Protein 1RYJ (pdb70)

Solvent-accessible surface area: 5211 Å² total; per-residue (Å²): 229,126,123,42,3,94,4,13,17,49,28,113,108,27,154,85,118,61,121,34,53,54,77,118,79,6,101,30,29,19,44,151,115,137,53,72,79,165,62,11,56,4,46,29,111,24,134,120,30,108,27,95,73,89,4,122,98,56,23,47,6,46,3,86,133,86,161,216,35,136

Foldseek 3Di:
DDAWAWEWEQDPVGTRTDIGRHKFFQCVVCVVVVDPCVQKFKAWPPHTDDSRHIHHHVIYIYIGGDPDDD

InterPro domains:
  IPR003749 Sulfur carrier ThiS/MoaD-like [PF02597] (15-70)
  IPR012675 Beta-grasp domain superfamily [G3DSA:3.10.20.30] (1-70)
  IPR016155 Molybdopterin synthase/thiamin biosynthesis sulphur carrier, beta-grasp [SSF54285] (5-70)

Secondary structure (DSSP, 8-state):
----EEEEEEETTEEEEEEESS--BHHHHHHHTT--TTTEEEEETTEE--TTSBP-TT-EEEEEEPTT--

Radius of gyration: 11.94 Å; Cα contacts (8 Å, |Δi|>4): 128; chains: 1; bounding box: 26×38×21 Å

Nearest PDB structures (foldseek):
  1ryj-assembly1_A  TM=9.081E-01  e=2.327E-10  Methanothermococcus thermolithotrophicus
  5gha-assembly1_F  TM=7.194E-01  e=1.851E-03  Thermus thermophilus HB27
  5gha-assembly2_H  TM=7.216E-01  e=3.007E-03  Thermus thermophilus HB27
  2qie-assembly1_D  TM=6.378E-01  e=6.226E-03  Staphylococcus aureus
  2jx5-assembly1_A  TM=6.869E-01  e=1.077E-01  Giardia lamblia ATCC 50803

Structure (mmCIF, N/CA/C/O backbone):
data_1RYJ
#
_entry.id   1RYJ
#
loop_
_atom_site.group_PDB
_atom_site.id
_atom_site.type_symbol
_atom_site.label_atom_id
_atom_site.label_alt_id
_atom_site.label_comp_id
_atom_site.label_asym_id
_atom_site.label_entity_id
_atom_site.label_seq_id
_atom_site.pdbx_PDB_ins_code
_atom_site.Cartn_x
_atom_site.Cartn_y
_atom_site.Cartn_z
_atom_site.occupancy
_atom_site.B_iso_or_equiv
_atom_site.auth_seq_id
_atom_site.auth_comp_id
_atom_site.auth_asym_id
_atom_site.auth_atom_id
_atom_site.pdbx_PDB_model_num
ATOM 1 N N . MET A 1 1 ? 10.175 19.231 5.587 1.00 0.00 4 MET A N 1
ATOM 2 C CA . MET A 1 1 ? 11.619 19.523 5.745 1.00 0.00 4 MET A CA 1
ATOM 3 C C . MET A 1 1 ? 12.402 18.775 4.668 1.00 0.00 4 MET A C 1
ATOM 4 O O . MET A 1 1 ? 12.750 19.342 3.635 1.00 0.00 4 MET A O 1
ATOM 20 N N . VAL A 1 2 ? 12.660 17.496 4.904 1.00 0.00 5 VAL A N 1
ATOM 21 C CA . VAL A 1 2 ? 13.234 16.632 3.885 1.00 0.00 5 VAL A CA 1
ATOM 22 C C . VAL A 1 2 ? 12.175 15.643 3.418 1.00 0.00 5 VAL A C 1
ATOM 23 O O . VAL A 1 2 ? 11.622 14.892 4.221 1.00 0.00 5 VAL A O 1
ATOM 36 N N . ILE A 1 3 ? 11.876 15.661 2.129 1.00 0.00 6 ILE A N 1
ATOM 37 C CA . ILE A 1 3 ? 10.866 14.769 1.581 1.00 0.00 6 ILE A CA 1
ATOM 38 C C . ILE A 1 3 ? 11.480 13.436 1.181 1.00 0.00 6 ILE A C 1
ATOM 39 O O . ILE A 1 3 ? 12.527 13.387 0.530 1.00 0.00 6 ILE A O 1
ATOM 55 N N . GLY A 1 4 ? 10.823 12.362 1.591 1.00 0.00 7 GLY A N 1
ATOM 56 C CA . GLY A 1 4 ? 11.314 11.026 1.329 1.00 0.00 7 GLY A CA 1
ATOM 57 C C . GLY A 1 4 ? 10.686 10.025 2.274 1.00 0.00 7 GLY A C 1
ATOM 58 O O . GLY A 1 4 ? 11.025 9.984 3.458 1.00 0.00 7 GLY A O 1
ATOM 62 N N . MET A 1 5 ? 9.764 9.231 1.759 1.00 0.00 8 MET A N 1
ATOM 63 C CA . MET A 1 5 ? 9.010 8.306 2.593 1.00 0.00 8 MET A CA 1
ATOM 64 C C . MET A 1 5 ? 9.400 6.863 2.300 1.00 0.00 8 MET A C 1
ATOM 65 O O . MET A 1 5 ? 9.447 6.445 1.146 1.00 0.00 8 MET A O 1
ATOM 79 N N . LYS A 1 6 ? 9.688 6.110 3.345 1.00 0.00 9 LYS A N 1
ATOM 80 C CA . LYS A 1 6 ? 9.963 4.692 3.203 1.00 0.00 9 LYS A CA 1
ATOM 81 C C . LYS A 1 6 ? 8.887 3.885 3.909 1.00 0.00 9 LYS A C 1
ATOM 82 O O . LYS A 1 6 ? 8.597 4.107 5.085 1.00 0.00 9 LYS A O 1
ATOM 101 N N . PHE A 1 7 ? 8.289 2.960 3.182 1.00 0.00 10 PHE A N 1
ATOM 102 C CA . PHE A 1 7 ? 7.179 2.183 3.699 1.00 0.00 10 PHE A CA 1
ATOM 103 C C . PHE A 1 7 ? 7.313 0.730 3.281 1.00 0.00 10 PHE A C 1
ATOM 104 O O . PHE A 1 7 ? 8.140 0.396 2.428 1.00 0.00 10 PHE A O 1
ATOM 121 N N . THR A 1 8 ? 6.515 -0.134 3.880 1.00 0.00 11 THR A N 1
ATOM 122 C CA . THR A 1 8 ? 6.552 -1.537 3.534 1.00 0.00 11 THR A CA 1
ATOM 123 C C . THR A 1 8 ? 5.170 -2.036 3.142 1.00 0.00 11 THR A C 1
ATOM 124 O O . THR A 1 8 ? 4.175 -1.755 3.814 1.00 0.00 11 THR A O 1
ATOM 135 N N . VAL A 1 9 ? 5.116 -2.738 2.027 1.00 0.00 12 VAL A N 1
ATOM 136 C CA . VAL A 1 9 ? 3.898 -3.386 1.588 1.00 0.00 12 VAL A CA 1
ATOM 137 C C . VAL A 1 9 ? 4.056 -4.890 1.742 1.00 0.00 12 VAL A C 1
ATOM 138 O O . VAL A 1 9 ? 4.951 -5.483 1.150 1.00 0.00 12 VAL A O 1
ATOM 151 N N . ILE A 1 10 ? 3.212 -5.504 2.551 1.00 0.00 13 ILE A N 1
ATOM 152 C CA . ILE A 1 10 ? 3.318 -6.933 2.792 1.00 0.00 13 ILE A CA 1
ATOM 153 C C . ILE A 1 10 ? 2.290 -7.681 1.948 1.00 0.00 13 ILE A C 1
ATOM 154 O O . ILE A 1 10 ? 1.113 -7.322 1.908 1.00 0.00 13 ILE A O 1
ATOM 170 N N . THR A 1 11 ? 2.766 -8.684 1.226 1.00 0.00 14 THR A N 1
ATOM 171 C CA . THR A 1 11 ? 1.916 -9.521 0.390 1.00 0.00 14 THR A CA 1
ATOM 172 C C . THR A 1 11 ? 2.400 -10.973 0.484 1.00 0.00 14 THR A C 1
ATOM 173 O O . THR A 1 11 ? 3.136 -11.314 1.409 1.00 0.00 14 THR A O 1
ATOM 184 N N . ASP A 1 12 ? 1.992 -11.826 -0.456 1.00 0.00 15 ASP A N 1
ATOM 185 C CA . ASP A 1 12 ? 2.456 -13.217 -0.497 1.00 0.00 15 ASP A CA 1
ATOM 186 C C . ASP A 1 12 ? 3.969 -13.271 -0.673 1.00 0.00 15 ASP A C 1
ATOM 187 O O . ASP A 1 12 ? 4.629 -14.219 -0.249 1.00 0.00 15 ASP A O 1
ATOM 196 N N . ASP A 1 13 ? 4.503 -12.230 -1.303 1.00 0.00 16 ASP A N 1
ATOM 197 C CA . ASP A 1 13 ? 5.940 -12.095 -1.532 1.00 0.00 16 ASP A CA 1
ATOM 198 C C . ASP A 1 13 ? 6.657 -11.718 -0.233 1.00 0.00 16 ASP A C 1
ATOM 199 O O . ASP A 1 13 ? 7.885 -11.749 -0.147 1.00 0.00 16 ASP A O 1
ATOM 208 N N . GLY A 1 14 ? 5.874 -11.394 0.787 1.00 0.00 17 GLY A N 1
ATOM 209 C CA . GLY A 1 14 ? 6.428 -10.974 2.055 1.00 0.00 17 GLY A CA 1
ATOM 210 C C . GLY A 1 14 ? 6.392 -9.470 2.202 1.00 0.00 17 GLY A C 1
ATOM 211 O O . GLY A 1 14 ? 5.669 -8.790 1.470 1.00 0.00 17 GLY A O 1
ATOM 215 N N . LYS A 1 15 ? 7.156 -8.949 3.148 1.00 0.00 18 LYS A N 1
ATOM 216 C CA . LYS A 1 15 ? 7.275 -7.512 3.322 1.00 0.00 18 LYS A CA 1
ATOM 217 C C . LYS A 1 15 ? 8.188 -6.925 2.260 1.00 0.00 18 LYS A C 1
ATOM 218 O O . LYS A 1 15 ? 9.367 -7.277 2.169 1.00 0.00 18 LYS A O 1
ATOM 237 N N . LYS A 1 16 ? 7.634 -6.039 1.456 1.00 0.00 19 LYS A N 1
ATOM 238 C CA . LYS A 1 16 ? 8.375 -5.392 0.389 1.00 0.00 19 LYS A CA 1
ATOM 239 C C . LYS A 1 16 ? 8.745 -3.979 0.822 1.00 0.00 19 LYS A C 1
ATOM 240 O O . LYS A 1 16 ? 7.873 -3.182 1.167 1.00 0.00 19 LYS A O 1
ATOM 259 N N . ILE A 1 17 ? 10.035 -3.683 0.831 1.00 0.00 20 ILE A N 1
ATOM 260 C CA . ILE A 1 17 ? 10.515 -2.380 1.267 1.00 0.00 20 ILE A CA 1
ATOM 261 C C . ILE A 1 17 ? 10.834 -1.491 0.073 1.00 0.00 20 ILE A C 1
ATOM 262 O O . ILE A 1 17 ? 11.654 -1.841 -0.779 1.00 0.00 20 ILE A O 1
ATOM 278 N N . LEU A 1 18 ? 10.161 -0.354 0.006 1.00 0.00 21 LEU A N 1
ATOM 279 C CA . LEU A 1 18 ? 10.413 0.621 -1.040 1.00 0.00 21 LEU A CA 1
ATOM 280 C C . LEU A 1 18 ? 10.258 2.032 -0.487 1.00 0.00 21 LEU A C 1
ATOM 281 O O . LEU A 1 18 ? 9.384 2.292 0.346 1.00 0.00 21 LEU A O 1
ATOM 297 N N . GLU A 1 19 ? 11.121 2.935 -0.924 1.00 0.00 22 GLU A N 1
ATOM 29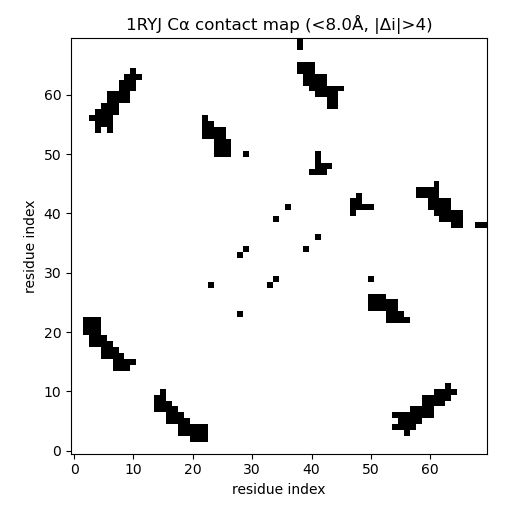8 C CA . GLU A 1 19 ? 11.048 4.317 -0.486 1.00 0.00 22 GLU A CA 1
ATOM 299 C C . GLU A 1 19 ? 10.873 5.253 -1.677 1.00 0.00 22 GLU A C 1
ATOM 300 O O . GLU A 1 19 ? 11.478 5.065 -2.731 1.00 0.00 22 GLU A O 1
ATOM 312 N N . SER A 1 20 ? 10.021 6.248 -1.499 1.00 0.00 23 SER A N 1
ATOM 313 C CA . SER A 1 20 ? 9.692 7.189 -2.555 1.00 0.00 23 SER A CA 1
ATOM 314 C C . SER A 1 20 ? 10.070 8.600 -2.114 1.00 0.00 23 SER A C 1
ATOM 315 O O . SER A 1 20 ? 9.731 9.022 -1.006 1.00 0.00 23 SER A O 1
ATOM 323 N N . GLY A 1 21 ? 10.781 9.317 -2.976 1.00 0.00 24 GLY A N 1
ATOM 324 C CA . GLY A 1 21 ? 11.237 10.656 -2.646 1.00 0.00 24 GLY A CA 1
ATOM 325 C C . GLY A 1 21 ? 10.095 11.630 -2.425 1.00 0.00 24 GLY A C 1
ATOM 326 O O . GLY A 1 21 ? 10.214 12.565 -1.632 1.00 0.00 24 GLY A O 1
ATOM 330 N N . ALA A 1 22 ? 8.997 11.426 -3.133 1.00 0.00 25 ALA A N 1
ATOM 331 C CA . ALA A 1 22 ? 7.829 12.278 -2.985 1.00 0.00 25 ALA A CA 1
ATOM 332 C C . ALA A 1 22 ? 6.721 11.545 -2.237 1.00 0.00 25 ALA A C 1
ATOM 333 O O . ALA A 1 22 ? 6.315 10.453 -2.634 1.00 0.00 25 ALA A O 1
ATOM 340 N N . PRO A 1 23 ? 6.241 12.123 -1.125 1.00 0.00 26 PRO A N 1
ATOM 341 C CA . PRO A 1 23 ? 5.116 11.570 -0.362 1.00 0.00 26 PRO A CA 1
ATOM 342 C C . PRO A 1 23 ? 3.829 11.564 -1.185 1.00 0.00 26 PRO A C 1
ATOM 343 O O . PRO A 1 23 ? 3.263 12.617 -1.484 1.00 0.00 26 PRO A O 1
ATOM 354 N N . ARG A 1 24 ? 3.375 10.373 -1.547 1.00 0.00 27 ARG A N 1
ATOM 355 C CA . ARG A 1 24 ? 2.271 10.222 -2.484 1.00 0.00 27 ARG A CA 1
ATOM 356 C C . ARG A 1 24 ? 1.083 9.510 -1.849 1.00 0.00 27 ARG A C 1
ATOM 357 O O . ARG A 1 24 ? 1.135 9.087 -0.692 1.00 0.00 27 ARG A O 1
ATOM 378 N N . ARG A 1 25 ? 0.019 9.389 -2.621 1.00 0.00 28 ARG A N 1
ATOM 379 C CA . ARG A 1 25 ? -1.207 8.752 -2.181 1.00 0.00 28 ARG A CA 1
ATOM 380 C C . ARG A 1 25 ? -1.159 7.256 -2.494 1.00 0.00 28 ARG A C 1
ATOM 381 O O . ARG A 1 25 ? -0.394 6.830 -3.363 1.00 0.00 28 ARG A O 1
ATOM 402 N N . ILE A 1 26 ? -1.957 6.461 -1.774 1.00 0.00 29 ILE A N 1
ATOM 403 C CA . ILE A 1 26 ? -2.039 5.018 -2.012 1.00 0.00 29 ILE A CA 1
ATOM 404 C C . ILE A 1 26 ? -2.270 4.738 -3.494 1.00 0.00 29 ILE A C 1
ATOM 405 O O . ILE A 1 26 ? -1.574 3.921 -4.098 1.00 0.00 29 ILE A O 1
ATOM 421 N N . LYS A 1 27 ? -3.225 5.456 -4.073 1.00 0.00 30 LYS A N 1
ATOM 422 C CA . LYS A 1 27 ? -3.621 5.260 -5.461 1.00 0.00 30 LYS A CA 1
ATOM 423 C C . LYS A 1 27 ? -2.464 5.482 -6.429 1.00 0.00 30 LYS A C 1
ATOM 424 O O . LYS A 1 27 ? -2.427 4.876 -7.495 1.00 0.00 30 LYS A O 1
ATOM 443 N N . ASP A 1 28 ? -1.524 6.344 -6.064 1.00 0.00 31 ASP A N 1
ATOM 444 C CA . ASP A 1 28 ? -0.389 6.637 -6.937 1.00 0.00 31 ASP A CA 1
ATOM 445 C C . ASP A 1 28 ? 0.473 5.397 -7.119 1.00 0.00 31 ASP A C 1
ATOM 446 O O . ASP A 1 28 ? 0.617 4.882 -8.225 1.00 0.00 31 ASP A O 1
ATOM 455 N N . VAL A 1 29 ? 1.027 4.909 -6.017 1.00 0.00 32 VAL A N 1
ATOM 456 C CA . VAL A 1 29 ? 1.890 3.736 -6.049 1.00 0.00 32 VAL A CA 1
ATOM 457 C C . VAL A 1 29 ? 1.103 2.504 -6.482 1.00 0.00 32 VAL A C 1
ATOM 458 O O . VAL A 1 29 ? 1.597 1.674 -7.252 1.00 0.00 32 VAL A O 1
ATOM 471 N N . LEU A 1 30 ? -0.133 2.406 -6.008 1.00 0.00 33 LEU A N 1
ATOM 472 C CA . LEU A 1 30 ? -1.005 1.295 -6.359 1.00 0.00 33 LEU A CA 1
ATOM 473 C C . LEU A 1 30 ? -1.293 1.299 -7.857 1.00 0.00 33 LEU A C 1
ATOM 474 O O . LEU A 1 30 ? -1.313 0.251 -8.492 1.00 0.00 33 LEU A O 1
ATOM 490 N N . GLY A 1 31 ? -1.521 2.492 -8.405 1.00 0.00 34 GLY A N 1
ATOM 491 C CA . GLY A 1 31 ? -1.796 2.639 -9.821 1.00 0.00 34 GLY A CA 1
ATOM 492 C C . GLY A 1 31 ? -0.579 2.394 -10.701 1.00 0.00 34 GLY A C 1
ATOM 493 O O . GLY A 1 31 ? -0.706 1.864 -11.805 1.00 0.00 34 GLY A O 1
ATOM 497 N N . GLU A 1 32 ? 0.601 2.785 -10.225 1.00 0.00 35 GLU A N 1
ATOM 498 C CA . GLU A 1 32 ? 1.835 2.598 -10.992 1.00 0.00 35 GLU A CA 1
ATOM 499 C C . GLU A 1 32 ? 2.152 1.118 -11.179 1.00 0.00 35 GLU A C 1
ATOM 500 O O . GLU A 1 32 ? 2.551 0.689 -12.260 1.00 0.00 35 GLU A O 1
ATOM 512 N N . LEU A 1 33 ? 1.971 0.338 -10.124 1.00 0.00 36 LEU A N 1
ATOM 513 C CA . LEU A 1 33 ? 2.137 -1.110 -10.210 1.00 0.00 36 LEU A CA 1
ATOM 514 C C . LEU A 1 33 ? 0.835 -1.750 -10.674 1.00 0.00 36 LEU A C 1
ATOM 515 O O . LEU A 1 33 ? 0.788 -2.940 -10.987 1.00 0.00 36 LEU A O 1
ATOM 531 N N . GLU A 1 34 ? -0.201 -0.917 -10.730 1.00 0.00 37 GLU A N 1
ATOM 532 C CA . GLU A 1 34 ? -1.574 -1.329 -11.014 1.00 0.00 37 GLU A CA 1
ATOM 533 C C . GLU A 1 34 ? -1.924 -2.637 -10.317 1.00 0.00 37 GLU A C 1
ATOM 534 O O . GLU A 1 34 ? -2.049 -3.689 -10.950 1.00 0.00 37 GLU A O 1
ATOM 546 N N . ILE A 1 35 ? -2.040 -2.573 -9.003 1.00 0.00 38 ILE A N 1
ATOM 547 C CA . ILE A 1 35 ? -2.480 -3.718 -8.231 1.00 0.00 38 ILE A CA 1
ATOM 548 C C . ILE A 1 35 ? -3.987 -3.639 -8.058 1.00 0.00 38 ILE A C 1
ATOM 549 O O . ILE A 1 35 ? -4.496 -2.735 -7.393 1.00 0.00 38 ILE A O 1
ATOM 565 N N . PRO A 1 36 ? -4.722 -4.571 -8.678 1.00 0.00 39 PRO A N 1
ATOM 566 C CA . PRO A 1 36 ? -6.181 -4.534 -8.707 1.00 0.00 39 PRO A CA 1
ATOM 567 C C . PRO A 1 36 ? -6.800 -4.587 -7.317 1.00 0.00 39 PRO A C 1
ATOM 568 O O . PRO A 1 36 ? -6.867 -5.649 -6.691 1.00 0.00 39 PRO A O 1
ATOM 579 N N . ILE A 1 37 ? -7.260 -3.431 -6.847 1.00 0.00 40 ILE A N 1
ATOM 580 C CA . ILE A 1 37 ? -7.971 -3.329 -5.574 1.00 0.00 40 ILE A CA 1
ATOM 581 C C . ILE A 1 37 ? -9.298 -4.090 -5.667 1.00 0.00 40 ILE A C 1
ATOM 582 O O . ILE A 1 37 ? -9.973 -4.342 -4.672 1.00 0.00 40 ILE A O 1
ATOM 598 N N . GLU A 1 38 ? -9.635 -4.462 -6.895 1.00 0.00 41 GLU A N 1
ATOM 599 C CA . GLU A 1 38 ? -10.854 -5.192 -7.206 1.00 0.00 41 GLU A CA 1
ATOM 600 C C . GLU A 1 38 ? -10.833 -6.603 -6.603 1.00 0.00 41 GLU A C 1
ATOM 601 O O . GLU A 1 38 ? -11.882 -7.182 -6.322 1.00 0.00 41 GLU A O 1
ATOM 613 N N . THR A 1 39 ? -9.637 -7.151 -6.406 1.00 0.00 42 THR A N 1
ATOM 614 C CA . THR A 1 39 ? -9.502 -8.527 -5.937 1.00 0.00 42 THR A CA 1
ATOM 615 C C . THR A 1 39 ? -8.634 -8.622 -4.679 1.00 0.00 42 THR A C 1
ATOM 616 O O . THR A 1 39 ? -8.538 -9.688 -4.065 1.00 0.00 42 THR A O 1
ATOM 627 N N . VAL A 1 40 ? -8.006 -7.520 -4.286 1.00 0.00 43 VAL A N 1
ATOM 628 C CA . VAL A 1 40 ? -7.112 -7.546 -3.134 1.00 0.00 43 VAL A CA 1
ATOM 629 C C . VAL A 1 40 ? -7.581 -6.560 -2.065 1.00 0.00 43 VAL A C 1
ATOM 630 O O . VAL A 1 40 ? -8.199 -5.539 -2.376 1.00 0.00 43 VAL A O 1
ATOM 643 N N . VAL A 1 41 ? -7.308 -6.881 -0.806 1.00 0.00 44 VAL A N 1
ATOM 644 C CA . VAL A 1 41 ? -7.710 -6.029 0.306 1.00 0.00 44 VAL A CA 1
ATOM 645 C C . VAL A 1 41 ? -6.542 -5.164 0.767 1.00 0.00 44 VAL A C 1
ATOM 646 O O . VAL A 1 41 ? -5.438 -5.663 0.982 1.00 0.00 44 VAL A O 1
ATOM 659 N N . VAL A 1 42 ? -6.788 -3.869 0.910 1.00 0.00 45 VAL A N 1
ATOM 660 C CA . VAL A 1 42 ? -5.751 -2.941 1.330 1.00 0.00 45 VAL A CA 1
ATOM 661 C C . VAL A 1 42 ? -5.923 -2.565 2.800 1.00 0.00 45 VAL A C 1
ATOM 662 O O . VAL A 1 42 ? -6.996 -2.132 3.226 1.00 0.00 45 VAL A O 1
ATOM 675 N N . LYS A 1 43 ? -4.859 -2.738 3.566 1.00 0.00 46 LYS A N 1
ATOM 676 C CA . LYS A 1 43 ? -4.867 -2.426 4.986 1.00 0.00 46 LYS A CA 1
ATOM 677 C C . LYS A 1 43 ? -3.730 -1.476 5.342 1.00 0.00 46 LYS A C 1
ATOM 678 O O . LYS A 1 43 ? -2.626 -1.589 4.817 1.00 0.00 46 LYS A O 1
ATOM 697 N N . LYS A 1 44 ? -4.016 -0.536 6.220 1.00 0.00 47 LYS A N 1
ATOM 698 C CA . LYS A 1 44 ? -2.999 0.323 6.797 1.00 0.00 47 LYS A CA 1
ATOM 699 C C . LYS A 1 44 ? -2.749 -0.083 8.236 1.00 0.00 47 LYS A C 1
ATOM 700 O O . LYS A 1 44 ? -3.558 0.216 9.118 1.00 0.00 47 LYS A O 1
ATOM 719 N N . ASN A 1 45 ? -1.652 -0.801 8.455 1.00 0.00 48 ASN A N 1
ATOM 720 C CA . ASN A 1 45 ? -1.250 -1.247 9.792 1.00 0.00 48 ASN A CA 1
ATOM 721 C C . ASN A 1 45 ? -2.324 -2.146 10.423 1.00 0.00 48 ASN A C 1
ATOM 722 O O . ASN A 1 45 ? -2.304 -2.416 11.625 1.00 0.00 48 ASN A O 1
ATOM 733 N N . GLY A 1 46 ? -3.253 -2.622 9.599 1.00 0.00 49 GLY A N 1
ATOM 734 C CA . GLY A 1 46 ? -4.315 -3.480 10.090 1.00 0.00 49 GLY A CA 1
ATOM 735 C C . GLY A 1 46 ? -5.698 -2.981 9.709 1.00 0.00 49 GLY A C 1
ATOM 736 O O . GLY A 1 46 ? -6.619 -3.775 9.509 1.00 0.00 49 GLY A O 1
ATOM 740 N N . GLN A 1 47 ? -5.849 -1.669 9.579 1.00 0.00 50 GLN A N 1
ATOM 741 C CA . GLN A 1 47 ? -7.157 -1.081 9.300 1.00 0.00 50 GLN A CA 1
ATOM 742 C C . GLN A 1 47 ? -7.424 -1.053 7.801 1.00 0.00 50 GLN A C 1
ATOM 743 O O . GLN A 1 47 ? -6.560 -0.670 7.021 1.00 0.00 50 GLN A O 1
ATOM 757 N N . ILE A 1 48 ? -8.620 -1.462 7.405 1.00 0.00 51 ILE A N 1
ATOM 758 C CA . ILE A 1 48 ? -8.971 -1.531 5.995 1.00 0.00 51 ILE A CA 1
ATOM 759 C C . ILE A 1 48 ? -9.225 -0.127 5.460 1.00 0.00 51 ILE A C 1
ATOM 760 O O . ILE A 1 48 ? -10.114 0.580 5.939 1.00 0.00 51 ILE A O 1
ATOM 776 N N . VAL A 1 49 ? -8.434 0.277 4.483 1.00 0.00 52 VAL A N 1
ATOM 777 C CA . VAL A 1 49 ? -8.539 1.611 3.922 1.00 0.00 52 VAL A CA 1
ATOM 778 C C . VAL A 1 49 ? -8.803 1.547 2.429 1.00 0.00 52 VAL A C 1
ATOM 779 O O . VAL A 1 49 ? -8.673 0.493 1.805 1.00 0.00 52 VAL A O 1
ATOM 792 N N . ILE A 1 50 ? -9.184 2.678 1.863 1.00 0.00 53 ILE A N 1
ATOM 793 C CA . ILE A 1 50 ? -9.357 2.784 0.429 1.00 0.00 53 ILE A CA 1
ATOM 794 C C . ILE A 1 50 ? -8.113 3.398 -0.198 1.00 0.00 53 ILE A C 1
ATOM 795 O O . ILE A 1 50 ? -7.196 3.826 0.510 1.00 0.00 53 ILE A O 1
ATOM 811 N N . ASP A 1 51 ? -8.097 3.467 -1.516 1.00 0.00 54 ASP A N 1
ATOM 812 C CA . ASP A 1 51 ? -6.930 3.933 -2.255 1.00 0.00 54 ASP A CA 1
ATOM 813 C C . ASP A 1 51 ? -6.875 5.459 -2.300 1.00 0.00 54 ASP A C 1
ATOM 814 O O . ASP A 1 51 ? -6.084 6.043 -3.041 1.00 0.00 54 ASP A O 1
ATOM 823 N N . GLU A 1 52 ? -7.691 6.098 -1.478 1.00 0.00 55 GLU A N 1
ATOM 824 C CA . GLU A 1 52 ? -7.765 7.550 -1.453 1.00 0.00 55 GLU A CA 1
ATOM 825 C C . GLU A 1 52 ? -6.825 8.121 -0.391 1.00 0.00 55 GLU A C 1
ATOM 826 O O . GLU A 1 52 ? -6.497 9.308 -0.407 1.00 0.00 55 GLU A O 1
ATOM 838 N N . GLU A 1 53 ? -6.374 7.265 0.516 1.00 0.00 56 GLU A N 1
ATOM 839 C CA . GLU A 1 53 ? -5.507 7.695 1.608 1.00 0.00 56 GLU A CA 1
ATOM 840 C C . GLU A 1 53 ? -4.075 7.903 1.126 1.00 0.00 56 GLU A C 1
ATOM 841 O O . GLU A 1 53 ? -3.686 7.393 0.078 1.00 0.00 56 GLU A O 1
ATOM 853 N N . GLU A 1 54 ? -3.295 8.653 1.894 1.00 0.00 57 GLU A N 1
ATOM 854 C CA . GLU A 1 54 ? -1.917 8.943 1.523 1.00 0.00 57 GLU A CA 1
ATOM 855 C C . GLU A 1 54 ? -0.953 7.951 2.162 1.00 0.00 57 GLU A C 1
ATOM 856 O O . GLU A 1 54 ? -1.303 7.248 3.110 1.00 0.00 57 GLU A O 1
ATOM 868 N N . ILE A 1 55 ? 0.261 7.898 1.634 1.00 0.00 58 ILE A N 1
ATOM 869 C CA . ILE A 1 55 ? 1.305 7.053 2.190 1.00 0.00 58 ILE A CA 1
ATOM 870 C C . ILE A 1 55 ? 2.269 7.907 3.003 1.00 0.00 58 ILE A C 1
ATOM 871 O O . ILE A 1 55 ? 2.530 9.060 2.654 1.00 0.00 58 ILE A O 1
ATOM 887 N N . PHE A 1 56 ? 2.781 7.357 4.092 1.00 0.00 59 PHE A N 1
ATOM 888 C CA . PHE A 1 56 ? 3.656 8.109 4.975 1.00 0.00 59 PHE A CA 1
ATOM 889 C C . PHE A 1 56 ? 4.932 7.329 5.260 1.00 0.00 59 PHE A C 1
ATOM 890 O O . PHE A 1 56 ? 4.965 6.103 5.144 1.00 0.00 59 PHE A O 1
ATOM 907 N N . ASP A 1 57 ? 5.985 8.052 5.606 1.00 0.00 60 ASP A N 1
ATOM 908 C CA . ASP A 1 57 ? 7.251 7.438 5.974 1.00 0.00 60 ASP A CA 1
ATOM 909 C C . ASP A 1 57 ? 7.104 6.660 7.273 1.00 0.00 60 ASP A C 1
ATOM 910 O O . ASP A 1 57 ? 6.909 7.245 8.337 1.00 0.00 60 ASP A O 1
ATOM 919 N N . GLY A 1 58 ? 7.188 5.343 7.175 1.00 0.00 61 GLY A N 1
ATOM 920 C CA . GLY A 1 58 ? 7.001 4.500 8.333 1.00 0.00 61 GLY A CA 1
ATOM 921 C C . GLY A 1 58 ? 5.623 3.871 8.368 1.00 0.00 61 GLY A C 1
ATOM 922 O O . GLY A 1 58 ? 5.232 3.284 9.378 1.00 0.00 61 GLY A O 1
ATOM 926 N N . ASP A 1 59 ? 4.885 4.004 7.271 1.00 0.00 62 ASP A N 1
ATOM 927 C CA . ASP A 1 59 ? 3.544 3.431 7.170 1.00 0.00 62 ASP A CA 1
ATOM 928 C C . ASP A 1 59 ? 3.614 1.997 6.648 1.00 0.00 62 ASP A C 1
ATOM 929 O O . ASP A 1 59 ? 4.484 1.659 5.843 1.00 0.00 62 ASP A O 1
ATOM 938 N N . ILE A 1 60 ? 2.706 1.156 7.118 1.00 0.00 63 ILE A N 1
ATOM 939 C CA . ILE A 1 60 ? 2.686 -0.250 6.732 1.00 0.00 63 ILE A CA 1
ATOM 940 C C . ILE A 1 60 ? 1.429 -0.559 5.927 1.00 0.00 63 ILE A C 1
ATOM 941 O O . ILE A 1 60 ? 0.309 -0.454 6.436 1.00 0.00 63 ILE A O 1
ATOM 957 N N . ILE A 1 61 ? 1.621 -0.931 4.672 1.00 0.00 64 ILE A N 1
ATOM 958 C CA . ILE A 1 61 ? 0.512 -1.269 3.799 1.00 0.00 64 ILE A CA 1
ATOM 959 C C . ILE A 1 61 ? 0.399 -2.784 3.679 1.00 0.00 64 ILE A C 1
ATOM 960 O O . ILE A 1 61 ? 1.258 -3.436 3.086 1.00 0.00 64 ILE A O 1
ATOM 976 N N . GLU A 1 62 ? -0.648 -3.341 4.256 1.00 0.00 65 GLU A N 1
ATOM 977 C CA . GLU A 1 62 ? -0.869 -4.773 4.202 1.00 0.00 65 GLU A CA 1
ATOM 978 C C . GLU A 1 62 ? -1.839 -5.101 3.077 1.00 0.00 65 GLU A C 1
ATOM 979 O O . GLU A 1 62 ? -3.052 -4.956 3.228 1.00 0.00 65 GLU A O 1
ATOM 991 N N . VAL A 1 63 ? -1.301 -5.501 1.937 1.00 0.00 66 VAL A N 1
ATOM 992 C CA . VAL A 1 63 ? -2.128 -5.873 0.801 1.00 0.00 66 VAL A CA 1
ATOM 993 C C . VAL A 1 63 ? -2.402 -7.366 0.830 1.00 0.00 66 VAL A C 1
ATOM 994 O O . VAL A 1 63 ? -1.553 -8.181 0.471 1.00 0.00 66 VAL A O 1
ATOM 1007 N N . ILE A 1 64 ? -3.590 -7.718 1.277 1.00 0.00 67 ILE A N 1
ATOM 1008 C CA . ILE A 1 64 ? -3.966 -9.108 1.412 1.00 0.00 67 ILE A CA 1
ATOM 1009 C C . ILE A 1 64 ? -5.000 -9.483 0.366 1.00 0.00 67 ILE A C 1
ATOM 1010 O O . ILE A 1 64 ? -6.181 -9.162 0.495 1.00 0.00 67 ILE A O 1
ATOM 1026 N N . ARG A 1 65 ? -4.544 -10.121 -0.697 1.00 0.00 68 ARG A N 1
ATOM 1027 C CA . ARG A 1 65 ? -5.451 -10.653 -1.698 1.00 0.00 68 ARG A CA 1
ATOM 1028 C C . ARG A 1 65 ? -6.076 -11.939 -1.172 1.00 0.00 68 ARG A C 1
ATOM 1029 O O . ARG A 1 65 ? -5.388 -12.785 -0.600 1.00 0.00 68 ARG A O 1
ATOM 1050 N N . VAL A 1 66 ? -7.378 -12.073 -1.354 1.00 0.00 69 VAL A N 1
ATOM 1051 C CA . VAL A 1 66 ? -8.129 -13.141 -0.713 1.00 0.00 69 VAL A CA 1
ATOM 1052 C C . VAL A 1 66 ? -8.035 -14.448 -1.502 1.00 0.00 69 VAL A C 1
ATOM 1053 O O . VAL A 1 66 ? -8.065 -14.453 -2.734 1.00 0.00 69 VAL A O 1
ATOM 1066 N N . ILE A 1 67 ? -7.916 -15.554 -0.774 1.00 0.00 70 ILE A N 1
ATOM 1067 C CA . ILE A 1 67 ? -7.857 -16.871 -1.381 1.00 0.00 70 ILE A CA 1
ATOM 1068 C C . ILE A 1 67 ? -9.259 -17.303 -1.803 1.00 0.00 70 ILE A C 1
ATOM 1069 O O . ILE A 1 67 ? -10.230 -17.067 -1.077 1.00 0.00 70 ILE A O 1
ATOM 1085 N N . TYR A 1 68 ? -9.358 -17.902 -2.990 1.00 0.00 71 TYR A N 1
ATOM 1086 C CA . TYR A 1 68 ? -10.647 -18.281 -3.567 1.00 0.00 71 TYR A CA 1
ATOM 1087 C C . TYR A 1 68 ? -11.480 -17.021 -3.834 1.00 0.00 71 TYR A C 1
ATOM 1088 O O . TYR A 1 68 ? -12.710 -17.038 -3.804 1.00 0.00 71 TYR A O 1
ATOM 1106 N N . GLY A 1 69 ? -10.785 -15.924 -4.107 1.00 0.00 72 GLY A N 1
ATOM 1107 C CA . GLY A 1 69 ? -11.452 -14.673 -4.392 1.00 0.00 72 GLY A CA 1
ATOM 1108 C C . GLY A 1 69 ? -11.568 -14.425 -5.881 1.00 0.00 72 GLY A C 1
ATOM 1109 O O . GLY A 1 69 ? -10.864 -13.581 -6.434 1.00 0.00 72 GLY A O 1
ATOM 1113 N N . GLY A 1 70 ? -12.450 -15.168 -6.527 1.00 0.00 73 GLY A N 1
ATOM 1114 C CA . GLY A 1 70 ? -12.646 -15.033 -7.953 1.00 0.00 73 GLY A CA 1
ATOM 1115 C C . GLY A 1 70 ? -13.345 -16.240 -8.535 1.00 0.00 73 GLY A C 1
ATOM 1116 O O . GLY A 1 70 ? -12.656 -17.169 -8.998 1.00 0.00 73 GLY A O 1
ATOM 1121 N N . MET A 1 1 ? 12.869 19.750 5.902 1.00 0.00 4 MET A N 2
ATOM 1122 C CA . MET A 1 1 ? 11.536 19.111 5.916 1.00 0.00 4 MET A CA 2
ATOM 1123 C C . MET A 1 1 ? 11.574 17.826 5.104 1.00 0.00 4 MET A C 2
ATOM 1124 O O . MET A 1 1 ? 12.006 17.828 3.949 1.00 0.00 4 MET A O 2
ATOM 1140 N N . VAL A 1 2 ? 11.126 16.735 5.709 1.00 0.00 5 VAL A N 2
ATOM 1141 C CA . VAL A 1 2 ? 11.169 15.429 5.068 1.00 0.00 5 VAL A CA 2
ATOM 1142 C C . VAL A 1 2 ? 9.966 15.236 4.155 1.00 0.00 5 VAL A C 2
ATOM 1143 O O . VAL A 1 2 ? 8.819 15.267 4.606 1.00 0.00 5 VAL A O 2
ATOM 1156 N N . ILE A 1 3 ? 10.236 15.064 2.871 1.00 0.00 6 ILE A N 2
ATOM 1157 C CA . ILE A 1 3 ? 9.192 14.788 1.902 1.00 0.00 6 ILE A CA 2
ATOM 1158 C C . ILE A 1 3 ? 9.353 13.380 1.344 1.00 0.00 6 ILE A C 2
ATOM 1159 O O . ILE A 1 3 ? 10.437 12.992 0.897 1.00 0.00 6 ILE A O 2
ATOM 1175 N N . GLY A 1 4 ? 8.283 12.609 1.401 1.00 0.00 7 GLY A N 2
ATOM 1176 C CA . GLY A 1 4 ? 8.329 11.246 0.924 1.00 0.00 7 GLY A CA 2
ATOM 1177 C C . GLY A 1 4 ? 8.005 10.262 2.022 1.00 0.00 7 GLY A C 2
ATOM 1178 O O . GLY A 1 4 ? 7.770 10.658 3.163 1.00 0.00 7 GLY A O 2
ATOM 1182 N N . MET A 1 5 ? 7.990 8.980 1.688 1.00 0.00 8 MET A N 2
ATOM 1183 C CA . MET A 1 5 ? 7.621 7.958 2.652 1.00 0.00 8 MET A CA 2
ATOM 1184 C C . MET A 1 5 ? 8.511 6.736 2.505 1.00 0.00 8 MET A C 2
ATOM 1185 O O . MET A 1 5 ? 8.862 6.341 1.389 1.00 0.00 8 MET A O 2
ATOM 1199 N N . LYS A 1 6 ? 8.883 6.155 3.629 1.00 0.00 9 LYS A N 2
ATOM 1200 C CA . LYS A 1 6 ? 9.530 4.856 3.643 1.00 0.00 9 LYS A CA 2
ATOM 1201 C C . LYS A 1 6 ? 8.574 3.849 4.267 1.00 0.00 9 LYS A C 2
ATOM 1202 O O . LYS A 1 6 ? 8.277 3.920 5.463 1.00 0.00 9 LYS A O 2
ATOM 1221 N N . PHE A 1 7 ? 8.081 2.930 3.459 1.00 0.00 10 PHE A N 2
ATOM 1222 C CA . PHE A 1 7 ? 7.045 2.009 3.896 1.00 0.00 10 PHE A CA 2
ATOM 1223 C C . PHE A 1 7 ? 7.378 0.587 3.474 1.00 0.00 10 PHE A C 2
ATOM 1224 O O . PHE A 1 7 ? 8.290 0.361 2.685 1.00 0.00 10 PHE A O 2
ATOM 1241 N N . THR A 1 8 ? 6.656 -0.374 4.017 1.00 0.00 11 THR A N 2
ATOM 1242 C CA . THR A 1 8 ? 6.847 -1.762 3.637 1.00 0.00 11 THR A CA 2
ATOM 1243 C C . THR A 1 8 ? 5.520 -2.372 3.210 1.00 0.00 11 THR A C 2
ATOM 1244 O O . THR A 1 8 ? 4.548 -2.344 3.963 1.00 0.00 11 THR A O 2
ATOM 1255 N N . VAL A 1 9 ? 5.476 -2.897 1.995 1.00 0.00 12 VAL A N 2
ATOM 1256 C CA . VAL A 1 9 ? 4.270 -3.518 1.483 1.00 0.00 12 VAL A CA 2
ATOM 1257 C C . VAL A 1 9 ? 4.418 -5.035 1.482 1.00 0.00 12 VAL A C 2
ATOM 1258 O O . VAL A 1 9 ? 5.366 -5.584 0.923 1.00 0.00 12 VAL A O 2
ATOM 1271 N N . ILE A 1 10 ? 3.497 -5.709 2.145 1.00 0.00 13 ILE A N 2
ATOM 1272 C CA . ILE A 1 10 ? 3.524 -7.156 2.202 1.00 0.00 13 ILE A CA 2
ATOM 1273 C C . ILE A 1 10 ? 2.412 -7.730 1.332 1.00 0.00 13 ILE A C 2
ATOM 1274 O O . ILE A 1 10 ? 1.263 -7.285 1.389 1.00 0.00 13 ILE A O 2
ATOM 1290 N N . THR A 1 11 ? 2.777 -8.680 0.489 1.00 0.00 14 THR A N 2
ATOM 1291 C CA . THR A 1 11 ? 1.825 -9.362 -0.371 1.00 0.00 14 THR A CA 2
ATOM 1292 C C . THR A 1 11 ? 2.267 -10.815 -0.553 1.00 0.00 14 THR A C 2
ATOM 1293 O O . THR A 1 11 ? 3.060 -11.327 0.243 1.00 0.00 14 THR A O 2
ATOM 1304 N N . ASP A 1 12 ? 1.769 -11.471 -1.596 1.00 0.00 15 ASP A N 2
ATOM 1305 C CA . ASP A 1 12 ? 2.124 -12.858 -1.897 1.00 0.00 15 ASP A CA 2
ATOM 1306 C C . ASP A 1 12 ? 3.626 -13.015 -2.108 1.00 0.00 15 ASP A C 2
ATOM 1307 O O . ASP A 1 12 ? 4.184 -14.089 -1.897 1.00 0.00 15 ASP A O 2
ATOM 1316 N N . ASP A 1 13 ? 4.277 -11.934 -2.519 1.00 0.00 16 ASP A N 2
ATOM 1317 C CA . ASP A 1 13 ? 5.706 -11.964 -2.816 1.00 0.00 16 ASP A CA 2
ATOM 1318 C C . ASP A 1 13 ? 6.541 -11.658 -1.578 1.00 0.00 16 ASP A C 2
ATOM 1319 O O . ASP A 1 13 ? 7.752 -11.456 -1.671 1.00 0.00 16 ASP A O 2
ATOM 1328 N N . GLY A 1 14 ? 5.895 -11.626 -0.424 1.00 0.00 17 GLY A N 2
ATOM 1329 C CA . GLY A 1 14 ? 6.609 -11.399 0.814 1.00 0.00 17 GLY A CA 2
ATOM 1330 C C . GLY A 1 14 ? 6.469 -9.978 1.309 1.00 0.00 17 GLY A C 2
ATOM 1331 O O . GLY A 1 14 ? 5.513 -9.284 0.962 1.00 0.00 17 GLY A O 2
ATOM 1335 N N . LYS A 1 15 ? 7.423 -9.544 2.119 1.00 0.00 18 LYS A N 2
ATOM 1336 C CA . LYS A 1 15 ? 7.397 -8.206 2.692 1.00 0.00 18 LYS A CA 2
ATOM 1337 C C . LYS A 1 15 ? 8.424 -7.328 1.990 1.00 0.00 18 LYS A C 2
ATOM 1338 O O . LYS A 1 15 ? 9.622 -7.444 2.247 1.00 0.00 18 LYS A O 2
ATOM 1357 N N . LYS A 1 16 ? 7.965 -6.456 1.106 1.00 0.00 19 LYS A N 2
ATOM 1358 C CA . LYS A 1 16 ? 8.873 -5.637 0.316 1.00 0.00 19 LYS A CA 2
ATOM 1359 C C . LYS A 1 16 ? 8.866 -4.189 0.797 1.00 0.00 19 LYS A C 2
ATOM 1360 O O . LYS A 1 16 ? 7.850 -3.500 0.711 1.00 0.00 19 LYS A O 2
ATOM 1379 N N . ILE A 1 17 ? 9.997 -3.737 1.313 1.00 0.00 20 ILE A N 2
ATOM 1380 C CA . ILE A 1 17 ? 10.131 -2.355 1.741 1.00 0.00 20 ILE A CA 2
ATOM 1381 C C . ILE A 1 17 ? 10.356 -1.461 0.518 1.00 0.00 20 ILE A C 2
ATOM 1382 O O . ILE A 1 17 ? 11.207 -1.744 -0.329 1.00 0.00 20 ILE A O 2
ATOM 1398 N N . LEU A 1 18 ? 9.557 -0.412 0.412 1.00 0.00 21 LEU A N 2
ATOM 1399 C CA . LEU A 1 18 ? 9.651 0.526 -0.696 1.00 0.00 21 LEU A CA 2
ATOM 1400 C C . LEU A 1 18 ? 9.668 1.951 -0.164 1.00 0.00 21 LEU A C 2
ATOM 1401 O O . LEU A 1 18 ? 8.937 2.286 0.771 1.00 0.00 21 LEU A O 2
ATOM 1417 N N . GLU A 1 19 ? 10.503 2.788 -0.745 1.00 0.00 22 GLU A N 2
ATOM 1418 C CA . GLU A 1 19 ? 10.595 4.173 -0.323 1.00 0.00 22 GLU A CA 2
ATOM 1419 C C . GLU A 1 19 ? 10.465 5.106 -1.517 1.00 0.00 22 GLU A C 2
ATOM 1420 O O . GLU A 1 19 ? 10.884 4.778 -2.627 1.00 0.00 22 GLU A O 2
ATOM 1432 N N . SER A 1 20 ? 9.856 6.255 -1.290 1.00 0.00 23 SER A N 2
ATOM 1433 C CA . SER A 1 20 ? 9.693 7.257 -2.328 1.00 0.00 23 SER A CA 2
ATOM 1434 C C . SER A 1 20 ? 10.034 8.635 -1.776 1.00 0.00 23 SER A C 2
ATOM 1435 O O . SER A 1 20 ? 9.639 8.979 -0.660 1.00 0.00 23 SER A O 2
ATOM 1443 N N . GLY A 1 21 ? 10.778 9.414 -2.550 1.00 0.00 24 GLY A N 2
ATOM 1444 C CA . GLY A 1 21 ? 11.169 10.743 -2.115 1.00 0.00 24 GLY A CA 2
ATOM 1445 C C . GLY A 1 21 ? 10.129 11.794 -2.453 1.00 0.00 24 GLY A C 2
ATOM 1446 O O . GLY A 1 21 ? 10.426 12.988 -2.477 1.00 0.00 24 GLY A O 2
ATOM 1450 N N . ALA A 1 22 ? 8.918 11.344 -2.730 1.00 0.00 25 ALA A N 2
ATOM 1451 C CA . ALA A 1 22 ? 7.819 12.236 -3.047 1.00 0.00 25 ALA A CA 2
ATOM 1452 C C . ALA A 1 22 ? 6.546 11.762 -2.362 1.00 0.00 25 ALA A C 2
ATOM 1453 O O . ALA A 1 22 ? 6.220 10.576 -2.417 1.00 0.00 25 ALA A O 2
ATOM 1460 N N . PRO A 1 23 ? 5.832 12.672 -1.685 1.00 0.00 26 PRO A N 2
ATOM 1461 C CA . PRO A 1 23 ? 4.558 12.353 -1.031 1.00 0.00 26 PRO A CA 2
ATOM 1462 C C . PRO A 1 23 ? 3.508 11.912 -2.041 1.00 0.00 26 PRO A C 2
ATOM 1463 O O . PRO A 1 23 ? 3.069 12.705 -2.879 1.00 0.00 26 PRO A O 2
ATOM 1474 N N . ARG A 1 24 ? 3.121 10.644 -1.972 1.00 0.00 27 ARG A N 2
ATOM 1475 C CA . ARG A 1 24 ? 2.186 10.079 -2.934 1.00 0.00 27 ARG A CA 2
ATOM 1476 C C . ARG A 1 24 ? 1.091 9.287 -2.231 1.00 0.00 27 ARG A C 2
ATOM 1477 O O . ARG A 1 24 ? 1.289 8.765 -1.131 1.00 0.00 27 ARG A O 2
ATOM 1498 N N . ARG A 1 25 ? -0.057 9.207 -2.878 1.00 0.00 28 ARG A N 2
ATOM 1499 C CA . ARG A 1 25 ? -1.217 8.516 -2.338 1.00 0.00 28 ARG A CA 2
ATOM 1500 C C . ARG A 1 25 ? -1.125 7.018 -2.624 1.00 0.00 28 ARG A C 2
ATOM 1501 O O . ARG A 1 25 ? -0.319 6.594 -3.456 1.00 0.00 28 ARG A O 2
ATOM 1522 N N . ILE A 1 26 ? -1.941 6.220 -1.930 1.00 0.00 29 ILE A N 2
ATOM 1523 C CA . ILE A 1 26 ? -1.992 4.778 -2.166 1.00 0.00 29 ILE A CA 2
ATOM 1524 C C . ILE A 1 26 ? -2.193 4.491 -3.650 1.00 0.00 29 ILE A C 2
ATOM 1525 O O . ILE A 1 26 ? -1.455 3.710 -4.243 1.00 0.00 29 ILE A O 2
ATOM 1541 N N . LYS A 1 27 ? -3.179 5.155 -4.241 1.00 0.00 30 LYS A N 2
ATOM 1542 C CA . LYS A 1 27 ? -3.515 4.968 -5.647 1.00 0.00 30 LYS A CA 2
ATOM 1543 C C . LYS A 1 27 ? -2.346 5.318 -6.561 1.00 0.00 30 LYS A C 2
ATOM 1544 O O . LYS A 1 27 ? -2.213 4.752 -7.642 1.00 0.00 30 LYS A O 2
ATOM 1563 N N . ASP A 1 28 ? -1.499 6.245 -6.131 1.00 0.00 31 ASP A N 2
ATOM 1564 C CA . ASP A 1 28 ? -0.384 6.677 -6.961 1.00 0.00 31 ASP A CA 2
ATOM 1565 C C . ASP A 1 28 ? 0.617 5.541 -7.112 1.00 0.00 31 ASP A C 2
ATOM 1566 O O . ASP A 1 28 ? 1.009 5.187 -8.221 1.00 0.00 31 ASP A O 2
ATOM 1575 N N . VAL A 1 29 ? 1.004 4.956 -5.985 1.00 0.00 32 VAL A N 2
ATOM 1576 C CA . VAL A 1 29 ? 1.954 3.851 -5.983 1.00 0.00 32 VAL A CA 2
ATOM 1577 C C . VAL A 1 29 ? 1.292 2.578 -6.499 1.00 0.00 32 VAL A C 2
ATOM 1578 O O . VAL A 1 29 ? 1.893 1.814 -7.256 1.00 0.00 32 VAL A O 2
ATOM 1591 N N . LEU A 1 30 ? 0.043 2.367 -6.104 1.00 0.00 33 LEU A N 2
ATOM 1592 C CA . LEU A 1 30 ? -0.715 1.204 -6.543 1.00 0.00 33 LEU A CA 2
ATOM 1593 C C . LEU A 1 30 ? -0.903 1.233 -8.055 1.00 0.00 33 LEU A C 2
ATOM 1594 O O . LEU A 1 30 ? -0.821 0.201 -8.720 1.00 0.00 33 LEU A O 2
ATOM 1610 N N . GLY A 1 31 ? -1.151 2.427 -8.584 1.00 0.00 34 GLY A N 2
ATOM 1611 C CA . GLY A 1 31 ? -1.287 2.602 -10.015 1.00 0.00 34 GLY A CA 2
ATOM 1612 C C . GLY A 1 31 ? 0.000 2.287 -10.755 1.00 0.00 34 GLY A C 2
ATOM 1613 O O . GLY A 1 31 ? -0.028 1.709 -11.842 1.00 0.00 34 GLY A O 2
ATOM 1617 N N . GLU A 1 32 ? 1.132 2.662 -10.159 1.00 0.00 35 GLU A N 2
ATOM 1618 C CA . GLU A 1 32 ? 2.444 2.344 -10.723 1.00 0.00 35 GLU A CA 2
ATOM 1619 C C . GLU A 1 32 ? 2.661 0.835 -10.741 1.00 0.00 35 GLU A C 2
ATOM 1620 O O . GLU A 1 32 ? 3.178 0.276 -11.712 1.00 0.00 35 GLU A O 2
ATOM 1632 N N . LEU A 1 33 ? 2.255 0.182 -9.660 1.00 0.00 36 LEU A N 2
ATOM 1633 C CA . LEU A 1 33 ? 2.416 -1.260 -9.529 1.00 0.00 36 LEU A CA 2
ATOM 1634 C C . LEU A 1 33 ? 1.373 -2.002 -10.357 1.00 0.00 36 LEU A C 2
ATOM 1635 O O . LEU A 1 33 ? 1.509 -3.198 -10.609 1.00 0.00 36 LEU A O 2
ATOM 1651 N N . GLU A 1 34 ? 0.328 -1.278 -10.761 1.00 0.00 37 GLU A N 2
ATOM 1652 C CA . GLU A 1 34 ? -0.708 -1.803 -11.651 1.00 0.00 37 GLU A CA 2
ATOM 1653 C C . GLU A 1 34 ? -1.457 -2.974 -10.996 1.00 0.00 37 GLU A C 2
ATOM 1654 O O . GLU A 1 34 ? -2.021 -3.834 -11.677 1.00 0.00 37 GLU A O 2
ATOM 1666 N N . ILE A 1 35 ? -1.484 -2.979 -9.670 1.00 0.00 38 ILE A N 2
ATOM 1667 C CA . ILE A 1 35 ? -2.137 -4.046 -8.920 1.00 0.00 38 ILE A CA 2
ATOM 1668 C C . ILE A 1 35 ? -3.622 -3.741 -8.736 1.00 0.00 38 ILE A C 2
ATOM 1669 O O . ILE A 1 35 ? -3.985 -2.697 -8.196 1.00 0.00 38 ILE A O 2
ATOM 1685 N N . PRO A 1 36 ? -4.502 -4.647 -9.197 1.00 0.00 39 PRO A N 2
ATOM 1686 C CA . PRO A 1 36 ? -5.950 -4.483 -9.062 1.00 0.00 39 PRO A CA 2
ATOM 1687 C C . PRO A 1 36 ? -6.406 -4.540 -7.604 1.00 0.00 39 PRO A C 2
ATOM 1688 O O . PRO A 1 36 ? -6.369 -5.596 -6.967 1.00 0.00 39 PRO A O 2
ATOM 1699 N N . ILE A 1 37 ? -6.836 -3.395 -7.081 1.00 0.00 40 ILE A N 2
ATOM 1700 C CA . ILE A 1 37 ? -7.326 -3.306 -5.708 1.00 0.00 40 ILE A CA 2
ATOM 1701 C C . ILE A 1 37 ? -8.649 -4.069 -5.557 1.00 0.00 40 ILE A C 2
ATOM 1702 O O . ILE A 1 37 ? -9.057 -4.421 -4.454 1.00 0.00 40 ILE A O 2
ATOM 1718 N N . GLU A 1 38 ? -9.288 -4.343 -6.689 1.00 0.00 41 GLU A N 2
ATOM 1719 C CA . GLU A 1 38 ? -10.571 -5.039 -6.721 1.00 0.00 41 GLU A CA 2
ATOM 1720 C C . GLU A 1 38 ? -10.499 -6.405 -6.028 1.00 0.00 41 GLU A C 2
ATOM 1721 O O . GLU A 1 38 ? -11.411 -6.794 -5.300 1.00 0.00 41 GLU A O 2
ATOM 1733 N N . THR A 1 39 ? -9.403 -7.117 -6.238 1.00 0.00 42 THR A N 2
ATOM 1734 C CA . THR A 1 39 ? -9.290 -8.492 -5.771 1.00 0.00 42 THR A CA 2
ATOM 1735 C C . THR A 1 39 ? -8.530 -8.581 -4.441 1.00 0.00 42 THR A C 2
ATOM 1736 O O . THR A 1 39 ? -8.323 -9.672 -3.903 1.00 0.00 42 THR A O 2
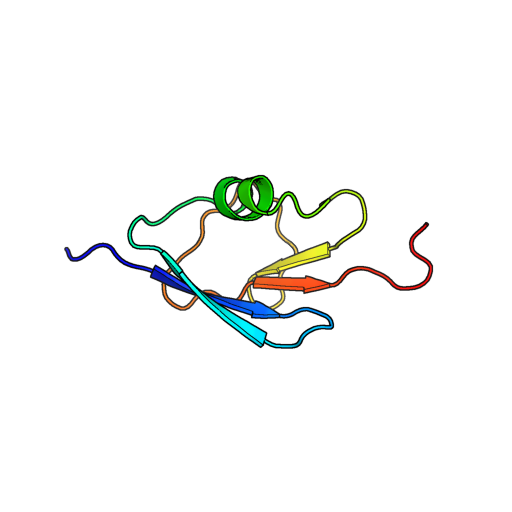ATOM 1747 N N . VAL A 1 40 ? -8.132 -7.437 -3.892 1.00 0.00 43 VAL A N 2
ATOM 1748 C CA . VAL A 1 40 ? -7.333 -7.427 -2.669 1.00 0.00 43 VAL A CA 2
ATOM 1749 C C . VAL A 1 40 ? -7.935 -6.494 -1.617 1.00 0.00 43 VAL A C 2
ATOM 1750 O O . VAL A 1 40 ? -8.891 -5.770 -1.891 1.00 0.00 43 VAL A O 2
ATOM 1763 N N . VAL A 1 41 ? -7.387 -6.542 -0.405 1.00 0.00 44 VAL A N 2
ATOM 1764 C CA . VAL A 1 41 ? -7.762 -5.612 0.655 1.00 0.00 44 VAL A CA 2
ATOM 1765 C C . VAL A 1 41 ? -6.505 -4.942 1.206 1.00 0.00 44 VAL A C 2
ATOM 1766 O O . VAL A 1 41 ? -5.486 -5.602 1.416 1.00 0.00 44 VAL A O 2
ATOM 1779 N N . VAL A 1 42 ? -6.569 -3.637 1.423 1.00 0.00 45 VAL A N 2
ATOM 1780 C CA . VAL A 1 42 ? -5.404 -2.882 1.857 1.00 0.00 45 VAL A CA 2
ATOM 1781 C C . VAL A 1 42 ? -5.511 -2.493 3.329 1.00 0.00 45 VAL A C 2
ATOM 1782 O O . VAL A 1 42 ? -6.514 -1.922 3.763 1.00 0.00 45 VAL A O 2
ATOM 1795 N N . LYS A 1 43 ? -4.472 -2.814 4.090 1.00 0.00 46 LYS A N 2
ATOM 1796 C CA . LYS A 1 43 ? -4.381 -2.409 5.484 1.00 0.00 46 LYS A CA 2
ATOM 1797 C C . LYS A 1 43 ? -3.174 -1.507 5.701 1.00 0.00 46 LYS A C 2
ATOM 1798 O O . LYS A 1 43 ? -2.042 -1.900 5.438 1.00 0.00 46 LYS A O 2
ATOM 1817 N N . LYS A 1 44 ? -3.421 -0.300 6.172 1.00 0.00 47 LYS A N 2
ATOM 1818 C CA . LYS A 1 44 ? -2.350 0.613 6.541 1.00 0.00 47 LYS A CA 2
ATOM 1819 C C . LYS A 1 44 ? -2.115 0.537 8.039 1.00 0.00 47 LYS A C 2
ATOM 1820 O O . LYS A 1 44 ? -2.919 1.044 8.823 1.00 0.00 47 LYS A O 2
ATOM 1839 N N . ASN A 1 45 ? -1.035 -0.134 8.432 1.00 0.00 48 ASN A N 2
ATOM 1840 C CA . ASN A 1 45 ? -0.726 -0.362 9.849 1.00 0.00 48 ASN A CA 2
ATOM 1841 C C . ASN A 1 45 ? -1.821 -1.198 10.514 1.00 0.00 48 ASN A C 2
ATOM 1842 O O . ASN A 1 45 ? -1.932 -1.233 11.739 1.00 0.00 48 ASN A O 2
ATOM 1853 N N . GLY A 1 46 ? -2.624 -1.879 9.698 1.00 0.00 49 GLY A N 2
ATOM 1854 C CA . GLY A 1 46 ? -3.706 -2.697 10.221 1.00 0.00 49 GLY A CA 2
ATOM 1855 C C . GLY A 1 46 ? -5.076 -2.112 9.929 1.00 0.00 49 GLY A C 2
ATOM 1856 O O . GLY A 1 46 ? -6.093 -2.796 10.066 1.00 0.00 49 GLY A O 2
ATOM 1860 N N . GLN A 1 47 ? -5.109 -0.851 9.519 1.00 0.00 50 GLN A N 2
ATOM 1861 C CA . GLN A 1 47 ? -6.372 -0.178 9.232 1.00 0.00 50 GLN A CA 2
ATOM 1862 C C . GLN A 1 47 ? -6.793 -0.417 7.787 1.00 0.00 50 GLN A C 2
ATOM 1863 O O . GLN A 1 47 ? -6.042 -0.120 6.859 1.00 0.00 50 GLN A O 2
ATOM 1877 N N . ILE A 1 48 ? -7.993 -0.951 7.600 1.00 0.00 51 ILE A N 2
ATOM 1878 C CA . ILE A 1 48 ? -8.514 -1.208 6.262 1.00 0.00 51 ILE A C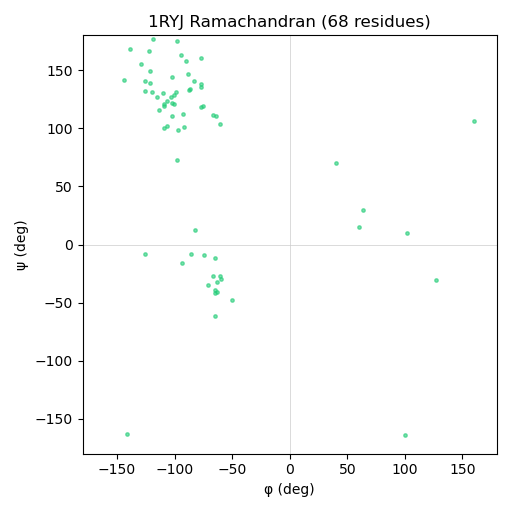A 2
ATOM 1879 C C . ILE A 1 48 ? -8.947 0.099 5.615 1.00 0.00 51 ILE A C 2
ATOM 1880 O O . ILE A 1 48 ? -9.795 0.816 6.152 1.00 0.00 51 ILE A O 2
ATOM 1896 N N . VAL A 1 49 ? -8.359 0.410 4.470 1.00 0.00 52 VAL A N 2
ATOM 1897 C CA . VAL A 1 49 ? -8.611 1.675 3.795 1.00 0.00 52 VAL A CA 2
ATOM 1898 C C . VAL A 1 49 ? -8.816 1.472 2.297 1.00 0.00 52 VAL A C 2
ATOM 1899 O O . VAL A 1 49 ? -8.716 0.350 1.791 1.00 0.00 52 VAL A O 2
ATOM 1912 N N . ILE A 1 50 ? -9.106 2.562 1.597 1.00 0.00 53 ILE A N 2
ATOM 1913 C CA . ILE A 1 50 ? -9.217 2.535 0.146 1.00 0.00 53 ILE A CA 2
ATOM 1914 C C . ILE A 1 50 ? -7.962 3.126 -0.494 1.00 0.00 53 ILE A C 2
ATOM 1915 O O . ILE A 1 50 ? -7.009 3.481 0.200 1.00 0.00 53 ILE A O 2
ATOM 1931 N N . ASP A 1 51 ? -7.977 3.253 -1.812 1.00 0.00 54 ASP A N 2
ATOM 1932 C CA . ASP A 1 51 ? -6.809 3.708 -2.561 1.00 0.00 54 ASP A CA 2
ATOM 1933 C C . ASP A 1 51 ? -6.661 5.230 -2.510 1.00 0.00 54 ASP A C 2
ATOM 1934 O O . ASP A 1 51 ? -5.644 5.778 -2.937 1.00 0.00 54 ASP A O 2
ATOM 1943 N N . GLU A 1 52 ? -7.659 5.908 -1.956 1.00 0.00 55 GLU A N 2
ATOM 1944 C CA . GLU A 1 52 ? -7.646 7.369 -1.875 1.00 0.00 55 GLU A CA 2
ATOM 1945 C C . GLU A 1 52 ? -6.984 7.837 -0.570 1.00 0.00 55 GLU A C 2
ATOM 1946 O O . GLU A 1 52 ? -7.036 9.016 -0.214 1.00 0.00 55 GLU A O 2
ATOM 1958 N N . GLU A 1 53 ? -6.348 6.911 0.136 1.00 0.00 56 GLU A N 2
ATOM 1959 C CA . GLU A 1 53 ? -5.675 7.237 1.388 1.00 0.00 56 GLU A CA 2
ATOM 1960 C C . GLU A 1 53 ? -4.228 7.656 1.153 1.00 0.00 56 GLU A C 2
ATOM 1961 O O . GLU A 1 53 ? -3.574 7.184 0.223 1.00 0.00 56 GLU A O 2
ATOM 1973 N N . GLU A 1 54 ? -3.735 8.538 2.010 1.00 0.00 57 GLU A N 2
ATOM 1974 C CA . GLU A 1 54 ? -2.385 9.067 1.882 1.00 0.00 57 GLU A CA 2
ATOM 1975 C C . GLU A 1 54 ? -1.388 8.130 2.556 1.00 0.00 57 GLU A C 2
ATOM 1976 O O . GLU A 1 54 ? -1.684 7.545 3.596 1.00 0.00 57 GLU A O 2
ATOM 1988 N N . ILE A 1 55 ? -0.209 7.980 1.966 1.00 0.00 58 ILE A N 2
ATOM 1989 C CA . ILE A 1 55 ? 0.823 7.140 2.558 1.00 0.00 58 ILE A CA 2
ATOM 1990 C C . ILE A 1 55 ? 1.680 7.963 3.510 1.00 0.00 58 ILE A C 2
ATOM 1991 O O . ILE A 1 55 ? 2.137 9.049 3.160 1.00 0.00 58 ILE A O 2
ATOM 2007 N N . PHE A 1 56 ? 1.883 7.450 4.714 1.00 0.00 59 PHE A N 2
ATOM 2008 C CA . PHE A 1 56 ? 2.701 8.130 5.708 1.00 0.00 59 PHE A CA 2
ATOM 2009 C C . PHE A 1 56 ? 4.074 7.480 5.795 1.00 0.00 59 PHE A C 2
ATOM 2010 O O . PHE A 1 56 ? 4.239 6.314 5.432 1.00 0.00 59 PHE A O 2
ATOM 2027 N N . ASP A 1 57 ? 5.060 8.231 6.262 1.00 0.00 60 ASP A N 2
ATOM 2028 C CA . ASP A 1 57 ? 6.400 7.687 6.444 1.00 0.00 60 ASP A CA 2
ATOM 2029 C C . ASP A 1 57 ? 6.430 6.760 7.653 1.00 0.00 60 ASP A C 2
ATOM 2030 O O . ASP A 1 57 ? 6.202 7.188 8.785 1.00 0.00 60 ASP A O 2
ATOM 2039 N N . GLY A 1 58 ? 6.690 5.485 7.405 1.00 0.00 61 GLY A N 2
ATOM 2040 C CA . GLY A 1 58 ? 6.690 4.503 8.469 1.00 0.00 61 GLY A CA 2
ATOM 2041 C C . GLY A 1 58 ? 5.433 3.662 8.453 1.00 0.00 61 GLY A C 2
ATOM 2042 O O . GLY A 1 58 ? 5.237 2.804 9.312 1.00 0.00 61 GLY A O 2
ATOM 2046 N N . ASP A 1 59 ? 4.578 3.914 7.472 1.00 0.00 62 ASP A N 2
ATOM 2047 C CA . ASP A 1 59 ? 3.332 3.173 7.334 1.00 0.00 62 ASP A CA 2
ATOM 2048 C C . ASP A 1 59 ? 3.625 1.784 6.779 1.00 0.00 62 ASP A C 2
ATOM 2049 O O . ASP A 1 59 ? 4.560 1.605 5.999 1.00 0.00 62 ASP A O 2
ATOM 2058 N N . ILE A 1 60 ? 2.848 0.800 7.189 1.00 0.00 63 ILE A N 2
ATOM 2059 C CA . ILE A 1 60 ? 3.041 -0.556 6.709 1.00 0.00 63 ILE A CA 2
ATOM 2060 C C . ILE A 1 60 ? 1.845 -0.979 5.876 1.00 0.00 63 ILE A C 2
ATOM 2061 O O . ILE A 1 60 ? 0.734 -1.116 6.393 1.00 0.00 63 ILE A O 2
ATOM 2077 N N . ILE A 1 61 ? 2.078 -1.181 4.590 1.00 0.00 64 ILE A N 2
ATOM 2078 C CA . ILE A 1 61 ? 1.013 -1.522 3.669 1.00 0.00 64 ILE A CA 2
ATOM 2079 C C . ILE A 1 61 ? 0.847 -3.033 3.609 1.00 0.00 64 ILE A C 2
ATOM 2080 O O . ILE A 1 61 ? 1.659 -3.740 3.014 1.00 0.00 64 ILE A O 2
ATOM 2096 N N . GLU A 1 62 ? -0.196 -3.518 4.246 1.00 0.00 65 GLU A N 2
ATOM 2097 C CA . GLU A 1 62 ? -0.468 -4.937 4.290 1.00 0.00 65 GLU A CA 2
ATOM 2098 C C . GLU A 1 62 ? -1.574 -5.280 3.309 1.00 0.00 65 GLU A C 2
ATOM 2099 O O . GLU A 1 62 ? -2.736 -4.931 3.525 1.00 0.00 65 GLU A O 2
ATOM 2111 N N . VAL A 1 63 ? -1.214 -5.931 2.219 1.00 0.00 66 VAL A N 2
ATOM 2112 C CA . VAL A 1 63 ? -2.194 -6.333 1.234 1.00 0.00 66 VAL A CA 2
ATOM 2113 C C . VAL A 1 63 ? -2.686 -7.736 1.538 1.00 0.00 66 VAL A C 2
ATOM 2114 O O . VAL A 1 63 ? -2.016 -8.728 1.244 1.00 0.00 66 VAL A O 2
ATOM 2127 N N . ILE A 1 64 ? -3.847 -7.802 2.156 1.00 0.00 67 ILE A N 2
ATOM 2128 C CA . ILE A 1 64 ? -4.479 -9.065 2.470 1.00 0.00 67 ILE A CA 2
ATOM 2129 C C . ILE A 1 64 ? -5.625 -9.280 1.507 1.00 0.00 67 ILE A C 2
ATOM 2130 O O . ILE A 1 64 ? -6.673 -8.650 1.625 1.00 0.00 67 ILE A O 2
ATOM 2146 N N . ARG A 1 65 ? -5.422 -10.139 0.536 1.00 0.00 68 ARG A N 2
ATOM 2147 C CA . ARG A 1 65 ? -6.409 -10.308 -0.506 1.00 0.00 68 ARG A CA 2
ATOM 2148 C C . ARG A 1 65 ? -7.250 -11.548 -0.265 1.00 0.00 68 ARG A C 2
ATOM 2149 O O . ARG A 1 65 ? -6.795 -12.521 0.337 1.00 0.00 68 ARG A O 2
ATOM 2170 N N . VAL A 1 66 ? -8.483 -11.492 -0.729 1.00 0.00 69 VAL A N 2
ATOM 2171 C CA . VAL A 1 66 ? -9.426 -12.576 -0.534 1.00 0.00 69 VAL A CA 2
ATOM 2172 C C . VAL A 1 66 ? -9.223 -13.654 -1.582 1.00 0.00 69 VAL A C 2
ATOM 2173 O O . VAL A 1 66 ? -8.779 -13.373 -2.700 1.00 0.00 69 VAL A O 2
ATOM 2186 N N . ILE A 1 67 ? -9.519 -14.888 -1.215 1.00 0.00 70 ILE A N 2
ATOM 2187 C CA . ILE A 1 67 ? -9.421 -15.988 -2.149 1.00 0.00 70 ILE A CA 2
ATOM 2188 C C . ILE A 1 67 ? -10.642 -15.952 -3.062 1.00 0.00 70 ILE A C 2
ATOM 2189 O O . ILE A 1 67 ? -11.782 -16.142 -2.628 1.00 0.00 70 ILE A O 2
ATOM 2205 N N . TYR A 1 68 ? -10.398 -15.625 -4.317 1.00 0.00 71 TYR A N 2
ATOM 2206 C CA . TYR A 1 68 ? -11.466 -15.454 -5.279 1.00 0.00 71 TYR A CA 2
ATOM 2207 C C . TYR A 1 68 ? -11.586 -16.689 -6.157 1.00 0.00 71 TYR A C 2
ATOM 2208 O O . TYR A 1 68 ? -10.728 -16.948 -7.003 1.00 0.00 71 TYR A O 2
ATOM 2226 N N . GLY A 1 69 ? -12.638 -17.458 -5.936 1.00 0.00 72 GLY A N 2
ATOM 2227 C CA . GLY A 1 69 ? -12.861 -18.646 -6.728 1.00 0.00 72 GLY A CA 2
ATOM 2228 C C . GLY A 1 69 ? -13.636 -18.344 -7.992 1.00 0.00 72 GLY A C 2
ATOM 2229 O O . GLY A 1 69 ? -14.793 -17.934 -7.932 1.00 0.00 72 GLY A O 2
ATOM 2233 N N . GLY A 1 70 ? -12.992 -18.526 -9.132 1.00 0.00 73 GLY A N 2
ATOM 2234 C CA . GLY A 1 70 ? -13.651 -18.295 -10.398 1.00 0.00 73 GLY A CA 2
ATOM 2235 C C . GLY A 1 70 ? -13.298 -19.356 -11.415 1.00 0.00 73 GLY A C 2
ATOM 2236 O O . GLY A 1 70 ? -12.322 -19.163 -12.164 1.00 0.00 73 GLY A O 2
ATOM 2241 N N . MET A 1 1 ? 8.908 19.791 6.349 1.00 0.00 4 MET A N 3
ATOM 2242 C CA . MET A 1 1 ? 8.688 19.101 5.060 1.00 0.00 4 MET A CA 3
ATOM 2243 C C . MET A 1 1 ? 9.641 17.926 4.925 1.00 0.00 4 MET A C 3
ATOM 2244 O O . MET A 1 1 ? 10.831 18.109 4.668 1.00 0.00 4 MET A O 3
ATOM 2260 N N . VAL A 1 2 ? 9.129 16.720 5.116 1.00 0.00 5 VAL A N 3
ATOM 2261 C CA . VAL A 1 2 ? 9.938 15.521 4.955 1.00 0.00 5 VAL A CA 3
ATOM 2262 C C . VAL A 1 2 ? 9.676 14.893 3.592 1.00 0.00 5 VAL A C 3
ATOM 2263 O O . VAL A 1 2 ? 8.620 14.304 3.357 1.00 0.00 5 VAL A O 3
ATOM 2276 N N . ILE A 1 3 ? 10.632 15.049 2.694 1.00 0.00 6 ILE A N 3
ATOM 2277 C CA . ILE A 1 3 ? 10.503 14.537 1.341 1.00 0.00 6 ILE A CA 3
ATOM 2278 C C . ILE A 1 3 ? 11.302 13.247 1.192 1.00 0.00 6 ILE A C 3
ATOM 2279 O O . ILE A 1 3 ? 12.497 13.207 1.487 1.00 0.00 6 ILE A O 3
ATOM 2295 N N . GLY A 1 4 ? 10.634 12.196 0.748 1.00 0.00 7 GLY A N 3
ATOM 2296 C CA . GLY A 1 4 ? 11.285 10.911 0.616 1.00 0.00 7 GLY A CA 3
ATOM 2297 C C . GLY A 1 4 ? 10.824 9.947 1.686 1.00 0.00 7 GLY A C 3
ATOM 2298 O O . GLY A 1 4 ? 11.538 9.696 2.657 1.00 0.00 7 GLY A O 3
ATOM 2302 N N . MET A 1 5 ? 9.628 9.409 1.504 1.00 0.00 8 MET A N 3
ATOM 2303 C CA . MET A 1 5 ? 9.010 8.567 2.516 1.00 0.00 8 MET A CA 3
ATOM 2304 C C . MET A 1 5 ? 9.469 7.122 2.370 1.00 0.00 8 MET A C 3
ATOM 2305 O O . MET A 1 5 ? 9.445 6.553 1.276 1.00 0.00 8 MET A O 3
ATOM 2319 N N . LYS A 1 6 ? 9.895 6.541 3.475 1.00 0.00 9 LYS A N 3
ATOM 2320 C CA . LYS A 1 6 ? 10.347 5.162 3.493 1.00 0.00 9 LYS A CA 3
ATOM 2321 C C . LYS A 1 6 ? 9.337 4.307 4.245 1.00 0.00 9 LYS A C 3
ATOM 2322 O O . LYS A 1 6 ? 9.065 4.551 5.421 1.00 0.00 9 LYS A O 3
ATOM 2341 N N . PHE A 1 7 ? 8.773 3.317 3.569 1.00 0.00 10 PHE A N 3
ATOM 2342 C CA . PHE A 1 7 ? 7.719 2.504 4.156 1.00 0.00 10 PHE A CA 3
ATOM 2343 C C . PHE A 1 7 ? 7.836 1.057 3.699 1.00 0.00 10 PHE A C 3
ATOM 2344 O O . PHE A 1 7 ? 8.592 0.745 2.779 1.00 0.00 10 PHE A O 3
ATOM 2361 N N . THR A 1 8 ? 7.097 0.174 4.345 1.00 0.00 11 THR A N 3
ATOM 2362 C CA . THR A 1 8 ? 7.150 -1.236 4.010 1.00 0.00 11 THR A CA 3
ATOM 2363 C C . THR A 1 8 ? 5.773 -1.743 3.594 1.00 0.00 11 THR A C 3
ATOM 2364 O O . THR A 1 8 ? 4.783 -1.529 4.298 1.00 0.00 11 THR A O 3
ATOM 2375 N N . VAL A 1 9 ? 5.711 -2.401 2.447 1.00 0.00 12 VAL A N 3
ATOM 2376 C CA . VAL A 1 9 ? 4.475 -3.009 1.990 1.00 0.00 12 VAL A CA 3
ATOM 2377 C C . VAL A 1 9 ? 4.575 -4.529 2.090 1.00 0.00 12 VAL A C 3
ATOM 2378 O O . VAL A 1 9 ? 5.486 -5.146 1.541 1.00 0.00 12 VAL A O 3
ATOM 2391 N N . ILE A 1 10 ? 3.660 -5.124 2.831 1.00 0.00 13 ILE A N 3
ATOM 2392 C CA . ILE A 1 10 ? 3.649 -6.562 3.003 1.00 0.00 13 ILE A CA 3
ATOM 2393 C C . ILE A 1 10 ? 2.505 -7.172 2.203 1.00 0.00 13 ILE A C 3
ATOM 2394 O O . ILE A 1 10 ? 1.336 -6.841 2.402 1.00 0.00 13 ILE A O 3
ATOM 2410 N N . THR A 1 11 ? 2.857 -8.024 1.261 1.00 0.00 14 THR A N 3
ATOM 2411 C CA . THR A 1 11 ? 1.878 -8.728 0.464 1.00 0.00 14 THR A CA 3
ATOM 2412 C C . THR A 1 11 ? 2.004 -10.227 0.735 1.00 0.00 14 THR A C 3
ATOM 2413 O O . THR A 1 11 ? 2.952 -10.660 1.396 1.00 0.00 14 THR A O 3
ATOM 2424 N N . ASP A 1 12 ? 1.050 -11.010 0.250 1.00 0.00 15 ASP A N 3
ATOM 2425 C CA . ASP A 1 12 ? 1.081 -12.462 0.413 1.00 0.00 15 ASP A CA 3
ATOM 2426 C C . ASP A 1 12 ? 2.397 -13.057 -0.092 1.00 0.00 15 ASP A C 3
ATOM 2427 O O . ASP A 1 12 ? 2.953 -13.970 0.520 1.00 0.00 15 ASP A O 3
ATOM 2436 N N . ASP A 1 13 ? 2.908 -12.510 -1.188 1.00 0.00 16 ASP A N 3
ATOM 2437 C CA . ASP A 1 13 ? 4.109 -13.043 -1.827 1.00 0.00 16 ASP A CA 3
ATOM 2438 C C . ASP A 1 13 ? 5.380 -12.627 -1.085 1.00 0.00 16 ASP A C 3
ATOM 2439 O O . ASP A 1 13 ? 6.463 -13.142 -1.365 1.00 0.00 16 ASP A O 3
ATOM 2448 N N . GLY A 1 14 ? 5.255 -11.703 -0.141 1.00 0.00 17 GLY A N 3
ATOM 2449 C CA . GLY A 1 14 ? 6.410 -11.285 0.633 1.00 0.00 17 GLY A CA 3
ATOM 2450 C C . GLY A 1 14 ? 6.282 -9.866 1.149 1.00 0.00 17 GLY A C 3
ATOM 2451 O O . GLY A 1 14 ? 5.358 -9.143 0.771 1.00 0.00 17 GLY A O 3
ATOM 2455 N N . LYS A 1 15 ? 7.203 -9.467 2.019 1.00 0.00 18 LYS A N 3
ATOM 2456 C CA . LYS A 1 15 ? 7.209 -8.117 2.557 1.00 0.00 18 LYS A CA 3
ATOM 2457 C C . LYS A 1 15 ? 8.356 -7.329 1.938 1.00 0.00 18 LYS A C 3
ATOM 2458 O O . LYS A 1 15 ? 9.509 -7.761 1.978 1.00 0.00 18 LYS A O 3
ATOM 2477 N N . LYS A 1 16 ? 8.041 -6.182 1.361 1.00 0.00 19 LYS A N 3
ATOM 2478 C CA . LYS A 1 16 ? 9.038 -5.391 0.666 1.00 0.00 19 LYS A CA 3
ATOM 2479 C C . LYS A 1 16 ? 9.081 -3.960 1.201 1.00 0.00 19 LYS A C 3
ATOM 2480 O O . LYS A 1 16 ? 8.105 -3.215 1.106 1.00 0.00 19 LYS A O 3
ATOM 2499 N N . ILE A 1 17 ? 10.206 -3.598 1.792 1.00 0.00 20 ILE A N 3
ATOM 2500 C CA . ILE A 1 17 ? 10.425 -2.233 2.233 1.00 0.00 20 ILE A CA 3
ATOM 2501 C C . ILE A 1 17 ? 11.043 -1.430 1.091 1.00 0.00 20 ILE A C 3
ATOM 2502 O O . ILE A 1 17 ? 11.998 -1.875 0.452 1.00 0.00 20 ILE A O 3
ATOM 2518 N N . LEU A 1 18 ? 10.465 -0.278 0.804 1.00 0.00 21 LEU A N 3
ATOM 2519 C CA . LEU A 1 18 ? 10.978 0.584 -0.248 1.00 0.00 21 LEU A CA 3
ATOM 2520 C C . LEU A 1 18 ? 10.805 2.049 0.129 1.00 0.00 21 LEU A C 3
ATOM 2521 O O . LEU A 1 18 ? 10.078 2.381 1.070 1.00 0.00 21 LEU A O 3
ATOM 2537 N N . GLU A 1 19 ? 11.479 2.922 -0.594 1.00 0.00 22 GLU A N 3
ATOM 2538 C CA . GLU A 1 19 ? 11.390 4.345 -0.333 1.00 0.00 22 GLU A CA 3
ATOM 2539 C C . GLU A 1 19 ? 10.935 5.088 -1.583 1.00 0.00 22 GLU A C 3
ATOM 2540 O O . GLU A 1 19 ? 11.442 4.851 -2.679 1.00 0.00 22 GLU A O 3
ATOM 2552 N N . SER A 1 20 ? 9.976 5.975 -1.411 1.00 0.00 23 SER A N 3
ATOM 2553 C CA . SER A 1 20 ? 9.487 6.791 -2.506 1.00 0.00 23 SER A CA 3
ATOM 2554 C C . SER A 1 20 ? 10.084 8.187 -2.402 1.00 0.00 23 SER A C 3
ATOM 2555 O O . SER A 1 20 ? 10.076 8.790 -1.328 1.00 0.00 23 SER A O 3
ATOM 2563 N N . GLY A 1 21 ? 10.606 8.686 -3.518 1.00 0.00 24 GLY A N 3
ATOM 2564 C CA . GLY A 1 21 ? 11.246 9.991 -3.540 1.00 0.00 24 GLY A CA 3
ATOM 2565 C C . GLY A 1 21 ? 10.344 11.104 -3.039 1.00 0.00 24 GLY A C 3
ATOM 2566 O O . GLY A 1 21 ? 10.819 12.096 -2.491 1.00 0.00 24 GLY A O 3
ATOM 2570 N N . ALA A 1 22 ? 9.045 10.937 -3.222 1.00 0.00 25 ALA A N 3
ATOM 2571 C CA . ALA A 1 22 ? 8.078 11.920 -2.764 1.00 0.00 25 ALA A CA 3
ATOM 2572 C C . ALA A 1 22 ? 6.908 11.229 -2.074 1.00 0.00 25 ALA A C 3
ATOM 2573 O O . ALA A 1 22 ? 6.607 10.072 -2.374 1.00 0.00 25 ALA A O 3
ATOM 2580 N N . PRO A 1 23 ? 6.260 11.913 -1.118 1.00 0.00 26 PRO A N 3
ATOM 2581 C CA . PRO A 1 23 ? 5.049 11.402 -0.473 1.00 0.00 26 PRO A CA 3
ATOM 2582 C C . PRO A 1 23 ? 3.909 11.263 -1.478 1.00 0.00 26 PRO A C 3
ATOM 2583 O O . PRO A 1 23 ? 3.591 12.202 -2.207 1.00 0.00 26 PRO A O 3
ATOM 2594 N N . ARG A 1 24 ? 3.305 10.084 -1.529 1.00 0.00 27 ARG A N 3
ATOM 2595 C CA . ARG A 1 24 ? 2.307 9.788 -2.548 1.00 0.00 27 ARG A CA 3
ATOM 2596 C C . ARG A 1 24 ? 1.026 9.256 -1.916 1.00 0.00 27 ARG A C 3
ATOM 2597 O O . ARG A 1 24 ? 0.987 8.944 -0.725 1.00 0.00 27 ARG A O 3
ATOM 2618 N N . ARG A 1 25 ? -0.014 9.147 -2.728 1.00 0.00 28 ARG A N 3
ATOM 2619 C CA . ARG A 1 25 ? -1.293 8.624 -2.274 1.00 0.00 28 ARG A CA 3
ATOM 2620 C C . ARG A 1 25 ? -1.368 7.136 -2.608 1.00 0.00 28 ARG A C 3
ATOM 2621 O O . ARG A 1 25 ? -0.621 6.668 -3.468 1.00 0.00 28 ARG A O 3
ATOM 2642 N N . ILE A 1 26 ? -2.248 6.395 -1.932 1.00 0.00 29 ILE A N 3
ATOM 2643 C CA . ILE A 1 26 ? -2.400 4.965 -2.206 1.00 0.00 29 ILE A CA 3
ATOM 2644 C C . ILE A 1 26 ? -2.712 4.739 -3.683 1.00 0.00 29 ILE A C 3
ATOM 2645 O O . ILE A 1 26 ? -2.093 3.899 -4.330 1.00 0.00 29 ILE A O 3
ATOM 2661 N N . LYS A 1 27 ? -3.656 5.519 -4.208 1.00 0.00 30 LYS A N 3
ATOM 2662 C CA . LYS A 1 27 ? -4.040 5.448 -5.619 1.00 0.00 30 LYS A CA 3
ATOM 2663 C C . LYS A 1 27 ? -2.837 5.601 -6.543 1.00 0.00 30 LYS A C 3
ATOM 2664 O O . LYS A 1 27 ? -2.751 4.930 -7.569 1.00 0.00 30 LYS A O 3
ATOM 2683 N N . ASP A 1 28 ? -1.909 6.475 -6.184 1.00 0.00 31 ASP A N 3
ATOM 2684 C CA . ASP A 1 28 ? -0.734 6.689 -7.016 1.00 0.00 31 ASP A CA 3
ATOM 2685 C C . ASP A 1 28 ? 0.077 5.407 -7.124 1.00 0.00 31 ASP A C 3
ATOM 2686 O O . ASP A 1 28 ? 0.269 4.880 -8.212 1.00 0.00 31 ASP A O 3
ATOM 2695 N N . VAL A 1 29 ? 0.510 4.892 -5.981 1.00 0.00 32 VAL A N 3
ATOM 2696 C CA . VAL A 1 29 ? 1.306 3.669 -5.939 1.00 0.00 32 VAL A CA 3
ATOM 2697 C C . VAL A 1 29 ? 0.525 2.493 -6.534 1.00 0.00 32 VAL A C 3
ATOM 2698 O O . VAL A 1 29 ? 1.082 1.670 -7.266 1.00 0.00 32 VAL A O 3
ATOM 2711 N N . LEU A 1 30 ? -0.768 2.444 -6.234 1.00 0.00 33 LEU A N 3
ATOM 2712 C CA . LEU A 1 30 ? -1.640 1.388 -6.731 1.00 0.00 33 LEU A CA 3
ATOM 2713 C C . LEU A 1 30 ? -1.722 1.430 -8.255 1.00 0.00 33 LEU A C 3
ATOM 2714 O O . LEU A 1 30 ? -1.581 0.406 -8.927 1.00 0.00 33 LEU A O 3
ATOM 2730 N N . GLY A 1 31 ? -1.937 2.628 -8.789 1.00 0.00 34 GLY A N 3
ATOM 2731 C CA . GLY A 1 31 ? -2.034 2.803 -10.223 1.00 0.00 34 GLY A CA 3
ATOM 2732 C C . GLY A 1 31 ? -0.705 2.621 -10.938 1.00 0.00 34 GLY A C 3
ATOM 2733 O O . GLY A 1 31 ? -0.634 1.937 -11.959 1.00 0.00 34 GLY A O 3
ATOM 2737 N N . GLU A 1 32 ? 0.350 3.221 -10.391 1.00 0.00 35 GLU A N 3
ATOM 2738 C CA . GLU A 1 32 ? 1.675 3.180 -11.010 1.00 0.00 35 GLU A CA 3
ATOM 2739 C C . GLU A 1 32 ? 2.220 1.758 -11.079 1.00 0.00 35 GLU A C 3
ATOM 2740 O O . GLU A 1 32 ? 2.814 1.361 -12.079 1.00 0.00 35 GLU A O 3
ATOM 2752 N N . LEU A 1 33 ? 2.020 0.990 -10.015 1.00 0.00 36 LEU A N 3
ATOM 2753 C CA . LEU A 1 33 ? 2.536 -0.372 -9.958 1.00 0.00 36 LEU A CA 3
ATOM 2754 C C . LEU A 1 33 ? 1.534 -1.370 -10.528 1.00 0.00 36 LEU A C 3
ATOM 2755 O O . LEU A 1 33 ? 1.804 -2.572 -10.561 1.00 0.00 36 LEU A O 3
ATOM 2771 N N . GLU A 1 34 ? 0.385 -0.857 -10.970 1.00 0.00 37 GLU A N 3
ATOM 2772 C CA . GLU A 1 34 ? -0.669 -1.675 -11.560 1.00 0.00 37 GLU A CA 3
ATOM 2773 C C . GLU A 1 34 ? -1.070 -2.808 -10.614 1.00 0.00 37 GLU A C 3
ATOM 2774 O O . GLU A 1 34 ? -0.714 -3.971 -10.813 1.00 0.00 37 GLU A O 3
ATOM 2786 N N . ILE A 1 35 ? -1.773 -2.449 -9.555 1.00 0.00 38 ILE A N 3
ATOM 2787 C CA . ILE A 1 35 ? -2.241 -3.425 -8.586 1.00 0.00 38 ILE A CA 3
ATOM 2788 C C . ILE A 1 35 ? -3.764 -3.409 -8.525 1.00 0.00 38 ILE A C 3
ATOM 2789 O O . ILE A 1 35 ? -4.368 -2.378 -8.231 1.00 0.00 38 ILE A O 3
ATOM 2805 N N . PRO A 1 36 ? -4.404 -4.545 -8.833 1.00 0.00 39 PRO A N 3
ATOM 2806 C CA . PRO A 1 36 ? -5.860 -4.662 -8.817 1.00 0.00 39 PRO A CA 3
ATOM 2807 C C . PRO A 1 36 ? -6.424 -4.698 -7.398 1.00 0.00 39 PRO A C 3
ATOM 2808 O O . PRO A 1 36 ? -6.499 -5.757 -6.770 1.00 0.00 39 PRO A O 3
ATOM 2819 N N . ILE A 1 37 ? -6.819 -3.532 -6.905 1.00 0.00 40 ILE A N 3
ATOM 2820 C CA . ILE A 1 37 ? -7.383 -3.406 -5.566 1.00 0.00 40 ILE A CA 3
ATOM 2821 C C . ILE A 1 37 ? -8.790 -4.003 -5.523 1.00 0.00 40 ILE A C 3
ATOM 2822 O O . ILE A 1 37 ? -9.277 -4.412 -4.473 1.00 0.00 40 ILE A O 3
ATOM 2838 N N . GLU A 1 38 ? -9.422 -4.072 -6.686 1.00 0.00 41 GLU A N 3
ATOM 2839 C CA . GLU A 1 38 ? -10.778 -4.582 -6.796 1.00 0.00 41 GLU A CA 3
ATOM 2840 C C . GLU A 1 38 ? -10.868 -6.034 -6.327 1.00 0.00 41 GLU A C 3
ATOM 2841 O O . GLU A 1 38 ? -11.856 -6.436 -5.711 1.00 0.00 41 GLU A O 3
ATOM 2853 N N . THR A 1 39 ? -9.824 -6.810 -6.578 1.00 0.00 42 THR A N 3
ATOM 2854 C CA . THR A 1 39 ? -9.884 -8.243 -6.339 1.00 0.00 42 THR A CA 3
ATOM 2855 C C . THR A 1 39 ? -9.163 -8.665 -5.053 1.00 0.00 42 THR A C 3
ATOM 2856 O O . THR A 1 39 ? -9.161 -9.848 -4.707 1.00 0.00 42 THR A O 3
ATOM 2867 N N . VAL A 1 40 ? -8.557 -7.720 -4.339 1.00 0.00 43 VAL A N 3
ATOM 2868 C CA . VAL A 1 40 ? -7.870 -8.048 -3.089 1.00 0.00 43 VAL A CA 3
ATOM 2869 C C . VAL A 1 40 ? -8.181 -7.012 -2.012 1.00 0.00 43 VAL A C 3
ATOM 2870 O O . VAL A 1 40 ? -8.936 -6.071 -2.254 1.00 0.00 43 VAL A O 3
ATOM 2883 N N . VAL A 1 41 ? -7.612 -7.193 -0.825 1.00 0.00 44 VAL A N 3
ATOM 2884 C CA . VAL A 1 41 ? -7.894 -6.310 0.297 1.00 0.00 44 VAL A CA 3
ATOM 2885 C C . VAL A 1 41 ? -6.641 -5.549 0.727 1.00 0.00 44 VAL A C 3
ATOM 2886 O O . VAL A 1 41 ? -5.602 -6.146 1.014 1.00 0.00 44 VAL A O 3
ATOM 2899 N N . VAL A 1 42 ? -6.749 -4.229 0.775 1.00 0.00 45 VAL A N 3
ATOM 2900 C CA . VAL A 1 42 ? -5.633 -3.381 1.169 1.00 0.00 45 VAL A CA 3
ATOM 2901 C C . VAL A 1 42 ? -5.835 -2.840 2.583 1.00 0.00 45 VAL A C 3
ATOM 2902 O O . VAL A 1 42 ? -6.909 -2.341 2.925 1.00 0.00 45 VAL A O 3
ATOM 2915 N N . LYS A 1 43 ? -4.803 -2.962 3.402 1.00 0.00 46 LYS A N 3
ATOM 2916 C CA . LYS A 1 43 ? -4.832 -2.465 4.766 1.00 0.00 46 LYS A CA 3
ATOM 2917 C C . LYS A 1 43 ? -3.765 -1.406 4.986 1.00 0.00 46 LYS A C 3
ATOM 2918 O O . LYS A 1 43 ? -2.694 -1.446 4.377 1.00 0.00 46 LYS A O 3
ATOM 2937 N N . LYS A 1 44 ? -4.054 -0.476 5.874 1.00 0.00 47 LYS A N 3
ATOM 2938 C CA . LYS A 1 44 ? -3.057 0.461 6.344 1.00 0.00 47 LYS A CA 3
ATOM 2939 C C . LYS A 1 44 ? -2.688 0.091 7.774 1.00 0.00 47 LYS A C 3
ATOM 2940 O O . LYS A 1 44 ? -3.470 0.316 8.703 1.00 0.00 47 LYS A O 3
ATOM 2959 N N . ASN A 1 45 ? -1.514 -0.519 7.922 1.00 0.00 48 ASN A N 3
ATOM 2960 C CA . ASN A 1 45 ? -1.027 -1.053 9.198 1.00 0.00 48 ASN A CA 3
ATOM 2961 C C . ASN A 1 45 ? -1.867 -2.248 9.637 1.00 0.00 48 ASN A C 3
ATOM 2962 O O . ASN A 1 45 ? -1.425 -3.396 9.552 1.00 0.00 48 ASN A O 3
ATOM 2973 N N . GLY A 1 46 ? -3.077 -1.974 10.096 1.00 0.00 49 GLY A N 3
ATOM 2974 C CA . GLY A 1 46 ? -3.979 -3.031 10.501 1.00 0.00 49 GLY A CA 3
ATOM 2975 C C . GLY A 1 46 ? -5.428 -2.664 10.258 1.00 0.00 49 GLY A C 3
ATOM 2976 O O . GLY A 1 46 ? -6.339 -3.344 10.735 1.00 0.00 49 GLY A O 3
ATOM 2980 N N . GLN A 1 47 ? -5.643 -1.586 9.512 1.00 0.00 50 GLN A N 3
ATOM 2981 C CA . GLN A 1 47 ? -6.990 -1.110 9.215 1.00 0.00 50 GLN A CA 3
ATOM 2982 C C . GLN A 1 47 ? -7.322 -1.312 7.747 1.00 0.00 50 GLN A C 3
ATOM 2983 O O . GLN A 1 47 ? -6.447 -1.226 6.891 1.00 0.00 50 GLN A O 3
ATOM 2997 N N . ILE A 1 48 ? -8.587 -1.567 7.464 1.00 0.00 51 ILE A N 3
ATOM 2998 C CA . ILE A 1 48 ? -9.048 -1.742 6.098 1.00 0.00 51 ILE A CA 3
ATOM 2999 C C . ILE A 1 48 ? -9.310 -0.379 5.470 1.00 0.00 51 ILE A C 3
ATOM 3000 O O . ILE A 1 48 ? -10.167 0.376 5.936 1.00 0.00 51 ILE A O 3
ATOM 3016 N N . VAL A 1 49 ? -8.555 -0.057 4.431 1.00 0.00 52 VAL A N 3
ATOM 3017 C CA . VAL A 1 49 ? -8.644 1.255 3.803 1.00 0.00 52 VAL A CA 3
ATOM 3018 C C . VAL A 1 49 ? -8.887 1.130 2.309 1.00 0.00 52 VAL A C 3
ATOM 3019 O O . VAL A 1 49 ? -8.735 0.053 1.733 1.00 0.00 52 VAL A O 3
ATOM 3032 N N . ILE A 1 50 ? -9.282 2.232 1.690 1.00 0.00 53 ILE A N 3
ATOM 3033 C CA . ILE A 1 50 ? -9.392 2.295 0.242 1.00 0.00 53 ILE A CA 3
ATOM 3034 C C . ILE A 1 50 ? -8.162 2.985 -0.336 1.00 0.00 53 ILE A C 3
ATOM 3035 O O . ILE A 1 50 ? -7.253 3.369 0.402 1.00 0.00 53 ILE A O 3
ATOM 3051 N N . ASP A 1 51 ? -8.145 3.168 -1.646 1.00 0.00 54 ASP A N 3
ATOM 3052 C CA . ASP A 1 51 ? -6.966 3.684 -2.330 1.00 0.00 54 ASP A CA 3
ATOM 3053 C C . ASP A 1 51 ? -6.907 5.210 -2.266 1.00 0.00 54 ASP A C 3
ATOM 3054 O O . ASP A 1 51 ? -6.034 5.838 -2.865 1.00 0.00 54 ASP A O 3
ATOM 3063 N N . GLU A 1 52 ? -7.817 5.806 -1.515 1.00 0.00 55 GLU A N 3
ATOM 3064 C CA . GLU A 1 52 ? -7.906 7.255 -1.454 1.00 0.00 55 GLU A CA 3
ATOM 3065 C C . GLU A 1 52 ? -7.133 7.805 -0.256 1.00 0.00 55 GLU A C 3
ATOM 3066 O O . GLU A 1 52 ? -7.093 9.016 -0.037 1.00 0.00 55 GLU A O 3
ATOM 3078 N N . GLU A 1 53 ? -6.514 6.912 0.509 1.00 0.00 56 GLU A N 3
ATOM 3079 C CA . GLU A 1 53 ? -5.683 7.318 1.637 1.00 0.00 56 GLU A CA 3
ATOM 3080 C C . GLU A 1 53 ? -4.296 7.731 1.158 1.00 0.00 56 GLU A C 3
ATOM 3081 O O . GLU A 1 53 ? -3.896 7.414 0.037 1.00 0.00 56 GLU A O 3
ATOM 3093 N N . GLU A 1 54 ? -3.564 8.437 2.007 1.00 0.00 57 GLU A N 3
ATOM 3094 C CA . GLU A 1 54 ? -2.215 8.883 1.676 1.00 0.00 57 GLU A CA 3
ATOM 3095 C C . GLU A 1 54 ? -1.182 8.095 2.472 1.00 0.00 57 GLU A C 3
ATOM 3096 O O . GLU A 1 54 ? -1.484 7.573 3.549 1.00 0.00 57 GLU A O 3
ATOM 3108 N N . ILE A 1 55 ? 0.028 8.008 1.937 1.00 0.00 58 ILE A N 3
ATOM 3109 C CA . ILE A 1 55 ? 1.100 7.270 2.585 1.00 0.00 58 ILE A CA 3
ATOM 3110 C C . ILE A 1 55 ? 2.074 8.236 3.246 1.00 0.00 58 ILE A C 3
ATOM 3111 O O . ILE A 1 55 ? 2.338 9.318 2.722 1.00 0.00 58 ILE A O 3
ATOM 3127 N N . PHE A 1 56 ? 2.592 7.849 4.401 1.00 0.00 59 PHE A N 3
ATOM 3128 C CA . PHE A 1 56 ? 3.545 8.673 5.122 1.00 0.00 59 PHE A CA 3
ATOM 3129 C C . PHE A 1 56 ? 4.835 7.898 5.364 1.00 0.00 59 PHE A C 3
ATOM 3130 O O . PHE A 1 56 ? 4.906 6.696 5.103 1.00 0.00 59 PHE A O 3
ATOM 3147 N N . ASP A 1 57 ? 5.853 8.592 5.852 1.00 0.00 60 ASP A N 3
ATOM 3148 C CA . ASP A 1 57 ? 7.134 7.965 6.160 1.00 0.00 60 ASP A CA 3
ATOM 3149 C C . ASP A 1 57 ? 7.016 7.062 7.383 1.00 0.00 60 ASP A C 3
ATOM 3150 O O . ASP A 1 57 ? 6.439 7.451 8.402 1.00 0.00 60 ASP A O 3
ATOM 3159 N N . GLY A 1 58 ? 7.567 5.860 7.276 1.00 0.00 61 GLY A N 3
ATOM 3160 C CA . GLY A 1 58 ? 7.495 4.910 8.363 1.00 0.00 61 GLY A CA 3
ATOM 3161 C C . GLY A 1 58 ? 6.122 4.285 8.474 1.00 0.00 61 GLY A C 3
ATOM 3162 O O . GLY A 1 58 ? 5.669 3.953 9.568 1.00 0.00 61 GLY A O 3
ATOM 3166 N N . ASP A 1 59 ? 5.447 4.156 7.342 1.00 0.00 62 ASP A N 3
ATOM 3167 C CA . ASP A 1 59 ? 4.119 3.559 7.316 1.00 0.00 62 ASP A CA 3
ATOM 3168 C C . ASP A 1 59 ? 4.193 2.092 6.900 1.00 0.00 62 ASP A C 3
ATOM 3169 O O . ASP A 1 59 ? 5.203 1.639 6.352 1.00 0.00 62 ASP A O 3
ATOM 3178 N N . ILE A 1 60 ? 3.129 1.353 7.177 1.00 0.00 63 ILE A N 3
ATOM 3179 C CA . ILE A 1 60 ? 3.051 -0.059 6.835 1.00 0.00 63 ILE A CA 3
ATOM 3180 C C . ILE A 1 60 ? 1.772 -0.334 6.053 1.00 0.00 63 ILE A C 3
ATOM 3181 O O . ILE A 1 60 ? 0.683 0.013 6.497 1.00 0.00 63 ILE A O 3
ATOM 3197 N N . ILE A 1 61 ? 1.904 -0.938 4.884 1.00 0.00 64 ILE A N 3
ATOM 3198 C CA . ILE A 1 61 ? 0.743 -1.293 4.079 1.00 0.00 64 ILE A CA 3
ATOM 3199 C C . ILE A 1 61 ? 0.657 -2.810 3.948 1.00 0.00 64 ILE A C 3
ATOM 3200 O O . ILE A 1 61 ? 1.617 -3.452 3.527 1.00 0.00 64 ILE A O 3
ATOM 3216 N N . GLU A 1 62 ? -0.480 -3.378 4.324 1.00 0.00 65 GLU A N 3
ATOM 3217 C CA . GLU A 1 62 ? -0.674 -4.818 4.239 1.00 0.00 65 GLU A CA 3
ATOM 3218 C C . GLU A 1 62 ? -1.680 -5.150 3.145 1.00 0.00 65 GLU A C 3
ATOM 3219 O O . GLU A 1 62 ? -2.853 -4.800 3.244 1.00 0.00 65 GLU A O 3
ATOM 3231 N N . VAL A 1 63 ? -1.218 -5.809 2.101 1.00 0.00 66 VAL A N 3
ATOM 3232 C CA . VAL A 1 63 ? -2.092 -6.198 1.006 1.00 0.00 66 VAL A CA 3
ATOM 3233 C C . VAL A 1 63 ? -2.308 -7.702 1.011 1.00 0.00 66 VAL A C 3
ATOM 3234 O O . VAL A 1 63 ? -1.423 -8.478 0.643 1.00 0.00 66 VAL A O 3
ATOM 3247 N N . ILE A 1 64 ? -3.484 -8.107 1.449 1.00 0.00 67 ILE A N 3
ATOM 3248 C CA . ILE A 1 64 ? -3.837 -9.512 1.485 1.00 0.00 67 ILE A CA 3
ATOM 3249 C C . ILE A 1 64 ? -4.844 -9.838 0.391 1.00 0.00 67 ILE A C 3
ATOM 3250 O O . ILE A 1 64 ? -5.856 -9.153 0.233 1.00 0.00 67 ILE A O 3
ATOM 3266 N N . ARG A 1 65 ? -4.552 -10.875 -0.372 1.00 0.00 68 ARG A N 3
ATOM 3267 C CA . ARG A 1 65 ? -5.421 -11.279 -1.463 1.00 0.00 68 ARG A CA 3
ATOM 3268 C C . ARG A 1 65 ? -6.382 -12.361 -0.993 1.00 0.00 68 ARG A C 3
ATOM 3269 O O . ARG A 1 65 ? -6.061 -13.139 -0.094 1.00 0.00 68 ARG A O 3
ATOM 3290 N N . VAL A 1 66 ? -7.562 -12.403 -1.589 1.00 0.00 69 VAL A N 3
ATOM 3291 C CA . VAL A 1 66 ? -8.543 -13.412 -1.241 1.00 0.00 69 VAL A CA 3
ATOM 3292 C C . VAL A 1 66 ? -8.363 -14.647 -2.126 1.00 0.00 69 VAL A C 3
ATOM 3293 O O . VAL A 1 66 ? -8.273 -14.541 -3.353 1.00 0.00 69 VAL A O 3
ATOM 3306 N N . ILE A 1 67 ? -8.266 -15.809 -1.497 1.00 0.00 70 ILE A N 3
ATOM 3307 C CA . ILE A 1 67 ? -8.140 -17.053 -2.230 1.00 0.00 70 ILE A CA 3
ATOM 3308 C C . ILE A 1 67 ? -9.530 -17.543 -2.625 1.00 0.00 70 ILE A C 3
ATOM 3309 O O . ILE A 1 67 ? -10.395 -17.766 -1.777 1.00 0.00 70 ILE A O 3
ATOM 3325 N N . TYR A 1 68 ? -9.752 -17.668 -3.922 1.00 0.00 71 TYR A N 3
ATOM 3326 C CA . TYR A 1 68 ? -11.053 -18.061 -4.431 1.00 0.00 71 TYR A CA 3
ATOM 3327 C C . TYR A 1 68 ? -10.935 -19.355 -5.219 1.00 0.00 71 TYR A C 3
ATOM 3328 O O . TYR A 1 68 ? -10.174 -19.432 -6.186 1.00 0.00 71 TYR A O 3
ATOM 3346 N N . GLY A 1 69 ? -11.676 -20.368 -4.790 1.00 0.00 72 GLY A N 3
ATOM 3347 C CA . GLY A 1 69 ? -11.627 -21.656 -5.447 1.00 0.00 72 GLY A CA 3
ATOM 3348 C C . GLY A 1 69 ? -12.321 -21.640 -6.790 1.00 0.00 72 GLY A C 3
ATOM 3349 O O . GLY A 1 69 ? -13.204 -20.814 -7.029 1.00 0.00 72 GLY A O 3
ATOM 3353 N N . GLY A 1 70 ? -11.923 -22.551 -7.661 1.00 0.00 73 GLY A N 3
ATOM 3354 C CA . GLY A 1 70 ? -12.495 -22.623 -8.986 1.00 0.00 73 GLY A CA 3
ATOM 3355 C C . GLY A 1 70 ? -11.655 -23.483 -9.900 1.00 0.00 73 GLY A C 3
ATOM 3356 O O . GLY A 1 70 ? -12.200 -24.055 -10.862 1.00 0.00 73 GLY A O 3
ATOM 3361 N N . MET A 1 1 ? 11.841 19.500 8.312 1.00 0.00 4 MET A N 4
ATOM 3362 C CA . MET A 1 1 ? 10.890 18.958 7.318 1.00 0.00 4 MET A CA 4
ATOM 3363 C C . MET A 1 1 ? 11.486 17.757 6.600 1.00 0.00 4 MET A C 4
ATOM 3364 O O . MET A 1 1 ? 12.450 17.888 5.846 1.00 0.00 4 MET A O 4
ATOM 3380 N N . VAL A 1 2 ? 10.913 16.591 6.833 1.00 0.00 5 VAL A N 4
ATOM 3381 C CA . VAL A 1 2 ? 11.354 15.382 6.160 1.00 0.00 5 VAL A CA 4
ATOM 3382 C C . VAL A 1 2 ? 10.560 15.192 4.876 1.00 0.00 5 VAL A C 4
ATOM 3383 O O . VAL A 1 2 ? 9.357 14.933 4.918 1.00 0.00 5 VAL A O 4
ATOM 3396 N N . ILE A 1 3 ? 11.220 15.350 3.741 1.00 0.00 6 ILE A N 4
ATOM 3397 C CA . ILE A 1 3 ? 10.562 15.189 2.459 1.00 0.00 6 ILE A CA 4
ATOM 3398 C C . ILE A 1 3 ? 10.841 13.794 1.898 1.00 0.00 6 ILE A C 4
ATOM 3399 O O . ILE A 1 3 ? 11.996 13.401 1.704 1.00 0.00 6 ILE A O 4
ATOM 3415 N N . GLY A 1 4 ? 9.774 13.054 1.651 1.00 0.00 7 GLY A N 4
ATOM 3416 C CA . GLY A 1 4 ? 9.895 11.669 1.253 1.00 0.00 7 GLY A CA 4
ATOM 3417 C C . GLY A 1 4 ? 9.251 10.765 2.278 1.00 0.00 7 GLY A C 4
ATOM 3418 O O . GLY A 1 4 ? 8.695 11.255 3.260 1.00 0.00 7 GLY A O 4
ATOM 3422 N N . MET A 1 5 ? 9.305 9.458 2.064 1.00 0.00 8 MET A N 4
ATOM 3423 C CA . MET A 1 5 ? 8.713 8.524 3.010 1.00 0.00 8 MET A CA 4
ATOM 3424 C C . MET A 1 5 ? 9.271 7.116 2.857 1.00 0.00 8 MET A C 4
ATOM 3425 O O . MET A 1 5 ? 9.694 6.709 1.772 1.00 0.00 8 MET A O 4
ATOM 3439 N N . LYS A 1 6 ? 9.312 6.402 3.974 1.00 0.00 9 LYS A N 4
ATOM 3440 C CA . LYS A 1 6 ? 9.694 4.998 3.991 1.00 0.00 9 LYS A CA 4
ATOM 3441 C C . LYS A 1 6 ? 8.524 4.169 4.503 1.00 0.00 9 LYS A C 4
ATOM 3442 O O . LYS A 1 6 ? 7.943 4.494 5.541 1.00 0.00 9 LYS A O 4
ATOM 3461 N N . PHE A 1 7 ? 8.178 3.105 3.797 1.00 0.00 10 PHE A N 4
ATOM 3462 C CA . PHE A 1 7 ? 7.073 2.251 4.218 1.00 0.00 10 PHE A CA 4
ATOM 3463 C C . PHE A 1 7 ? 7.332 0.803 3.832 1.00 0.00 10 PHE A C 4
ATOM 3464 O O . PHE A 1 7 ? 8.120 0.522 2.929 1.00 0.00 10 PHE A O 4
ATOM 3481 N N . THR A 1 8 ? 6.672 -0.112 4.520 1.00 0.00 11 THR A N 4
ATOM 3482 C CA . THR A 1 8 ? 6.767 -1.515 4.180 1.00 0.00 11 THR A CA 4
ATOM 3483 C C . THR A 1 8 ? 5.394 -2.013 3.743 1.00 0.00 11 THR A C 4
ATOM 3484 O O . THR A 1 8 ? 4.371 -1.602 4.294 1.00 0.00 11 THR A O 4
ATOM 3495 N N . VAL A 1 9 ? 5.371 -2.851 2.724 1.00 0.00 12 VAL A N 4
ATOM 3496 C CA . VAL A 1 9 ? 4.125 -3.366 2.196 1.00 0.00 12 VAL A CA 4
ATOM 3497 C C . VAL A 1 9 ? 4.172 -4.886 2.086 1.00 0.00 12 VAL A C 4
ATOM 3498 O O . VAL A 1 9 ? 5.129 -5.457 1.555 1.00 0.00 12 VAL A O 4
ATOM 3511 N N . ILE A 1 10 ? 3.161 -5.543 2.627 1.00 0.00 13 ILE A N 4
ATOM 3512 C CA . ILE A 1 10 ? 3.015 -6.975 2.446 1.00 0.00 13 ILE A CA 4
ATOM 3513 C C . ILE A 1 10 ? 2.131 -7.209 1.225 1.00 0.00 13 ILE A C 4
ATOM 3514 O O . ILE A 1 10 ? 1.005 -6.724 1.154 1.00 0.00 13 ILE A O 4
ATOM 3530 N N . THR A 1 11 ? 2.674 -7.892 0.234 1.00 0.00 14 THR A N 4
ATOM 3531 C CA . THR A 1 11 ? 1.987 -8.073 -1.029 1.00 0.00 14 THR A CA 4
ATOM 3532 C C . THR A 1 11 ? 1.963 -9.553 -1.426 1.00 0.00 14 THR A C 4
ATOM 3533 O O . THR A 1 11 ? 2.124 -10.430 -0.576 1.00 0.00 14 THR A O 4
ATOM 3544 N N . ASP A 1 12 ? 1.792 -9.815 -2.719 1.00 0.00 15 ASP A N 4
ATOM 3545 C CA . ASP A 1 12 ? 1.573 -11.168 -3.234 1.00 0.00 15 ASP A CA 4
ATOM 3546 C C . ASP A 1 12 ? 2.719 -12.108 -2.870 1.00 0.00 15 ASP A C 4
ATOM 3547 O O . ASP A 1 12 ? 2.492 -13.237 -2.431 1.00 0.00 15 ASP A O 4
ATOM 3556 N N . ASP A 1 13 ? 3.946 -11.633 -3.034 1.00 0.00 16 ASP A N 4
ATOM 3557 C CA . ASP A 1 13 ? 5.126 -12.473 -2.828 1.00 0.00 16 ASP A CA 4
ATOM 3558 C C . ASP A 1 13 ? 5.645 -12.400 -1.394 1.00 0.00 16 ASP A C 4
ATOM 3559 O O . ASP A 1 13 ? 6.493 -13.202 -0.997 1.00 0.00 16 ASP A O 4
ATOM 3568 N N . GLY A 1 14 ? 5.133 -11.464 -0.613 1.00 0.00 17 GLY A N 4
ATOM 3569 C CA . GLY A 1 14 ? 5.634 -11.291 0.735 1.00 0.00 17 GLY A CA 4
ATOM 3570 C C . GLY A 1 14 ? 5.739 -9.836 1.124 1.00 0.00 17 GLY A C 4
ATOM 3571 O O . GLY A 1 14 ? 5.156 -8.973 0.469 1.00 0.00 17 GLY A O 4
ATOM 3575 N N . LYS A 1 15 ? 6.497 -9.553 2.174 1.00 0.00 18 LYS A N 4
ATOM 3576 C CA . LYS A 1 15 ? 6.574 -8.202 2.707 1.00 0.00 18 LYS A CA 4
ATOM 3577 C C . LYS A 1 15 ? 7.887 -7.537 2.311 1.00 0.00 18 LYS A C 4
ATOM 3578 O O . LYS A 1 15 ? 8.970 -8.029 2.633 1.00 0.00 18 LYS A O 4
ATOM 3597 N N . LYS A 1 16 ? 7.781 -6.420 1.610 1.00 0.00 19 LYS A N 4
ATOM 3598 C CA . LYS A 1 16 ? 8.946 -5.681 1.152 1.00 0.00 19 LYS A CA 4
ATOM 3599 C C . LYS A 1 16 ? 8.919 -4.258 1.693 1.00 0.00 19 LYS A C 4
ATOM 3600 O O . LYS A 1 16 ? 7.880 -3.778 2.145 1.00 0.00 19 LYS A O 4
ATOM 3619 N N . ILE A 1 17 ? 10.060 -3.589 1.657 1.00 0.00 20 ILE A N 4
ATOM 3620 C CA . ILE A 1 17 ? 10.165 -2.228 2.165 1.00 0.00 20 ILE A CA 4
ATOM 3621 C C . ILE A 1 17 ? 10.568 -1.284 1.032 1.00 0.00 20 ILE A C 4
ATOM 3622 O O . ILE A 1 17 ? 11.510 -1.551 0.281 1.00 0.00 20 ILE A O 4
ATOM 3638 N N . LEU A 1 18 ? 9.835 -0.190 0.897 1.00 0.00 21 LEU A N 4
ATOM 3639 C CA . LEU A 1 18 ? 10.069 0.760 -0.179 1.00 0.00 21 LEU A CA 4
ATOM 3640 C C . LEU A 1 18 ? 10.328 2.153 0.379 1.00 0.00 21 LEU A C 4
ATOM 3641 O O . LEU A 1 18 ? 9.850 2.502 1.461 1.00 0.00 21 LEU A O 4
ATOM 3657 N N . GLU A 1 19 ? 11.091 2.937 -0.364 1.00 0.00 22 GLU A N 4
ATOM 3658 C CA . GLU A 1 19 ? 11.413 4.299 0.026 1.00 0.00 22 GLU A CA 4
ATOM 3659 C C . GLU A 1 19 ? 11.308 5.215 -1.188 1.00 0.00 22 GLU A C 4
ATOM 3660 O O . GLU A 1 19 ? 11.865 4.915 -2.245 1.00 0.00 22 GLU A O 4
ATOM 3672 N N . SER A 1 20 ? 10.580 6.310 -1.046 1.00 0.00 23 SER A N 4
ATOM 3673 C CA . SER A 1 20 ? 10.405 7.251 -2.138 1.00 0.00 23 SER A CA 4
ATOM 3674 C C . SER A 1 20 ? 10.697 8.674 -1.674 1.00 0.00 23 SER A C 4
ATOM 3675 O O . SER A 1 20 ? 10.562 8.990 -0.489 1.00 0.00 23 SER A O 4
ATOM 3683 N N . GLY A 1 21 ? 11.087 9.526 -2.611 1.00 0.00 24 GLY A N 4
ATOM 3684 C CA . GLY A 1 21 ? 11.467 10.883 -2.272 1.00 0.00 24 GLY A CA 4
ATOM 3685 C C . GLY A 1 21 ? 10.286 11.831 -2.240 1.00 0.00 24 GLY A C 4
ATOM 3686 O O . GLY A 1 21 ? 10.402 12.965 -1.775 1.00 0.00 24 GLY A O 4
ATOM 3690 N N . ALA A 1 22 ? 9.146 11.372 -2.729 1.00 0.00 25 ALA A N 4
ATOM 3691 C CA . ALA A 1 22 ? 7.944 12.186 -2.745 1.00 0.00 25 ALA A CA 4
ATOM 3692 C C . ALA A 1 22 ? 6.807 11.470 -2.026 1.00 0.00 25 ALA A C 4
ATOM 3693 O O . ALA A 1 22 ? 6.664 10.253 -2.140 1.00 0.00 25 ALA A O 4
ATOM 3700 N N . PRO A 1 23 ? 6.005 12.211 -1.249 1.00 0.00 26 PRO A N 4
ATOM 3701 C CA . PRO A 1 23 ? 4.831 11.659 -0.572 1.00 0.00 26 PRO A CA 4
ATOM 3702 C C . PRO A 1 23 ? 3.740 11.297 -1.573 1.00 0.00 26 PRO A C 4
ATOM 3703 O O . PRO A 1 23 ? 3.097 12.176 -2.153 1.00 0.00 26 PRO A O 4
ATOM 3714 N N . ARG A 1 24 ? 3.547 10.006 -1.791 1.00 0.00 27 ARG A N 4
ATOM 3715 C CA . ARG A 1 24 ? 2.590 9.542 -2.785 1.00 0.00 27 ARG A CA 4
ATOM 3716 C C . ARG A 1 24 ? 1.390 8.893 -2.111 1.00 0.00 27 ARG A C 4
ATOM 3717 O O . ARG A 1 24 ? 1.399 8.645 -0.905 1.00 0.00 27 ARG A O 4
ATOM 3738 N N . ARG A 1 25 ? 0.363 8.627 -2.898 1.00 0.00 28 ARG A N 4
ATOM 3739 C CA . ARG A 1 25 ? -0.840 7.971 -2.414 1.00 0.00 28 ARG A CA 4
ATOM 3740 C C . ARG A 1 25 ? -0.837 6.511 -2.868 1.00 0.00 28 ARG A C 4
ATOM 3741 O O . ARG A 1 25 ? -0.104 6.161 -3.796 1.00 0.00 28 ARG A O 4
ATOM 3762 N N . ILE A 1 26 ? -1.632 5.658 -2.216 1.00 0.00 29 ILE A N 4
ATOM 3763 C CA . ILE A 1 26 ? -1.708 4.246 -2.595 1.00 0.00 29 ILE A CA 4
ATOM 3764 C C . ILE A 1 26 ? -2.034 4.107 -4.082 1.00 0.00 29 ILE A C 4
ATOM 3765 O O . ILE A 1 26 ? -1.353 3.388 -4.809 1.00 0.00 29 ILE A O 4
ATOM 3781 N N . LYS A 1 27 ? -3.058 4.831 -4.525 1.00 0.00 30 LYS A N 4
ATOM 3782 C CA . LYS A 1 27 ? -3.532 4.766 -5.904 1.00 0.00 30 LYS A CA 4
ATOM 3783 C C . LYS A 1 27 ? -2.443 5.176 -6.896 1.00 0.00 30 LYS A C 4
ATOM 3784 O O . LYS A 1 27 ? -2.471 4.771 -8.057 1.00 0.00 30 LYS A O 4
ATOM 3803 N N . ASP A 1 28 ? -1.487 5.974 -6.436 1.00 0.00 31 ASP A N 4
ATOM 3804 C CA . ASP A 1 28 ? -0.398 6.429 -7.296 1.00 0.00 31 ASP A CA 4
ATOM 3805 C C . ASP A 1 28 ? 0.539 5.274 -7.614 1.00 0.00 31 ASP A C 4
ATOM 3806 O O . ASP A 1 28 ? 0.825 4.993 -8.777 1.00 0.00 31 ASP A O 4
ATOM 3815 N N . VAL A 1 29 ? 0.996 4.599 -6.569 1.00 0.00 32 VAL A N 4
ATOM 3816 C CA . VAL A 1 29 ? 1.899 3.464 -6.721 1.00 0.00 32 VAL A CA 4
ATOM 3817 C C . VAL A 1 29 ? 1.152 2.264 -7.298 1.00 0.00 32 VAL A C 4
ATOM 3818 O O . VAL A 1 29 ? 1.660 1.559 -8.173 1.00 0.00 32 VAL A O 4
ATOM 3831 N N . LEU A 1 30 ? -0.064 2.056 -6.818 1.00 0.00 33 LEU A N 4
ATOM 3832 C CA . LEU A 1 30 ? -0.901 0.961 -7.284 1.00 0.00 33 LEU A CA 4
ATOM 3833 C C . LEU A 1 30 ? -1.231 1.142 -8.762 1.00 0.00 33 LEU A C 4
ATOM 3834 O O . LEU A 1 30 ? -1.207 0.187 -9.536 1.00 0.00 33 LEU A O 4
ATOM 3850 N N . GLY A 1 31 ? -1.526 2.380 -9.141 1.00 0.00 34 GLY A N 4
ATOM 3851 C CA . GLY A 1 31 ? -1.824 2.695 -10.523 1.00 0.00 34 GLY A CA 4
ATOM 3852 C C . GLY A 1 31 ? -0.594 2.604 -11.406 1.00 0.00 34 GLY A C 4
ATOM 3853 O O . GLY A 1 31 ? -0.691 2.253 -12.582 1.00 0.00 34 GLY A O 4
ATOM 3857 N N . GLU A 1 32 ? 0.561 2.920 -10.828 1.00 0.00 35 GLU A N 4
ATOM 3858 C CA . GLU A 1 32 ? 1.836 2.894 -11.543 1.00 0.00 35 GLU A CA 4
ATOM 3859 C C . GLU A 1 32 ? 2.136 1.478 -12.029 1.00 0.00 35 GLU A C 4
ATOM 3860 O O . GLU A 1 32 ? 2.568 1.274 -13.163 1.00 0.00 35 GLU A O 4
ATOM 3872 N N . LEU A 1 33 ? 1.880 0.499 -11.170 1.00 0.00 36 LEU A N 4
ATOM 3873 C CA . LEU A 1 33 ? 2.105 -0.901 -11.520 1.00 0.00 36 LEU A CA 4
ATOM 3874 C C . LEU A 1 33 ? 0.846 -1.517 -12.127 1.00 0.00 36 LEU A C 4
ATOM 3875 O O . LEU A 1 33 ? 0.888 -2.611 -12.690 1.00 0.00 36 LEU A O 4
ATOM 3891 N N . GLU A 1 34 ? -0.264 -0.794 -11.995 1.00 0.00 37 GLU A N 4
ATOM 3892 C CA . GLU A 1 34 ? -1.565 -1.216 -12.506 1.00 0.00 37 GLU A CA 4
ATOM 3893 C C . GLU A 1 34 ? -2.002 -2.540 -11.876 1.00 0.00 37 GLU A C 4
ATOM 3894 O O . GLU A 1 34 ? -1.892 -3.613 -12.479 1.00 0.00 37 GLU A O 4
ATOM 3906 N N . ILE A 1 35 ? -2.476 -2.449 -10.642 1.00 0.00 38 ILE A N 4
ATOM 3907 C CA . ILE A 1 35 ? -2.935 -3.612 -9.896 1.00 0.00 38 ILE A CA 4
ATOM 3908 C C . ILE A 1 35 ? -4.379 -3.405 -9.442 1.00 0.00 38 ILE A C 4
ATOM 3909 O O . ILE A 1 35 ? -4.706 -2.370 -8.861 1.00 0.00 38 ILE A O 4
ATOM 3925 N N . PRO A 1 36 ? -5.267 -4.377 -9.716 1.00 0.00 39 PRO A N 4
ATOM 3926 C CA . PRO A 1 36 ? -6.679 -4.288 -9.328 1.00 0.00 39 PRO A CA 4
ATOM 3927 C C . PRO A 1 36 ? -6.884 -4.326 -7.812 1.00 0.00 39 PRO A C 4
ATOM 3928 O O . PRO A 1 36 ? -6.612 -5.333 -7.156 1.00 0.00 39 PRO A O 4
ATOM 3939 N N . ILE A 1 37 ? -7.382 -3.221 -7.272 1.00 0.00 40 ILE A N 4
ATOM 3940 C CA . ILE A 1 37 ? -7.617 -3.085 -5.836 1.00 0.00 40 ILE A CA 4
ATOM 3941 C C . ILE A 1 37 ? -8.926 -3.776 -5.430 1.00 0.00 40 ILE A C 4
ATOM 3942 O O . ILE A 1 37 ? -9.250 -3.893 -4.249 1.00 0.00 40 ILE A O 4
ATOM 3958 N N . GLU A 1 38 ? -9.658 -4.248 -6.425 1.00 0.00 41 GLU A N 4
ATOM 3959 C CA . GLU A 1 38 ? -11.008 -4.761 -6.222 1.00 0.00 41 GLU A CA 4
ATOM 3960 C C . GLU A 1 38 ? -11.032 -6.051 -5.397 1.00 0.00 41 GLU A C 4
ATOM 3961 O O . GLU A 1 38 ? -11.860 -6.206 -4.499 1.00 0.00 41 GLU A O 4
ATOM 3973 N N . THR A 1 39 ? -10.122 -6.968 -5.691 1.00 0.00 42 THR A N 4
ATOM 3974 C CA . THR A 1 39 ? -10.247 -8.332 -5.196 1.00 0.00 42 THR A CA 4
ATOM 3975 C C . THR A 1 39 ? -9.526 -8.578 -3.862 1.00 0.00 42 THR A C 4
ATOM 39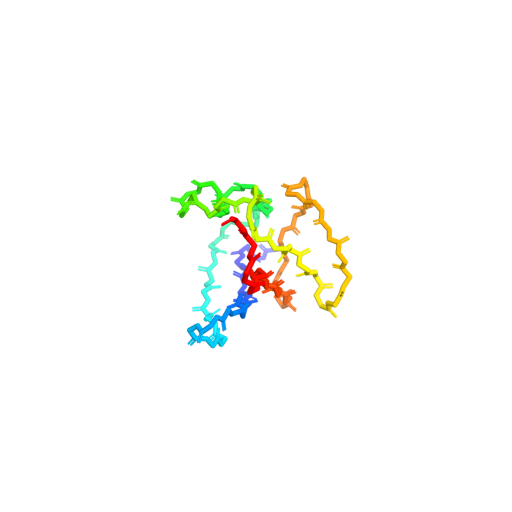76 O O . THR A 1 39 ? -9.860 -9.529 -3.154 1.00 0.00 42 THR A O 4
ATOM 3987 N N . VAL A 1 40 ? -8.558 -7.742 -3.500 1.00 0.00 43 VAL A N 4
ATOM 3988 C CA . VAL A 1 40 ? -7.815 -7.970 -2.260 1.00 0.00 43 VAL A CA 4
ATOM 3989 C C . VAL A 1 40 ? -8.003 -6.818 -1.279 1.00 0.00 43 VAL A C 4
ATOM 3990 O O . VAL A 1 40 ? -8.441 -5.733 -1.659 1.00 0.00 43 VAL A O 4
ATOM 4003 N N . VAL A 1 41 ? -7.667 -7.061 -0.017 1.00 0.00 44 VAL A N 4
ATOM 4004 C CA . VAL A 1 41 ? -7.934 -6.098 1.050 1.00 0.00 44 VAL A CA 4
ATOM 4005 C C . VAL A 1 41 ? -6.659 -5.360 1.447 1.00 0.00 44 VAL A C 4
ATOM 4006 O O . VAL A 1 41 ? -5.590 -5.958 1.527 1.00 0.00 44 VAL A O 4
ATOM 4019 N N . VAL A 1 42 ? -6.770 -4.061 1.690 1.00 0.00 45 VAL A N 4
ATOM 4020 C CA . VAL A 1 42 ? -5.625 -3.262 2.099 1.00 0.00 45 VAL A CA 4
ATOM 4021 C C . VAL A 1 42 ? -5.876 -2.623 3.462 1.00 0.00 45 VAL A C 4
ATOM 4022 O O . VAL A 1 42 ? -6.971 -2.135 3.740 1.00 0.00 45 VAL A O 4
ATOM 4035 N N . LYS A 1 43 ? -4.868 -2.664 4.316 1.00 0.00 46 LYS A N 4
ATOM 4036 C CA . LYS A 1 43 ? -4.947 -2.069 5.639 1.00 0.00 46 LYS A CA 4
ATOM 4037 C C . LYS A 1 43 ? -3.760 -1.148 5.882 1.00 0.00 46 LYS A C 4
ATOM 4038 O O . LYS A 1 43 ? -2.678 -1.367 5.343 1.00 0.00 46 LYS A O 4
ATOM 4057 N N . LYS A 1 44 ? -3.966 -0.118 6.681 1.00 0.00 47 LYS A N 4
ATOM 4058 C CA . LYS A 1 44 ? -2.859 0.669 7.197 1.00 0.00 47 LYS A CA 4
ATOM 4059 C C . LYS A 1 44 ? -2.487 0.148 8.569 1.00 0.00 47 LYS A C 4
ATOM 4060 O O . LYS A 1 44 ? -3.174 0.442 9.549 1.00 0.00 47 LYS A O 4
ATOM 4079 N N . ASN A 1 45 ? -1.423 -0.654 8.619 1.00 0.00 48 ASN A N 4
ATOM 4080 C CA . ASN A 1 45 ? -0.932 -1.279 9.857 1.00 0.00 48 ASN A CA 4
ATOM 4081 C C . ASN A 1 45 ? -1.926 -2.315 10.410 1.00 0.00 48 ASN A C 4
ATOM 4082 O O . ASN A 1 45 ? -1.529 -3.326 10.994 1.00 0.00 48 ASN A O 4
ATOM 4093 N N . GLY A 1 46 ? -3.210 -2.062 10.199 1.00 0.00 49 GLY A N 4
ATOM 4094 C CA . GLY A 1 46 ? -4.257 -2.932 10.694 1.00 0.00 49 GLY A CA 4
ATOM 4095 C C . GLY A 1 46 ? -5.645 -2.411 10.349 1.00 0.00 49 GLY A C 4
ATOM 4096 O O . GLY A 1 46 ? -6.601 -3.176 10.299 1.00 0.00 49 GLY A O 4
ATOM 4100 N N . GLN A 1 47 ? -5.751 -1.114 10.077 1.00 0.00 50 GLN A N 4
ATOM 4101 C CA . GLN A 1 47 ? -7.037 -0.496 9.768 1.00 0.00 50 GLN A CA 4
ATOM 4102 C C . GLN A 1 47 ? -7.351 -0.636 8.284 1.00 0.00 50 GLN A C 4
ATOM 4103 O O . GLN A 1 47 ? -6.537 -0.275 7.441 1.00 0.00 50 GLN A O 4
ATOM 4117 N N . ILE A 1 48 ? -8.529 -1.160 7.972 1.00 0.00 51 ILE A N 4
ATOM 4118 C CA . ILE A 1 48 ? -8.931 -1.383 6.585 1.00 0.00 51 ILE A CA 4
ATOM 4119 C C . ILE A 1 48 ? -9.063 -0.054 5.845 1.00 0.00 51 ILE A C 4
ATOM 4120 O O . ILE A 1 48 ? -9.805 0.831 6.272 1.00 0.00 51 ILE A O 4
ATOM 4136 N N . VAL A 1 49 ? -8.335 0.078 4.745 1.00 0.00 52 VAL A N 4
ATOM 4137 C CA . VAL A 1 49 ? -8.325 1.306 3.962 1.00 0.00 52 VAL A CA 4
ATOM 4138 C C . VAL A 1 49 ? -8.550 1.015 2.482 1.00 0.00 52 VAL A C 4
ATOM 4139 O O . VAL A 1 49 ? -8.691 -0.140 2.076 1.00 0.00 52 VAL A O 4
ATOM 4152 N N . ILE A 1 50 ? -8.584 2.073 1.685 1.00 0.00 53 ILE A N 4
ATOM 4153 C CA . ILE A 1 50 ? -8.736 1.949 0.244 1.00 0.00 53 ILE A CA 4
ATOM 4154 C C . ILE A 1 50 ? -7.514 2.517 -0.468 1.00 0.00 53 ILE A C 4
ATOM 4155 O O . ILE A 1 50 ? -6.544 2.919 0.176 1.00 0.00 53 ILE A O 4
ATOM 4171 N N . ASP A 1 51 ? -7.570 2.570 -1.789 1.00 0.00 54 ASP A N 4
ATOM 4172 C CA . ASP A 1 51 ? -6.439 3.023 -2.591 1.00 0.00 54 ASP A CA 4
ATOM 4173 C C . ASP A 1 51 ? -6.270 4.539 -2.527 1.00 0.00 54 ASP A C 4
ATOM 4174 O O . ASP A 1 51 ? -5.222 5.069 -2.891 1.00 0.00 54 ASP A O 4
ATOM 4183 N N . GLU A 1 52 ? -7.284 5.240 -2.042 1.00 0.00 55 GLU A N 4
ATOM 4184 C CA . GLU A 1 52 ? -7.219 6.694 -1.967 1.00 0.00 55 GLU A CA 4
ATOM 4185 C C . GLU A 1 52 ? -6.522 7.171 -0.693 1.00 0.00 55 GLU A C 4
ATOM 4186 O O . GLU A 1 52 ? -6.517 8.364 -0.390 1.00 0.00 55 GLU A O 4
ATOM 4198 N N . GLU A 1 53 ? -5.923 6.245 0.040 1.00 0.00 56 GLU A N 4
ATOM 4199 C CA . GLU A 1 53 ? -5.163 6.596 1.233 1.00 0.00 56 GLU A CA 4
ATOM 4200 C C . GLU A 1 53 ? -3.734 6.978 0.869 1.00 0.00 56 GLU A C 4
ATOM 4201 O O . GLU A 1 53 ? -3.102 6.334 0.033 1.00 0.00 56 GLU A O 4
ATOM 4213 N N . GLU A 1 54 ? -3.233 8.035 1.485 1.00 0.00 57 GLU A N 4
ATOM 4214 C CA . GLU A 1 54 ? -1.885 8.519 1.215 1.00 0.00 57 GLU A CA 4
ATOM 4215 C C . GLU A 1 54 ? -0.853 7.635 1.910 1.00 0.00 57 GLU A C 4
ATOM 4216 O O . GLU A 1 54 ? -1.161 6.958 2.891 1.00 0.00 57 GLU A O 4
ATOM 4228 N N . ILE A 1 55 ? 0.366 7.631 1.397 1.00 0.00 58 ILE A N 4
ATOM 4229 C CA . ILE A 1 55 ? 1.447 6.879 2.012 1.00 0.00 58 ILE A CA 4
ATOM 4230 C C . ILE A 1 55 ? 2.296 7.804 2.873 1.00 0.00 58 ILE A C 4
ATOM 4231 O O . ILE A 1 55 ? 2.793 8.825 2.395 1.00 0.00 58 ILE A O 4
ATOM 4247 N N . PHE A 1 56 ? 2.450 7.451 4.140 1.00 0.00 59 PHE A N 4
ATOM 4248 C CA . PHE A 1 56 ? 3.202 8.274 5.071 1.00 0.00 59 PHE A CA 4
ATOM 4249 C C . PHE A 1 56 ? 4.469 7.558 5.515 1.00 0.00 59 PHE A C 4
ATOM 4250 O O . PHE A 1 56 ? 4.540 6.329 5.492 1.00 0.00 59 PHE A O 4
ATOM 4267 N N . ASP A 1 57 ? 5.469 8.335 5.902 1.00 0.00 60 ASP A N 4
ATOM 4268 C CA . ASP A 1 57 ? 6.730 7.787 6.386 1.00 0.00 60 ASP A CA 4
ATOM 4269 C C . ASP A 1 57 ? 6.543 7.110 7.737 1.00 0.00 60 ASP A C 4
ATOM 4270 O O . ASP A 1 57 ? 6.040 7.718 8.683 1.00 0.00 60 ASP A O 4
ATOM 4279 N N . GLY A 1 58 ? 6.933 5.847 7.814 1.00 0.00 61 GLY A N 4
ATOM 4280 C CA . GLY A 1 58 ? 6.794 5.101 9.046 1.00 0.00 61 GLY A CA 4
ATOM 4281 C C . GLY A 1 58 ? 5.466 4.383 9.122 1.00 0.00 61 GLY A C 4
ATOM 4282 O O . GLY A 1 58 ? 5.140 3.767 10.139 1.00 0.00 61 GLY A O 4
ATOM 4286 N N . ASP A 1 59 ? 4.701 4.466 8.042 1.00 0.00 62 ASP A N 4
ATOM 4287 C CA . ASP A 1 59 ? 3.402 3.810 7.965 1.00 0.00 62 ASP A CA 4
ATOM 4288 C C . ASP A 1 59 ? 3.554 2.439 7.312 1.00 0.00 62 ASP A C 4
ATOM 4289 O O . ASP A 1 59 ? 4.515 2.195 6.579 1.00 0.00 62 ASP A O 4
ATOM 4298 N N . ILE A 1 60 ? 2.617 1.547 7.581 1.00 0.00 63 ILE A N 4
ATOM 4299 C CA . ILE A 1 60 ? 2.723 0.166 7.137 1.00 0.00 63 ILE A CA 4
ATOM 4300 C C . ILE A 1 60 ? 1.530 -0.205 6.264 1.00 0.00 63 ILE A C 4
ATOM 4301 O O . ILE A 1 60 ? 0.380 -0.087 6.686 1.00 0.00 63 ILE A O 4
ATOM 4317 N N . ILE A 1 61 ? 1.804 -0.653 5.048 1.00 0.00 64 ILE A N 4
ATOM 4318 C CA . ILE A 1 61 ? 0.747 -1.004 4.111 1.00 0.00 64 ILE A CA 4
ATOM 4319 C C . ILE A 1 61 ? 0.538 -2.513 4.088 1.00 0.00 64 ILE A C 4
ATOM 4320 O O . ILE A 1 61 ? 1.368 -3.264 3.572 1.00 0.00 64 ILE A O 4
ATOM 4336 N N . GLU A 1 62 ? -0.571 -2.950 4.657 1.00 0.00 65 GLU A N 4
ATOM 4337 C CA . GLU A 1 62 ? -0.872 -4.364 4.756 1.00 0.00 65 GLU A CA 4
ATOM 4338 C C . GLU A 1 62 ? -1.857 -4.791 3.671 1.00 0.00 65 GLU A C 4
ATOM 4339 O O . GLU A 1 62 ? -3.065 -4.609 3.819 1.00 0.00 65 GLU A O 4
ATOM 4351 N N . VAL A 1 63 ? -1.348 -5.339 2.577 1.00 0.00 66 VAL A N 4
ATOM 4352 C CA . VAL A 1 63 ? -2.209 -5.834 1.514 1.00 0.00 66 VAL A CA 4
ATOM 4353 C C . VAL A 1 63 ? -2.439 -7.330 1.683 1.00 0.00 66 VAL A C 4
ATOM 4354 O O . VAL A 1 63 ? -1.552 -8.150 1.432 1.00 0.00 66 VAL A O 4
ATOM 4367 N N . ILE A 1 64 ? -3.634 -7.676 2.121 1.00 0.00 67 ILE A N 4
ATOM 4368 C CA . ILE A 1 64 ? -3.993 -9.060 2.346 1.00 0.00 67 ILE A CA 4
ATOM 4369 C C . ILE A 1 64 ? -4.639 -9.634 1.093 1.00 0.00 67 ILE A C 4
ATOM 4370 O O . ILE A 1 64 ? -5.814 -9.378 0.811 1.00 0.00 67 ILE A O 4
ATOM 4386 N N . ARG A 1 65 ? -3.857 -10.367 0.318 1.00 0.00 68 ARG A N 4
ATOM 4387 C CA . ARG A 1 65 ? -4.377 -11.022 -0.868 1.00 0.00 68 ARG A CA 4
ATOM 4388 C C . ARG A 1 65 ? -5.194 -12.241 -0.454 1.00 0.00 68 ARG A C 4
ATOM 4389 O O . ARG A 1 65 ? -4.706 -13.115 0.264 1.00 0.00 68 ARG A O 4
ATOM 4410 N N . VAL A 1 66 ? -6.447 -12.278 -0.868 1.00 0.00 69 VAL A N 4
ATOM 4411 C CA . VAL A 1 66 ? -7.322 -13.376 -0.497 1.00 0.00 69 VAL A CA 4
ATOM 4412 C C . VAL A 1 66 ? -7.157 -14.541 -1.462 1.00 0.00 69 VAL A C 4
ATOM 4413 O O . VAL A 1 66 ? -7.010 -14.346 -2.668 1.00 0.00 69 VAL A O 4
ATOM 4426 N N . ILE A 1 67 ? -7.152 -15.749 -0.922 1.00 0.00 70 ILE A N 4
ATOM 4427 C CA . ILE A 1 67 ? -7.049 -16.941 -1.742 1.00 0.00 70 ILE A CA 4
ATOM 4428 C C . ILE A 1 67 ? -8.414 -17.295 -2.332 1.00 0.00 70 ILE A C 4
ATOM 4429 O O . ILE A 1 67 ? -9.307 -17.787 -1.641 1.00 0.00 70 ILE A O 4
ATOM 4445 N N . TYR A 1 68 ? -8.575 -16.997 -3.609 1.00 0.00 71 TYR A N 4
ATOM 4446 C CA . TYR A 1 68 ? -9.837 -17.214 -4.296 1.00 0.00 71 TYR A CA 4
ATOM 4447 C C . TYR A 1 68 ? -9.780 -18.518 -5.085 1.00 0.00 71 TYR A C 4
ATOM 4448 O O . TYR A 1 68 ? -9.036 -18.630 -6.056 1.00 0.00 71 TYR A O 4
ATOM 4466 N N . GLY A 1 69 ? -10.544 -19.504 -4.648 1.00 0.00 72 GLY A N 4
ATOM 4467 C CA . GLY A 1 69 ? -10.561 -20.777 -5.333 1.00 0.00 72 GLY A CA 4
ATOM 4468 C C . GLY A 1 69 ? -11.948 -21.379 -5.390 1.00 0.00 72 GLY A C 4
ATOM 4469 O O . GLY A 1 69 ? -12.610 -21.523 -4.362 1.00 0.00 72 GLY A O 4
ATOM 4473 N N . GLY A 1 70 ? -12.392 -21.718 -6.589 1.00 0.00 73 GLY A N 4
ATOM 4474 C CA . GLY A 1 70 ? -13.689 -22.340 -6.753 1.00 0.00 73 GLY A CA 4
ATOM 4475 C C . GLY A 1 70 ? -13.592 -23.851 -6.791 1.00 0.00 73 GLY A C 4
ATOM 4476 O O . GLY A 1 70 ? -14.430 -24.492 -7.454 1.00 0.00 73 GLY A O 4
ATOM 4481 N N . MET A 1 1 ? 10.819 19.700 7.218 1.00 0.00 4 MET A N 5
ATOM 4482 C CA . MET A 1 1 ? 9.685 18.774 6.996 1.00 0.00 4 MET A CA 5
ATOM 4483 C C . MET A 1 1 ? 10.197 17.465 6.414 1.00 0.00 4 MET A C 5
ATOM 4484 O O . MET A 1 1 ? 11.195 17.453 5.693 1.00 0.00 4 MET A O 5
ATOM 4500 N N . VAL A 1 2 ? 9.522 16.368 6.723 1.00 0.00 5 VAL A N 5
ATOM 4501 C CA . VAL A 1 2 ? 9.928 15.075 6.203 1.00 0.00 5 VAL A CA 5
ATOM 4502 C C . VAL A 1 2 ? 9.377 14.891 4.796 1.00 0.00 5 VAL A C 5
ATOM 4503 O O . VAL A 1 2 ? 8.185 14.663 4.604 1.00 0.00 5 VAL A O 5
ATOM 4516 N N . ILE A 1 3 ? 10.255 15.025 3.816 1.00 0.00 6 ILE A N 5
ATOM 4517 C CA . ILE A 1 3 ? 9.875 14.846 2.429 1.00 0.00 6 ILE A CA 5
ATOM 4518 C C . ILE A 1 3 ? 10.171 13.413 2.003 1.00 0.00 6 ILE A C 5
ATOM 4519 O O . ILE A 1 3 ? 11.178 12.832 2.419 1.00 0.00 6 ILE A O 5
ATOM 4535 N N . GLY A 1 4 ? 9.286 12.843 1.202 1.00 0.00 7 GLY A N 5
ATOM 4536 C CA . GLY A 1 4 ? 9.434 11.459 0.816 1.00 0.00 7 GLY A CA 5
ATOM 4537 C C . GLY A 1 4 ? 8.952 10.531 1.905 1.00 0.00 7 GLY A C 5
ATOM 4538 O O . GLY A 1 4 ? 8.470 10.987 2.939 1.00 0.00 7 GLY A O 5
ATOM 4542 N N . MET A 1 5 ? 9.073 9.236 1.682 1.00 0.00 8 MET A N 5
ATOM 4543 C CA . MET A 1 5 ? 8.618 8.267 2.660 1.00 0.00 8 MET A CA 5
ATOM 4544 C C . MET A 1 5 ? 9.264 6.911 2.428 1.00 0.00 8 MET A C 5
ATOM 4545 O O . MET A 1 5 ? 9.422 6.469 1.284 1.00 0.00 8 MET A O 5
ATOM 4559 N N . LYS A 1 6 ? 9.670 6.272 3.508 1.00 0.00 9 LYS A N 5
ATOM 4560 C CA . LYS A 1 6 ? 10.086 4.886 3.456 1.00 0.00 9 LYS A CA 5
ATOM 4561 C C . LYS A 1 6 ? 9.075 4.043 4.214 1.00 0.00 9 LYS A C 5
ATOM 4562 O O . LYS A 1 6 ? 8.975 4.120 5.442 1.00 0.00 9 LYS A O 5
ATOM 4581 N N . PHE A 1 7 ? 8.322 3.250 3.479 1.00 0.00 10 PHE A N 5
ATOM 4582 C CA . PHE A 1 7 ? 7.250 2.461 4.053 1.00 0.00 10 PHE A CA 5
ATOM 4583 C C . PHE A 1 7 ? 7.482 0.996 3.744 1.00 0.00 10 PHE A C 5
ATOM 4584 O O . PHE A 1 7 ? 8.177 0.667 2.788 1.00 0.00 10 PHE A O 5
ATOM 4601 N N . THR A 1 8 ? 6.910 0.117 4.535 1.00 0.00 11 THR A N 5
ATOM 4602 C CA . THR A 1 8 ? 7.072 -1.299 4.291 1.00 0.00 11 THR A CA 5
ATOM 4603 C C . THR A 1 8 ? 5.739 -1.928 3.905 1.00 0.00 11 THR A C 5
ATOM 4604 O O . THR A 1 8 ? 4.784 -1.915 4.685 1.00 0.00 11 THR A O 5
ATOM 4615 N N . VAL A 1 9 ? 5.678 -2.464 2.699 1.00 0.00 12 VAL A N 5
ATOM 4616 C CA . VAL A 1 9 ? 4.475 -3.116 2.213 1.00 0.00 12 VAL A CA 5
ATOM 4617 C C . VAL A 1 9 ? 4.638 -4.628 2.289 1.00 0.00 12 VAL A C 5
ATOM 4618 O O . VAL A 1 9 ? 5.590 -5.197 1.751 1.00 0.00 12 VAL A O 5
ATOM 4631 N N . ILE A 1 10 ? 3.728 -5.275 2.988 1.00 0.00 13 ILE A N 5
ATOM 4632 C CA . ILE A 1 10 ? 3.783 -6.710 3.137 1.00 0.00 13 ILE A CA 5
ATOM 4633 C C . ILE A 1 10 ? 2.885 -7.362 2.087 1.00 0.00 13 ILE A C 5
ATOM 4634 O O . ILE A 1 10 ? 1.695 -7.050 1.975 1.00 0.00 13 ILE A O 5
ATOM 4650 N N . THR A 1 11 ? 3.486 -8.221 1.284 1.00 0.00 14 THR A N 5
ATOM 4651 C CA . THR A 1 11 ? 2.781 -8.904 0.214 1.00 0.00 14 THR A CA 5
ATOM 4652 C C . THR A 1 11 ? 3.016 -10.411 0.336 1.00 0.00 14 THR A C 5
ATOM 4653 O O . THR A 1 11 ? 3.787 -10.849 1.194 1.00 0.00 14 THR A O 5
ATOM 4664 N N . ASP A 1 12 ? 2.369 -11.199 -0.512 1.00 0.00 15 ASP A N 5
ATOM 4665 C CA . ASP A 1 12 ? 2.463 -12.658 -0.441 1.00 0.00 15 ASP A CA 5
ATOM 4666 C C . ASP A 1 12 ? 3.860 -13.151 -0.809 1.00 0.00 15 ASP A C 5
ATOM 4667 O O . ASP A 1 12 ? 4.224 -14.286 -0.501 1.00 0.00 15 ASP A O 5
ATOM 4676 N N . ASP A 1 13 ? 4.643 -12.306 -1.465 1.00 0.00 16 ASP A N 5
ATOM 4677 C CA . ASP A 1 13 ? 6.001 -12.672 -1.846 1.00 0.00 16 ASP A CA 5
ATOM 4678 C C . ASP A 1 13 ? 6.997 -12.268 -0.764 1.00 0.00 16 ASP A C 5
ATOM 4679 O O . ASP A 1 13 ? 8.174 -12.618 -0.827 1.00 0.00 16 ASP A O 5
ATOM 4688 N N . GLY A 1 14 ? 6.516 -11.531 0.228 1.00 0.00 17 GLY A N 5
ATOM 4689 C CA . GLY A 1 14 ? 7.370 -11.103 1.314 1.00 0.00 17 GLY A CA 5
ATOM 4690 C C . GLY A 1 14 ? 7.064 -9.689 1.757 1.00 0.00 17 GLY A C 5
ATOM 4691 O O . GLY A 1 14 ? 6.159 -9.046 1.223 1.00 0.00 17 GLY A O 5
ATOM 4695 N N . LYS A 1 15 ? 7.810 -9.206 2.735 1.00 0.00 18 LYS A N 5
ATOM 4696 C CA . LYS A 1 15 ? 7.604 -7.868 3.262 1.00 0.00 18 LYS A CA 5
ATOM 4697 C C . LYS A 1 15 ? 8.644 -6.921 2.671 1.00 0.00 18 LYS A C 5
ATOM 4698 O O . LYS A 1 15 ? 9.831 -7.014 2.980 1.00 0.00 18 LYS A O 5
ATOM 4717 N N . LYS A 1 16 ? 8.193 -6.018 1.816 1.00 0.00 19 LYS A N 5
ATOM 4718 C CA . LYS A 1 16 ? 9.095 -5.186 1.034 1.00 0.00 19 LYS A CA 5
ATOM 4719 C C . LYS A 1 16 ? 9.103 -3.748 1.539 1.00 0.00 19 LYS A C 5
ATOM 4720 O O . LYS A 1 16 ? 8.091 -3.053 1.468 1.00 0.00 19 LYS A O 5
ATOM 4739 N N . ILE A 1 17 ? 10.236 -3.303 2.061 1.00 0.00 20 ILE A N 5
ATOM 4740 C CA . ILE A 1 17 ? 10.391 -1.909 2.438 1.00 0.00 20 ILE A CA 5
ATOM 4741 C C . ILE A 1 17 ? 10.766 -1.089 1.197 1.00 0.00 20 ILE A C 5
ATOM 4742 O O . ILE A 1 17 ? 11.763 -1.360 0.527 1.00 0.00 20 ILE A O 5
ATOM 4758 N N . LEU A 1 18 ? 9.930 -0.114 0.874 1.00 0.00 21 LEU A N 5
ATOM 4759 C CA . LEU A 1 18 ? 10.125 0.708 -0.310 1.00 0.00 21 LEU A CA 5
ATOM 4760 C C . LEU A 1 18 ? 10.311 2.165 0.082 1.00 0.00 21 LEU A C 5
ATOM 4761 O O . LEU A 1 18 ? 9.727 2.635 1.060 1.00 0.00 21 LEU A O 5
ATOM 4777 N N . GLU A 1 19 ? 11.128 2.874 -0.673 1.00 0.00 22 GLU A N 5
ATOM 4778 C CA . GLU A 1 19 ? 11.347 4.289 -0.428 1.00 0.00 22 GLU A CA 5
ATOM 4779 C C . GLU A 1 19 ? 10.981 5.114 -1.654 1.00 0.00 22 GLU A C 5
ATOM 4780 O O . GLU A 1 19 ? 11.198 4.695 -2.792 1.00 0.00 22 GLU A O 5
ATOM 4792 N N . SER A 1 20 ? 10.376 6.262 -1.417 1.00 0.00 23 SER A N 5
ATOM 4793 C CA . SER A 1 20 ? 10.034 7.176 -2.489 1.00 0.00 23 SER A CA 5
ATOM 4794 C C . SER A 1 20 ? 10.395 8.596 -2.080 1.00 0.00 23 SER A C 5
ATOM 4795 O O . SER A 1 20 ? 10.317 8.944 -0.899 1.00 0.00 23 SER A O 5
ATOM 4803 N N . GLY A 1 21 ? 10.792 9.409 -3.052 1.00 0.00 24 GLY A N 5
ATOM 4804 C CA . GLY A 1 21 ? 11.173 10.778 -2.771 1.00 0.00 24 GLY A CA 5
ATOM 4805 C C . GLY A 1 21 ? 9.979 11.678 -2.525 1.00 0.00 24 GLY A C 5
ATOM 4806 O O . GLY A 1 21 ? 10.134 12.821 -2.090 1.00 0.00 24 GLY A O 5
ATOM 4810 N N . ALA A 1 22 ? 8.785 11.166 -2.792 1.00 0.00 25 ALA A N 5
ATOM 4811 C CA . ALA A 1 22 ? 7.566 11.933 -2.594 1.00 0.00 25 ALA A CA 5
ATOM 4812 C C . ALA A 1 22 ? 6.491 11.073 -1.938 1.00 0.00 25 ALA A C 5
ATOM 4813 O O . ALA A 1 22 ? 6.430 9.866 -2.175 1.00 0.00 25 ALA A O 5
ATOM 4820 N N . PRO A 1 23 ? 5.646 11.677 -1.087 1.00 0.00 26 PRO A N 5
ATOM 4821 C CA . PRO A 1 23 ? 4.524 10.971 -0.463 1.00 0.00 26 PRO A CA 5
ATOM 4822 C C . PRO A 1 23 ? 3.517 10.500 -1.506 1.00 0.00 26 PRO A C 5
ATOM 4823 O O . PRO A 1 23 ? 3.105 11.264 -2.380 1.00 0.00 26 PRO A O 5
ATOM 4834 N N . ARG A 1 24 ? 3.129 9.242 -1.418 1.00 0.00 27 ARG A N 5
ATOM 4835 C CA . ARG A 1 24 ? 2.242 8.656 -2.407 1.00 0.00 27 ARG A CA 5
ATOM 4836 C C . ARG A 1 24 ? 0.997 8.096 -1.725 1.00 0.00 27 ARG A C 5
ATOM 4837 O O . ARG A 1 24 ? 1.026 7.775 -0.537 1.00 0.00 27 ARG A O 5
ATOM 4858 N N . ARG A 1 25 ? -0.095 7.991 -2.469 1.00 0.00 28 ARG A N 5
ATOM 4859 C CA . ARG A 1 25 ? -1.332 7.449 -1.928 1.00 0.00 28 ARG A CA 5
ATOM 4860 C C . ARG A 1 25 ? -1.560 6.025 -2.425 1.00 0.00 28 ARG A C 5
ATOM 4861 O O . ARG A 1 25 ? -0.909 5.583 -3.374 1.00 0.00 28 ARG A O 5
ATOM 4882 N N . ILE A 1 26 ? -2.477 5.317 -1.770 1.00 0.00 29 ILE A N 5
ATOM 4883 C CA . ILE A 1 26 ? -2.738 3.904 -2.054 1.00 0.00 29 ILE A CA 5
ATOM 4884 C C . ILE A 1 26 ? -3.060 3.667 -3.530 1.00 0.00 29 ILE A C 5
ATOM 4885 O O . ILE A 1 26 ? -2.399 2.865 -4.189 1.00 0.00 29 ILE A O 5
ATOM 4901 N N . LYS A 1 27 ? -4.071 4.370 -4.037 1.00 0.00 30 LYS A N 5
ATOM 4902 C CA . LYS A 1 27 ? -4.475 4.249 -5.439 1.00 0.00 30 LYS A CA 5
ATOM 4903 C C . LYS A 1 27 ? -3.291 4.463 -6.366 1.00 0.00 30 LYS A C 5
ATOM 4904 O O . LYS A 1 27 ? -3.142 3.779 -7.372 1.00 0.00 30 LYS A O 5
ATOM 4923 N N . ASP A 1 28 ? -2.456 5.422 -6.013 1.00 0.00 31 ASP A N 5
ATOM 4924 C CA . ASP A 1 28 ? -1.320 5.802 -6.833 1.00 0.00 31 ASP A CA 5
ATOM 4925 C C . ASP A 1 28 ? -0.316 4.657 -6.939 1.00 0.00 31 ASP A C 5
ATOM 4926 O O . ASP A 1 28 ? 0.057 4.253 -8.041 1.00 0.00 31 ASP A O 5
ATOM 4935 N N . VAL A 1 29 ? 0.095 4.121 -5.793 1.00 0.00 32 VAL A N 5
ATOM 4936 C CA . VAL A 1 29 ? 1.037 3.006 -5.760 1.00 0.00 32 VAL A CA 5
ATOM 4937 C C . VAL A 1 29 ? 0.438 1.773 -6.432 1.00 0.00 32 VAL A C 5
ATOM 4938 O O . VAL A 1 29 ? 1.074 1.134 -7.274 1.00 0.00 32 VAL A O 5
ATOM 4951 N N . LEU A 1 30 ? -0.799 1.463 -6.066 1.00 0.00 33 LEU A N 5
ATOM 4952 C CA . LEU A 1 30 ? -1.486 0.286 -6.577 1.00 0.00 33 LEU A CA 5
ATOM 4953 C C . LEU A 1 30 ? -1.714 0.408 -8.083 1.00 0.00 33 LEU A C 5
ATOM 4954 O O . LEU A 1 30 ? -1.589 -0.566 -8.830 1.00 0.00 33 LEU A O 5
ATOM 4970 N N . GLY A 1 31 ? -2.035 1.619 -8.515 1.00 0.00 34 GLY A N 5
ATOM 4971 C CA . GLY A 1 31 ? -2.299 1.880 -9.914 1.00 0.00 34 GLY A CA 5
ATOM 4972 C C . GLY A 1 31 ? -1.055 1.800 -10.780 1.00 0.00 34 GLY A C 5
ATOM 4973 O O . GLY A 1 31 ? -1.096 1.230 -11.870 1.00 0.00 34 GLY A O 5
ATOM 4977 N N . GLU A 1 32 ? 0.053 2.361 -10.297 1.00 0.00 35 GLU A N 5
ATOM 4978 C CA . GLU A 1 32 ? 1.303 2.367 -11.059 1.00 0.00 35 GLU A CA 5
ATOM 4979 C C . GLU A 1 32 ? 1.876 0.961 -11.192 1.00 0.00 35 GLU A C 5
ATOM 4980 O O . GLU A 1 32 ? 2.515 0.634 -12.191 1.00 0.00 35 GLU A O 5
ATOM 4992 N N . LEU A 1 33 ? 1.640 0.127 -10.186 1.00 0.00 36 LEU A N 5
ATOM 4993 C CA . LEU A 1 33 ? 2.069 -1.267 -10.239 1.00 0.00 36 LEU A CA 5
ATOM 4994 C C . LEU A 1 33 ? 1.051 -2.105 -11.006 1.00 0.00 36 LEU A C 5
ATOM 4995 O O . LEU A 1 33 ? 1.260 -3.296 -11.241 1.00 0.00 36 LEU A O 5
ATOM 5011 N N . GLU A 1 34 ? -0.042 -1.451 -11.395 1.00 0.00 37 GLU A N 5
ATOM 5012 C CA . GLU A 1 34 ? -1.142 -2.080 -12.119 1.00 0.00 37 GLU A CA 5
ATOM 5013 C C . GLU A 1 34 ? -1.676 -3.290 -11.356 1.00 0.00 37 GLU A C 5
ATOM 5014 O O . GLU A 1 34 ? -1.604 -4.429 -11.820 1.00 0.00 37 GLU A O 5
ATOM 5026 N N . ILE A 1 35 ? -2.181 -3.032 -10.161 1.00 0.00 38 ILE A N 5
ATOM 5027 C CA . ILE A 1 35 ? -2.817 -4.062 -9.365 1.00 0.00 38 ILE A CA 5
ATOM 5028 C C . ILE A 1 35 ? -4.283 -3.707 -9.152 1.00 0.00 38 ILE A C 5
ATOM 5029 O O . ILE A 1 35 ? -4.599 -2.702 -8.518 1.00 0.00 38 ILE A O 5
ATOM 5045 N N . PRO A 1 36 ? -5.193 -4.514 -9.708 1.00 0.00 39 PRO A N 5
ATOM 5046 C CA . PRO A 1 36 ? -6.634 -4.276 -9.601 1.00 0.00 39 PRO A CA 5
ATOM 5047 C C . PRO A 1 36 ? -7.118 -4.257 -8.155 1.00 0.00 39 PRO A C 5
ATOM 5048 O O . PRO A 1 36 ? -7.101 -5.282 -7.472 1.00 0.00 39 PRO A O 5
ATOM 5059 N N . ILE A 1 37 ? -7.560 -3.090 -7.699 1.00 0.00 40 ILE A N 5
ATOM 5060 C CA . ILE A 1 37 ? -8.081 -2.932 -6.344 1.00 0.00 40 ILE A CA 5
ATOM 5061 C C . ILE A 1 37 ? -9.338 -3.786 -6.147 1.00 0.00 40 ILE A C 5
ATOM 5062 O O . ILE A 1 37 ? -9.717 -4.118 -5.026 1.00 0.00 40 ILE A O 5
ATOM 5078 N N . GLU A 1 38 ? -9.962 -4.155 -7.255 1.00 0.00 41 GLU A N 5
ATOM 5079 C CA . GLU A 1 38 ? -11.146 -4.999 -7.239 1.00 0.00 41 GLU A CA 5
ATOM 5080 C C . GLU A 1 38 ? -10.829 -6.385 -6.670 1.00 0.00 41 GLU A C 5
ATOM 5081 O O . GLU A 1 38 ? -11.682 -7.025 -6.054 1.00 0.00 41 GLU A O 5
ATOM 5093 N N . THR A 1 39 ? -9.594 -6.836 -6.859 1.00 0.00 42 THR A N 5
ATOM 5094 C CA . THR A 1 39 ? -9.234 -8.209 -6.539 1.00 0.00 42 THR A CA 5
ATOM 5095 C C . THR A 1 39 ? -8.340 -8.285 -5.292 1.00 0.00 42 THR A C 5
ATOM 5096 O O . THR A 1 39 ? -7.880 -9.364 -4.906 1.00 0.00 42 THR A O 5
ATOM 5107 N N . VAL A 1 40 ? -8.115 -7.147 -4.643 1.00 0.00 43 VAL A N 5
ATOM 5108 C CA . VAL A 1 40 ? -7.268 -7.107 -3.453 1.00 0.00 43 VAL A CA 5
ATOM 5109 C C . VAL A 1 40 ? -7.885 -6.242 -2.357 1.00 0.00 43 VAL A C 5
ATOM 5110 O O . VAL A 1 40 ? -8.812 -5.472 -2.601 1.00 0.00 43 VAL A O 5
ATOM 5123 N N . VAL A 1 41 ? -7.371 -6.391 -1.147 1.00 0.00 44 VAL A N 5
ATOM 5124 C CA . VAL A 1 41 ? -7.790 -5.587 -0.012 1.00 0.00 44 VAL A CA 5
ATOM 5125 C C . VAL A 1 41 ? -6.579 -4.881 0.586 1.00 0.00 44 VAL A C 5
ATOM 5126 O O . VAL A 1 41 ? -5.558 -5.517 0.863 1.00 0.00 44 VAL A O 5
ATOM 5139 N N . VAL A 1 42 ? -6.690 -3.575 0.778 1.00 0.00 45 VAL A N 5
ATOM 5140 C CA . VAL A 1 42 ? -5.571 -2.780 1.261 1.00 0.00 45 VAL A CA 5
ATOM 5141 C C . VAL A 1 42 ? -5.775 -2.348 2.712 1.00 0.00 45 VAL A C 5
ATOM 5142 O O . VAL A 1 42 ? -6.834 -1.832 3.085 1.00 0.00 45 VAL A O 5
ATOM 5155 N N . LYS A 1 43 ? -4.751 -2.567 3.523 1.00 0.00 46 LYS A N 5
ATOM 5156 C CA . LYS A 1 43 ? -4.761 -2.140 4.912 1.00 0.00 46 LYS A CA 5
ATOM 5157 C C . LYS A 1 43 ? -3.651 -1.130 5.162 1.00 0.00 46 LYS A C 5
ATOM 5158 O O . LYS A 1 43 ? -2.500 -1.346 4.774 1.00 0.00 46 LYS A O 5
ATOM 5177 N N . LYS A 1 44 ? -4.000 -0.034 5.810 1.00 0.00 47 LYS A N 5
ATOM 5178 C CA . LYS A 1 44 ? -3.028 0.957 6.220 1.00 0.00 47 LYS A CA 5
ATOM 5179 C C . LYS A 1 44 ? -2.586 0.648 7.640 1.00 0.00 47 LYS A C 5
ATOM 5180 O O . LYS A 1 44 ? -3.349 0.830 8.592 1.00 0.00 47 LYS A O 5
ATOM 5199 N N . ASN A 1 45 ? -1.366 0.136 7.751 1.00 0.00 48 ASN A N 5
ATOM 5200 C CA . ASN A 1 45 ? -0.773 -0.288 9.021 1.00 0.00 48 ASN A CA 5
ATOM 5201 C C . ASN A 1 45 ? -1.476 -1.532 9.568 1.00 0.00 48 ASN A C 5
ATOM 5202 O O . ASN A 1 45 ? -0.885 -2.613 9.645 1.00 0.00 48 ASN A O 5
ATOM 5213 N N . GLY A 1 46 ? -2.738 -1.377 9.933 1.00 0.00 49 GLY A N 5
ATOM 5214 C CA . GLY A 1 46 ? -3.514 -2.486 10.446 1.00 0.00 49 GLY A CA 5
ATOM 5215 C C . GLY A 1 46 ? -5.001 -2.236 10.323 1.00 0.00 49 GLY A C 5
ATOM 5216 O O . GLY A 1 46 ? -5.805 -2.900 10.975 1.00 0.00 49 GLY A O 5
ATOM 5220 N N . GLN A 1 47 ? -5.367 -1.275 9.485 1.00 0.00 50 GLN A N 5
ATOM 5221 C CA . GLN A 1 47 ? -6.763 -0.901 9.303 1.00 0.00 50 GLN A CA 5
ATOM 5222 C C . GLN A 1 47 ? -7.100 -0.837 7.822 1.00 0.00 50 GLN A C 5
ATOM 5223 O O . GLN A 1 47 ? -6.365 -0.232 7.046 1.00 0.00 50 GLN A O 5
ATOM 5237 N N . ILE A 1 48 ? -8.197 -1.468 7.430 1.00 0.00 51 ILE A N 5
ATOM 5238 C CA . ILE A 1 48 ? -8.663 -1.403 6.048 1.00 0.00 51 ILE A CA 5
ATOM 5239 C C . ILE A 1 48 ? -9.043 0.035 5.699 1.00 0.00 51 ILE A C 5
ATOM 5240 O O . ILE A 1 48 ? -9.793 0.680 6.433 1.00 0.00 51 ILE A O 5
ATOM 5256 N N . VAL A 1 49 ? -8.514 0.541 4.592 1.00 0.00 52 VAL A N 5
ATOM 5257 C CA . VAL A 1 49 ? -8.702 1.944 4.231 1.00 0.00 52 VAL A CA 5
ATOM 5258 C C . VAL A 1 49 ? -9.107 2.105 2.770 1.00 0.00 52 VAL A C 5
ATOM 5259 O O . VAL A 1 49 ? -9.218 1.125 2.032 1.00 0.00 52 VAL A O 5
ATOM 5272 N N . ILE A 1 50 ? -9.323 3.354 2.369 1.00 0.00 53 ILE A N 5
ATOM 5273 C CA . ILE A 1 50 ? -9.713 3.675 1.003 1.00 0.00 53 ILE A CA 5
ATOM 5274 C C . ILE A 1 50 ? -8.484 3.889 0.122 1.00 0.00 53 ILE A C 5
ATOM 5275 O O . ILE A 1 50 ? -7.357 3.942 0.616 1.00 0.00 53 ILE A O 5
ATOM 5291 N N . ASP A 1 51 ? -8.711 4.040 -1.176 1.00 0.00 54 ASP A N 5
ATOM 5292 C CA . ASP A 1 51 ? -7.618 4.171 -2.134 1.00 0.00 54 ASP A CA 5
ATOM 5293 C C . ASP A 1 51 ? -7.002 5.567 -2.086 1.00 0.00 54 ASP A C 5
ATOM 5294 O O . ASP A 1 51 ? -5.858 5.759 -2.492 1.00 0.00 54 ASP A O 5
ATOM 5303 N N . GLU A 1 52 ? -7.747 6.533 -1.565 1.00 0.00 55 GLU A N 5
ATOM 5304 C CA . GLU A 1 52 ? -7.270 7.910 -1.510 1.00 0.00 55 GLU A CA 5
ATOM 5305 C C . GLU A 1 52 ? -6.421 8.140 -0.255 1.00 0.00 55 GLU A C 5
ATOM 5306 O O . GLU A 1 52 ? -5.988 9.258 0.022 1.00 0.00 55 GLU A O 5
ATOM 5318 N N . GLU A 1 53 ? -6.172 7.079 0.498 1.00 0.00 56 GLU A N 5
ATOM 5319 C CA . GLU A 1 53 ? -5.362 7.186 1.704 1.00 0.00 56 GLU A CA 5
ATOM 5320 C C . GLU A 1 53 ? -3.895 7.392 1.365 1.00 0.00 56 GLU A C 5
ATOM 5321 O O . GLU A 1 53 ? -3.323 6.671 0.543 1.00 0.00 56 GLU A O 5
ATOM 5333 N N . GLU A 1 54 ? -3.301 8.396 1.988 1.00 0.00 57 GLU A N 5
ATOM 5334 C CA . GLU A 1 54 ? -1.900 8.706 1.778 1.00 0.00 57 GLU A CA 5
ATOM 5335 C C . GLU A 1 54 ? -1.007 7.900 2.709 1.00 0.00 57 GLU A C 5
ATOM 5336 O O . GLU A 1 54 ? -1.339 7.666 3.873 1.00 0.00 57 GLU A O 5
ATOM 5348 N N . ILE A 1 55 ? 0.114 7.455 2.173 1.00 0.00 58 ILE A N 5
ATOM 5349 C CA . ILE A 1 55 ? 1.067 6.667 2.925 1.00 0.00 58 ILE A CA 5
ATOM 5350 C C . ILE A 1 55 ? 2.101 7.594 3.551 1.00 0.00 58 ILE A C 5
ATOM 5351 O O . ILE A 1 55 ? 2.370 8.672 3.021 1.00 0.00 58 ILE A O 5
ATOM 5367 N N . PHE A 1 56 ? 2.656 7.200 4.686 1.00 0.00 59 PHE A N 5
ATOM 5368 C CA . PHE A 1 56 ? 3.611 8.044 5.387 1.00 0.00 59 PHE A CA 5
ATOM 5369 C C . PHE A 1 56 ? 4.919 7.298 5.621 1.00 0.00 59 PHE A C 5
ATOM 5370 O O . PHE A 1 56 ? 4.984 6.075 5.493 1.00 0.00 59 PHE A O 5
ATOM 5387 N N . ASP A 1 57 ? 5.961 8.043 5.959 1.00 0.00 60 ASP A N 5
ATOM 5388 C CA . ASP A 1 57 ? 7.248 7.451 6.288 1.00 0.00 60 ASP A CA 5
ATOM 5389 C C . ASP A 1 57 ? 7.153 6.665 7.589 1.00 0.00 60 ASP A C 5
ATOM 5390 O O . ASP A 1 57 ? 6.670 7.177 8.600 1.00 0.00 60 ASP A O 5
ATOM 5399 N N . GLY A 1 58 ? 7.595 5.418 7.549 1.00 0.00 61 GLY A N 5
ATOM 5400 C CA . GLY A 1 58 ? 7.533 4.570 8.721 1.00 0.00 61 GLY A CA 5
ATOM 5401 C C . GLY A 1 58 ? 6.175 3.918 8.882 1.00 0.00 61 GLY A C 5
ATOM 5402 O O . GLY A 1 58 ? 5.870 3.351 9.932 1.00 0.00 61 GLY A O 5
ATOM 5406 N N . ASP A 1 59 ? 5.359 4.007 7.841 1.00 0.00 62 ASP A N 5
ATOM 5407 C CA . ASP A 1 59 ? 4.034 3.401 7.857 1.00 0.00 62 ASP A CA 5
ATOM 5408 C C . ASP A 1 59 ? 4.080 2.038 7.170 1.00 0.00 62 ASP A C 5
ATOM 5409 O O . ASP A 1 59 ? 5.022 1.734 6.431 1.00 0.00 62 ASP A O 5
ATOM 5418 N N . ILE A 1 60 ? 3.076 1.223 7.428 1.00 0.00 63 ILE A N 5
ATOM 5419 C CA . ILE A 1 60 ? 3.029 -0.134 6.912 1.00 0.00 63 ILE A CA 5
ATOM 5420 C C . ILE A 1 60 ? 1.859 -0.286 5.950 1.00 0.00 63 ILE A C 5
ATOM 5421 O O . ILE A 1 60 ? 0.782 0.246 6.189 1.00 0.00 63 ILE A O 5
ATOM 5437 N N . ILE A 1 61 ? 2.078 -0.988 4.856 1.00 0.00 64 ILE A N 5
ATOM 5438 C CA . ILE A 1 61 ? 1.008 -1.257 3.912 1.00 0.00 64 ILE A CA 5
ATOM 5439 C C . ILE A 1 61 ? 0.780 -2.757 3.810 1.00 0.00 64 ILE A C 5
ATOM 5440 O O . ILE A 1 61 ? 1.684 -3.506 3.446 1.00 0.00 64 ILE A O 5
ATOM 5456 N N . GLU A 1 62 ? -0.414 -3.196 4.164 1.00 0.00 65 GLU A N 5
ATOM 5457 C CA . GLU A 1 62 ? -0.744 -4.608 4.093 1.00 0.00 65 GLU A CA 5
ATOM 5458 C C . GLU A 1 62 ? -1.698 -4.856 2.934 1.00 0.00 65 GLU A C 5
ATOM 5459 O O . GLU A 1 62 ? -2.866 -4.474 2.986 1.00 0.00 65 GLU A O 5
ATOM 5471 N N . VAL A 1 63 ? -1.190 -5.472 1.877 1.00 0.00 66 VAL A N 5
ATOM 5472 C CA . VAL A 1 63 ? -2.004 -5.750 0.704 1.00 0.00 66 VAL A CA 5
ATOM 5473 C C . VAL A 1 63 ? -2.226 -7.247 0.552 1.00 0.00 66 VAL A C 5
ATOM 5474 O O . VAL A 1 63 ? -1.305 -7.999 0.239 1.00 0.00 66 VAL A O 5
ATOM 5487 N N . ILE A 1 64 ? -3.453 -7.669 0.793 1.00 0.00 67 ILE A N 5
ATOM 5488 C CA . ILE A 1 64 ? -3.811 -9.073 0.692 1.00 0.00 67 ILE A CA 5
ATOM 5489 C C . ILE A 1 64 ? -4.789 -9.251 -0.456 1.00 0.00 67 ILE A C 5
ATOM 5490 O O . ILE A 1 64 ? -5.672 -8.422 -0.643 1.00 0.00 67 ILE A O 5
ATOM 5506 N N . ARG A 1 65 ? -4.633 -10.306 -1.239 1.00 0.00 68 ARG A N 5
ATOM 5507 C CA . ARG A 1 65 ? -5.606 -10.600 -2.279 1.00 0.00 68 ARG A CA 5
ATOM 5508 C C . ARG A 1 65 ? -6.924 -11.003 -1.632 1.00 0.00 68 ARG A C 5
ATOM 5509 O O . ARG A 1 65 ? -6.941 -11.485 -0.496 1.00 0.00 68 ARG A O 5
ATOM 5530 N N . VAL A 1 66 ? -8.021 -10.814 -2.341 1.00 0.00 69 VAL A N 5
ATOM 5531 C CA . VAL A 1 66 ? -9.332 -10.980 -1.738 1.00 0.00 69 VAL A CA 5
ATOM 5532 C C . VAL A 1 66 ? -9.748 -12.446 -1.699 1.00 0.00 69 VAL A C 5
ATOM 5533 O O . VAL A 1 66 ? -9.542 -13.205 -2.654 1.00 0.00 69 VAL A O 5
ATOM 5546 N N . ILE A 1 67 ? -10.295 -12.844 -0.563 1.00 0.00 70 ILE A N 5
ATOM 5547 C CA . ILE A 1 67 ? -10.842 -14.177 -0.401 1.00 0.00 70 ILE A CA 5
ATOM 5548 C C . ILE A 1 67 ? -12.354 -14.115 -0.595 1.00 0.00 70 ILE A C 5
ATOM 5549 O O . ILE A 1 67 ? -13.041 -13.309 0.033 1.00 0.00 70 ILE A O 5
ATOM 5565 N N . TYR A 1 68 ? -12.864 -14.942 -1.490 1.00 0.00 71 TYR A N 5
ATOM 5566 C CA . TYR A 1 68 ? -14.281 -14.926 -1.818 1.00 0.00 71 TYR A CA 5
ATOM 5567 C C . TYR A 1 68 ? -14.897 -16.301 -1.617 1.00 0.00 71 TYR A C 5
ATOM 5568 O O . TYR A 1 68 ? -14.277 -17.323 -1.924 1.00 0.00 71 TYR A O 5
ATOM 5586 N N . GLY A 1 69 ? -16.107 -16.318 -1.080 1.00 0.00 72 GLY A N 5
ATOM 5587 C CA . GLY A 1 69 ? -16.805 -17.563 -0.853 1.00 0.00 72 GLY A CA 5
ATOM 5588 C C . GLY A 1 69 ? -17.380 -18.131 -2.131 1.00 0.00 72 GLY A C 5
ATOM 5589 O O . GLY A 1 69 ? -18.216 -17.500 -2.780 1.00 0.00 72 GLY A O 5
ATOM 5593 N N . GLY A 1 70 ? -16.919 -19.310 -2.501 1.00 0.00 73 GLY A N 5
ATOM 5594 C CA . GLY A 1 70 ? -17.411 -19.961 -3.691 1.00 0.00 73 GLY A CA 5
ATOM 5595 C C . GLY A 1 70 ? -17.731 -21.412 -3.424 1.00 0.00 73 GLY A C 5
ATOM 5596 O O . GLY A 1 70 ? -17.073 -22.009 -2.547 1.00 0.00 73 GLY A O 5
ATOM 5601 N N . MET A 1 1 ? 7.052 18.346 8.201 1.00 0.00 4 MET A N 6
ATOM 5602 C CA . MET A 1 1 ? 6.675 17.650 6.949 1.00 0.00 4 MET A CA 6
ATOM 5603 C C . MET A 1 1 ? 7.827 16.775 6.475 1.00 0.00 4 MET A C 6
ATOM 5604 O O . MET A 1 1 ? 8.915 17.272 6.184 1.00 0.00 4 MET A O 6
ATOM 5620 N N . VAL A 1 2 ? 7.590 15.476 6.401 1.00 0.00 5 VAL A N 6
ATOM 5621 C CA . VAL A 1 2 ? 8.629 14.542 5.999 1.00 0.00 5 VAL A CA 6
ATOM 5622 C C . VAL A 1 2 ? 8.634 14.344 4.485 1.00 0.00 5 VAL A C 6
ATOM 5623 O O . VAL A 1 2 ? 7.588 14.145 3.866 1.00 0.00 5 VAL A O 6
ATOM 5636 N N . ILE A 1 3 ? 9.814 14.438 3.890 1.00 0.00 6 ILE A N 6
ATOM 5637 C CA . ILE A 1 3 ? 9.974 14.203 2.464 1.00 0.00 6 ILE A CA 6
ATOM 5638 C C . ILE A 1 3 ? 10.924 13.031 2.246 1.00 0.00 6 ILE A C 6
ATOM 5639 O O . ILE A 1 3 ? 12.043 13.033 2.753 1.00 0.00 6 ILE A O 6
ATOM 5655 N N . GLY A 1 4 ? 10.467 12.031 1.507 1.00 0.00 7 GLY A N 6
ATOM 5656 C CA . GLY A 1 4 ? 11.274 10.847 1.294 1.00 0.00 7 GLY A CA 6
ATOM 5657 C C . GLY A 1 4 ? 10.887 9.737 2.245 1.00 0.00 7 GLY A C 6
ATOM 5658 O O . GLY A 1 4 ? 11.663 9.355 3.116 1.00 0.00 7 GLY A O 6
ATOM 5662 N N . MET A 1 5 ? 9.681 9.222 2.064 1.00 0.00 8 MET A N 6
ATOM 5663 C CA . MET A 1 5 ? 9.116 8.231 2.970 1.00 0.00 8 MET A CA 6
ATOM 5664 C C . MET A 1 5 ? 9.519 6.821 2.560 1.00 0.00 8 MET A C 6
ATOM 5665 O O . MET A 1 5 ? 9.725 6.546 1.379 1.00 0.00 8 MET A O 6
ATOM 5679 N N . LYS A 1 6 ? 9.627 5.933 3.530 1.00 0.00 9 LYS A N 6
ATOM 5680 C CA . LYS A 1 6 ? 9.767 4.516 3.239 1.00 0.00 9 LYS A CA 6
ATOM 5681 C C . LYS A 1 6 ? 8.749 3.732 4.057 1.00 0.00 9 LYS A C 6
ATOM 5682 O O . LYS A 1 6 ? 8.628 3.923 5.266 1.00 0.00 9 LYS A O 6
ATOM 5701 N N . PHE A 1 7 ? 7.997 2.877 3.393 1.00 0.00 10 PHE A N 6
ATOM 5702 C CA . PHE A 1 7 ? 6.953 2.105 4.047 1.00 0.00 10 PHE A CA 6
ATOM 5703 C C . PHE A 1 7 ? 7.160 0.625 3.781 1.00 0.00 10 PHE A C 6
ATOM 5704 O O . PHE A 1 7 ? 7.749 0.248 2.772 1.00 0.00 10 PHE A O 6
ATOM 5721 N N . THR A 1 8 ? 6.689 -0.217 4.680 1.00 0.00 11 THR A N 6
ATOM 5722 C CA . THR A 1 8 ? 6.849 -1.645 4.499 1.00 0.00 11 THR A CA 6
ATOM 5723 C C . THR A 1 8 ? 5.505 -2.289 4.193 1.00 0.00 11 THR A C 6
ATOM 5724 O O . THR A 1 8 ? 4.582 -2.239 5.007 1.00 0.00 11 THR A O 6
ATOM 5735 N N . VAL A 1 9 ? 5.400 -2.879 3.016 1.00 0.00 12 VAL A N 6
ATOM 5736 C CA . VAL A 1 9 ? 4.166 -3.511 2.589 1.00 0.00 12 VAL A CA 6
ATOM 5737 C C . VAL A 1 9 ? 4.344 -5.021 2.501 1.00 0.00 12 VAL A C 6
ATOM 5738 O O . VAL A 1 9 ? 5.238 -5.517 1.819 1.00 0.00 12 VAL A O 6
ATOM 5751 N N . ILE A 1 10 ? 3.512 -5.756 3.219 1.00 0.00 13 ILE A N 6
ATOM 5752 C CA . ILE A 1 10 ? 3.571 -7.203 3.164 1.00 0.00 13 ILE A CA 6
ATOM 5753 C C . ILE A 1 10 ? 2.679 -7.684 2.017 1.00 0.00 13 ILE A C 6
ATOM 5754 O O . ILE A 1 10 ? 1.489 -7.364 1.955 1.00 0.00 13 ILE A O 6
ATOM 5770 N N . THR A 1 11 ? 3.284 -8.391 1.074 1.00 0.00 14 THR A N 6
ATOM 5771 C CA . THR A 1 11 ? 2.588 -8.806 -0.132 1.00 0.00 14 THR A CA 6
ATOM 5772 C C . THR A 1 11 ? 2.742 -10.315 -0.356 1.00 0.00 14 THR A C 6
ATOM 5773 O O . THR A 1 11 ? 3.112 -11.049 0.566 1.00 0.00 14 THR A O 6
ATOM 5784 N N . ASP A 1 12 ? 2.484 -10.768 -1.579 1.00 0.00 15 ASP A N 6
ATOM 5785 C CA . ASP A 1 12 ? 2.421 -12.197 -1.889 1.00 0.00 15 ASP A CA 6
ATOM 5786 C C . ASP A 1 12 ? 3.750 -12.901 -1.635 1.00 0.00 15 ASP A C 6
ATOM 5787 O O . ASP A 1 12 ? 3.781 -13.968 -1.018 1.00 0.00 15 ASP A O 6
ATOM 5796 N N . ASP A 1 13 ? 4.846 -12.303 -2.090 1.00 0.00 16 ASP A N 6
ATOM 5797 C CA . ASP A 1 13 ? 6.155 -12.946 -1.981 1.00 0.00 16 ASP A CA 6
ATOM 5798 C C . ASP A 1 13 ? 6.835 -12.635 -0.653 1.00 0.00 16 ASP A C 6
ATOM 5799 O O . ASP A 1 13 ? 7.933 -13.123 -0.382 1.00 0.00 16 ASP A O 6
ATOM 5808 N N . GLY A 1 14 ? 6.184 -11.841 0.186 1.00 0.00 17 GLY A N 6
ATOM 5809 C CA . GLY A 1 14 ? 6.750 -11.534 1.484 1.00 0.00 17 GLY A CA 6
ATOM 5810 C C . GLY A 1 14 ? 6.607 -10.075 1.851 1.00 0.00 17 GLY A C 6
ATOM 5811 O O . GLY A 1 14 ? 5.832 -9.347 1.234 1.00 0.00 17 GLY A O 6
ATOM 5815 N N . LYS A 1 15 ? 7.356 -9.647 2.853 1.00 0.00 18 LYS A N 6
ATOM 5816 C CA . LYS A 1 15 ? 7.273 -8.281 3.337 1.00 0.00 18 LYS A CA 6
ATOM 5817 C C . LYS A 1 15 ? 8.299 -7.406 2.624 1.00 0.00 18 LYS A C 6
ATOM 5818 O O . LYS A 1 15 ? 9.506 -7.617 2.744 1.00 0.00 18 LYS A O 6
ATOM 5837 N N . LYS A 1 16 ? 7.807 -6.427 1.883 1.00 0.00 19 LYS A N 6
ATOM 5838 C CA . LYS A 1 16 ? 8.647 -5.606 1.026 1.00 0.00 19 LYS A CA 6
ATOM 5839 C C . LYS A 1 16 ? 8.658 -4.152 1.500 1.00 0.00 19 LYS A C 6
ATOM 5840 O O . LYS A 1 16 ? 7.632 -3.475 1.465 1.00 0.00 19 LYS A O 6
ATOM 5859 N N . ILE A 1 17 ? 9.803 -3.678 1.970 1.00 0.00 20 ILE A N 6
ATOM 5860 C CA . ILE A 1 17 ? 9.941 -2.275 2.325 1.00 0.00 20 ILE A CA 6
ATOM 5861 C C . ILE A 1 17 ? 10.282 -1.452 1.072 1.00 0.00 20 ILE A C 6
ATOM 5862 O O . ILE A 1 17 ? 11.275 -1.703 0.381 1.00 0.00 20 ILE A O 6
ATOM 5878 N N . LEU A 1 18 ? 9.417 -0.496 0.764 1.00 0.00 21 LEU A N 6
ATOM 5879 C CA . LEU A 1 18 ? 9.577 0.348 -0.411 1.00 0.00 21 LEU A CA 6
ATOM 5880 C C . LEU A 1 18 ? 9.787 1.797 0.006 1.00 0.00 21 LEU A C 6
ATOM 5881 O O . LEU A 1 18 ? 9.107 2.297 0.902 1.00 0.00 21 LEU A O 6
ATOM 5897 N N . GLU A 1 19 ? 10.731 2.462 -0.641 1.00 0.00 22 GLU A N 6
ATOM 5898 C CA . GLU A 1 19 ? 11.025 3.856 -0.341 1.00 0.00 22 GLU A CA 6
ATOM 5899 C C . GLU A 1 19 ? 10.656 4.733 -1.530 1.00 0.00 22 GLU A C 6
ATOM 5900 O O . GLU A 1 19 ? 10.883 4.356 -2.680 1.00 0.00 22 GLU A O 6
ATOM 5912 N N . SER A 1 20 ? 10.078 5.887 -1.251 1.00 0.00 23 SER A N 6
ATOM 5913 C CA . SER A 1 20 ? 9.706 6.825 -2.293 1.00 0.00 23 SER A CA 6
ATOM 5914 C C . SER A 1 20 ? 10.171 8.226 -1.912 1.00 0.00 23 SER A C 6
ATOM 5915 O O . SER A 1 20 ? 9.963 8.674 -0.784 1.00 0.00 23 SER A O 6
ATOM 5923 N N . GLY A 1 21 ? 10.802 8.912 -2.858 1.00 0.00 24 GLY A N 6
ATOM 5924 C CA . GLY A 1 21 ? 11.377 10.217 -2.583 1.00 0.00 24 GLY A CA 6
ATOM 5925 C C . GLY A 1 21 ? 10.339 11.280 -2.274 1.00 0.00 24 GLY A C 6
ATOM 5926 O O . GLY A 1 21 ? 10.673 12.348 -1.759 1.00 0.00 24 GLY A O 6
ATOM 5930 N N . ALA A 1 22 ? 9.086 11.000 -2.585 1.00 0.00 25 ALA A N 6
ATOM 5931 C CA . ALA A 1 22 ? 8.015 11.956 -2.361 1.00 0.00 25 ALA A CA 6
ATOM 5932 C C . ALA A 1 22 ? 6.820 11.284 -1.706 1.00 0.00 25 ALA A C 6
ATOM 5933 O O . ALA A 1 22 ? 6.514 10.130 -2.010 1.00 0.00 25 ALA A O 6
ATOM 5940 N N . PRO A 1 23 ? 6.146 11.990 -0.779 1.00 0.00 26 PRO A N 6
ATOM 5941 C CA . PRO A 1 23 ? 4.900 11.508 -0.175 1.00 0.00 26 PRO A CA 6
ATOM 5942 C C . PRO A 1 23 ? 3.876 11.162 -1.248 1.00 0.00 26 PRO A C 6
ATOM 5943 O O . PRO A 1 23 ? 3.667 11.929 -2.190 1.00 0.00 26 PRO A O 6
ATOM 5954 N N . ARG A 1 24 ? 3.236 10.013 -1.112 1.00 0.00 27 ARG A N 6
ATOM 5955 C CA . ARG A 1 24 ? 2.440 9.476 -2.200 1.00 0.00 27 ARG A CA 6
ATOM 5956 C C . ARG A 1 24 ? 1.068 9.020 -1.716 1.00 0.00 27 ARG A C 6
ATOM 5957 O O . ARG A 1 24 ? 0.882 8.719 -0.536 1.00 0.00 27 ARG A O 6
ATOM 5978 N N . ARG A 1 25 ? 0.115 8.981 -2.637 1.00 0.00 28 ARG A N 6
ATOM 5979 C CA . ARG A 1 25 ? -1.211 8.452 -2.363 1.00 0.00 28 ARG A CA 6
ATOM 5980 C C . ARG A 1 25 ? -1.217 6.973 -2.741 1.00 0.00 28 ARG A C 6
ATOM 5981 O O . ARG A 1 25 ? -0.374 6.539 -3.528 1.00 0.00 28 ARG A O 6
ATOM 6002 N N . ILE A 1 26 ? -2.145 6.200 -2.192 1.00 0.00 29 ILE A N 6
ATOM 6003 C CA . ILE A 1 26 ? -2.271 4.794 -2.567 1.00 0.00 29 ILE A CA 6
ATOM 6004 C C . ILE A 1 26 ? -2.561 4.681 -4.062 1.00 0.00 29 ILE A C 6
ATOM 6005 O O . ILE A 1 26 ? -2.045 3.797 -4.745 1.00 0.00 29 ILE A O 6
ATOM 6021 N N . LYS A 1 27 ? -3.354 5.620 -4.564 1.00 0.00 30 LYS A N 6
ATOM 6022 C CA . LYS A 1 27 ? -3.782 5.624 -5.959 1.00 0.00 30 LYS A CA 6
ATOM 6023 C C . LYS A 1 27 ? -2.611 5.880 -6.911 1.00 0.00 30 LYS A C 6
ATOM 6024 O O . LYS A 1 27 ? -2.694 5.567 -8.100 1.00 0.00 30 LYS A O 6
ATOM 6043 N N . ASP A 1 28 ? -1.525 6.447 -6.396 1.00 0.00 31 ASP A N 6
ATOM 6044 C CA . ASP A 1 28 ? -0.306 6.610 -7.186 1.00 0.00 31 ASP A CA 6
ATOM 6045 C C . ASP A 1 28 ? 0.274 5.249 -7.521 1.00 0.00 31 ASP A C 6
ATOM 6046 O O . ASP A 1 28 ? 0.371 4.867 -8.687 1.00 0.00 31 ASP A O 6
ATOM 6055 N N . VAL A 1 29 ? 0.637 4.520 -6.473 1.00 0.00 32 VAL A N 6
ATOM 6056 C CA . VAL A 1 29 ? 1.207 3.186 -6.610 1.00 0.00 32 VAL A CA 6
ATOM 6057 C C . VAL A 1 29 ? 0.228 2.263 -7.325 1.00 0.00 32 VAL A C 6
ATOM 6058 O O . VAL A 1 29 ? 0.606 1.497 -8.212 1.00 0.00 32 VAL A O 6
ATOM 6071 N N . LEU A 1 30 ? -1.038 2.376 -6.950 1.00 0.00 33 LEU A N 6
ATOM 6072 C CA . LEU A 1 30 ? -2.094 1.546 -7.509 1.00 0.00 33 LEU A CA 6
ATOM 6073 C C . LEU A 1 30 ? -2.262 1.817 -9.005 1.00 0.00 33 LEU A C 6
ATOM 6074 O O . LEU A 1 30 ? -2.307 0.889 -9.814 1.00 0.00 33 LEU A O 6
ATOM 6090 N N . GLY A 1 31 ? -2.325 3.095 -9.363 1.00 0.00 34 GLY A N 6
ATOM 6091 C CA . GLY A 1 31 ? -2.599 3.479 -10.734 1.00 0.00 34 GLY A CA 6
ATOM 6092 C C . GLY A 1 31 ? -1.451 3.199 -11.684 1.00 0.00 34 GLY A C 6
ATOM 6093 O O . GLY A 1 31 ? -1.653 2.623 -12.755 1.00 0.00 34 GLY A O 6
ATOM 6097 N N . GLU A 1 32 ? -0.243 3.590 -11.287 1.00 0.00 35 GLU A N 6
ATOM 6098 C CA . GLU A 1 32 ? 0.920 3.506 -12.170 1.00 0.00 35 GLU A CA 6
ATOM 6099 C C . GLU A 1 32 ? 1.399 2.069 -12.358 1.00 0.00 35 GLU A C 6
ATOM 6100 O O . GLU A 1 32 ? 1.829 1.688 -13.449 1.00 0.00 35 GLU A O 6
ATOM 6112 N N . LEU A 1 33 ? 1.331 1.272 -11.300 1.00 0.00 36 LEU A N 6
ATOM 6113 C CA . LEU A 1 33 ? 1.783 -0.113 -11.373 1.00 0.00 36 LEU A CA 6
ATOM 6114 C C . LEU A 1 33 ? 0.664 -1.028 -11.845 1.00 0.00 36 LEU A C 6
ATOM 6115 O O . LEU A 1 33 ? 0.910 -2.175 -12.224 1.00 0.00 36 LEU A O 6
ATOM 6131 N N . GLU A 1 34 ? -0.558 -0.501 -11.831 1.00 0.00 37 GLU A N 6
ATOM 6132 C CA . GLU A 1 34 ? -1.745 -1.241 -12.250 1.00 0.00 37 GLU A CA 6
ATOM 6133 C C . GLU A 1 34 ? -1.921 -2.497 -11.403 1.00 0.00 37 GLU A C 6
ATOM 6134 O O . GLU A 1 34 ? -1.585 -3.607 -11.821 1.00 0.00 37 GLU A O 6
ATOM 6146 N N . ILE A 1 35 ? -2.422 -2.304 -10.198 1.00 0.00 38 ILE A N 6
ATOM 6147 C CA . ILE A 1 35 ? -2.641 -3.398 -9.269 1.00 0.00 38 ILE A CA 6
ATOM 6148 C C . ILE A 1 35 ? -4.125 -3.492 -8.934 1.00 0.00 38 ILE A C 6
ATOM 6149 O O . ILE A 1 35 ? -4.764 -2.475 -8.679 1.00 0.00 38 ILE A O 6
ATOM 6165 N N . PRO A 1 36 ? -4.705 -4.700 -8.971 1.00 0.00 39 PRO A N 6
ATOM 6166 C CA . PRO A 1 36 ? -6.118 -4.908 -8.636 1.00 0.00 39 PRO A CA 6
ATOM 6167 C C . PRO A 1 36 ? -6.432 -4.546 -7.184 1.00 0.00 39 PRO A C 6
ATOM 6168 O O . PRO A 1 36 ? -6.168 -5.317 -6.263 1.00 0.00 39 PRO A O 6
ATOM 6179 N N . ILE A 1 37 ? -6.998 -3.363 -6.992 1.00 0.00 40 ILE A N 6
ATOM 6180 C CA . ILE A 1 37 ? -7.312 -2.859 -5.659 1.00 0.00 40 ILE A CA 6
ATOM 6181 C C . ILE A 1 37 ? -8.676 -3.367 -5.202 1.00 0.00 40 ILE A C 6
ATOM 6182 O O . ILE A 1 37 ? -8.940 -3.504 -4.011 1.00 0.00 40 ILE A O 6
ATOM 6198 N N . GLU A 1 38 ? -9.520 -3.683 -6.170 1.00 0.00 41 GLU A N 6
ATOM 6199 C CA . GLU A 1 38 ? -10.904 -4.040 -5.898 1.00 0.00 41 GLU A CA 6
ATOM 6200 C C . GLU A 1 38 ? -11.030 -5.459 -5.342 1.00 0.00 41 GLU A C 6
ATOM 6201 O O . GLU A 1 38 ? -12.027 -5.792 -4.704 1.00 0.00 41 GLU A O 6
ATOM 6213 N N . THR A 1 39 ? -10.021 -6.292 -5.567 1.00 0.00 42 THR A N 6
ATOM 6214 C CA . THR A 1 39 ? -10.150 -7.708 -5.249 1.00 0.00 42 THR A CA 6
ATOM 6215 C C . THR A 1 39 ? -9.307 -8.135 -4.040 1.00 0.00 42 THR A C 6
ATOM 6216 O O . THR A 1 39 ? -9.474 -9.248 -3.539 1.00 0.00 42 THR A O 6
ATOM 6227 N N . VAL A 1 40 ? -8.412 -7.279 -3.562 1.00 0.00 43 VAL A N 6
ATOM 6228 C CA . VAL A 1 40 ? -7.578 -7.647 -2.420 1.00 0.00 43 VAL A CA 6
ATOM 6229 C C . VAL A 1 40 ? -7.752 -6.658 -1.274 1.00 0.00 43 VAL A C 6
ATOM 6230 O O . VAL A 1 40 ? -8.185 -5.525 -1.480 1.00 0.00 43 VAL A O 6
ATOM 6243 N N . VAL A 1 41 ? -7.418 -7.096 -0.070 1.00 0.00 44 VAL A N 6
ATOM 6244 C CA . VAL A 1 41 ? -7.624 -6.284 1.121 1.00 0.00 44 VAL A CA 6
ATOM 6245 C C . VAL A 1 41 ? -6.364 -5.514 1.481 1.00 0.00 44 VAL A C 6
ATOM 6246 O O . VAL A 1 41 ? -5.357 -6.099 1.868 1.00 0.00 44 VAL A O 6
ATOM 6259 N N . VAL A 1 42 ? -6.426 -4.201 1.362 1.00 0.00 45 VAL A N 6
ATOM 6260 C CA . VAL A 1 42 ? -5.287 -3.359 1.683 1.00 0.00 45 VAL A CA 6
ATOM 6261 C C . VAL A 1 42 ? -5.482 -2.695 3.040 1.00 0.00 45 VAL A C 6
ATOM 6262 O O . VAL A 1 42 ? -6.540 -2.132 3.326 1.00 0.00 45 VAL A O 6
ATOM 6275 N N . LYS A 1 43 ? -4.462 -2.780 3.878 1.00 0.00 46 LYS A N 6
ATOM 6276 C CA . LYS A 1 43 ? -4.514 -2.190 5.203 1.00 0.00 46 LYS A CA 6
ATOM 6277 C C . LYS A 1 43 ? -3.462 -1.105 5.356 1.00 0.00 46 LYS A C 6
ATOM 6278 O O . LYS A 1 43 ? -2.278 -1.330 5.111 1.00 0.00 46 LYS A O 6
ATOM 6297 N N . LYS A 1 44 ? -3.917 0.063 5.761 1.00 0.00 47 LYS A N 6
ATOM 6298 C CA . LYS A 1 44 ? -3.043 1.185 6.049 1.00 0.00 47 LYS A CA 6
ATOM 6299 C C . LYS A 1 44 ? -2.770 1.241 7.546 1.00 0.00 47 LYS A C 6
ATOM 6300 O O . LYS A 1 44 ? -3.664 1.579 8.330 1.00 0.00 47 LYS A O 6
ATOM 6319 N N . ASN A 1 45 ? -1.553 0.849 7.926 1.00 0.00 48 ASN A N 6
ATOM 6320 C CA . ASN A 1 45 ? -1.114 0.776 9.328 1.00 0.00 48 ASN A CA 6
ATOM 6321 C C . ASN A 1 45 ? -1.802 -0.382 10.055 1.00 0.00 48 ASN A C 6
ATOM 6322 O O . ASN A 1 45 ? -1.145 -1.236 10.651 1.00 0.00 48 ASN A O 6
ATOM 6333 N N . GLY A 1 46 ? -3.124 -0.405 9.985 1.00 0.00 49 GLY A N 6
ATOM 6334 C CA . GLY A 1 46 ? -3.903 -1.464 10.596 1.00 0.00 49 GLY A CA 6
ATOM 6335 C C . GLY A 1 46 ? -5.388 -1.319 10.309 1.00 0.00 49 GLY A C 6
ATOM 6336 O O . GLY A 1 46 ? -6.225 -1.864 11.030 1.00 0.00 49 GLY A O 6
ATOM 6340 N N . GLN A 1 47 ? -5.714 -0.587 9.247 1.00 0.00 50 GLN A N 6
ATOM 6341 C CA . GLN A 1 47 ? -7.101 -0.327 8.877 1.00 0.00 50 GLN A CA 6
ATOM 6342 C C . GLN A 1 47 ? -7.348 -0.752 7.439 1.00 0.00 50 GLN A C 6
ATOM 6343 O O . GLN A 1 47 ? -6.475 -0.585 6.591 1.00 0.00 50 GLN A O 6
ATOM 6357 N N . ILE A 1 48 ? -8.529 -1.282 7.163 1.00 0.00 51 ILE A N 6
ATOM 6358 C CA . ILE A 1 48 ? -8.894 -1.650 5.802 1.00 0.00 51 ILE A CA 6
ATOM 6359 C C . ILE A 1 48 ? -9.200 -0.384 5.011 1.00 0.00 51 ILE A C 6
ATOM 6360 O O . ILE A 1 48 ? -10.161 0.327 5.307 1.00 0.00 51 ILE A O 6
ATOM 6376 N N . VAL A 1 49 ? -8.372 -0.093 4.023 1.00 0.00 52 VAL A N 6
ATOM 6377 C CA . VAL A 1 49 ? -8.475 1.160 3.290 1.00 0.00 52 VAL A CA 6
ATOM 6378 C C . VAL A 1 49 ? -8.610 0.930 1.793 1.00 0.00 52 VAL A C 6
ATOM 6379 O O . VAL A 1 49 ? -8.601 -0.207 1.320 1.00 0.00 52 VAL A O 6
ATOM 6392 N N . ILE A 1 50 ? -8.741 2.024 1.058 1.00 0.00 53 ILE A N 6
ATOM 6393 C CA . ILE A 1 50 ? -8.881 1.974 -0.388 1.00 0.00 53 ILE A CA 6
ATOM 6394 C C . ILE A 1 50 ? -7.789 2.800 -1.062 1.00 0.00 53 ILE A C 6
ATOM 6395 O O . ILE A 1 50 ? -6.869 3.286 -0.400 1.00 0.00 53 ILE A O 6
ATOM 6411 N N . ASP A 1 51 ? -7.916 2.978 -2.371 1.00 0.00 54 ASP A N 6
ATOM 6412 C CA . ASP A 1 51 ? -6.916 3.678 -3.176 1.00 0.00 54 ASP A CA 6
ATOM 6413 C C . ASP A 1 51 ? -6.887 5.177 -2.879 1.00 0.00 54 ASP A C 6
ATOM 6414 O O . ASP A 1 51 ? -5.952 5.876 -3.264 1.00 0.00 54 ASP A O 6
ATOM 6423 N N . GLU A 1 52 ? -7.895 5.660 -2.175 1.00 0.00 55 GLU A N 6
ATOM 6424 C CA . GLU A 1 52 ? -8.040 7.089 -1.938 1.00 0.00 55 GLU A CA 6
ATOM 6425 C C . GLU A 1 52 ? -7.161 7.558 -0.772 1.00 0.00 55 GLU A C 6
ATOM 6426 O O . GLU A 1 52 ? -7.020 8.761 -0.535 1.00 0.00 55 GLU A O 6
ATOM 6438 N N . GLU A 1 53 ? -6.559 6.614 -0.059 1.00 0.00 56 GLU A N 6
ATOM 6439 C CA . GLU A 1 53 ? -5.760 6.938 1.120 1.00 0.00 56 GLU A CA 6
ATOM 6440 C C . GLU A 1 53 ? -4.349 7.387 0.748 1.00 0.00 56 GLU A C 6
ATOM 6441 O O . GLU A 1 53 ? -3.887 7.164 -0.371 1.00 0.00 56 GLU A O 6
ATOM 6453 N N . GLU A 1 54 ? -3.676 8.022 1.699 1.00 0.00 57 GLU A N 6
ATOM 6454 C CA . GLU A 1 54 ? -2.300 8.467 1.522 1.00 0.00 57 GLU A CA 6
ATOM 6455 C C . GLU A 1 54 ? -1.345 7.527 2.252 1.00 0.00 57 GLU A C 6
ATOM 6456 O O . GLU A 1 54 ? -1.753 6.802 3.160 1.00 0.00 57 GLU A O 6
ATOM 6468 N N . ILE A 1 55 ? -0.082 7.542 1.846 1.00 0.00 58 ILE A N 6
ATOM 6469 C CA . ILE A 1 55 ? 0.945 6.726 2.483 1.00 0.00 58 ILE A CA 6
ATOM 6470 C C . ILE A 1 55 ? 1.817 7.609 3.382 1.00 0.00 58 ILE A C 6
ATOM 6471 O O . ILE A 1 55 ? 1.932 8.813 3.149 1.00 0.00 58 ILE A O 6
ATOM 6487 N N . PHE A 1 56 ? 2.430 7.015 4.402 1.00 0.00 59 PHE A N 6
ATOM 6488 C CA . PHE A 1 56 ? 3.248 7.764 5.348 1.00 0.00 59 PHE A CA 6
ATOM 6489 C C . PHE A 1 56 ? 4.621 7.123 5.504 1.00 0.00 59 PHE A C 6
ATOM 6490 O O . PHE A 1 56 ? 4.849 5.996 5.057 1.00 0.00 59 PHE A O 6
ATOM 6507 N N . ASP A 1 57 ? 5.531 7.842 6.150 1.00 0.00 60 ASP A N 6
ATOM 6508 C CA . ASP A 1 57 ? 6.886 7.352 6.363 1.00 0.00 60 ASP A CA 6
ATOM 6509 C C . ASP A 1 57 ? 6.938 6.402 7.550 1.00 0.00 60 ASP A C 6
ATOM 6510 O O . ASP A 1 57 ? 6.452 6.722 8.638 1.00 0.00 60 ASP A O 6
ATOM 6519 N N . GLY A 1 58 ? 7.531 5.238 7.339 1.00 0.00 61 GLY A N 6
ATOM 6520 C CA . GLY A 1 58 ? 7.635 4.250 8.393 1.00 0.00 61 GLY A CA 6
ATOM 6521 C C . GLY A 1 58 ? 6.303 3.606 8.696 1.00 0.00 61 GLY A C 6
ATOM 6522 O O . GLY A 1 58 ? 6.066 3.146 9.814 1.00 0.00 61 GLY A O 6
ATOM 6526 N N . ASP A 1 59 ? 5.423 3.577 7.706 1.00 0.00 62 ASP A N 6
ATOM 6527 C CA . ASP A 1 59 ? 4.099 3.019 7.904 1.00 0.00 62 ASP A CA 6
ATOM 6528 C C . ASP A 1 59 ? 4.041 1.578 7.418 1.00 0.00 62 ASP A C 6
ATOM 6529 O O . ASP A 1 59 ? 4.892 1.135 6.639 1.00 0.00 62 ASP A O 6
ATOM 6538 N N . ILE A 1 60 ? 3.041 0.854 7.889 1.00 0.00 63 ILE A N 6
ATOM 6539 C CA . ILE A 1 60 ? 2.914 -0.561 7.594 1.00 0.00 63 ILE A CA 6
ATOM 6540 C C . ILE A 1 60 ? 1.722 -0.808 6.685 1.00 0.00 63 ILE A C 6
ATOM 6541 O O . ILE A 1 60 ? 0.579 -0.610 7.083 1.00 0.00 63 ILE A O 6
ATOM 6557 N N . ILE A 1 61 ? 1.987 -1.239 5.468 1.00 0.00 64 ILE A N 6
ATOM 6558 C CA . ILE A 1 61 ? 0.921 -1.522 4.527 1.00 0.00 64 ILE A CA 6
ATOM 6559 C C . ILE A 1 61 ? 0.700 -3.026 4.443 1.00 0.00 64 ILE A C 6
ATOM 6560 O O . ILE A 1 61 ? 1.543 -3.762 3.932 1.00 0.00 64 ILE A O 6
ATOM 6576 N N . GLU A 1 62 ? -0.417 -3.483 4.974 1.00 0.00 65 GLU A N 6
ATOM 6577 C CA . GLU A 1 62 ? -0.720 -4.903 4.976 1.00 0.00 65 GLU A CA 6
ATOM 6578 C C . GLU A 1 62 ? -1.683 -5.237 3.846 1.00 0.00 65 GLU A C 6
ATOM 6579 O O . GLU A 1 62 ? -2.883 -5.001 3.953 1.00 0.00 65 GLU A O 6
ATOM 6591 N N . VAL A 1 63 ? -1.151 -5.759 2.749 1.00 0.00 66 VAL A N 6
ATOM 6592 C CA . VAL A 1 63 ? -1.982 -6.114 1.613 1.00 0.00 66 VAL A CA 6
ATOM 6593 C C . VAL A 1 63 ? -2.252 -7.610 1.597 1.00 0.00 66 VAL A C 6
ATOM 6594 O O . VAL A 1 63 ? -1.394 -8.415 1.227 1.00 0.00 66 VAL A O 6
ATOM 6607 N N . ILE A 1 64 ? -3.451 -7.970 2.011 1.00 0.00 67 ILE A N 6
ATOM 6608 C CA . ILE A 1 64 ? -3.861 -9.356 2.040 1.00 0.00 67 ILE A CA 6
ATOM 6609 C C . ILE A 1 64 ? -4.545 -9.710 0.729 1.00 0.00 67 ILE A C 6
ATOM 6610 O O . ILE A 1 64 ? -5.716 -9.383 0.515 1.00 0.00 67 ILE A O 6
ATOM 6626 N N . ARG A 1 65 ? -3.795 -10.339 -0.161 1.00 0.00 68 ARG A N 6
ATOM 6627 C CA . ARG A 1 65 ? -4.352 -10.817 -1.414 1.00 0.00 68 ARG A CA 6
ATOM 6628 C C . ARG A 1 65 ? -5.406 -11.878 -1.133 1.00 0.00 68 ARG A C 6
ATOM 6629 O O . ARG A 1 65 ? -5.335 -12.584 -0.127 1.00 0.00 68 ARG A O 6
ATOM 6650 N N . VAL A 1 66 ? -6.378 -11.993 -2.017 1.00 0.00 69 VAL A N 6
ATOM 6651 C CA . VAL A 1 66 ? -7.540 -12.818 -1.744 1.00 0.00 69 VAL A CA 6
ATOM 6652 C C . VAL A 1 66 ? -7.275 -14.292 -2.045 1.00 0.00 69 VAL A C 6
ATOM 6653 O O . VAL A 1 66 ? -7.038 -14.683 -3.188 1.00 0.00 69 VAL A O 6
ATOM 6666 N N . ILE A 1 67 ? -7.270 -15.099 -0.996 1.00 0.00 70 ILE A N 6
ATOM 6667 C CA . ILE A 1 67 ? -7.257 -16.535 -1.152 1.00 0.00 70 ILE A CA 6
ATOM 6668 C C . ILE A 1 67 ? -8.708 -17.015 -1.189 1.00 0.00 70 ILE A C 6
ATOM 6669 O O . ILE A 1 67 ? -9.397 -17.072 -0.168 1.00 0.00 70 ILE A O 6
ATOM 6685 N N . TYR A 1 68 ? -9.188 -17.297 -2.385 1.00 0.00 71 TYR A N 6
ATOM 6686 C CA . TYR A 1 68 ? -10.586 -17.636 -2.569 1.00 0.00 71 TYR A CA 6
ATOM 6687 C C . TYR A 1 68 ? -10.787 -19.138 -2.459 1.00 0.00 71 TYR A C 6
ATOM 6688 O O . TYR A 1 68 ? -10.339 -19.900 -3.317 1.00 0.00 71 TYR A O 6
ATOM 6706 N N . GLY A 1 69 ? -11.443 -19.558 -1.389 1.00 0.00 72 GLY A N 6
ATOM 6707 C CA . GLY A 1 69 ? -11.685 -20.966 -1.174 1.00 0.00 72 GLY A CA 6
ATOM 6708 C C . GLY A 1 69 ? -13.159 -21.285 -1.136 1.00 0.00 72 GLY A C 6
ATOM 6709 O O . GLY A 1 69 ? -13.881 -20.814 -0.254 1.00 0.00 72 GLY A O 6
ATOM 6713 N N . GLY A 1 70 ? -13.620 -22.065 -2.098 1.00 0.00 73 GLY A N 6
ATOM 6714 C CA . GLY A 1 70 ? -15.011 -22.450 -2.123 1.00 0.00 73 GLY A CA 6
ATOM 6715 C C . GLY A 1 70 ? -15.250 -23.722 -1.343 1.00 0.00 73 GLY A C 6
ATOM 6716 O O . GLY A 1 70 ? -14.386 -24.625 -1.393 1.00 0.00 73 GLY A O 6
ATOM 6721 N N . MET A 1 1 ? 9.133 18.893 8.955 1.00 0.00 4 MET A N 7
ATOM 6722 C CA . MET A 1 1 ? 8.781 18.507 7.567 1.00 0.00 4 MET A CA 7
ATOM 6723 C C . MET A 1 1 ? 9.704 17.408 7.060 1.00 0.00 4 MET A C 7
ATOM 6724 O O . MET A 1 1 ? 10.891 17.642 6.824 1.00 0.00 4 MET A O 7
ATOM 6740 N N . VAL A 1 2 ? 9.158 16.210 6.906 1.00 0.00 5 VAL A N 7
ATOM 6741 C CA . VAL A 1 2 ? 9.904 15.097 6.339 1.00 0.00 5 VAL A CA 7
ATOM 6742 C C . VAL A 1 2 ? 9.400 14.775 4.935 1.00 0.00 5 VAL A C 7
ATOM 6743 O O . VAL A 1 2 ? 8.308 14.230 4.766 1.00 0.00 5 VAL A O 7
ATOM 6756 N N . ILE A 1 3 ? 10.181 15.140 3.932 1.00 0.00 6 ILE A N 7
ATOM 6757 C CA . ILE A 1 3 ? 9.858 14.796 2.559 1.00 0.00 6 ILE A CA 7
ATOM 6758 C C . ILE A 1 3 ? 10.803 13.706 2.065 1.00 0.00 6 ILE A C 7
ATOM 6759 O O . ILE A 1 3 ? 12.021 13.873 2.061 1.00 0.00 6 ILE A O 7
ATOM 6775 N N . GLY A 1 4 ? 10.230 12.596 1.638 1.00 0.00 7 GLY A N 7
ATOM 6776 C CA . GLY A 1 4 ? 11.019 11.418 1.340 1.00 0.00 7 GLY A CA 7
ATOM 6777 C C . GLY A 1 4 ? 10.696 10.324 2.326 1.00 0.00 7 GLY A C 7
ATOM 6778 O O . GLY A 1 4 ? 11.275 10.258 3.409 1.00 0.00 7 GLY A O 7
ATOM 6782 N N . MET A 1 5 ? 9.768 9.465 1.946 1.00 0.00 8 MET A N 7
ATOM 6783 C CA . MET A 1 5 ? 9.141 8.557 2.890 1.00 0.00 8 MET A CA 7
ATOM 6784 C C . MET A 1 5 ? 9.630 7.126 2.726 1.00 0.00 8 MET A C 7
ATOM 6785 O O . MET A 1 5 ? 9.923 6.670 1.617 1.00 0.00 8 MET A O 7
ATOM 6799 N N . LYS A 1 6 ? 9.734 6.434 3.845 1.00 0.00 9 LYS A N 7
ATOM 6800 C CA . LYS A 1 6 ? 9.955 4.997 3.854 1.00 0.00 9 LYS A CA 7
ATOM 6801 C C . LYS A 1 6 ? 8.667 4.302 4.277 1.00 0.00 9 LYS A C 7
ATOM 6802 O O . LYS A 1 6 ? 7.952 4.797 5.151 1.00 0.00 9 LYS A O 7
ATOM 6821 N N . PHE A 1 7 ? 8.363 3.174 3.661 1.00 0.00 10 PHE A N 7
ATOM 6822 C CA . PHE A 1 7 ? 7.174 2.415 4.018 1.00 0.00 10 PHE A CA 7
ATOM 6823 C C . PHE A 1 7 ? 7.342 0.961 3.618 1.00 0.00 10 PHE A C 7
ATOM 6824 O O . PHE A 1 7 ? 8.019 0.650 2.638 1.00 0.00 10 PHE A O 7
ATOM 6841 N N . THR A 1 8 ? 6.745 0.070 4.381 1.00 0.00 11 THR A N 7
ATOM 6842 C CA . THR A 1 8 ? 6.812 -1.339 4.067 1.00 0.00 11 THR A CA 7
ATOM 6843 C C . THR A 1 8 ? 5.443 -1.852 3.664 1.00 0.00 11 THR A C 7
ATOM 6844 O O . THR A 1 8 ? 4.425 -1.484 4.254 1.00 0.00 11 THR A O 7
ATOM 6855 N N . VAL A 1 9 ? 5.425 -2.676 2.635 1.00 0.00 12 VAL A N 7
ATOM 6856 C CA . VAL A 1 9 ? 4.196 -3.256 2.145 1.00 0.00 12 VAL A CA 7
ATOM 6857 C C . VAL A 1 9 ? 4.330 -4.770 2.069 1.00 0.00 12 VAL A C 7
ATOM 6858 O O . VAL A 1 9 ? 5.358 -5.292 1.629 1.00 0.00 12 VAL A O 7
ATOM 6871 N N . ILE A 1 10 ? 3.322 -5.479 2.545 1.00 0.00 13 ILE A N 7
ATOM 6872 C CA . ILE A 1 10 ? 3.316 -6.923 2.402 1.00 0.00 13 ILE A CA 7
ATOM 6873 C C . ILE A 1 10 ? 2.675 -7.310 1.081 1.00 0.00 13 ILE A C 7
ATOM 6874 O O . ILE A 1 10 ? 1.560 -6.887 0.762 1.00 0.00 13 ILE A O 7
ATOM 6890 N N . THR A 1 11 ? 3.414 -8.070 0.303 1.00 0.00 14 THR A N 7
ATOM 6891 C CA . THR A 1 11 ? 2.935 -8.578 -0.961 1.00 0.00 14 THR A CA 7
ATOM 6892 C C . THR A 1 11 ? 2.887 -10.100 -0.885 1.00 0.00 14 THR A C 7
ATOM 6893 O O . THR A 1 11 ? 3.327 -10.679 0.110 1.00 0.00 14 THR A O 7
ATOM 6904 N N . ASP A 1 12 ? 2.358 -10.742 -1.916 1.00 0.00 15 ASP A N 7
ATOM 6905 C CA . ASP A 1 12 ? 2.284 -12.201 -1.960 1.00 0.00 15 ASP A CA 7
ATOM 6906 C C . ASP A 1 12 ? 3.680 -12.818 -1.840 1.00 0.00 15 ASP A C 7
ATOM 6907 O O . ASP A 1 12 ? 3.862 -13.875 -1.232 1.00 0.00 15 ASP A O 7
ATOM 6916 N N . ASP A 1 13 ? 4.668 -12.127 -2.403 1.00 0.00 16 ASP A N 7
ATOM 6917 C CA . ASP A 1 13 ? 6.054 -12.584 -2.370 1.00 0.00 16 ASP A CA 7
ATOM 6918 C C . ASP A 1 13 ? 6.702 -12.333 -1.001 1.00 0.00 16 ASP A C 7
ATOM 6919 O O . ASP A 1 13 ? 7.789 -12.832 -0.715 1.00 0.00 16 ASP A O 7
ATOM 6928 N N . GLY A 1 14 ? 6.028 -11.568 -0.153 1.00 0.00 17 GLY A N 7
ATOM 6929 C CA . GLY A 1 14 ? 6.552 -11.304 1.174 1.00 0.00 17 GLY A CA 7
ATOM 6930 C C . GLY A 1 14 ? 6.413 -9.853 1.581 1.00 0.00 17 GLY A C 7
ATOM 6931 O O . GLY A 1 14 ? 5.953 -9.022 0.799 1.00 0.00 17 GLY A O 7
ATOM 6935 N N . LYS A 1 15 ? 6.811 -9.552 2.810 1.00 0.00 18 LYS A N 7
ATOM 6936 C CA . LYS A 1 15 ? 6.724 -8.198 3.338 1.00 0.00 18 LYS A CA 7
ATOM 6937 C C . LYS A 1 15 ? 8.064 -7.490 3.174 1.00 0.00 18 LYS A C 7
ATOM 6938 O O . LYS A 1 15 ? 9.072 -7.911 3.744 1.00 0.00 18 LYS A O 7
ATOM 6957 N N . LYS A 1 16 ? 8.070 -6.428 2.382 1.00 0.00 19 LYS A N 7
ATOM 6958 C CA . LYS A 1 16 ? 9.299 -5.715 2.057 1.00 0.00 19 LYS A CA 7
ATOM 6959 C C . LYS A 1 16 ? 9.136 -4.217 2.293 1.00 0.00 19 LYS A C 7
ATOM 6960 O O . LYS A 1 16 ? 8.040 -3.673 2.151 1.00 0.00 19 LYS A O 7
ATOM 6979 N N . ILE A 1 17 ? 10.221 -3.561 2.680 1.00 0.00 20 ILE A N 7
ATOM 6980 C CA . ILE A 1 17 ? 10.183 -2.138 2.992 1.00 0.00 20 ILE A CA 7
ATOM 6981 C C . ILE A 1 17 ? 10.962 -1.350 1.929 1.00 0.00 20 ILE A C 7
ATOM 6982 O O . ILE A 1 17 ? 12.079 -1.715 1.566 1.00 0.00 20 ILE A O 7
ATOM 6998 N N . LEU A 1 18 ? 10.352 -0.291 1.408 1.00 0.00 21 LEU A N 7
ATOM 6999 C CA . LEU A 1 18 ? 10.951 0.482 0.327 1.00 0.00 21 LEU A CA 7
ATOM 7000 C C . LEU A 1 18 ? 10.836 1.979 0.594 1.00 0.00 21 LEU A C 7
ATOM 7001 O O . LEU A 1 18 ? 10.063 2.409 1.455 1.00 0.00 21 LEU A O 7
ATOM 7017 N N . GLU A 1 19 ? 11.602 2.764 -0.151 1.00 0.00 22 GLU A N 7
ATOM 7018 C CA . GLU A 1 19 ? 11.605 4.211 0.007 1.00 0.00 22 GLU A CA 7
ATOM 7019 C C . GLU A 1 19 ? 11.007 4.880 -1.226 1.00 0.00 22 GLU A C 7
ATOM 7020 O O . GLU A 1 19 ? 11.079 4.339 -2.332 1.00 0.00 22 GLU A O 7
ATOM 7032 N N . SER A 1 20 ? 10.403 6.037 -1.024 1.00 0.00 23 SER A N 7
ATOM 7033 C CA . SER A 1 20 ? 9.883 6.835 -2.120 1.00 0.00 23 SER A CA 7
ATOM 7034 C C . SER A 1 20 ? 10.252 8.302 -1.903 1.00 0.00 23 SER A C 7
ATOM 7035 O O . SER A 1 20 ? 10.109 8.826 -0.794 1.00 0.00 23 SER A O 7
ATOM 7043 N N . GLY A 1 21 ? 10.728 8.957 -2.960 1.00 0.00 24 GLY A N 7
ATOM 7044 C CA . GLY A 1 21 ? 11.189 10.331 -2.851 1.00 0.00 24 GLY A CA 7
ATOM 7045 C C . GLY A 1 21 ? 10.086 11.302 -2.479 1.00 0.00 24 GLY A C 7
ATOM 7046 O O . GLY A 1 21 ? 10.271 12.164 -1.618 1.00 0.00 24 GLY A O 7
ATOM 7050 N N . ALA A 1 22 ? 8.939 11.172 -3.122 1.00 0.00 25 ALA A N 7
ATOM 7051 C CA . ALA A 1 22 ? 7.815 12.050 -2.848 1.00 0.00 25 ALA A CA 7
ATOM 7052 C C . ALA A 1 22 ? 6.691 11.288 -2.157 1.00 0.00 25 ALA A C 7
ATOM 7053 O O . ALA A 1 22 ? 6.499 10.098 -2.406 1.00 0.00 25 ALA A O 7
ATOM 7060 N N . PRO A 1 23 ? 5.947 11.957 -1.261 1.00 0.00 26 PRO A N 7
ATOM 7061 C CA . PRO A 1 23 ? 4.776 11.366 -0.605 1.00 0.00 26 PRO A CA 7
ATOM 7062 C C . PRO A 1 23 ? 3.683 11.040 -1.617 1.00 0.00 26 PRO A C 7
ATOM 7063 O O . PRO A 1 23 ? 3.184 11.925 -2.314 1.00 0.00 26 PRO A O 7
ATOM 7074 N N . ARG A 1 24 ? 3.323 9.770 -1.701 1.00 0.00 27 ARG A N 7
ATOM 7075 C CA . ARG A 1 24 ? 2.379 9.309 -2.711 1.00 0.00 27 ARG A CA 7
ATOM 7076 C C . ARG A 1 24 ? 1.100 8.801 -2.061 1.00 0.00 27 ARG A C 7
ATOM 7077 O O . ARG A 1 24 ? 0.980 8.773 -0.834 1.00 0.00 27 ARG A O 7
ATOM 7098 N N . ARG A 1 25 ? 0.149 8.411 -2.895 1.00 0.00 28 ARG A N 7
ATOM 7099 C CA . ARG A 1 25 ? -1.126 7.889 -2.435 1.00 0.00 28 ARG A CA 7
ATOM 7100 C C . ARG A 1 25 ? -1.178 6.388 -2.708 1.00 0.00 28 ARG A C 7
ATOM 7101 O O . ARG A 1 25 ? -0.410 5.886 -3.531 1.00 0.00 28 ARG A O 7
ATOM 7122 N N . ILE A 1 26 ? -2.055 5.667 -2.014 1.00 0.00 29 ILE A N 7
ATOM 7123 C CA . ILE A 1 26 ? -2.218 4.237 -2.258 1.00 0.00 29 ILE A CA 7
ATOM 7124 C C . ILE A 1 26 ? -2.570 3.984 -3.721 1.00 0.00 29 ILE A C 7
ATOM 7125 O O . ILE A 1 26 ? -1.948 3.157 -4.387 1.00 0.00 29 ILE A O 7
ATOM 7141 N N . LYS A 1 27 ? -3.552 4.731 -4.213 1.00 0.00 30 LYS A N 7
ATOM 7142 C CA . LYS A 1 27 ? -3.992 4.629 -5.599 1.00 0.00 30 LYS A CA 7
ATOM 7143 C C . LYS A 1 27 ? -2.851 4.938 -6.564 1.00 0.00 30 LYS A C 7
ATOM 7144 O O . LYS A 1 27 ? -2.822 4.428 -7.679 1.00 0.00 30 LYS A O 7
ATOM 7163 N N . ASP A 1 28 ? -1.904 5.759 -6.125 1.00 0.00 31 ASP A N 7
ATOM 7164 C CA . ASP A 1 28 ? -0.753 6.099 -6.953 1.00 0.00 31 ASP A CA 7
ATOM 7165 C C . ASP A 1 28 ? 0.104 4.865 -7.207 1.00 0.00 31 ASP A C 7
ATOM 7166 O O . ASP A 1 28 ? 0.257 4.427 -8.346 1.00 0.00 31 ASP A O 7
ATOM 7175 N N . VAL A 1 29 ? 0.639 4.298 -6.130 1.00 0.00 32 VAL A N 7
ATOM 7176 C CA . VAL A 1 29 ? 1.484 3.113 -6.215 1.00 0.00 32 VAL A CA 7
ATOM 7177 C C . VAL A 1 29 ? 0.720 1.949 -6.842 1.00 0.00 32 VAL A C 7
ATOM 7178 O O . VAL A 1 29 ? 1.243 1.234 -7.701 1.00 0.00 32 VAL A O 7
ATOM 7191 N N . LEU A 1 30 ? -0.530 1.782 -6.423 1.00 0.00 33 LEU A N 7
ATOM 7192 C CA . LEU A 1 30 ? -1.383 0.713 -6.927 1.00 0.00 33 LEU A CA 7
ATOM 7193 C C . LEU A 1 30 ? -1.666 0.901 -8.419 1.00 0.00 33 LEU A C 7
ATOM 7194 O O . LEU A 1 30 ? -1.608 -0.052 -9.197 1.00 0.00 33 LEU A O 7
ATOM 7210 N N . GLY A 1 31 ? -1.957 2.138 -8.803 1.00 0.00 34 GLY A N 7
ATOM 7211 C CA . GLY A 1 31 ? -2.290 2.446 -10.181 1.00 0.00 34 GLY A CA 7
ATOM 7212 C C . GLY A 1 31 ? -1.100 2.334 -11.110 1.00 0.00 34 GLY A C 7
ATOM 7213 O O . GLY A 1 31 ? -1.230 1.839 -12.229 1.00 0.00 34 GLY A O 7
ATOM 7217 N N . GLU A 1 32 ? 0.062 2.791 -10.651 1.00 0.00 35 GLU A N 7
ATOM 7218 C CA . GLU A 1 32 ? 1.282 2.713 -11.450 1.00 0.00 35 GLU A CA 7
ATOM 7219 C C . GLU A 1 32 ? 1.652 1.262 -11.741 1.00 0.00 35 GLU A C 7
ATOM 7220 O O . GLU A 1 32 ? 2.097 0.931 -12.840 1.00 0.00 35 GLU A O 7
ATOM 7232 N N . LEU A 1 33 ? 1.458 0.396 -10.757 1.00 0.00 36 LEU A N 7
ATOM 7233 C CA . LEU A 1 33 ? 1.761 -1.019 -10.923 1.00 0.00 36 LEU A CA 7
ATOM 7234 C C . LEU A 1 33 ? 0.592 -1.742 -11.591 1.00 0.00 36 LEU A C 7
ATOM 7235 O O . LEU A 1 33 ? 0.723 -2.891 -12.010 1.00 0.00 36 LEU A O 7
ATOM 7251 N N . GLU A 1 34 ? -0.539 -1.043 -11.687 1.00 0.00 37 GLU A N 7
ATOM 7252 C CA . GLU A 1 34 ? -1.769 -1.590 -12.257 1.00 0.00 37 GLU A CA 7
ATOM 7253 C C . GLU A 1 34 ? -2.173 -2.892 -11.578 1.00 0.00 37 GLU A C 7
ATOM 7254 O O . GLU A 1 34 ? -2.235 -3.950 -12.211 1.00 0.00 37 GLU A O 7
ATOM 7266 N N . ILE A 1 35 ? -2.435 -2.811 -10.287 1.00 0.00 38 ILE A N 7
ATOM 7267 C CA . ILE A 1 35 ? -2.906 -3.959 -9.533 1.00 0.00 38 ILE A CA 7
ATOM 7268 C C . ILE A 1 35 ? -4.387 -3.790 -9.212 1.00 0.00 38 ILE A C 7
ATOM 7269 O O . ILE A 1 35 ? -4.766 -2.861 -8.500 1.00 0.00 38 ILE A O 7
ATOM 7285 N N . PRO A 1 36 ? -5.238 -4.671 -9.761 1.00 0.00 39 PRO A N 7
ATOM 7286 C CA . PRO A 1 36 ? -6.688 -4.606 -9.554 1.00 0.00 39 PRO A CA 7
ATOM 7287 C C . PRO A 1 36 ? -7.067 -4.649 -8.077 1.00 0.00 39 PRO A C 7
ATOM 7288 O O . PRO A 1 36 ? -6.871 -5.659 -7.399 1.00 0.00 39 PRO A O 7
ATOM 7299 N N . ILE A 1 37 ? -7.612 -3.546 -7.583 1.00 0.00 40 ILE A N 7
ATOM 7300 C CA . ILE A 1 37 ? -7.993 -3.437 -6.179 1.00 0.00 40 ILE A CA 7
ATOM 7301 C C . ILE A 1 37 ? -9.244 -4.275 -5.887 1.00 0.00 40 ILE A C 7
ATOM 7302 O O . ILE A 1 37 ? -9.660 -4.430 -4.740 1.00 0.00 40 ILE A O 7
ATOM 7318 N N . GLU A 1 38 ? -9.831 -4.825 -6.939 1.00 0.00 41 GLU A N 7
ATOM 7319 C CA . GLU A 1 38 ? -11.022 -5.653 -6.814 1.00 0.00 41 GLU A CA 7
ATOM 7320 C C . GLU A 1 38 ? -10.704 -6.966 -6.096 1.00 0.00 41 GLU A C 7
ATOM 7321 O O . GLU A 1 38 ? -11.556 -7.539 -5.416 1.00 0.00 41 GLU A O 7
ATOM 7333 N N . THR A 1 39 ? -9.470 -7.427 -6.242 1.00 0.00 42 THR A N 7
ATOM 7334 C CA . THR A 1 39 ? -9.076 -8.728 -5.725 1.00 0.00 42 THR A CA 7
ATOM 7335 C C . THR A 1 39 ? -8.194 -8.600 -4.481 1.00 0.00 42 THR A C 7
ATOM 7336 O O . THR A 1 39 ? -7.783 -9.605 -3.900 1.00 0.00 42 THR A O 7
ATOM 7347 N N . VAL A 1 40 ? -7.915 -7.372 -4.052 1.00 0.00 43 VAL A N 7
ATOM 7348 C CA . VAL A 1 40 ? -7.034 -7.162 -2.908 1.00 0.00 43 VAL A CA 7
ATOM 7349 C C . VAL A 1 40 ? -7.636 -6.174 -1.914 1.00 0.00 43 VAL A C 7
ATOM 7350 O O . VAL A 1 40 ? -8.481 -5.355 -2.268 1.00 0.00 43 VAL A O 7
ATOM 7363 N N . VAL A 1 41 ? -7.200 -6.272 -0.668 1.00 0.00 44 VAL A N 7
ATOM 7364 C CA . VAL A 1 41 ? -7.615 -5.351 0.379 1.00 0.00 44 VAL A CA 7
ATOM 7365 C C . VAL A 1 41 ? -6.417 -4.528 0.832 1.00 0.00 44 VAL A C 7
ATOM 7366 O O . VAL A 1 41 ? -5.309 -5.056 0.956 1.00 0.00 44 VAL A O 7
ATOM 7379 N N . VAL A 1 42 ? -6.637 -3.242 1.073 1.00 0.00 45 VAL A N 7
ATOM 7380 C CA . VAL A 1 42 ? -5.564 -2.358 1.495 1.00 0.00 45 VAL A CA 7
ATOM 7381 C C . VAL A 1 42 ? -5.661 -2.089 2.995 1.00 0.00 45 VAL A C 7
ATOM 7382 O O . VAL A 1 42 ? -6.714 -1.700 3.504 1.00 0.00 45 VAL A O 7
ATOM 7395 N N . LYS A 1 43 ? -4.563 -2.314 3.695 1.00 0.00 46 LYS A N 7
ATOM 7396 C CA . LYS A 1 43 ? -4.519 -2.141 5.138 1.00 0.00 46 LYS A CA 7
ATOM 7397 C C . LYS A 1 43 ? -3.405 -1.185 5.550 1.00 0.00 46 LYS A C 7
ATOM 7398 O O . LYS A 1 43 ? -2.350 -1.137 4.919 1.00 0.00 46 LYS A O 7
ATOM 7417 N N . LYS A 1 44 ? -3.663 -0.412 6.593 1.00 0.00 47 LYS A N 7
ATOM 7418 C CA . LYS A 1 44 ? -2.635 0.389 7.235 1.00 0.00 47 LYS A CA 7
ATOM 7419 C C . LYS A 1 44 ? -2.371 -0.162 8.627 1.00 0.00 47 LYS A C 7
ATOM 7420 O O . LYS A 1 44 ? -3.171 0.048 9.541 1.00 0.00 47 LYS A O 7
ATOM 7439 N N . ASN A 1 45 ? -1.273 -0.897 8.769 1.00 0.00 48 ASN A N 7
ATOM 7440 C CA . ASN A 1 45 ? -0.907 -1.530 10.039 1.00 0.00 48 ASN A CA 7
ATOM 7441 C C . ASN A 1 45 ? -2.026 -2.437 10.560 1.00 0.00 48 ASN A C 7
ATOM 7442 O O . ASN A 1 45 ? -2.111 -2.708 11.761 1.00 0.00 48 ASN A O 7
ATOM 7453 N N . GLY A 1 46 ? -2.868 -2.921 9.654 1.00 0.00 49 GLY A N 7
ATOM 7454 C CA . GLY A 1 46 ? -3.956 -3.797 10.046 1.00 0.00 49 GLY A CA 7
ATOM 7455 C C . GLY A 1 46 ? -5.324 -3.195 9.782 1.00 0.00 49 GLY A C 7
ATOM 7456 O O . GLY A 1 46 ? -6.311 -3.923 9.656 1.00 0.00 49 GLY A O 7
ATOM 7460 N N . GLN A 1 47 ? -5.383 -1.875 9.661 1.00 0.00 50 GLN A N 7
ATOM 7461 C CA . GLN A 1 47 ? -6.658 -1.182 9.488 1.00 0.00 50 GLN A CA 7
ATOM 7462 C C . GLN A 1 47 ? -7.062 -1.151 8.023 1.00 0.00 50 GLN A C 7
ATOM 7463 O O . GLN A 1 47 ? -6.261 -0.816 7.159 1.00 0.00 50 GLN A O 7
ATOM 7477 N N . ILE A 1 48 ? -8.310 -1.500 7.745 1.00 0.00 51 ILE A N 7
ATOM 7478 C CA . ILE A 1 48 ? -8.803 -1.520 6.377 1.00 0.00 51 ILE A CA 7
ATOM 7479 C C . ILE A 1 48 ? -9.023 -0.097 5.873 1.00 0.00 51 ILE A C 7
ATOM 7480 O O . ILE A 1 48 ? -9.842 0.650 6.417 1.00 0.00 51 ILE A O 7
ATOM 7496 N N . VAL A 1 49 ? -8.271 0.275 4.849 1.00 0.00 52 VAL A N 7
ATOM 7497 C CA . VAL A 1 49 ? -8.371 1.601 4.265 1.00 0.00 52 VAL A CA 7
ATOM 7498 C C . VAL A 1 49 ? -8.675 1.511 2.777 1.00 0.00 52 VAL A C 7
ATOM 7499 O O . VAL A 1 49 ? -8.701 0.422 2.201 1.00 0.00 52 VAL A O 7
ATOM 7512 N N . ILE A 1 50 ? -8.912 2.656 2.161 1.00 0.00 53 ILE A N 7
ATOM 7513 C CA . ILE A 1 50 ? -9.205 2.710 0.739 1.00 0.00 53 ILE A CA 7
ATOM 7514 C C . ILE A 1 50 ? -7.974 3.147 -0.045 1.00 0.00 53 ILE A C 7
ATOM 7515 O O . ILE A 1 50 ? -6.945 3.494 0.536 1.00 0.00 53 ILE A O 7
ATOM 7531 N N . ASP A 1 51 ? -8.086 3.142 -1.363 1.00 0.00 54 ASP A N 7
ATOM 7532 C CA . ASP A 1 51 ? -6.966 3.485 -2.233 1.00 0.00 54 ASP A CA 7
ATOM 7533 C C . ASP A 1 51 ? -6.698 4.988 -2.236 1.00 0.00 54 ASP A C 7
ATOM 7534 O O . ASP A 1 51 ? -5.629 5.433 -2.651 1.00 0.00 54 ASP A O 7
ATOM 7543 N N . GLU A 1 52 ? -7.648 5.771 -1.753 1.00 0.00 55 GLU A N 7
ATOM 7544 C CA . GLU A 1 52 ? -7.487 7.217 -1.737 1.00 0.00 55 GLU A CA 7
ATOM 7545 C C . GLU A 1 52 ? -6.651 7.660 -0.534 1.00 0.00 55 GLU A C 7
ATOM 7546 O O . GLU A 1 52 ? -6.309 8.835 -0.402 1.00 0.00 55 GLU A O 7
ATOM 7558 N N . GLU A 1 53 ? -6.306 6.716 0.333 1.00 0.00 56 GLU A N 7
ATOM 7559 C CA . GLU A 1 53 ? -5.493 7.022 1.504 1.00 0.00 56 GLU A CA 7
ATOM 7560 C C . GLU A 1 53 ? -4.067 7.381 1.099 1.00 0.00 56 GLU A C 7
ATOM 7561 O O . GLU A 1 53 ? -3.512 6.804 0.159 1.00 0.00 56 GLU A O 7
ATOM 7573 N N . GLU A 1 54 ? -3.490 8.344 1.799 1.00 0.00 57 GLU A N 7
ATOM 7574 C CA . GLU A 1 54 ? -2.130 8.781 1.529 1.00 0.00 57 GLU A CA 7
ATOM 7575 C C . GLU A 1 54 ? -1.123 7.819 2.156 1.00 0.00 57 GLU A C 7
ATOM 7576 O O . GLU A 1 54 ? -1.486 6.977 2.979 1.00 0.00 57 GLU A O 7
ATOM 7588 N N . ILE A 1 55 ? 0.135 7.941 1.759 1.00 0.00 58 ILE A N 7
ATOM 7589 C CA . ILE A 1 55 ? 1.208 7.154 2.351 1.00 0.00 58 ILE A CA 7
ATOM 7590 C C . ILE A 1 55 ? 2.139 8.074 3.134 1.00 0.00 58 ILE A C 7
ATOM 7591 O O . ILE A 1 55 ? 2.436 9.184 2.691 1.00 0.00 58 ILE A O 7
ATOM 7607 N N . PHE A 1 56 ? 2.584 7.624 4.300 1.00 0.00 59 PHE A N 7
ATOM 7608 C CA . PHE A 1 56 ? 3.426 8.447 5.159 1.00 0.00 59 PHE A CA 7
ATOM 7609 C C . PHE A 1 56 ? 4.732 7.729 5.481 1.00 0.00 59 PHE A C 7
ATOM 7610 O O . PHE A 1 56 ? 4.837 6.514 5.325 1.00 0.00 59 PHE A O 7
ATOM 7627 N N . ASP A 1 57 ? 5.724 8.487 5.936 1.00 0.00 60 ASP A N 7
ATOM 7628 C CA . ASP A 1 57 ? 7.005 7.910 6.329 1.00 0.00 60 ASP A CA 7
ATOM 7629 C C . ASP A 1 57 ? 6.859 7.136 7.631 1.00 0.00 60 ASP A C 7
ATOM 7630 O O . ASP A 1 57 ? 6.519 7.707 8.669 1.00 0.00 60 ASP A O 7
ATOM 7639 N N . GLY A 1 58 ? 7.107 5.838 7.566 1.00 0.00 61 GLY A N 7
ATOM 7640 C CA . GLY A 1 58 ? 6.982 4.995 8.737 1.00 0.00 61 GLY A CA 7
ATOM 7641 C C . GLY A 1 58 ? 5.667 4.250 8.743 1.00 0.00 61 GLY A C 7
ATOM 7642 O O . GLY A 1 58 ? 5.457 3.344 9.552 1.00 0.00 61 GLY A O 7
ATOM 7646 N N . ASP A 1 59 ? 4.793 4.627 7.823 1.00 0.00 62 ASP A N 7
ATOM 7647 C CA . ASP A 1 59 ? 3.481 4.015 7.707 1.00 0.00 62 ASP A CA 7
ATOM 7648 C C . ASP A 1 59 ? 3.598 2.667 7.007 1.00 0.00 62 ASP A C 7
ATOM 7649 O O . ASP A 1 59 ? 4.417 2.494 6.105 1.00 0.00 62 ASP A O 7
ATOM 7658 N N . ILE A 1 60 ? 2.790 1.715 7.434 1.00 0.00 63 ILE A N 7
ATOM 7659 C CA . ILE A 1 60 ? 2.899 0.350 6.948 1.00 0.00 63 ILE A CA 7
ATOM 7660 C C . ILE A 1 60 ? 1.655 -0.057 6.173 1.00 0.00 63 ILE A C 7
ATOM 7661 O O . ILE A 1 60 ? 0.548 -0.098 6.716 1.00 0.00 63 ILE A O 7
ATOM 7677 N N . ILE A 1 61 ? 1.856 -0.373 4.904 1.00 0.00 64 ILE A N 7
ATOM 7678 C CA . ILE A 1 61 ? 0.768 -0.751 4.020 1.00 0.00 64 ILE A CA 7
ATOM 7679 C C . ILE A 1 61 ? 0.747 -2.265 3.853 1.00 0.00 64 ILE A C 7
ATOM 7680 O O . ILE A 1 61 ? 1.774 -2.890 3.600 1.00 0.00 64 ILE A O 7
ATOM 7696 N N . GLU A 1 62 ? -0.413 -2.859 4.020 1.00 0.00 65 GLU A N 7
ATOM 7697 C CA . GLU A 1 62 ? -0.547 -4.291 3.855 1.00 0.00 65 GLU A CA 7
ATOM 7698 C C . GLU A 1 62 ? -1.559 -4.601 2.761 1.00 0.00 65 GLU A C 7
ATOM 7699 O O . GLU A 1 62 ? -2.724 -4.222 2.858 1.00 0.00 65 GLU A O 7
ATOM 7711 N N . VAL A 1 63 ? -1.107 -5.267 1.705 1.00 0.00 66 VAL A N 7
ATOM 7712 C CA . VAL A 1 63 ? -1.978 -5.597 0.589 1.00 0.00 66 VAL A CA 7
ATOM 7713 C C . VAL A 1 63 ? -2.161 -7.105 0.492 1.00 0.00 66 VAL A C 7
ATOM 7714 O O . VAL A 1 63 ? -1.273 -7.826 0.036 1.00 0.00 66 VAL A O 7
ATOM 7727 N N . ILE A 1 64 ? -3.309 -7.577 0.946 1.00 0.00 67 ILE A N 7
ATOM 7728 C CA . ILE A 1 64 ? -3.608 -9.001 0.934 1.00 0.00 67 ILE A CA 7
ATOM 7729 C C . ILE A 1 64 ? -4.836 -9.249 0.069 1.00 0.00 67 ILE A C 7
ATOM 7730 O O . ILE A 1 64 ? -5.798 -8.482 0.126 1.00 0.00 67 ILE A O 7
ATOM 7746 N N . ARG A 1 65 ? -4.803 -10.298 -0.741 1.00 0.00 68 ARG A N 7
ATOM 7747 C CA . ARG A 1 65 ? -5.930 -10.619 -1.607 1.00 0.00 68 ARG A CA 7
ATOM 7748 C C . ARG A 1 65 ? -7.150 -11.007 -0.782 1.00 0.00 68 ARG A C 7
ATOM 7749 O O . ARG A 1 65 ? -7.041 -11.732 0.211 1.00 0.00 68 ARG A O 7
ATOM 7770 N N . VAL A 1 66 ? -8.307 -10.529 -1.210 1.00 0.00 69 VAL A N 7
ATOM 7771 C CA . VAL A 1 66 ? -9.542 -10.723 -0.470 1.00 0.00 69 VAL A CA 7
ATOM 7772 C C . VAL A 1 66 ? -10.169 -12.078 -0.796 1.00 0.00 69 VAL A C 7
ATOM 7773 O O . VAL A 1 66 ? -10.023 -12.590 -1.909 1.00 0.00 69 VAL A O 7
ATOM 7786 N N . ILE A 1 67 ? -10.851 -12.664 0.178 1.00 0.00 70 ILE A N 7
ATOM 7787 C CA . ILE A 1 67 ? -11.550 -13.917 -0.037 1.00 0.00 70 ILE A CA 7
ATOM 7788 C C . ILE A 1 67 ? -12.868 -13.664 -0.769 1.00 0.00 70 ILE A C 7
ATOM 7789 O O . ILE A 1 67 ? -13.849 -13.186 -0.194 1.00 0.00 70 ILE A O 7
ATOM 7805 N N . TYR A 1 68 ? -12.857 -13.944 -2.063 1.00 0.00 71 TYR A N 7
ATOM 7806 C CA . TYR A 1 68 ? -14.028 -13.771 -2.907 1.00 0.00 71 TYR A CA 7
ATOM 7807 C C . TYR A 1 68 ? -15.063 -14.854 -2.621 1.00 0.00 71 TYR A C 7
ATOM 7808 O O . TYR A 1 68 ? -14.721 -15.951 -2.175 1.00 0.00 71 TYR A O 7
ATOM 7826 N N . GLY A 1 69 ? -16.322 -14.543 -2.886 1.00 0.00 72 GLY A N 7
ATOM 7827 C CA . GLY A 1 69 ? -17.386 -15.504 -2.678 1.00 0.00 72 GLY A CA 7
ATOM 7828 C C . GLY A 1 69 ? -17.557 -16.427 -3.870 1.00 0.00 72 GLY A C 7
ATOM 7829 O O . GLY A 1 69 ? -18.656 -16.558 -4.415 1.00 0.00 72 GLY A O 7
ATOM 7833 N N . GLY A 1 70 ? -16.469 -17.064 -4.271 1.00 0.00 73 GLY A N 7
ATOM 7834 C CA . GLY A 1 70 ? -16.500 -17.948 -5.414 1.00 0.00 73 GLY A CA 7
ATOM 7835 C C . GLY A 1 70 ? -16.405 -19.398 -5.003 1.00 0.00 73 GLY A C 7
ATOM 7836 O O . GLY A 1 70 ? -17.461 -20.026 -4.778 1.00 0.00 73 GLY A O 7
ATOM 7841 N N . MET A 1 1 ? 12.393 20.003 6.320 1.00 0.00 4 MET A N 8
ATOM 7842 C CA . MET A 1 1 ? 11.443 18.870 6.320 1.00 0.00 4 MET A CA 8
ATOM 7843 C C . MET A 1 1 ? 12.009 17.709 5.511 1.00 0.00 4 MET A C 8
ATOM 7844 O O . MET A 1 1 ? 12.770 17.913 4.564 1.00 0.00 4 MET A O 8
ATOM 7860 N N . VAL A 1 2 ? 11.649 16.491 5.895 1.00 0.00 5 VAL A N 8
ATOM 7861 C CA . VAL A 1 2 ? 12.116 15.309 5.191 1.00 0.00 5 VAL A CA 8
ATOM 7862 C C . VAL A 1 2 ? 11.236 15.030 3.971 1.00 0.00 5 VAL A C 8
ATOM 7863 O O . VAL A 1 2 ? 10.021 14.835 4.086 1.00 0.00 5 VAL A O 8
ATOM 7876 N N . ILE A 1 3 ? 11.850 15.041 2.798 1.00 0.00 6 ILE A N 8
ATOM 7877 C CA . ILE A 1 3 ? 11.129 14.808 1.557 1.00 0.00 6 ILE A CA 8
ATOM 7878 C C . ILE A 1 3 ? 11.257 13.346 1.146 1.00 0.00 6 ILE A C 8
ATOM 7879 O O . ILE A 1 3 ? 12.367 12.838 0.984 1.00 0.00 6 ILE A O 8
ATOM 7895 N N . GLY A 1 4 ? 10.123 12.676 0.997 1.00 0.00 7 GLY A N 8
ATOM 7896 C CA . GLY A 1 4 ? 10.131 11.274 0.633 1.00 0.00 7 GLY A CA 8
ATOM 7897 C C . GLY A 1 4 ? 9.458 10.427 1.685 1.00 0.00 7 GLY A C 8
ATOM 7898 O O . GLY A 1 4 ? 8.970 10.952 2.689 1.00 0.00 7 GLY A O 8
ATOM 7902 N N . MET A 1 5 ? 9.415 9.125 1.462 1.00 0.00 8 MET A N 8
ATOM 7903 C CA . MET A 1 5 ? 8.804 8.219 2.420 1.00 0.00 8 MET A CA 8
ATOM 7904 C C . MET A 1 5 ? 9.364 6.813 2.270 1.00 0.00 8 MET A C 8
ATOM 7905 O O . MET A 1 5 ? 9.573 6.326 1.153 1.00 0.00 8 MET A O 8
ATOM 7919 N N . LYS A 1 6 ? 9.628 6.173 3.395 1.00 0.00 9 LYS A N 8
ATOM 7920 C CA . LYS A 1 6 ? 10.052 4.789 3.394 1.00 0.00 9 LYS A CA 8
ATOM 7921 C C . LYS A 1 6 ? 9.104 3.967 4.259 1.00 0.00 9 LYS A C 8
ATOM 7922 O O . LYS A 1 6 ? 9.013 4.170 5.470 1.00 0.00 9 LYS A O 8
ATOM 7941 N N . PHE A 1 7 ? 8.384 3.058 3.625 1.00 0.00 10 PHE A N 8
ATOM 7942 C CA . PHE A 1 7 ? 7.344 2.292 4.299 1.00 0.00 10 PHE A CA 8
ATOM 7943 C C . PHE A 1 7 ? 7.550 0.804 4.065 1.00 0.00 10 PHE A C 8
ATOM 7944 O O . PHE A 1 7 ? 8.349 0.408 3.218 1.00 0.00 10 PHE A O 8
ATOM 7961 N N . THR A 1 8 ? 6.835 -0.020 4.809 1.00 0.00 11 THR A N 8
ATOM 7962 C CA . THR A 1 8 ? 6.942 -1.455 4.644 1.00 0.00 11 THR A CA 8
ATOM 7963 C C . THR A 1 8 ? 5.620 -2.031 4.152 1.00 0.00 11 THR A C 8
ATOM 7964 O O . THR A 1 8 ? 4.547 -1.614 4.588 1.00 0.00 11 THR A O 8
ATOM 7975 N N . VAL A 1 9 ? 5.703 -2.963 3.218 1.00 0.00 12 VAL A N 8
ATOM 7976 C CA . VAL A 1 9 ? 4.522 -3.594 2.659 1.00 0.00 12 VAL A CA 8
ATOM 7977 C C . VAL A 1 9 ? 4.658 -5.110 2.724 1.00 0.00 12 VAL A C 8
ATOM 7978 O O . VAL A 1 9 ? 5.728 -5.657 2.458 1.00 0.00 12 VAL A O 8
ATOM 7991 N N . ILE A 1 10 ? 3.588 -5.780 3.114 1.00 0.00 13 ILE A N 8
ATOM 7992 C CA . ILE A 1 10 ? 3.583 -7.231 3.169 1.00 0.00 13 ILE A CA 8
ATOM 7993 C C . ILE A 1 10 ? 2.720 -7.789 2.039 1.00 0.00 13 ILE A C 8
ATOM 7994 O O . ILE A 1 10 ? 1.561 -7.409 1.872 1.00 0.00 13 ILE A O 8
ATOM 8010 N N . THR A 1 11 ? 3.322 -8.659 1.239 1.00 0.00 14 THR A N 8
ATOM 8011 C CA . THR A 1 11 ? 2.645 -9.267 0.103 1.00 0.00 14 THR A CA 8
ATOM 8012 C C . THR A 1 11 ? 2.809 -10.787 0.141 1.00 0.00 14 THR A C 8
ATOM 8013 O O . THR A 1 11 ? 3.163 -11.351 1.179 1.00 0.00 14 THR A O 8
ATOM 8024 N N . ASP A 1 12 ? 2.556 -11.446 -0.986 1.00 0.00 15 ASP A N 8
ATOM 8025 C CA . ASP A 1 12 ? 2.699 -12.898 -1.086 1.00 0.00 15 ASP A CA 8
ATOM 8026 C C . ASP A 1 12 ? 4.166 -13.304 -0.971 1.00 0.00 15 ASP A C 8
ATOM 8027 O O . ASP A 1 12 ? 4.485 -14.430 -0.585 1.00 0.00 15 ASP A O 8
ATOM 8036 N N . ASP A 1 13 ? 5.053 -12.376 -1.305 1.00 0.00 16 ASP A N 8
ATOM 8037 C CA . ASP A 1 13 ? 6.492 -12.615 -1.221 1.00 0.00 16 ASP A CA 8
ATOM 8038 C C . ASP A 1 13 ? 6.988 -12.392 0.205 1.00 0.00 16 ASP A C 8
ATOM 8039 O O . ASP A 1 13 ? 8.105 -12.766 0.561 1.00 0.00 16 ASP A O 8
ATOM 8048 N N . GLY A 1 14 ? 6.133 -11.813 1.028 1.00 0.00 17 GLY A N 8
ATOM 8049 C CA . GLY A 1 14 ? 6.518 -11.487 2.381 1.00 0.00 17 GLY A CA 8
ATOM 8050 C C . GLY A 1 14 ? 6.502 -9.993 2.615 1.00 0.00 17 GLY A C 8
ATOM 8051 O O . GLY A 1 14 ? 5.987 -9.240 1.786 1.00 0.00 17 GLY A O 8
ATOM 8055 N N . LYS A 1 15 ? 7.071 -9.559 3.723 1.00 0.00 18 LYS A N 8
ATOM 8056 C CA . LYS A 1 15 ? 7.068 -8.148 4.074 1.00 0.00 18 LYS A CA 8
ATOM 8057 C C . LYS A 1 15 ? 8.398 -7.508 3.694 1.00 0.00 18 LYS A C 8
ATOM 8058 O O . LYS A 1 15 ? 9.460 -8.006 4.067 1.00 0.00 18 LYS A O 8
ATOM 8077 N N . LYS A 1 16 ? 8.338 -6.411 2.956 1.00 0.00 19 LYS A N 8
ATOM 8078 C CA . LYS A 1 16 ? 9.539 -5.780 2.432 1.00 0.00 19 LYS A CA 8
ATOM 8079 C C . LYS A 1 16 ? 9.453 -4.259 2.580 1.00 0.00 19 LYS A C 8
ATOM 8080 O O . LYS A 1 16 ? 8.373 -3.715 2.826 1.00 0.00 19 LYS A O 8
ATOM 8099 N N . ILE A 1 17 ? 10.586 -3.580 2.448 1.00 0.00 20 ILE A N 8
ATOM 8100 C CA . ILE A 1 17 ? 10.635 -2.129 2.574 1.00 0.00 20 ILE A CA 8
ATOM 8101 C C . ILE A 1 17 ? 10.620 -1.459 1.201 1.00 0.00 20 ILE A C 8
ATOM 8102 O O . ILE A 1 17 ? 11.442 -1.773 0.339 1.00 0.00 20 ILE A O 8
ATOM 8118 N N . LEU A 1 18 ? 9.687 -0.537 1.007 1.00 0.00 21 LEU A N 8
ATOM 8119 C CA . LEU A 1 18 ? 9.609 0.232 -0.228 1.00 0.00 21 LEU A CA 8
ATOM 8120 C C . LEU A 1 18 ? 9.966 1.687 0.036 1.00 0.00 21 LEU A C 8
ATOM 8121 O O . LEU A 1 18 ? 9.651 2.233 1.095 1.00 0.00 21 LEU A O 8
ATOM 8137 N N . GLU A 1 19 ? 10.628 2.306 -0.927 1.00 0.00 22 GLU A N 8
ATOM 8138 C CA . GLU A 1 19 ? 11.071 3.682 -0.790 1.00 0.00 22 GLU A CA 8
ATOM 8139 C C . GLU A 1 19 ? 10.593 4.508 -1.978 1.00 0.00 22 GLU A C 8
ATOM 8140 O O . GLU A 1 19 ? 10.692 4.068 -3.124 1.00 0.00 22 GLU A O 8
ATOM 8152 N N . SER A 1 20 ? 10.069 5.692 -1.705 1.00 0.00 23 SER A N 8
ATOM 8153 C CA . SER A 1 20 ? 9.638 6.594 -2.759 1.00 0.00 23 SER A CA 8
ATOM 8154 C C . SER A 1 20 ? 10.142 8.001 -2.466 1.00 0.00 23 SER A C 8
ATOM 8155 O O . SER A 1 20 ? 10.200 8.418 -1.305 1.00 0.00 23 SER A O 8
ATOM 8163 N N . GLY A 1 21 ? 10.510 8.723 -3.518 1.00 0.00 24 GLY A N 8
ATOM 8164 C CA . GLY A 1 21 ? 11.079 10.050 -3.359 1.00 0.00 24 GLY A CA 8
ATOM 8165 C C . GLY A 1 21 ? 10.070 11.082 -2.896 1.00 0.00 24 GLY A C 8
ATOM 8166 O O . GLY A 1 21 ? 10.449 12.146 -2.402 1.00 0.00 24 GLY A O 8
ATOM 8170 N N . ALA A 1 22 ? 8.792 10.777 -3.056 1.00 0.00 25 ALA A N 8
ATOM 8171 C CA . ALA A 1 22 ? 7.731 11.682 -2.641 1.00 0.00 25 ALA A CA 8
ATOM 8172 C C . ALA A 1 22 ? 6.596 10.903 -1.988 1.00 0.00 25 ALA A C 8
ATOM 8173 O O . ALA A 1 22 ? 6.391 9.731 -2.301 1.00 0.00 25 ALA A O 8
ATOM 8180 N N . PRO A 1 23 ? 5.858 11.528 -1.057 1.00 0.00 26 PRO A N 8
ATOM 8181 C CA . PRO A 1 23 ? 4.672 10.915 -0.454 1.00 0.00 26 PRO A CA 8
ATOM 8182 C C . PRO A 1 23 ? 3.581 10.681 -1.495 1.00 0.00 26 PRO A C 8
ATOM 8183 O O . PRO A 1 23 ? 3.096 11.619 -2.128 1.00 0.00 26 PRO A O 8
ATOM 8194 N N . ARG A 1 24 ? 3.205 9.426 -1.673 1.00 0.00 27 ARG A N 8
ATOM 8195 C CA . ARG A 1 24 ? 2.238 9.058 -2.695 1.00 0.00 27 ARG A CA 8
ATOM 8196 C C . ARG A 1 24 ? 0.987 8.477 -2.050 1.00 0.00 27 ARG A C 8
ATOM 8197 O O . ARG A 1 24 ? 1.030 8.000 -0.919 1.00 0.00 27 ARG A O 8
ATOM 8218 N N . ARG A 1 25 ? -0.122 8.522 -2.768 1.00 0.00 28 ARG A N 8
ATOM 8219 C CA . ARG A 1 25 ? -1.341 7.853 -2.342 1.00 0.00 28 ARG A CA 8
ATOM 8220 C C . ARG A 1 25 ? -1.285 6.380 -2.719 1.00 0.00 28 ARG A C 8
ATOM 8221 O O . ARG A 1 25 ? -0.425 5.966 -3.499 1.00 0.00 28 ARG A O 8
ATOM 8242 N N . ILE A 1 26 ? -2.200 5.591 -2.173 1.00 0.00 29 ILE A N 8
ATOM 8243 C CA . ILE A 1 26 ? -2.398 4.229 -2.650 1.00 0.00 29 ILE A CA 8
ATOM 8244 C C . ILE A 1 26 ? -2.816 4.291 -4.117 1.00 0.00 29 ILE A C 8
ATOM 8245 O O . ILE A 1 26 ? -2.427 3.457 -4.938 1.00 0.00 29 ILE A O 8
ATOM 8261 N N . LYS A 1 27 ? -3.585 5.331 -4.432 1.00 0.00 30 LYS A N 8
ATOM 8262 C CA . LYS A 1 27 ? -4.036 5.605 -5.789 1.00 0.00 30 LYS A CA 8
ATOM 8263 C C . LYS A 1 27 ? -2.848 5.849 -6.717 1.00 0.00 30 LYS A C 8
ATOM 8264 O O . LYS A 1 27 ? -2.887 5.494 -7.893 1.00 0.00 30 LYS A O 8
ATOM 8283 N N . ASP A 1 28 ? -1.794 6.453 -6.181 1.00 0.00 31 ASP A N 8
ATOM 8284 C CA . ASP A 1 28 ? -0.582 6.694 -6.955 1.00 0.00 31 ASP A CA 8
ATOM 8285 C C . ASP A 1 28 ? 0.078 5.380 -7.322 1.00 0.00 31 ASP A C 8
ATOM 8286 O O . ASP A 1 28 ? 0.247 5.071 -8.494 1.00 0.00 31 ASP A O 8
ATOM 8295 N N . VAL A 1 29 ? 0.419 4.603 -6.304 1.00 0.00 32 VAL A N 8
ATOM 8296 C CA . VAL A 1 29 ? 1.132 3.346 -6.494 1.00 0.00 32 VAL A CA 8
ATOM 8297 C C . VAL A 1 29 ? 0.338 2.385 -7.375 1.00 0.00 32 VAL A C 8
ATOM 8298 O O . VAL A 1 29 ? 0.840 1.894 -8.388 1.00 0.00 32 VAL A O 8
ATOM 8311 N N . LEU A 1 30 ? -0.911 2.142 -7.007 1.00 0.00 33 LEU A N 8
ATOM 8312 C CA . LEU A 1 30 ? -1.745 1.189 -7.728 1.00 0.00 33 LEU A CA 8
ATOM 8313 C C . LEU A 1 30 ? -2.160 1.734 -9.093 1.00 0.00 33 LEU A C 8
ATOM 8314 O O . LEU A 1 30 ? -2.254 0.988 -10.059 1.00 0.00 33 LEU A O 8
ATOM 8330 N N . GLY A 1 31 ? -2.402 3.033 -9.171 1.00 0.00 34 GLY A N 8
ATOM 8331 C CA . GLY A 1 31 ? -2.794 3.634 -10.433 1.00 0.00 34 GLY A CA 8
ATOM 8332 C C . GLY A 1 31 ? -1.655 3.684 -11.436 1.00 0.00 34 GLY A C 8
ATOM 8333 O O . GLY A 1 31 ? -1.835 3.364 -12.610 1.00 0.00 34 GLY A O 8
ATOM 8337 N N . GLU A 1 32 ? -0.478 4.067 -10.962 1.00 0.00 35 GLU A N 8
ATOM 8338 C CA . GLU A 1 32 ? 0.683 4.264 -11.823 1.00 0.00 35 GLU A CA 8
ATOM 8339 C C . GLU A 1 32 ? 1.249 2.925 -12.302 1.00 0.00 35 GLU A C 8
ATOM 8340 O O . GLU A 1 32 ? 1.760 2.814 -13.419 1.00 0.00 35 GLU A O 8
ATOM 8352 N N . LEU A 1 33 ? 1.148 1.904 -11.458 1.00 0.00 36 LEU A N 8
ATOM 8353 C CA . LEU A 1 33 ? 1.682 0.585 -11.795 1.00 0.00 36 LEU A CA 8
ATOM 8354 C C . LEU A 1 33 ? 0.594 -0.337 -12.339 1.00 0.00 36 LEU A C 8
ATOM 8355 O O . LEU A 1 33 ? 0.884 -1.447 -12.785 1.00 0.00 36 LEU A O 8
ATOM 8371 N N . GLU A 1 34 ? -0.646 0.142 -12.303 1.00 0.00 37 GLU A N 8
ATOM 8372 C CA . GLU A 1 34 ? -1.814 -0.638 -12.719 1.00 0.00 37 GLU A CA 8
ATOM 8373 C C . GLU A 1 34 ? -1.982 -1.875 -11.834 1.00 0.00 37 GLU A C 8
ATOM 8374 O O . GLU A 1 34 ? -1.663 -2.998 -12.225 1.00 0.00 37 GLU A O 8
ATOM 8386 N N . ILE A 1 35 ? -2.460 -1.645 -10.623 1.00 0.00 38 ILE A N 8
ATOM 8387 C CA . ILE A 1 35 ? -2.701 -2.714 -9.667 1.00 0.00 38 ILE A CA 8
ATOM 8388 C C . ILE A 1 35 ? -4.156 -2.681 -9.213 1.00 0.00 38 ILE A C 8
ATOM 8389 O O . ILE A 1 35 ? -4.598 -1.703 -8.613 1.00 0.00 38 ILE A O 8
ATOM 8405 N N . PRO A 1 36 ? -4.923 -3.737 -9.516 1.00 0.00 39 PRO A N 8
ATOM 8406 C CA . PRO A 1 36 ? -6.339 -3.814 -9.155 1.00 0.00 39 PRO A CA 8
ATOM 8407 C C . PRO A 1 36 ? -6.564 -3.904 -7.647 1.00 0.00 39 PRO A C 8
ATOM 8408 O O . PRO A 1 36 ? -6.272 -4.925 -7.018 1.00 0.00 39 PRO A O 8
ATOM 8419 N N . ILE A 1 37 ? -7.092 -2.828 -7.075 1.00 0.00 40 ILE A N 8
ATOM 8420 C CA . ILE A 1 37 ? -7.438 -2.796 -5.656 1.00 0.00 40 ILE A CA 8
ATOM 8421 C C . ILE A 1 37 ? -8.800 -3.463 -5.455 1.00 0.00 40 ILE A C 8
ATOM 8422 O O . ILE A 1 37 ? -9.267 -3.669 -4.334 1.00 0.00 40 ILE A O 8
ATOM 8438 N N . GLU A 1 38 ? -9.417 -3.807 -6.571 1.00 0.00 41 GLU A N 8
ATOM 8439 C CA . GLU A 1 38 ? -10.749 -4.385 -6.590 1.00 0.00 41 GLU A CA 8
ATOM 8440 C C . GLU A 1 38 ? -10.761 -5.807 -6.025 1.00 0.00 41 GLU A C 8
ATOM 8441 O O . GLU A 1 38 ? -11.742 -6.237 -5.420 1.00 0.00 41 GLU A O 8
ATOM 8453 N N . THR A 1 39 ? -9.668 -6.536 -6.207 1.00 0.00 42 THR A N 8
ATOM 8454 C CA . THR A 1 39 ? -9.645 -7.945 -5.842 1.00 0.00 42 THR A CA 8
ATOM 8455 C C . THR A 1 39 ? -9.050 -8.186 -4.451 1.00 0.00 42 THR A C 8
ATOM 8456 O O . THR A 1 39 ? -9.524 -9.056 -3.723 1.00 0.00 42 THR A O 8
ATOM 8467 N N . VAL A 1 40 ? -8.031 -7.425 -4.072 1.00 0.00 43 VAL A N 8
ATOM 8468 C CA . VAL A 1 40 ? -7.354 -7.658 -2.799 1.00 0.00 43 VAL A CA 8
ATOM 8469 C C . VAL A 1 40 ? -7.516 -6.463 -1.865 1.00 0.00 43 VAL A C 8
ATOM 8470 O O . VAL A 1 40 ? -7.859 -5.366 -2.307 1.00 0.00 43 VAL A O 8
ATOM 8483 N N . VAL A 1 41 ? -7.267 -6.677 -0.582 1.00 0.00 44 VAL A N 8
ATOM 8484 C CA . VAL A 1 41 ? -7.528 -5.658 0.427 1.00 0.00 44 VAL A CA 8
ATOM 8485 C C . VAL A 1 41 ? -6.245 -4.969 0.876 1.00 0.00 44 VAL A C 8
ATOM 8486 O O . VAL A 1 41 ? -5.252 -5.625 1.186 1.00 0.00 44 VAL A O 8
ATOM 8499 N N . VAL A 1 42 ? -6.276 -3.642 0.909 1.00 0.00 45 VAL A N 8
ATOM 8500 C CA . VAL A 1 42 ? -5.147 -2.856 1.384 1.00 0.00 45 VAL A CA 8
ATOM 8501 C C . VAL A 1 42 ? -5.431 -2.334 2.791 1.00 0.00 45 VAL A C 8
ATOM 8502 O O . VAL A 1 42 ? -6.506 -1.787 3.054 1.00 0.00 45 VAL A O 8
ATOM 8515 N N . LYS A 1 43 ? -4.485 -2.528 3.696 1.00 0.00 46 LYS A N 8
ATOM 8516 C CA . LYS A 1 43 ? -4.627 -2.068 5.071 1.00 0.00 46 LYS A CA 8
ATOM 8517 C C . LYS A 1 43 ? -3.546 -1.060 5.435 1.00 0.00 46 LYS A C 8
ATOM 8518 O O . LYS A 1 43 ? -2.399 -1.180 5.002 1.00 0.00 46 LYS A O 8
ATOM 8537 N N . LYS A 1 44 ? -3.925 -0.074 6.238 1.00 0.00 47 LYS A N 8
ATOM 8538 C CA . LYS A 1 44 ? -2.971 0.846 6.842 1.00 0.00 47 LYS A CA 8
ATOM 8539 C C . LYS A 1 44 ? -2.720 0.427 8.280 1.00 0.00 47 LYS A C 8
ATOM 8540 O O . LYS A 1 44 ? -3.567 0.647 9.146 1.00 0.00 47 LYS A O 8
ATOM 8559 N N . ASN A 1 45 ? -1.583 -0.224 8.515 1.00 0.00 48 ASN A N 8
ATOM 8560 C CA . ASN A 1 45 ? -1.184 -0.670 9.858 1.00 0.00 48 ASN A CA 8
ATOM 8561 C C . ASN A 1 45 ? -2.141 -1.748 10.403 1.00 0.00 48 ASN A C 8
ATOM 8562 O O . ASN A 1 45 ? -1.943 -2.277 11.493 1.00 0.00 48 ASN A O 8
ATOM 8573 N N . GLY A 1 46 ? -3.158 -2.088 9.621 1.00 0.00 49 GLY A N 8
ATOM 8574 C CA . GLY A 1 46 ? -4.161 -3.037 10.066 1.00 0.00 49 GLY A CA 8
ATOM 8575 C C . GLY A 1 46 ? -5.568 -2.535 9.809 1.00 0.00 49 GLY A C 8
ATOM 8576 O O . GLY A 1 46 ? -6.538 -3.283 9.937 1.00 0.00 49 GLY A O 8
ATOM 8580 N N . GLN A 1 47 ? -5.677 -1.264 9.441 1.00 0.00 50 GLN A N 8
ATOM 8581 C CA . GLN A 1 47 ? -6.966 -0.655 9.135 1.00 0.00 50 GLN A CA 8
ATOM 8582 C C . GLN A 1 47 ? -7.331 -0.876 7.675 1.00 0.00 50 GLN A C 8
ATOM 8583 O O . GLN A 1 47 ? -6.536 -0.580 6.785 1.00 0.00 50 GLN A O 8
ATOM 8597 N N . ILE A 1 48 ? -8.527 -1.391 7.430 1.00 0.00 51 ILE A N 8
ATOM 8598 C CA . ILE A 1 48 ? -8.985 -1.624 6.066 1.00 0.00 51 ILE A CA 8
ATOM 8599 C C . ILE A 1 48 ? -9.280 -0.291 5.389 1.00 0.00 51 ILE A C 8
ATOM 8600 O O . ILE A 1 48 ? -10.186 0.437 5.796 1.00 0.00 51 ILE A O 8
ATOM 8616 N N . VAL A 1 49 ? -8.507 0.029 4.361 1.00 0.00 52 VAL A N 8
ATOM 8617 C CA . VAL A 1 49 ? -8.612 1.323 3.706 1.00 0.00 52 VAL A CA 8
ATOM 8618 C C . VAL A 1 49 ? -8.833 1.174 2.208 1.00 0.00 52 VAL A C 8
ATOM 8619 O O . VAL A 1 49 ? -8.898 0.061 1.681 1.00 0.00 52 VAL A O 8
ATOM 8632 N N . ILE A 1 50 ? -8.965 2.306 1.536 1.00 0.00 53 ILE A N 8
ATOM 8633 C CA . ILE A 1 50 ? -9.123 2.330 0.093 1.00 0.00 53 ILE A CA 8
ATOM 8634 C C . ILE A 1 50 ? -7.924 3.012 -0.561 1.00 0.00 53 ILE A C 8
ATOM 8635 O O . ILE A 1 50 ? -6.932 3.318 0.102 1.00 0.00 53 ILE A O 8
ATOM 8651 N N . ASP A 1 51 ? -8.030 3.265 -1.857 1.00 0.00 54 ASP A N 8
ATOM 8652 C CA . ASP A 1 51 ? -6.933 3.830 -2.639 1.00 0.00 54 ASP A CA 8
ATOM 8653 C C . ASP A 1 51 ? -6.787 5.334 -2.402 1.00 0.00 54 ASP A C 8
ATOM 8654 O O . ASP A 1 51 ? -5.824 5.953 -2.854 1.00 0.00 54 ASP A O 8
ATOM 8663 N N . GLU A 1 52 ? -7.733 5.905 -1.672 1.00 0.00 55 GLU A N 8
ATOM 8664 C CA . GLU A 1 52 ? -7.729 7.332 -1.376 1.00 0.00 55 GLU A CA 8
ATOM 8665 C C . GLU A 1 52 ? -6.639 7.676 -0.355 1.00 0.00 55 GLU A C 8
ATOM 8666 O O . GLU A 1 52 ? -6.178 8.817 -0.279 1.00 0.00 55 GLU A O 8
ATOM 8678 N N . GLU A 1 53 ? -6.217 6.676 0.412 1.00 0.00 56 GLU A N 8
ATOM 8679 C CA . GLU A 1 53 ? -5.273 6.884 1.505 1.00 0.00 56 GLU A CA 8
ATOM 8680 C C . GLU A 1 53 ? -3.879 7.247 1.010 1.00 0.00 56 GLU A C 8
ATOM 8681 O O . GLU A 1 53 ? -3.362 6.649 0.063 1.00 0.00 56 GLU A O 8
ATOM 8693 N N . GLU A 1 54 ? -3.285 8.239 1.654 1.00 0.00 57 GLU A N 8
ATOM 8694 C CA . GLU A 1 54 ? -1.904 8.613 1.401 1.00 0.00 57 GLU A CA 8
ATOM 8695 C C . GLU A 1 54 ? -0.968 7.701 2.183 1.00 0.00 57 GLU A C 8
ATOM 8696 O O . GLU A 1 54 ? -1.284 7.287 3.299 1.00 0.00 57 GLU A O 8
ATOM 8708 N N . ILE A 1 55 ? 0.170 7.381 1.595 1.00 0.00 58 ILE A N 8
ATOM 8709 C CA . ILE A 1 55 ? 1.172 6.578 2.273 1.00 0.00 58 ILE A CA 8
ATOM 8710 C C . ILE A 1 55 ? 2.143 7.498 3.005 1.00 0.00 58 ILE A C 8
ATOM 8711 O O . ILE A 1 55 ? 2.473 8.578 2.514 1.00 0.00 58 ILE A O 8
ATOM 8727 N N . PHE A 1 56 ? 2.576 7.082 4.183 1.00 0.00 59 PHE A N 8
ATOM 8728 C CA . PHE A 1 56 ? 3.470 7.896 4.991 1.00 0.00 59 PHE A CA 8
ATOM 8729 C C . PHE A 1 56 ? 4.786 7.171 5.236 1.00 0.00 59 PHE A C 8
ATOM 8730 O O . PHE A 1 56 ? 4.883 5.958 5.049 1.00 0.00 59 PHE A O 8
ATOM 8747 N N . ASP A 1 57 ? 5.799 7.924 5.631 1.00 0.00 60 ASP A N 8
ATOM 8748 C CA . ASP A 1 57 ? 7.068 7.339 6.026 1.00 0.00 60 ASP A CA 8
ATOM 8749 C C . ASP A 1 57 ? 6.896 6.583 7.335 1.00 0.00 60 ASP A C 8
ATOM 8750 O O . ASP A 1 57 ? 6.306 7.102 8.282 1.00 0.00 60 ASP A O 8
ATOM 8759 N N . GLY A 1 58 ? 7.384 5.353 7.373 1.00 0.00 61 GLY A N 8
ATOM 8760 C CA . GLY A 1 58 ? 7.226 4.528 8.553 1.00 0.00 61 GLY A CA 8
ATOM 8761 C C . GLY A 1 58 ? 5.808 4.003 8.692 1.00 0.00 61 GLY A C 8
ATOM 8762 O O . GLY A 1 58 ? 5.354 3.691 9.795 1.00 0.00 61 GLY A O 8
ATOM 8766 N N . ASP A 1 59 ? 5.100 3.936 7.572 1.00 0.00 62 ASP A N 8
ATOM 8767 C CA . ASP A 1 59 ? 3.739 3.411 7.557 1.00 0.00 62 ASP A CA 8
ATOM 8768 C C . ASP A 1 59 ? 3.754 1.947 7.127 1.00 0.00 62 ASP A C 8
ATOM 8769 O O . ASP A 1 59 ? 4.675 1.504 6.435 1.00 0.00 62 ASP A O 8
ATOM 8778 N N . ILE A 1 60 ? 2.751 1.200 7.553 1.00 0.00 63 ILE A N 8
ATOM 8779 C CA . ILE A 1 60 ? 2.677 -0.225 7.254 1.00 0.00 63 ILE A CA 8
ATOM 8780 C C . ILE A 1 60 ? 1.546 -0.507 6.270 1.00 0.00 63 ILE A C 8
ATOM 8781 O O . ILE A 1 60 ? 0.372 -0.271 6.566 1.00 0.00 63 ILE A O 8
ATOM 8797 N N . ILE A 1 61 ? 1.906 -1.001 5.097 1.00 0.00 64 ILE A N 8
ATOM 8798 C CA . ILE A 1 61 ? 0.930 -1.343 4.080 1.00 0.00 64 ILE A CA 8
ATOM 8799 C C . ILE A 1 61 ? 0.742 -2.854 4.029 1.00 0.00 64 ILE A C 8
ATOM 8800 O O . ILE A 1 61 ? 1.635 -3.586 3.598 1.00 0.00 64 ILE A O 8
ATOM 8816 N N . GLU A 1 62 ? -0.402 -3.327 4.487 1.00 0.00 65 GLU A N 8
ATOM 8817 C CA . GLU A 1 62 ? -0.691 -4.751 4.445 1.00 0.00 65 GLU A CA 8
ATOM 8818 C C . GLU A 1 62 ? -1.633 -5.057 3.293 1.00 0.00 65 GLU A C 8
ATOM 8819 O O . GLU A 1 62 ? -2.815 -4.716 3.340 1.00 0.00 65 GLU A O 8
ATOM 8831 N N . VAL A 1 63 ? -1.101 -5.675 2.250 1.00 0.00 66 VAL A N 8
ATOM 8832 C CA . VAL A 1 63 ? -1.907 -6.054 1.100 1.00 0.00 66 VAL A CA 8
ATOM 8833 C C . VAL A 1 63 ? -2.321 -7.511 1.223 1.00 0.00 66 VAL A C 8
ATOM 8834 O O . VAL A 1 63 ? -1.529 -8.425 0.988 1.00 0.00 66 VAL A O 8
ATOM 8847 N N . ILE A 1 64 ? -3.563 -7.718 1.614 1.00 0.00 67 ILE A N 8
ATOM 8848 C CA . ILE A 1 64 ? -4.077 -9.052 1.830 1.00 0.00 67 ILE A CA 8
ATOM 8849 C C . ILE A 1 64 ? -4.821 -9.539 0.598 1.00 0.00 67 ILE A C 8
ATOM 8850 O O . ILE A 1 64 ? -5.922 -9.076 0.294 1.00 0.00 67 ILE A O 8
ATOM 8866 N N . ARG A 1 65 ? -4.196 -10.445 -0.130 1.00 0.00 68 ARG A N 8
ATOM 8867 C CA . ARG A 1 65 ? -4.842 -11.075 -1.264 1.00 0.00 68 ARG A CA 8
ATOM 8868 C C . ARG A 1 65 ? -5.841 -12.112 -0.769 1.00 0.00 68 ARG A C 8
ATOM 8869 O O . ARG A 1 65 ? -5.521 -12.932 0.092 1.00 0.00 68 ARG A O 8
ATOM 8890 N N . VAL A 1 66 ? -7.048 -12.062 -1.304 1.00 0.00 69 VAL A N 8
ATOM 8891 C CA . VAL A 1 66 ? -8.108 -12.959 -0.875 1.00 0.00 69 VAL A CA 8
ATOM 8892 C C . VAL A 1 66 ? -8.001 -14.298 -1.588 1.00 0.00 69 VAL A C 8
ATOM 8893 O O . VAL A 1 66 ? -7.516 -14.372 -2.720 1.00 0.00 69 VAL A O 8
ATOM 8906 N N . ILE A 1 67 ? -8.434 -15.355 -0.918 1.00 0.00 70 ILE A N 8
ATOM 8907 C CA . ILE A 1 67 ? -8.416 -16.680 -1.514 1.00 0.00 70 ILE A CA 8
ATOM 8908 C C . ILE A 1 67 ? -9.575 -16.824 -2.493 1.00 0.00 70 ILE A C 8
ATOM 8909 O O . ILE A 1 67 ? -10.747 -16.810 -2.111 1.00 0.00 70 ILE A O 8
ATOM 8925 N N . TYR A 1 68 ? -9.233 -16.924 -3.765 1.00 0.00 71 TYR A N 8
ATOM 8926 C CA . TYR A 1 68 ? -10.222 -17.006 -4.823 1.00 0.00 71 TYR A CA 8
ATOM 8927 C C . TYR A 1 68 ? -10.587 -18.460 -5.076 1.00 0.00 71 TYR A C 8
ATOM 8928 O O . TYR A 1 68 ? -11.681 -18.774 -5.543 1.00 0.00 71 TYR A O 8
ATOM 8946 N N . GLY A 1 69 ? -9.656 -19.346 -4.750 1.00 0.00 72 GLY A N 8
ATOM 8947 C CA . GLY A 1 69 ? -9.884 -20.762 -4.917 1.00 0.00 72 GLY A CA 8
ATOM 8948 C C . GLY A 1 69 ? -8.839 -21.400 -5.803 1.00 0.00 72 GLY A C 8
ATOM 8949 O O . GLY A 1 69 ? -7.897 -20.734 -6.242 1.00 0.00 72 GLY A O 8
ATOM 8953 N N . GLY A 1 70 ? -9.001 -22.686 -6.063 1.00 0.00 73 GLY A N 8
ATOM 8954 C CA . GLY A 1 70 ? -8.080 -23.400 -6.916 1.00 0.00 73 GLY A CA 8
ATOM 8955 C C . GLY A 1 70 ? -8.341 -24.885 -6.873 1.00 0.00 73 GLY A C 8
ATOM 8956 O O . GLY A 1 70 ? -8.073 -25.575 -7.875 1.00 0.00 73 GLY A O 8
ATOM 8961 N N . MET A 1 1 ? 11.425 19.234 8.607 1.00 0.00 4 MET A N 9
ATOM 8962 C CA . MET A 1 1 ? 11.011 18.965 7.215 1.00 0.00 4 MET A CA 9
ATOM 8963 C C . MET A 1 1 ? 11.602 17.648 6.733 1.00 0.00 4 MET A C 9
ATOM 8964 O O . MET A 1 1 ? 12.820 17.496 6.663 1.00 0.00 4 MET A O 9
ATOM 8980 N N . VAL A 1 2 ? 10.737 16.696 6.414 1.00 0.00 5 VAL A N 9
ATOM 8981 C CA . VAL A 1 2 ? 11.176 15.408 5.904 1.00 0.00 5 VAL A CA 9
ATOM 8982 C C . VAL A 1 2 ? 10.844 15.292 4.423 1.00 0.00 5 VAL A C 9
ATOM 8983 O O . VAL A 1 2 ? 9.686 15.437 4.027 1.00 0.00 5 VAL A O 9
ATOM 8996 N N . ILE A 1 3 ? 11.862 15.062 3.607 1.00 0.00 6 ILE A N 9
ATOM 8997 C CA . ILE A 1 3 ? 11.662 14.895 2.176 1.00 0.00 6 ILE A CA 9
ATOM 8998 C C . ILE A 1 3 ? 11.600 13.411 1.835 1.00 0.00 6 ILE A C 9
ATOM 8999 O O . ILE A 1 3 ? 12.535 12.661 2.120 1.00 0.00 6 ILE A O 9
ATOM 9015 N N . GLY A 1 4 ? 10.495 12.992 1.236 1.00 0.00 7 GLY A N 9
ATOM 9016 C CA . GLY A 1 4 ? 10.337 11.602 0.869 1.00 0.00 7 GLY A CA 9
ATOM 9017 C C . GLY A 1 4 ? 9.713 10.787 1.979 1.00 0.00 7 GLY A C 9
ATOM 9018 O O . GLY A 1 4 ? 9.391 11.319 3.042 1.00 0.00 7 GLY A O 9
ATOM 9022 N N . MET A 1 5 ? 9.529 9.500 1.731 1.00 0.00 8 MET A N 9
ATOM 9023 C CA . MET A 1 5 ? 8.964 8.602 2.725 1.00 0.00 8 MET A CA 9
ATOM 9024 C C . MET A 1 5 ? 9.313 7.161 2.390 1.00 0.00 8 MET A C 9
ATOM 9025 O O . MET A 1 5 ? 9.648 6.843 1.248 1.00 0.00 8 MET A O 9
ATOM 9039 N N . LYS A 1 6 ? 9.270 6.298 3.389 1.00 0.00 9 LYS A N 9
ATOM 9040 C CA . LYS A 1 6 ? 9.443 4.876 3.159 1.00 0.00 9 LYS A CA 9
ATOM 9041 C C . LYS A 1 6 ? 8.373 4.103 3.917 1.00 0.00 9 LYS A C 9
ATOM 9042 O O . LYS A 1 6 ? 7.944 4.516 4.998 1.00 0.00 9 LYS A O 9
ATOM 9061 N N . PHE A 1 7 ? 7.928 3.000 3.340 1.00 0.00 10 PHE A N 9
ATOM 9062 C CA . PHE A 1 7 ? 6.885 2.191 3.946 1.00 0.00 10 PHE A CA 9
ATOM 9063 C C . PHE A 1 7 ? 7.135 0.715 3.676 1.00 0.00 10 PHE A C 9
ATOM 9064 O O . PHE A 1 7 ? 7.566 0.341 2.588 1.00 0.00 10 PHE A O 9
ATOM 9081 N N . THR A 1 8 ? 6.873 -0.121 4.660 1.00 0.00 11 THR A N 9
ATOM 9082 C CA . THR A 1 8 ? 7.019 -1.548 4.481 1.00 0.00 11 THR A CA 9
ATOM 9083 C C . THR A 1 8 ? 5.678 -2.168 4.111 1.00 0.00 11 THR A C 9
ATOM 9084 O O . THR A 1 8 ? 4.707 -2.087 4.870 1.00 0.00 11 THR A O 9
ATOM 9095 N N . VAL A 1 9 ? 5.624 -2.763 2.933 1.00 0.00 12 VAL A N 9
ATOM 9096 C CA . VAL A 1 9 ? 4.407 -3.387 2.455 1.00 0.00 12 VAL A CA 9
ATOM 9097 C C . VAL A 1 9 ? 4.547 -4.903 2.502 1.00 0.00 12 VAL A C 9
ATOM 9098 O O . VAL A 1 9 ? 5.581 -5.459 2.121 1.00 0.00 12 VAL A O 9
ATOM 9111 N N . ILE A 1 10 ? 3.526 -5.569 3.013 1.00 0.00 13 ILE A N 9
ATOM 9112 C CA . ILE A 1 10 ? 3.529 -7.017 3.061 1.00 0.00 13 ILE A CA 9
ATOM 9113 C C . ILE A 1 10 ? 2.620 -7.567 1.967 1.00 0.00 13 ILE A C 9
ATOM 9114 O O . ILE A 1 10 ? 1.471 -7.145 1.810 1.00 0.00 13 ILE A O 9
ATOM 9130 N N . THR A 1 11 ? 3.170 -8.464 1.175 1.00 0.00 14 THR A N 9
ATOM 9131 C CA . THR A 1 11 ? 2.445 -9.103 0.096 1.00 0.00 14 THR A CA 9
ATOM 9132 C C . THR A 1 11 ? 2.877 -10.568 0.026 1.00 0.00 14 THR A C 9
ATOM 9133 O O . THR A 1 11 ? 3.862 -10.941 0.663 1.00 0.00 14 THR A O 9
ATOM 9144 N N . ASP A 1 12 ? 2.147 -11.398 -0.713 1.00 0.00 15 ASP A N 9
ATOM 9145 C CA . ASP A 1 12 ? 2.527 -12.803 -0.881 1.00 0.00 15 ASP A CA 9
ATOM 9146 C C . ASP A 1 12 ? 3.864 -12.927 -1.607 1.00 0.00 15 ASP A C 9
ATOM 9147 O O . ASP A 1 12 ? 4.512 -13.970 -1.561 1.00 0.00 15 ASP A O 9
ATOM 9156 N N . ASP A 1 13 ? 4.270 -11.853 -2.273 1.00 0.00 16 ASP A N 9
ATOM 9157 C CA . ASP A 1 13 ? 5.576 -11.795 -2.924 1.00 0.00 16 ASP A CA 9
ATOM 9158 C C . ASP A 1 13 ? 6.671 -11.541 -1.886 1.00 0.00 16 ASP A C 9
ATOM 9159 O O . ASP A 1 13 ? 7.862 -11.679 -2.165 1.00 0.00 16 ASP A O 9
ATOM 9168 N N . GLY A 1 14 ? 6.250 -11.199 -0.675 1.00 0.00 17 GLY A N 9
ATOM 9169 C CA . GLY A 1 14 ? 7.186 -10.948 0.400 1.00 0.00 17 GLY A CA 9
ATOM 9170 C C . GLY A 1 14 ? 6.918 -9.629 1.093 1.00 0.00 17 GLY A C 9
ATOM 9171 O O . GLY A 1 14 ? 6.270 -8.746 0.528 1.00 0.00 17 GLY A O 9
ATOM 9175 N N . LYS A 1 15 ? 7.385 -9.501 2.328 1.00 0.00 18 LYS A N 9
ATOM 9176 C CA . LYS A 1 15 ? 7.308 -8.233 3.040 1.00 0.00 18 LYS A CA 9
ATOM 9177 C C . LYS A 1 15 ? 8.520 -7.383 2.685 1.00 0.00 18 LYS A C 9
ATOM 9178 O O . LYS A 1 15 ? 9.649 -7.697 3.067 1.00 0.00 18 LYS A O 9
ATOM 9197 N N . LYS A 1 16 ? 8.289 -6.317 1.938 1.00 0.00 19 LYS A N 9
ATOM 9198 C CA . LYS A 1 16 ? 9.377 -5.511 1.409 1.00 0.00 19 LYS A CA 9
ATOM 9199 C C . LYS A 1 16 ? 9.171 -4.033 1.718 1.00 0.00 19 LYS A C 9
ATOM 9200 O O . LYS A 1 16 ? 8.082 -3.492 1.526 1.00 0.00 19 LYS A O 9
ATOM 9219 N N . ILE A 1 17 ? 10.216 -3.395 2.225 1.00 0.00 20 ILE A N 9
ATOM 9220 C CA . ILE A 1 17 ? 10.189 -1.967 2.488 1.00 0.00 20 ILE A CA 9
ATOM 9221 C C . ILE A 1 17 ? 10.472 -1.190 1.198 1.00 0.00 20 ILE A C 9
ATOM 9222 O O . ILE A 1 17 ? 11.477 -1.414 0.521 1.00 0.00 20 ILE A O 9
ATOM 9238 N N . LEU A 1 18 ? 9.555 -0.301 0.850 1.00 0.00 21 LEU A N 9
ATOM 9239 C CA . LEU A 1 18 ? 9.661 0.490 -0.364 1.00 0.00 21 LEU A CA 9
ATOM 9240 C C . LEU A 1 18 ? 10.019 1.926 0.006 1.00 0.00 21 LEU A C 9
ATOM 9241 O O . LEU A 1 18 ? 9.449 2.491 0.940 1.00 0.00 21 LEU A O 9
ATOM 9257 N N . GLU A 1 19 ? 10.966 2.507 -0.718 1.00 0.00 22 GLU A N 9
ATOM 9258 C CA . GLU A 1 19 ? 11.445 3.852 -0.427 1.00 0.00 22 GLU A CA 9
ATOM 9259 C C . GLU A 1 19 ? 11.100 4.787 -1.589 1.00 0.00 22 GLU A C 9
ATOM 9260 O O . GLU A 1 19 ? 11.331 4.453 -2.755 1.00 0.00 22 GLU A O 9
ATOM 9272 N N . SER A 1 20 ? 10.529 5.941 -1.278 1.00 0.00 23 SER A N 9
ATOM 9273 C CA . SER A 1 20 ? 10.143 6.902 -2.300 1.00 0.00 23 SER A CA 9
ATOM 9274 C C . SER A 1 20 ? 10.554 8.316 -1.897 1.00 0.00 23 SER A C 9
ATOM 9275 O O . SER A 1 20 ? 10.214 8.787 -0.810 1.00 0.00 23 SER A O 9
ATOM 9283 N N . GLY A 1 21 ? 11.281 8.992 -2.779 1.00 0.00 24 GLY A N 9
ATOM 9284 C CA . GLY A 1 21 ? 11.695 10.358 -2.515 1.00 0.00 24 GLY A CA 9
ATOM 9285 C C . GLY A 1 21 ? 10.540 11.329 -2.604 1.00 0.00 24 GLY A C 9
ATOM 9286 O O . GLY A 1 21 ? 10.621 12.457 -2.115 1.00 0.00 24 GLY A O 9
ATOM 9290 N N . ALA A 1 22 ? 9.465 10.894 -3.236 1.00 0.00 25 ALA A N 9
ATOM 9291 C CA . ALA A 1 22 ? 8.261 11.694 -3.335 1.00 0.00 25 ALA A CA 9
ATOM 9292 C C . ALA A 1 22 ? 7.094 10.981 -2.664 1.00 0.00 25 ALA A C 9
ATOM 9293 O O . ALA A 1 22 ? 6.764 9.849 -3.033 1.00 0.00 25 ALA A O 9
ATOM 9300 N N . PRO A 1 23 ? 6.472 11.627 -1.659 1.00 0.00 26 PRO A N 9
ATOM 9301 C CA . PRO A 1 23 ? 5.302 11.082 -0.956 1.00 0.00 26 PRO A CA 9
ATOM 9302 C C . PRO A 1 23 ? 4.240 10.583 -1.930 1.00 0.00 26 PRO A C 9
ATOM 9303 O O . PRO A 1 23 ? 3.976 11.217 -2.953 1.00 0.00 26 PRO A O 9
ATOM 9314 N N . ARG A 1 24 ? 3.636 9.447 -1.619 1.00 0.00 27 ARG A N 9
ATOM 9315 C CA . ARG A 1 24 ? 2.762 8.782 -2.569 1.00 0.00 27 ARG A CA 9
ATOM 9316 C C . ARG A 1 24 ? 1.458 8.348 -1.906 1.00 0.00 27 ARG A C 9
ATOM 9317 O O . ARG A 1 24 ? 1.433 8.024 -0.722 1.00 0.00 27 ARG A O 9
ATOM 9338 N N . ARG A 1 25 ? 0.382 8.362 -2.672 1.00 0.00 28 ARG A N 9
ATOM 9339 C CA . ARG A 1 25 ? -0.917 7.895 -2.201 1.00 0.00 28 ARG A CA 9
ATOM 9340 C C . ARG A 1 25 ? -1.081 6.408 -2.531 1.00 0.00 28 ARG A C 9
ATOM 9341 O O . ARG A 1 25 ? -0.361 5.881 -3.382 1.00 0.00 28 ARG A O 9
ATOM 9362 N N . ILE A 1 26 ? -2.006 5.731 -1.855 1.00 0.00 29 ILE A N 9
ATOM 9363 C CA . ILE A 1 26 ? -2.286 4.324 -2.135 1.00 0.00 29 ILE A CA 9
ATOM 9364 C C . ILE A 1 26 ? -2.717 4.147 -3.588 1.00 0.00 29 ILE A C 9
ATOM 9365 O O . ILE A 1 26 ? -2.159 3.320 -4.305 1.00 0.00 29 ILE A O 9
ATOM 9381 N N . LYS A 1 27 ? -3.698 4.944 -4.017 1.00 0.00 30 LYS A N 9
ATOM 9382 C CA . LYS A 1 27 ? -4.160 4.930 -5.404 1.00 0.00 30 LYS A CA 9
ATOM 9383 C C . LYS A 1 27 ? -3.002 5.160 -6.364 1.00 0.00 30 LYS A C 9
ATOM 9384 O O . LYS A 1 27 ? -2.963 4.587 -7.448 1.00 0.00 30 LYS A O 9
ATOM 9403 N N . ASP A 1 28 ? -2.064 6.004 -5.957 1.00 0.00 31 ASP A N 9
ATOM 9404 C CA . ASP A 1 28 ? -0.893 6.299 -6.773 1.00 0.00 31 ASP A CA 9
ATOM 9405 C C . ASP A 1 28 ? -0.085 5.032 -7.007 1.00 0.00 31 ASP A C 9
ATOM 9406 O O . ASP A 1 28 ? 0.119 4.622 -8.142 1.00 0.00 31 ASP A O 9
ATOM 9415 N N . VAL A 1 29 ? 0.353 4.406 -5.918 1.00 0.00 32 VAL A N 9
ATOM 9416 C CA . VAL A 1 29 ? 1.145 3.180 -5.997 1.00 0.00 32 VAL A CA 9
ATOM 9417 C C . VAL A 1 29 ? 0.358 2.074 -6.696 1.00 0.00 32 VAL A C 9
ATOM 9418 O O . VAL A 1 29 ? 0.886 1.360 -7.551 1.00 0.00 32 VAL A O 9
ATOM 9431 N N . LEU A 1 30 ? -0.913 1.963 -6.336 1.00 0.00 33 LEU A N 9
ATOM 9432 C CA . LEU A 1 30 ? -1.802 0.954 -6.897 1.00 0.00 33 LEU A CA 9
ATOM 9433 C C . LEU A 1 30 ? -1.951 1.143 -8.403 1.00 0.00 33 LEU A C 9
ATOM 9434 O O . LEU A 1 30 ? -1.811 0.198 -9.179 1.00 0.00 33 LEU A O 9
ATOM 9450 N N . GLY A 1 31 ? -2.213 2.379 -8.800 1.00 0.00 34 GLY A N 9
ATOM 9451 C CA . GLY A 1 31 ? -2.410 2.702 -10.198 1.00 0.00 34 GLY A CA 9
ATOM 9452 C C . GLY A 1 31 ? -1.124 2.652 -11.007 1.00 0.00 34 GLY A C 9
ATOM 9453 O O . GLY A 1 31 ? -1.115 2.200 -12.152 1.00 0.00 34 GLY A O 9
ATOM 9457 N N . GLU A 1 32 ? -0.036 3.116 -10.403 1.00 0.00 35 GLU A N 9
ATOM 9458 C CA . GLU A 1 32 ? 1.257 3.208 -11.076 1.00 0.00 35 GLU A CA 9
ATOM 9459 C C . GLU A 1 32 ? 1.833 1.826 -11.371 1.00 0.00 35 GLU A C 9
ATOM 9460 O O . GLU A 1 32 ? 2.382 1.589 -12.448 1.00 0.00 35 GLU A O 9
ATOM 9472 N N . LEU A 1 33 ? 1.713 0.913 -10.417 1.00 0.00 36 LEU A N 9
ATOM 9473 C CA . LEU A 1 33 ? 2.228 -0.439 -10.597 1.00 0.00 36 LEU A CA 9
ATOM 9474 C C . LEU A 1 33 ? 1.169 -1.347 -11.213 1.00 0.00 36 LEU A C 9
ATOM 9475 O O . LEU A 1 33 ? 1.414 -2.532 -11.445 1.00 0.00 36 LEU A O 9
ATOM 9491 N N . GLU A 1 34 ? -0.001 -0.767 -11.478 1.00 0.00 37 GLU A N 9
ATOM 9492 C CA . GLU A 1 34 ? -1.140 -1.493 -12.032 1.00 0.00 37 GLU A CA 9
ATOM 9493 C C . GLU A 1 34 ? -1.468 -2.716 -11.180 1.00 0.00 37 GLU A C 9
ATOM 9494 O O . GLU A 1 34 ? -1.302 -3.865 -11.604 1.00 0.00 37 GLU A O 9
ATOM 9506 N N . ILE A 1 35 ? -1.897 -2.454 -9.962 1.00 0.00 38 ILE A N 9
ATOM 9507 C CA . ILE A 1 35 ? -2.297 -3.503 -9.047 1.00 0.00 38 ILE A CA 9
ATOM 9508 C C . ILE A 1 35 ? -3.817 -3.570 -8.991 1.00 0.00 38 ILE A C 9
ATOM 9509 O O . ILE A 1 35 ? -4.471 -2.573 -8.686 1.00 0.00 38 ILE A O 9
ATOM 9525 N N . PRO A 1 36 ? -4.398 -4.730 -9.317 1.00 0.00 39 PRO A N 9
ATOM 9526 C CA . PRO A 1 36 ? -5.848 -4.909 -9.327 1.00 0.00 39 PRO A CA 9
ATOM 9527 C C . PRO A 1 36 ? -6.451 -4.867 -7.926 1.00 0.00 39 PRO A C 9
ATOM 9528 O O . PRO A 1 36 ? -6.373 -5.841 -7.175 1.00 0.00 39 PRO A O 9
ATOM 9539 N N . ILE A 1 37 ? -7.061 -3.735 -7.582 1.00 0.00 40 ILE A N 9
ATOM 9540 C CA . ILE A 1 37 ? -7.738 -3.577 -6.296 1.00 0.00 40 ILE A CA 9
ATOM 9541 C C . ILE A 1 37 ? -9.021 -4.410 -6.279 1.00 0.00 40 ILE A C 9
ATOM 9542 O O . ILE A 1 37 ? -9.689 -4.548 -5.256 1.00 0.00 40 ILE A O 9
ATOM 9558 N N . GLU A 1 38 ? -9.331 -4.979 -7.435 1.00 0.00 41 GLU A N 9
ATOM 9559 C CA . GLU A 1 38 ? -10.515 -5.797 -7.617 1.00 0.00 41 GLU A CA 9
ATOM 9560 C C . GLU A 1 38 ? -10.504 -7.004 -6.679 1.00 0.00 41 GLU A C 9
ATOM 9561 O O . GLU A 1 38 ? -11.552 -7.460 -6.229 1.00 0.00 41 GLU A O 9
ATOM 9573 N N . THR A 1 39 ? -9.315 -7.506 -6.374 1.00 0.00 42 THR A N 9
ATOM 9574 C CA . THR A 1 39 ? -9.197 -8.754 -5.644 1.00 0.00 42 THR A CA 9
ATOM 9575 C C . THR A 1 39 ? -8.240 -8.628 -4.450 1.00 0.00 42 THR A C 9
ATOM 9576 O O . THR A 1 39 ? -7.859 -9.626 -3.833 1.00 0.00 42 THR A O 9
ATOM 9587 N N . VAL A 1 40 ? -7.861 -7.402 -4.099 1.00 0.00 43 VAL A N 9
ATOM 9588 C CA . VAL A 1 40 ? -6.941 -7.204 -2.984 1.00 0.00 43 VAL A CA 9
ATOM 9589 C C . VAL A 1 40 ? -7.484 -6.188 -1.984 1.00 0.00 43 VAL A C 9
ATOM 9590 O O . VAL A 1 40 ? -8.149 -5.221 -2.358 1.00 0.00 43 VAL A O 9
ATOM 9603 N N . VAL A 1 41 ? -7.211 -6.428 -0.710 1.00 0.00 44 VAL A N 9
ATOM 9604 C CA . VAL A 1 41 ? -7.623 -5.522 0.350 1.00 0.00 44 VAL A CA 9
ATOM 9605 C C . VAL A 1 41 ? -6.406 -4.812 0.935 1.00 0.00 44 VAL A C 9
ATOM 9606 O O . VAL A 1 41 ? -5.408 -5.453 1.271 1.00 0.00 44 VAL A O 9
ATOM 9619 N N . VAL A 1 42 ? -6.495 -3.495 1.059 1.00 0.00 45 VAL A N 9
ATOM 9620 C CA . VAL A 1 42 ? -5.387 -2.693 1.559 1.00 0.00 45 VAL A CA 9
ATOM 9621 C C . VAL A 1 42 ? -5.634 -2.285 3.009 1.00 0.00 45 VAL A C 9
ATOM 9622 O O . VAL A 1 42 ? -6.702 -1.770 3.352 1.00 0.00 45 VAL A O 9
ATOM 9635 N N . LYS A 1 43 ? -4.653 -2.542 3.861 1.00 0.00 46 LYS A N 9
ATOM 9636 C CA . LYS A 1 43 ? -4.749 -2.194 5.270 1.00 0.00 46 LYS A CA 9
ATOM 9637 C C . LYS A 1 43 ? -3.597 -1.291 5.696 1.00 0.00 46 LYS A C 9
ATOM 9638 O O . LYS A 1 43 ? -2.442 -1.554 5.370 1.00 0.00 46 LYS A O 9
ATOM 9657 N N . LYS A 1 44 ? -3.921 -0.228 6.415 1.00 0.00 47 LYS A N 9
ATOM 9658 C CA . LYS A 1 44 ? -2.910 0.611 7.040 1.00 0.00 47 LYS A CA 9
ATOM 9659 C C . LYS A 1 44 ? -2.706 0.162 8.477 1.00 0.00 47 LYS A C 9
ATOM 9660 O O . LYS A 1 44 ? -3.568 0.386 9.327 1.00 0.00 47 LYS A O 9
ATOM 9679 N N . ASN A 1 45 ? -1.586 -0.505 8.732 1.00 0.00 48 ASN A N 9
ATOM 9680 C CA . ASN A 1 45 ? -1.255 -0.996 10.073 1.00 0.00 48 ASN A CA 9
ATOM 9681 C C . ASN A 1 45 ? -2.321 -1.964 10.591 1.00 0.00 48 ASN A C 9
ATOM 9682 O O . ASN A 1 45 ? -2.431 -2.200 11.798 1.00 0.00 48 ASN A O 9
ATOM 9693 N N . GLY A 1 46 ? -3.088 -2.539 9.672 1.00 0.00 49 GLY A N 9
ATOM 9694 C CA . GLY A 1 46 ? -4.126 -3.479 10.049 1.00 0.00 49 GLY A CA 9
ATOM 9695 C C . GLY A 1 46 ? -5.522 -2.930 9.828 1.00 0.00 49 GLY A C 9
ATOM 9696 O O . GLY A 1 46 ? -6.493 -3.685 9.772 1.00 0.00 49 GLY A O 9
ATOM 9700 N N . GLN A 1 47 ? -5.629 -1.616 9.688 1.00 0.00 50 GLN A N 9
ATOM 9701 C CA . GLN A 1 47 ? -6.925 -0.974 9.515 1.00 0.00 50 GLN A CA 9
ATOM 9702 C C . GLN A 1 47 ? -7.315 -0.929 8.043 1.00 0.00 50 GLN A C 9
ATOM 9703 O O . GLN A 1 47 ? -6.512 -0.545 7.193 1.00 0.00 50 GLN A O 9
ATOM 9717 N N . ILE A 1 48 ? -8.545 -1.338 7.747 1.00 0.00 51 ILE A N 9
ATOM 9718 C CA . ILE A 1 48 ? -9.049 -1.340 6.377 1.00 0.00 51 ILE A CA 9
ATOM 9719 C C . ILE A 1 48 ? -9.193 0.090 5.873 1.00 0.00 51 ILE A C 9
ATOM 9720 O O . ILE A 1 48 ? -9.905 0.902 6.469 1.00 0.00 51 ILE A O 9
ATOM 9736 N N . VAL A 1 49 ? -8.515 0.396 4.779 1.00 0.00 52 VAL A N 9
ATOM 9737 C CA . VAL A 1 49 ? -8.466 1.759 4.276 1.00 0.00 52 VAL A CA 9
ATOM 9738 C C . VAL A 1 49 ? -8.951 1.852 2.834 1.00 0.00 52 VAL A C 9
ATOM 9739 O O . VAL A 1 49 ? -9.310 0.844 2.224 1.00 0.00 52 VAL A O 9
ATOM 9752 N N . ILE A 1 50 ? -8.959 3.068 2.301 1.00 0.00 53 ILE A N 9
ATOM 9753 C CA . ILE A 1 50 ? -9.563 3.330 1.003 1.00 0.00 53 ILE A CA 9
ATOM 9754 C C . ILE A 1 50 ? -8.535 3.734 -0.053 1.00 0.00 53 ILE A C 9
ATOM 9755 O O . ILE A 1 50 ? -7.353 3.922 0.241 1.00 0.00 53 ILE A O 9
ATOM 9771 N N . ASP A 1 51 ? -9.025 3.875 -1.280 1.00 0.00 54 ASP A N 9
ATOM 9772 C CA . ASP A 1 51 ? -8.232 4.305 -2.437 1.00 0.00 54 ASP A CA 9
ATOM 9773 C C . ASP A 1 51 ? -7.487 5.621 -2.176 1.00 0.00 54 ASP A C 9
ATOM 9774 O O . ASP A 1 51 ? -6.327 5.782 -2.569 1.00 0.00 54 ASP A O 9
ATOM 9783 N N . GLU A 1 52 ? -8.147 6.548 -1.492 1.00 0.00 55 GLU A N 9
ATOM 9784 C CA . GLU A 1 52 ? -7.620 7.900 -1.317 1.00 0.00 55 GLU A CA 9
ATOM 9785 C C . GLU A 1 52 ? -6.612 7.982 -0.162 1.00 0.00 55 GLU A C 9
ATOM 9786 O O . GLU A 1 52 ? -6.061 9.049 0.118 1.00 0.00 55 GLU A O 9
ATOM 9798 N N . GLU A 1 53 ? -6.355 6.859 0.497 1.00 0.00 56 GLU A N 9
ATOM 9799 C CA . GLU A 1 53 ? -5.386 6.826 1.589 1.00 0.00 56 GLU A CA 9
ATOM 9800 C C . GLU A 1 53 ? -3.996 7.210 1.098 1.00 0.00 56 GLU A C 9
ATOM 9801 O O . GLU A 1 53 ? -3.537 6.726 0.068 1.00 0.00 56 GLU A O 9
ATOM 9813 N N . GLU A 1 54 ? -3.338 8.087 1.831 1.00 0.00 57 GLU A N 9
ATOM 9814 C CA . GLU A 1 54 ? -2.005 8.538 1.473 1.00 0.00 57 GLU A CA 9
ATOM 9815 C C . GLU A 1 54 ? -0.959 7.835 2.330 1.00 0.00 57 GLU A C 9
ATOM 9816 O O . GLU A 1 54 ? -1.236 7.446 3.465 1.00 0.00 57 GLU A O 9
ATOM 9828 N N . ILE A 1 55 ? 0.228 7.649 1.775 1.00 0.00 58 ILE A N 9
ATOM 9829 C CA . ILE A 1 55 ? 1.295 6.949 2.470 1.00 0.00 58 ILE A CA 9
ATOM 9830 C C . ILE A 1 55 ? 2.284 7.946 3.058 1.00 0.00 58 ILE A C 9
ATOM 9831 O O . ILE A 1 55 ? 2.792 8.821 2.352 1.00 0.00 58 ILE A O 9
ATOM 9847 N N . PHE A 1 56 ? 2.545 7.818 4.348 1.00 0.00 59 PHE A N 9
ATOM 9848 C CA . PHE A 1 56 ? 3.441 8.732 5.040 1.00 0.00 59 PHE A CA 9
ATOM 9849 C C . PHE A 1 56 ? 4.748 8.033 5.389 1.00 0.00 59 PHE A C 9
ATOM 9850 O O . PHE A 1 56 ? 4.876 6.821 5.219 1.00 0.00 59 PHE A O 9
ATOM 9867 N N . ASP A 1 57 ? 5.720 8.800 5.867 1.00 0.00 60 ASP A N 9
ATOM 9868 C CA . ASP A 1 57 ? 7.030 8.251 6.206 1.00 0.00 60 ASP A CA 9
ATOM 9869 C C . ASP A 1 57 ? 6.929 7.361 7.436 1.00 0.00 60 ASP A C 9
ATOM 9870 O O . ASP A 1 57 ? 6.645 7.834 8.537 1.00 0.00 60 ASP A O 9
ATOM 9879 N N . GLY A 1 58 ? 7.146 6.070 7.241 1.00 0.00 61 GLY A N 9
ATOM 9880 C CA . GLY A 1 58 ? 7.018 5.125 8.329 1.00 0.00 61 GLY A CA 9
ATOM 9881 C C . GLY A 1 58 ? 5.626 4.530 8.386 1.00 0.00 61 GLY A C 9
ATOM 9882 O O . GLY A 1 58 ? 5.081 4.298 9.466 1.00 0.00 61 GLY A O 9
ATOM 9886 N N . ASP A 1 59 ? 5.049 4.298 7.216 1.00 0.00 62 ASP A N 9
ATOM 9887 C CA . ASP A 1 59 ? 3.705 3.744 7.119 1.00 0.00 62 ASP A CA 9
ATOM 9888 C C . ASP A 1 59 ? 3.785 2.231 6.927 1.00 0.00 62 ASP A C 9
ATOM 9889 O O . ASP A 1 59 ? 4.834 1.702 6.547 1.00 0.00 62 ASP A O 9
ATOM 9898 N N . ILE A 1 60 ? 2.688 1.538 7.200 1.00 0.00 63 ILE A N 9
ATOM 9899 C CA . ILE A 1 60 ? 2.639 0.085 7.069 1.00 0.00 63 ILE A CA 9
ATOM 9900 C C . ILE A 1 60 ? 1.437 -0.328 6.227 1.00 0.00 63 ILE A C 9
ATOM 9901 O O . ILE A 1 60 ? 0.288 -0.159 6.640 1.00 0.00 63 ILE A O 9
ATOM 9917 N N . ILE A 1 61 ? 1.707 -0.865 5.047 1.00 0.00 64 ILE A N 9
ATOM 9918 C CA . ILE A 1 61 ? 0.647 -1.251 4.129 1.00 0.00 64 ILE A CA 9
ATOM 9919 C C . ILE A 1 61 ? 0.571 -2.769 4.008 1.00 0.00 64 ILE A C 9
ATOM 9920 O O . ILE A 1 61 ? 1.532 -3.425 3.602 1.00 0.00 64 ILE A O 9
ATOM 9936 N N . GLU A 1 62 ? -0.567 -3.323 4.389 1.00 0.00 65 GLU A N 9
ATOM 9937 C CA . GLU A 1 62 ? -0.800 -4.750 4.258 1.00 0.00 65 GLU A CA 9
ATOM 9938 C C . GLU A 1 62 ? -1.750 -5.024 3.101 1.00 0.00 65 GLU A C 9
ATOM 9939 O O . GLU A 1 62 ? -2.915 -4.626 3.139 1.00 0.00 65 GLU A O 9
ATOM 9951 N N . VAL A 1 63 ? -1.245 -5.681 2.067 1.00 0.00 66 VAL A N 9
ATOM 9952 C CA . VAL A 1 63 ? -2.066 -6.045 0.926 1.00 0.00 66 VAL A CA 9
ATOM 9953 C C . VAL A 1 63 ? -2.468 -7.508 1.025 1.00 0.00 66 VAL A C 9
ATOM 9954 O O . VAL A 1 63 ? -1.643 -8.408 0.862 1.00 0.00 66 VAL A O 9
ATOM 9967 N N . ILE A 1 64 ? -3.737 -7.736 1.310 1.00 0.00 67 ILE A N 9
ATOM 9968 C CA . ILE A 1 64 ? -4.243 -9.084 1.498 1.00 0.00 67 ILE A CA 9
ATOM 9969 C C . ILE A 1 64 ? -5.193 -9.450 0.365 1.00 0.00 67 ILE A C 9
ATOM 9970 O O . ILE A 1 64 ? -6.229 -8.813 0.186 1.00 0.00 67 ILE A O 9
ATOM 9986 N N . ARG A 1 65 ? -4.825 -10.461 -0.403 1.00 0.00 68 ARG A N 9
ATOM 9987 C CA . ARG A 1 65 ? -5.638 -10.910 -1.527 1.00 0.00 68 ARG A CA 9
ATOM 9988 C C . ARG A 1 65 ? -6.853 -11.688 -1.033 1.00 0.00 68 ARG A C 9
ATOM 9989 O O . ARG A 1 65 ? -6.730 -12.565 -0.175 1.00 0.00 68 ARG A O 9
ATOM 10010 N N . VAL A 1 66 ? -8.018 -11.377 -1.576 1.00 0.00 69 VAL A N 9
ATOM 10011 C CA . VAL A 1 66 ? -9.236 -12.064 -1.191 1.00 0.00 69 VAL A CA 9
ATOM 10012 C C . VAL A 1 66 ? -9.614 -13.110 -2.240 1.00 0.00 69 VAL A C 9
ATOM 10013 O O . VAL A 1 66 ? -9.766 -12.802 -3.422 1.00 0.00 69 VAL A O 9
ATOM 10026 N N . ILE A 1 67 ? -9.732 -14.354 -1.808 1.00 0.00 70 ILE A N 9
ATOM 10027 C CA . ILE A 1 67 ? -10.091 -15.435 -2.710 1.00 0.00 70 ILE A CA 9
ATOM 10028 C C . ILE A 1 67 ? -11.608 -15.551 -2.814 1.00 0.00 70 ILE A C 9
ATOM 10029 O O . ILE A 1 67 ? -12.268 -16.048 -1.900 1.00 0.00 70 ILE A O 9
ATOM 10045 N N . TYR A 1 68 ? -12.154 -15.066 -3.918 1.00 0.00 71 TYR A N 9
ATOM 10046 C CA . TYR A 1 68 ? -13.591 -15.100 -4.138 1.00 0.00 71 TYR A CA 9
ATOM 10047 C C . TYR A 1 68 ? -13.915 -15.942 -5.368 1.00 0.00 71 TYR A C 9
ATOM 10048 O O . TYR A 1 68 ? -13.362 -15.720 -6.449 1.00 0.00 71 TYR A O 9
ATOM 10066 N N . GLY A 1 69 ? -14.806 -16.906 -5.199 1.00 0.00 72 GLY A N 9
ATOM 10067 C CA . GLY A 1 69 ? -15.152 -17.798 -6.287 1.00 0.00 72 GLY A CA 9
ATOM 10068 C C . GLY A 1 69 ? -16.267 -17.248 -7.157 1.00 0.00 72 GLY A C 9
ATOM 10069 O O . GLY A 1 69 ? -16.101 -17.095 -8.367 1.00 0.00 72 GLY A O 9
ATOM 10073 N N . GLY A 1 70 ? -17.399 -16.936 -6.540 1.00 0.00 73 GLY A N 9
ATOM 10074 C CA . GLY A 1 70 ? -18.539 -16.438 -7.282 1.00 0.00 73 GLY A CA 9
ATOM 10075 C C . GLY A 1 70 ? -19.791 -16.424 -6.437 1.00 0.00 73 GLY A C 9
ATOM 10076 O O . GLY A 1 70 ? -19.680 -16.218 -5.210 1.00 0.00 73 GLY A O 9
ATOM 10081 N N . MET A 1 1 ? 14.093 19.367 5.419 1.00 0.00 4 MET A N 10
ATOM 10082 C CA . MET A 1 1 ? 12.817 18.705 5.068 1.00 0.00 4 MET A CA 10
ATOM 10083 C C . MET A 1 1 ? 13.072 17.304 4.540 1.00 0.00 4 MET A C 10
ATOM 10084 O O . MET A 1 1 ? 14.118 17.035 3.952 1.00 0.00 4 MET A O 10
ATOM 10100 N N . VAL A 1 2 ? 12.126 16.410 4.770 1.00 0.00 5 VAL A N 10
ATOM 10101 C CA . VAL A 1 2 ? 12.205 15.066 4.224 1.00 0.00 5 VAL A CA 10
ATOM 10102 C C . VAL A 1 2 ? 11.238 14.922 3.058 1.00 0.00 5 VAL A C 10
ATOM 10103 O O . VAL A 1 2 ? 10.021 14.913 3.244 1.00 0.00 5 VAL A O 10
ATOM 10116 N N . ILE A 1 3 ? 11.785 14.848 1.857 1.00 0.00 6 ILE A N 10
ATOM 10117 C CA . ILE A 1 3 ? 10.983 14.653 0.664 1.00 0.00 6 ILE A CA 10
ATOM 10118 C C . ILE A 1 3 ? 10.962 13.176 0.301 1.00 0.00 6 ILE A C 10
ATOM 10119 O O . ILE A 1 3 ? 12.007 12.559 0.090 1.00 0.00 6 ILE A O 10
ATOM 10135 N N . GLY A 1 4 ? 9.768 12.616 0.237 1.00 0.00 7 GLY A N 10
ATOM 10136 C CA . GLY A 1 4 ? 9.633 11.202 -0.012 1.00 0.00 7 GLY A CA 10
ATOM 10137 C C . GLY A 1 4 ? 9.248 10.467 1.250 1.00 0.00 7 GLY A C 10
ATOM 10138 O O . GLY A 1 4 ? 9.037 11.095 2.290 1.00 0.00 7 GLY A O 10
ATOM 10142 N N . MET A 1 5 ? 9.151 9.151 1.174 1.00 0.00 8 MET A N 10
ATOM 10143 C CA . MET A 1 5 ? 8.765 8.359 2.332 1.00 0.00 8 MET A CA 10
ATOM 10144 C C . MET A 1 5 ? 9.172 6.900 2.172 1.00 0.00 8 MET A C 10
ATOM 10145 O O . MET A 1 5 ? 9.412 6.426 1.058 1.00 0.00 8 MET A O 10
ATOM 10159 N N . LYS A 1 6 ? 9.275 6.208 3.299 1.00 0.00 9 LYS A N 10
ATOM 10160 C CA . LYS A 1 6 ? 9.583 4.785 3.310 1.00 0.00 9 LYS A CA 10
ATOM 10161 C C . LYS A 1 6 ? 8.446 4.031 3.988 1.00 0.00 9 LYS A C 10
ATOM 10162 O O . LYS A 1 6 ? 7.920 4.490 5.004 1.00 0.00 9 LYS A O 10
ATOM 10181 N N . PHE A 1 7 ? 8.054 2.893 3.434 1.00 0.00 10 PHE A N 10
ATOM 10182 C CA . PHE A 1 7 ? 6.999 2.094 4.044 1.00 0.00 10 PHE A CA 10
ATOM 10183 C C . PHE A 1 7 ? 7.197 0.618 3.744 1.00 0.00 10 PHE A C 10
ATOM 10184 O O . PHE A 1 7 ? 7.944 0.248 2.829 1.00 0.00 10 PHE A O 10
ATOM 10201 N N . THR A 1 8 ? 6.528 -0.222 4.515 1.00 0.00 11 THR A N 10
ATOM 10202 C CA . THR A 1 8 ? 6.588 -1.650 4.305 1.00 0.00 11 THR A CA 10
ATOM 10203 C C . THR A 1 8 ? 5.252 -2.149 3.759 1.00 0.00 11 THR A C 10
ATOM 10204 O O . THR A 1 8 ? 4.185 -1.685 4.170 1.00 0.00 11 THR A O 10
ATOM 10215 N N . VAL A 1 9 ? 5.319 -3.053 2.801 1.00 0.00 12 VAL A N 10
ATOM 10216 C CA . VAL A 1 9 ? 4.131 -3.647 2.222 1.00 0.00 12 VAL A CA 10
ATOM 10217 C C . VAL A 1 9 ? 4.247 -5.167 2.223 1.00 0.00 12 VAL A C 10
ATOM 10218 O O . VAL A 1 9 ? 5.197 -5.729 1.675 1.00 0.00 12 VAL A O 10
ATOM 10231 N N . ILE A 1 10 ? 3.300 -5.835 2.861 1.00 0.00 13 ILE A N 10
ATOM 10232 C CA . ILE A 1 10 ? 3.311 -7.286 2.895 1.00 0.00 13 ILE A CA 10
ATOM 10233 C C . ILE A 1 10 ? 2.565 -7.813 1.667 1.00 0.00 13 ILE A C 10
ATOM 10234 O O . ILE A 1 10 ? 1.435 -7.404 1.385 1.00 0.00 13 ILE A O 10
ATOM 10250 N N . THR A 1 11 ? 3.242 -8.661 0.902 1.00 0.00 14 THR A N 10
ATOM 10251 C CA . THR A 1 11 ? 2.701 -9.175 -0.345 1.00 0.00 14 THR A CA 10
ATOM 10252 C C . THR A 1 11 ? 2.884 -10.695 -0.422 1.00 0.00 14 THR A C 10
ATOM 10253 O O . THR A 1 11 ? 3.303 -11.325 0.551 1.00 0.00 14 THR A O 10
ATOM 10264 N N . ASP A 1 12 ? 2.596 -11.267 -1.590 1.00 0.00 15 ASP A N 10
ATOM 10265 C CA . ASP A 1 12 ? 2.622 -12.719 -1.790 1.00 0.00 15 ASP A CA 10
ATOM 10266 C C . ASP A 1 12 ? 3.976 -13.334 -1.444 1.00 0.00 15 ASP A C 10
ATOM 10267 O O . ASP A 1 12 ? 4.047 -14.357 -0.765 1.00 0.00 15 ASP A O 10
ATOM 10276 N N . ASP A 1 13 ? 5.051 -12.714 -1.914 1.00 0.00 16 ASP A N 10
ATOM 10277 C CA . ASP A 1 13 ? 6.385 -13.289 -1.752 1.00 0.00 16 ASP A CA 10
ATOM 10278 C C . ASP A 1 13 ? 7.050 -12.819 -0.460 1.00 0.00 16 ASP A C 10
ATOM 10279 O O . ASP A 1 13 ? 8.221 -13.111 -0.217 1.00 0.00 16 ASP A O 10
ATOM 10288 N N . GLY A 1 14 ? 6.301 -12.120 0.375 1.00 0.00 17 GLY A N 10
ATOM 10289 C CA . GLY A 1 14 ? 6.842 -11.668 1.639 1.00 0.00 17 GLY A CA 10
ATOM 10290 C C . GLY A 1 14 ? 6.577 -10.202 1.885 1.00 0.00 17 GLY A C 10
ATOM 10291 O O . GLY A 1 14 ? 5.812 -9.572 1.156 1.00 0.00 17 GLY A O 10
ATOM 10295 N N . LYS A 1 15 ? 7.210 -9.652 2.909 1.00 0.00 18 LYS A N 10
ATOM 10296 C CA . LYS A 1 15 ? 7.015 -8.257 3.261 1.00 0.00 18 LYS A CA 10
ATOM 10297 C C . LYS A 1 15 ? 8.174 -7.421 2.743 1.00 0.00 18 LYS A C 10
ATOM 10298 O O . LYS A 1 15 ? 9.334 -7.676 3.071 1.00 0.00 18 LYS A O 10
ATOM 10317 N N . LYS A 1 16 ? 7.852 -6.426 1.940 1.00 0.00 19 LYS A N 10
ATOM 10318 C CA . LYS A 1 16 ? 8.858 -5.587 1.312 1.00 0.00 19 LYS A CA 10
ATOM 10319 C C . LYS A 1 16 ? 8.942 -4.250 2.030 1.00 0.00 19 LYS A C 10
ATOM 10320 O O . LYS A 1 16 ? 7.940 -3.747 2.531 1.00 0.00 19 LYS A O 10
ATOM 10339 N N . ILE A 1 17 ? 10.129 -3.683 2.092 1.00 0.00 20 ILE A N 10
ATOM 10340 C CA . ILE A 1 17 ? 10.289 -2.324 2.570 1.00 0.00 20 ILE A CA 10
ATOM 10341 C C . ILE A 1 17 ? 10.929 -1.504 1.452 1.00 0.00 20 ILE A C 10
ATOM 10342 O O . ILE A 1 17 ? 12.005 -1.839 0.954 1.00 0.00 20 ILE A O 10
ATOM 10358 N N . LEU A 1 18 ? 10.245 -0.457 1.022 1.00 0.00 21 LEU A N 10
ATOM 10359 C CA . LEU A 1 18 ? 10.699 0.311 -0.126 1.00 0.00 21 LEU A CA 10
ATOM 10360 C C . LEU A 1 18 ? 10.531 1.804 0.104 1.00 0.00 21 LEU A C 10
ATOM 10361 O O . LEU A 1 18 ? 9.927 2.228 1.091 1.00 0.00 21 LEU A O 10
ATOM 10377 N N . GLU A 1 19 ? 11.071 2.593 -0.812 1.00 0.00 22 GLU A N 10
ATOM 10378 C CA . GLU A 1 19 ? 11.090 4.034 -0.665 1.00 0.00 22 GLU A CA 10
ATOM 10379 C C . GLU A 1 19 ? 10.603 4.701 -1.945 1.00 0.00 22 GLU A C 10
ATOM 10380 O O . GLU A 1 19 ? 10.880 4.223 -3.048 1.00 0.00 22 GLU A O 10
ATOM 10392 N N . SER A 1 20 ? 9.863 5.787 -1.790 1.00 0.00 23 SER A N 10
ATOM 10393 C CA . SER A 1 20 ? 9.401 6.565 -2.925 1.00 0.00 23 SER A CA 10
ATOM 10394 C C . SER A 1 20 ? 9.911 7.997 -2.793 1.00 0.00 23 SER A C 10
ATOM 10395 O O . SER A 1 20 ? 9.979 8.535 -1.686 1.00 0.00 23 SER A O 10
ATOM 10403 N N . GLY A 1 21 ? 10.262 8.610 -3.920 1.00 0.00 24 GLY A N 10
ATOM 10404 C CA . GLY A 1 21 ? 10.876 9.927 -3.900 1.00 0.00 24 GLY A CA 10
ATOM 10405 C C . GLY A 1 21 ? 9.889 11.029 -3.572 1.00 0.00 24 GLY A C 10
ATOM 10406 O O . GLY A 1 21 ? 10.280 12.158 -3.277 1.00 0.00 24 GLY A O 10
ATOM 10410 N N . ALA A 1 22 ? 8.607 10.703 -3.634 1.00 0.00 25 ALA A N 10
ATOM 10411 C CA . ALA A 1 22 ? 7.557 11.648 -3.299 1.00 0.00 25 ALA A CA 10
ATOM 10412 C C . ALA A 1 22 ? 6.470 10.949 -2.498 1.00 0.00 25 ALA A C 10
ATOM 10413 O O . ALA A 1 22 ? 6.194 9.774 -2.728 1.00 0.00 25 ALA A O 10
ATOM 10420 N N . PRO A 1 23 ? 5.860 11.648 -1.527 1.00 0.00 26 PRO A N 10
ATOM 10421 C CA . PRO A 1 23 ? 4.748 11.099 -0.747 1.00 0.00 26 PRO A CA 10
ATOM 10422 C C . PRO A 1 23 ? 3.597 10.677 -1.654 1.00 0.00 26 PRO A C 10
ATOM 10423 O O . PRO A 1 23 ? 3.049 11.490 -2.400 1.00 0.00 26 PRO A O 10
ATOM 10434 N N . ARG A 1 24 ? 3.247 9.403 -1.597 1.00 0.00 27 ARG A N 10
ATOM 10435 C CA . ARG A 1 24 ? 2.252 8.848 -2.501 1.00 0.00 27 ARG A CA 10
ATOM 10436 C C . ARG A 1 24 ? 0.998 8.434 -1.751 1.00 0.00 27 ARG A C 10
ATOM 10437 O O . ARG A 1 24 ? 1.030 8.171 -0.549 1.00 0.00 27 ARG A O 10
ATOM 10458 N N . ARG A 1 25 ? -0.105 8.392 -2.471 1.00 0.00 28 ARG A N 10
ATOM 10459 C CA . ARG A 1 25 ? -1.354 7.883 -1.944 1.00 0.00 28 ARG A CA 10
ATOM 10460 C C . ARG A 1 25 ? -1.481 6.414 -2.347 1.00 0.00 28 ARG A C 10
ATOM 10461 O O . ARG A 1 25 ? -0.763 5.960 -3.239 1.00 0.00 28 ARG A O 10
ATOM 10482 N N . ILE A 1 26 ? -2.355 5.663 -1.684 1.00 0.00 29 ILE A N 10
ATOM 10483 C CA . ILE A 1 26 ? -2.553 4.250 -2.015 1.00 0.00 29 ILE A CA 10
ATOM 10484 C C . ILE A 1 26 ? -2.887 4.083 -3.498 1.00 0.00 29 ILE A C 10
ATOM 10485 O O . ILE A 1 26 ? -2.389 3.170 -4.161 1.00 0.00 29 ILE A O 10
ATOM 10501 N N . LYS A 1 27 ? -3.696 4.997 -4.016 1.00 0.00 30 LYS A N 10
ATOM 10502 C CA . LYS A 1 27 ? -4.091 4.976 -5.418 1.00 0.00 30 LYS A CA 10
ATOM 10503 C C . LYS A 1 27 ? -2.886 5.188 -6.332 1.00 0.00 30 LYS A C 10
ATOM 10504 O O . LYS A 1 27 ? -2.885 4.748 -7.478 1.00 0.00 30 LYS A O 10
ATOM 10523 N N . ASP A 1 28 ? -1.855 5.858 -5.823 1.00 0.00 31 ASP A N 10
ATOM 10524 C CA . ASP A 1 28 ? -0.642 6.092 -6.602 1.00 0.00 31 ASP A CA 10
ATOM 10525 C C . ASP A 1 28 ? 0.165 4.817 -6.729 1.00 0.00 31 ASP A C 10
ATOM 10526 O O . ASP A 1 28 ? 0.615 4.468 -7.812 1.00 0.00 31 ASP A O 10
ATOM 10535 N N . VAL A 1 29 ? 0.345 4.120 -5.616 1.00 0.00 32 VAL A N 10
ATOM 10536 C CA . VAL A 1 29 ? 1.126 2.888 -5.609 1.00 0.00 32 VAL A CA 10
ATOM 10537 C C . VAL A 1 29 ? 0.490 1.843 -6.520 1.00 0.00 32 VAL A C 10
ATOM 10538 O O . VAL A 1 29 ? 1.157 1.266 -7.384 1.00 0.00 32 VAL A O 10
ATOM 10551 N N . LEU A 1 30 ? -0.806 1.623 -6.343 1.00 0.00 33 LEU A N 10
ATOM 10552 C CA . LEU A 1 30 ? -1.538 0.696 -7.193 1.00 0.00 33 LEU A CA 10
ATOM 10553 C C . LEU A 1 30 ? -1.646 1.247 -8.608 1.00 0.00 33 LEU A C 10
ATOM 10554 O O . LEU A 1 30 ? -1.702 0.491 -9.575 1.00 0.00 33 LEU A O 10
ATOM 10570 N N . GLY A 1 31 ? -1.653 2.569 -8.718 1.00 0.00 34 GLY A N 10
ATOM 10571 C CA . GLY A 1 31 ? -1.749 3.219 -10.011 1.00 0.00 34 GLY A CA 10
ATOM 10572 C C . GLY A 1 31 ? -0.486 3.059 -10.845 1.00 0.00 34 GLY A C 10
ATOM 10573 O O . GLY A 1 31 ? -0.558 2.796 -12.046 1.00 0.00 34 GLY A O 10
ATOM 10577 N N . GLU A 1 32 ? 0.672 3.211 -10.210 1.00 0.00 35 GLU A N 10
ATOM 10578 C CA . GLU A 1 32 ? 1.954 3.097 -10.902 1.00 0.00 35 GLU A CA 10
ATOM 10579 C C . GLU A 1 32 ? 2.217 1.661 -11.337 1.00 0.00 35 GLU A C 10
ATOM 10580 O O . GLU A 1 32 ? 2.800 1.418 -12.395 1.00 0.00 35 GLU A O 10
ATOM 10592 N N . LEU A 1 33 ? 1.790 0.714 -10.515 1.00 0.00 36 LEU A N 10
ATOM 10593 C CA . LEU A 1 33 ? 1.967 -0.697 -10.828 1.00 0.00 36 LEU A CA 10
ATOM 10594 C C . LEU A 1 33 ? 0.822 -1.196 -11.701 1.00 0.00 36 LEU A C 10
ATOM 10595 O O . LEU A 1 33 ? 0.905 -2.270 -12.291 1.00 0.00 36 LEU A O 10
ATOM 10611 N N . GLU A 1 34 ? -0.245 -0.397 -11.766 1.00 0.00 37 GLU A N 10
ATOM 10612 C CA . GLU A 1 34 ? -1.427 -0.707 -12.572 1.00 0.00 37 GLU A CA 10
ATOM 10613 C C . GLU A 1 34 ? -2.112 -1.983 -12.065 1.00 0.00 37 GLU A C 10
ATOM 10614 O O . GLU A 1 34 ? -2.895 -2.614 -12.773 1.00 0.00 37 GLU A O 10
ATOM 10626 N N . ILE A 1 35 ? -1.829 -2.337 -10.820 1.00 0.00 38 ILE A N 10
ATOM 10627 C CA . ILE A 1 35 ? -2.407 -3.524 -10.210 1.00 0.00 38 ILE A CA 10
ATOM 10628 C C . ILE A 1 35 ? -3.827 -3.229 -9.739 1.00 0.00 38 ILE A C 10
ATOM 10629 O O . ILE A 1 35 ? -4.072 -2.206 -9.096 1.00 0.00 38 ILE A O 10
ATOM 10645 N N . PRO A 1 36 ? -4.782 -4.107 -10.080 1.00 0.00 39 PRO A N 10
ATOM 10646 C CA . PRO A 1 36 ? -6.179 -3.939 -9.687 1.00 0.00 39 PRO A CA 10
ATOM 10647 C C . PRO A 1 36 ? -6.361 -3.990 -8.174 1.00 0.00 39 PRO A C 10
ATOM 10648 O O . PRO A 1 36 ? -6.295 -5.057 -7.561 1.00 0.00 39 PRO A O 10
ATOM 10659 N N . ILE A 1 37 ? -6.584 -2.827 -7.576 1.00 0.00 40 ILE A N 10
ATOM 10660 C CA . ILE A 1 37 ? -6.813 -2.724 -6.140 1.00 0.00 40 ILE A CA 10
ATOM 10661 C C . ILE A 1 37 ? -8.149 -3.373 -5.765 1.00 0.00 40 ILE A C 10
ATOM 10662 O O . ILE A 1 37 ? -8.395 -3.715 -4.612 1.00 0.00 40 ILE A O 10
ATOM 10678 N N . GLU A 1 38 ? -8.991 -3.569 -6.771 1.00 0.00 41 GLU A N 10
ATOM 10679 C CA . GLU A 1 38 ? -10.330 -4.110 -6.580 1.00 0.00 41 GLU A CA 10
ATOM 10680 C C . GLU A 1 38 ? -10.295 -5.551 -6.058 1.00 0.00 41 GLU A C 10
ATOM 10681 O O . GLU A 1 38 ? -11.104 -5.931 -5.211 1.00 0.00 41 GLU A O 10
ATOM 10693 N N . THR A 1 39 ? -9.348 -6.341 -6.540 1.00 0.00 42 THR A N 10
ATOM 10694 C CA . THR A 1 39 ? -9.355 -7.772 -6.262 1.00 0.00 42 THR A CA 10
ATOM 10695 C C . THR A 1 39 ? -8.670 -8.122 -4.935 1.00 0.00 42 THR A C 10
ATOM 10696 O O . THR A 1 39 ? -8.762 -9.258 -4.474 1.00 0.00 42 THR A O 10
ATOM 10707 N N . VAL A 1 40 ? -7.993 -7.162 -4.312 1.00 0.00 43 VAL A N 10
ATOM 10708 C CA . VAL A 1 40 ? -7.320 -7.430 -3.041 1.00 0.00 43 VAL A CA 10
ATOM 10709 C C . VAL A 1 40 ? -7.658 -6.361 -2.003 1.00 0.00 43 VAL A C 10
ATOM 10710 O O . VAL A 1 40 ? -8.256 -5.339 -2.329 1.00 0.00 43 VAL A O 10
ATOM 10723 N N . VAL A 1 41 ? -7.288 -6.608 -0.751 1.00 0.00 44 VAL A N 10
ATOM 10724 C CA . VAL A 1 41 ? -7.618 -5.698 0.342 1.00 0.00 44 VAL A CA 10
ATOM 10725 C C . VAL A 1 41 ? -6.382 -4.937 0.815 1.00 0.00 44 VAL A C 10
ATOM 10726 O O . VAL A 1 41 ? -5.317 -5.521 1.001 1.00 0.00 44 VAL A O 10
ATOM 10739 N N . VAL A 1 42 ? -6.532 -3.632 1.008 1.00 0.00 45 VAL A N 10
ATOM 10740 C CA . VAL A 1 42 ? -5.429 -2.793 1.453 1.00 0.00 45 VAL A CA 10
ATOM 10741 C C . VAL A 1 42 ? -5.639 -2.346 2.899 1.00 0.00 45 VAL A C 10
ATOM 10742 O O . VAL A 1 42 ? -6.730 -1.917 3.278 1.00 0.00 45 VAL A O 10
ATOM 10755 N N . LYS A 1 43 ? -4.594 -2.468 3.702 1.00 0.00 46 LYS A N 10
ATOM 10756 C CA . LYS A 1 43 ? -4.635 -2.037 5.091 1.00 0.00 46 LYS A CA 10
ATOM 10757 C C . LYS A 1 43 ? -3.613 -0.939 5.356 1.00 0.00 46 LYS A C 10
ATOM 10758 O O . LYS A 1 43 ? -2.532 -0.926 4.764 1.00 0.00 46 LYS A O 10
ATOM 10777 N N . LYS A 1 44 ? -3.963 -0.030 6.253 1.00 0.00 47 LYS A N 10
ATOM 10778 C CA . LYS A 1 44 ? -3.038 0.986 6.730 1.00 0.00 47 LYS A CA 10
ATOM 10779 C C . LYS A 1 44 ? -2.808 0.824 8.224 1.00 0.00 47 LYS A C 10
ATOM 10780 O O . LYS A 1 44 ? -3.675 1.162 9.033 1.00 0.00 47 LYS A O 10
ATOM 10799 N N . ASN A 1 45 ? -1.656 0.259 8.572 1.00 0.00 48 ASN A N 10
ATOM 10800 C CA . ASN A 1 45 ? -1.237 0.088 9.964 1.00 0.00 48 ASN A CA 10
ATOM 10801 C C . ASN A 1 45 ? -2.127 -0.932 10.683 1.00 0.00 48 ASN A C 10
ATOM 10802 O O . ASN A 1 45 ? -2.009 -1.139 11.890 1.00 0.00 48 ASN A O 10
ATOM 10813 N N . GLY A 1 46 ? -2.994 -1.597 9.929 1.00 0.00 49 GLY A N 10
ATOM 10814 C CA . GLY A 1 46 ? -3.898 -2.559 10.521 1.00 0.00 49 GLY A CA 10
ATOM 10815 C C . GLY A 1 46 ? -5.345 -2.317 10.143 1.00 0.00 49 GLY A C 10
ATOM 10816 O O . GLY A 1 46 ? -6.155 -3.243 10.149 1.00 0.00 49 GLY A O 10
ATOM 10820 N N . GLN A 1 47 ? -5.673 -1.079 9.805 1.00 0.00 50 GLN A N 10
ATOM 10821 C CA . GLN A 1 47 ? -7.046 -0.727 9.461 1.00 0.00 50 GLN A CA 10
ATOM 10822 C C . GLN A 1 47 ? -7.315 -0.949 7.980 1.00 0.00 50 GLN A C 10
ATOM 10823 O O . GLN A 1 47 ? -6.449 -0.703 7.144 1.00 0.00 50 GLN A O 10
ATOM 10837 N N . ILE A 1 48 ? -8.515 -1.418 7.662 1.00 0.00 51 ILE A N 10
ATOM 10838 C CA . ILE A 1 48 ? -8.919 -1.613 6.276 1.00 0.00 51 ILE A CA 10
ATOM 10839 C C . ILE A 1 48 ? -9.291 -0.264 5.681 1.00 0.00 51 ILE A C 10
ATOM 10840 O O . ILE A 1 48 ? -10.204 0.404 6.171 1.00 0.00 51 ILE A O 10
ATOM 10856 N N . VAL A 1 49 ? -8.587 0.139 4.639 1.00 0.00 52 VAL A N 10
ATOM 10857 C CA . VAL A 1 49 ? -8.718 1.488 4.115 1.00 0.00 52 VAL A CA 10
ATOM 10858 C C . VAL A 1 49 ? -9.063 1.495 2.632 1.00 0.00 52 VAL A C 10
ATOM 10859 O O . VAL A 1 49 ? -9.179 0.444 2.002 1.00 0.00 52 VAL A O 10
ATOM 10872 N N . ILE A 1 50 ? -9.226 2.696 2.089 1.00 0.00 53 ILE A N 10
ATOM 10873 C CA . ILE A 1 50 ? -9.521 2.870 0.675 1.00 0.00 53 ILE A CA 10
ATOM 10874 C C . ILE A 1 50 ? -8.296 3.398 -0.069 1.00 0.00 53 ILE A C 10
ATOM 10875 O O . ILE A 1 50 ? -7.217 3.537 0.510 1.00 0.00 53 ILE A O 10
ATOM 10891 N N . ASP A 1 51 ? -8.480 3.713 -1.343 1.00 0.00 54 ASP A N 10
ATOM 10892 C CA . ASP A 1 51 ? -7.384 4.150 -2.207 1.00 0.00 54 ASP A CA 10
ATOM 10893 C C . ASP A 1 51 ? -7.012 5.607 -1.943 1.00 0.00 54 ASP A C 10
ATOM 10894 O O . ASP A 1 51 ? -5.941 6.062 -2.346 1.00 0.00 54 ASP A O 10
ATOM 10903 N N . GLU A 1 52 ? -7.886 6.330 -1.249 1.00 0.00 55 GLU A N 10
ATOM 10904 C CA . GLU A 1 52 ? -7.655 7.742 -0.961 1.00 0.00 55 GLU A CA 10
ATOM 10905 C C . GLU A 1 52 ? -6.788 7.929 0.282 1.00 0.00 55 GLU A C 10
ATOM 10906 O O . GLU A 1 52 ? -6.569 9.054 0.734 1.00 0.00 55 GLU A O 10
ATOM 10918 N N . GLU A 1 53 ? -6.295 6.832 0.836 1.00 0.00 56 GLU A N 10
ATOM 10919 C CA . GLU A 1 53 ? -5.403 6.906 1.983 1.00 0.00 56 GLU A CA 10
ATOM 10920 C C . GLU A 1 53 ? -3.986 7.217 1.539 1.00 0.00 56 GLU A C 10
ATOM 10921 O O . GLU A 1 53 ? -3.440 6.554 0.659 1.00 0.00 56 GLU A O 10
ATOM 10933 N N . GLU A 1 54 ? -3.398 8.234 2.136 1.00 0.00 57 GLU A N 10
ATOM 10934 C CA . GLU A 1 54 ? -2.057 8.649 1.772 1.00 0.00 57 GLU A CA 10
ATOM 10935 C C . GLU A 1 54 ? -1.024 7.896 2.597 1.00 0.00 57 GLU A C 10
ATOM 10936 O O . GLU A 1 54 ? -1.282 7.533 3.744 1.00 0.00 57 GLU A O 10
ATOM 10948 N N . ILE A 1 55 ? 0.131 7.649 2.005 1.00 0.00 58 ILE A N 10
ATOM 10949 C CA . ILE A 1 55 ? 1.179 6.891 2.666 1.00 0.00 58 ILE A CA 10
ATOM 10950 C C . ILE A 1 55 ? 2.249 7.829 3.203 1.00 0.00 58 ILE A C 10
ATOM 10951 O O . ILE A 1 55 ? 2.871 8.579 2.445 1.00 0.00 58 ILE A O 10
ATOM 10967 N N . PHE A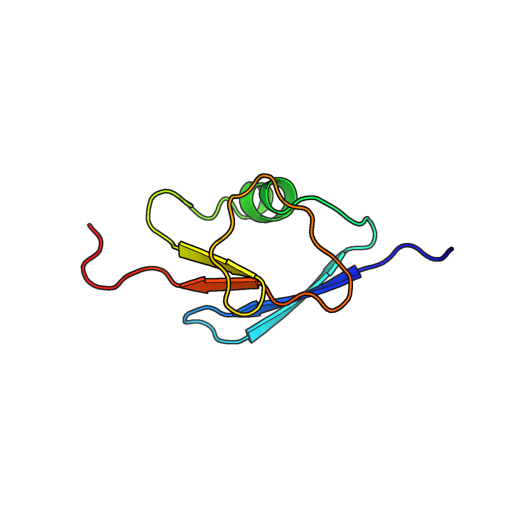 1 56 ? 2.452 7.792 4.509 1.00 0.00 59 PHE A N 10
ATOM 10968 C CA . PHE A 1 56 ? 3.423 8.661 5.150 1.00 0.00 59 PHE A CA 10
ATOM 10969 C C . PHE A 1 56 ? 4.725 7.911 5.409 1.00 0.00 59 PHE A C 10
ATOM 10970 O O . PHE A 1 56 ? 4.796 6.695 5.234 1.00 0.00 59 PHE A O 10
ATOM 10987 N N . ASP A 1 57 ? 5.756 8.637 5.812 1.00 0.00 60 ASP A N 10
ATOM 10988 C CA . ASP A 1 57 ? 7.046 8.028 6.115 1.00 0.00 60 ASP A CA 10
ATOM 10989 C C . ASP A 1 57 ? 6.962 7.202 7.391 1.00 0.00 60 ASP A C 10
ATOM 10990 O O . ASP A 1 57 ? 6.737 7.739 8.478 1.00 0.00 60 ASP A O 10
ATOM 10999 N N . GLY A 1 58 ? 7.137 5.898 7.252 1.00 0.00 61 GLY A N 10
ATOM 11000 C CA . GLY A 1 58 ? 7.024 5.005 8.383 1.00 0.00 61 GLY A CA 10
ATOM 11001 C C . GLY A 1 58 ? 5.691 4.293 8.402 1.00 0.00 61 GLY A C 10
ATOM 11002 O O . GLY A 1 58 ? 5.333 3.656 9.393 1.00 0.00 61 GLY A O 10
ATOM 11006 N N . ASP A 1 59 ? 4.959 4.397 7.298 1.00 0.00 62 ASP A N 10
ATOM 11007 C CA . ASP A 1 59 ? 3.631 3.800 7.192 1.00 0.00 62 ASP A CA 10
ATOM 11008 C C . ASP A 1 59 ? 3.743 2.285 7.029 1.00 0.00 62 ASP A C 10
ATOM 11009 O O . ASP A 1 59 ? 4.798 1.766 6.653 1.00 0.00 62 ASP A O 10
ATOM 11018 N N . ILE A 1 60 ? 2.656 1.583 7.307 1.00 0.00 63 ILE A N 10
ATOM 11019 C CA . ILE A 1 60 ? 2.632 0.127 7.226 1.00 0.00 63 ILE A CA 10
ATOM 11020 C C . ILE A 1 60 ? 1.453 -0.325 6.368 1.00 0.00 63 ILE A C 10
ATOM 11021 O O . ILE A 1 60 ? 0.299 -0.154 6.754 1.00 0.00 63 ILE A O 10
ATOM 11037 N N . ILE A 1 61 ? 1.737 -0.881 5.203 1.00 0.00 64 ILE A N 10
ATOM 11038 C CA . ILE A 1 61 ? 0.685 -1.311 4.296 1.00 0.00 64 ILE A CA 10
ATOM 11039 C C . ILE A 1 61 ? 0.613 -2.834 4.239 1.00 0.00 64 ILE A C 10
ATOM 11040 O O . ILE A 1 61 ? 1.580 -3.506 3.871 1.00 0.00 64 ILE A O 10
ATOM 11056 N N . GLU A 1 62 ? -0.530 -3.370 4.625 1.00 0.00 65 GLU A N 10
ATOM 11057 C CA . GLU A 1 62 ? -0.761 -4.802 4.561 1.00 0.00 65 GLU A CA 10
ATOM 11058 C C . GLU A 1 62 ? -1.702 -5.114 3.402 1.00 0.00 65 GLU A C 10
ATOM 11059 O O . GLU A 1 62 ? -2.870 -4.726 3.427 1.00 0.00 65 GLU A O 10
ATOM 11071 N N . VAL A 1 63 ? -1.194 -5.788 2.378 1.00 0.00 66 VAL A N 10
ATOM 11072 C CA . VAL A 1 63 ? -2.019 -6.135 1.231 1.00 0.00 66 VAL A CA 10
ATOM 11073 C C . VAL A 1 63 ? -2.533 -7.559 1.359 1.00 0.00 66 VAL A C 10
ATOM 11074 O O . VAL A 1 63 ? -1.787 -8.528 1.211 1.00 0.00 66 VAL A O 10
ATOM 11087 N N . ILE A 1 64 ? -3.813 -7.672 1.653 1.00 0.00 67 ILE A N 10
ATOM 11088 C CA . ILE A 1 64 ? -4.448 -8.961 1.818 1.00 0.00 67 ILE A CA 10
ATOM 11089 C C . ILE A 1 64 ? -5.072 -9.409 0.504 1.00 0.00 67 ILE A C 10
ATOM 11090 O O . ILE A 1 64 ? -6.194 -9.026 0.170 1.00 0.00 67 ILE A O 10
ATOM 11106 N N . ARG A 1 65 ? -4.318 -10.172 -0.264 1.00 0.00 68 ARG A N 10
ATOM 11107 C CA . ARG A 1 65 ? -4.850 -10.780 -1.469 1.00 0.00 68 ARG A CA 10
ATOM 11108 C C . ARG A 1 65 ? -5.825 -11.886 -1.092 1.00 0.00 68 ARG A C 10
ATOM 11109 O O . ARG A 1 65 ? -5.592 -12.630 -0.137 1.00 0.00 68 ARG A O 10
ATOM 11130 N N . VAL A 1 66 ? -6.913 -11.992 -1.831 1.00 0.00 69 VAL A N 10
ATOM 11131 C CA . VAL A 1 66 ? -7.997 -12.883 -1.446 1.00 0.00 69 VAL A CA 10
ATOM 11132 C C . VAL A 1 66 ? -7.733 -14.317 -1.884 1.00 0.00 69 VAL A C 10
ATOM 11133 O O . VAL A 1 66 ? -7.242 -14.572 -2.989 1.00 0.00 69 VAL A O 10
ATOM 11146 N N . ILE A 1 67 ? -8.042 -15.248 -0.996 1.00 0.00 70 ILE A N 10
ATOM 11147 C CA . ILE A 1 67 ? -7.878 -16.663 -1.276 1.00 0.00 70 ILE A CA 10
ATOM 11148 C C . ILE A 1 67 ? -9.041 -17.125 -2.153 1.00 0.00 70 ILE A C 10
ATOM 11149 O O . ILE A 1 67 ? -10.179 -16.700 -1.939 1.00 0.00 70 ILE A O 10
ATOM 11165 N N . TYR A 1 68 ? -8.730 -17.936 -3.172 1.00 0.00 71 TYR A N 10
ATOM 11166 C CA . TYR A 1 68 ? -9.712 -18.380 -4.171 1.00 0.00 71 TYR A CA 10
ATOM 11167 C C . TYR A 1 68 ? -9.958 -17.265 -5.196 1.00 0.00 71 TYR A C 10
ATOM 11168 O O . TYR A 1 68 ? -10.641 -17.455 -6.203 1.00 0.00 71 TYR A O 10
ATOM 11186 N N . GLY A 1 69 ? -9.365 -16.106 -4.946 1.00 0.00 72 GLY A N 10
ATOM 11187 C CA . GLY A 1 69 ? -9.465 -14.999 -5.873 1.00 0.00 72 GLY A CA 10
ATOM 11188 C C . GLY A 1 69 ? -8.286 -14.960 -6.819 1.00 0.00 72 GLY A C 10
ATOM 11189 O O . GLY A 1 69 ? -7.206 -14.488 -6.461 1.00 0.00 72 GLY A O 10
ATOM 11193 N N . GLY A 1 70 ? -8.489 -15.470 -8.022 1.00 0.00 73 GLY A N 10
ATOM 11194 C CA . GLY A 1 70 ? -7.430 -15.511 -9.003 1.00 0.00 73 GLY A CA 10
ATOM 11195 C C . GLY A 1 70 ? -7.986 -15.563 -10.404 1.00 0.00 73 GLY A C 10
ATOM 11196 O O . GLY A 1 70 ? -9.120 -16.064 -10.573 1.00 0.00 73 GLY A O 10
ATOM 11201 N N . MET A 1 1 ? 16.284 18.254 4.621 1.00 0.00 4 MET A N 11
ATOM 11202 C CA . MET A 1 1 ? 14.827 18.047 4.736 1.00 0.00 4 MET A CA 11
ATOM 11203 C C . MET A 1 1 ? 14.455 16.660 4.240 1.00 0.00 4 MET A C 11
ATOM 11204 O O . MET A 1 1 ? 14.913 16.228 3.182 1.00 0.00 4 MET A O 11
ATOM 11220 N N . VAL A 1 2 ? 13.628 15.965 4.999 1.00 0.00 5 VAL A N 11
ATOM 11221 C CA . VAL A 1 2 ? 13.190 14.634 4.615 1.00 0.00 5 VAL A CA 11
ATOM 11222 C C . VAL A 1 2 ? 11.981 14.722 3.692 1.00 0.00 5 VAL A C 11
ATOM 11223 O O . VAL A 1 2 ? 10.870 15.029 4.128 1.00 0.00 5 VAL A O 11
ATOM 11236 N N . ILE A 1 3 ? 12.209 14.480 2.408 1.00 0.00 6 ILE A N 11
ATOM 11237 C CA . ILE A 1 3 ? 11.139 14.494 1.423 1.00 0.00 6 ILE A CA 11
ATOM 11238 C C . ILE A 1 3 ? 10.840 13.075 0.969 1.00 0.00 6 ILE A C 11
ATOM 11239 O O . ILE A 1 3 ? 11.754 12.318 0.643 1.00 0.00 6 ILE A O 11
ATOM 11255 N N . GLY A 1 4 ? 9.568 12.712 0.966 1.00 0.00 7 GLY A N 11
ATOM 11256 C CA . GLY A 1 4 ? 9.188 11.362 0.627 1.00 0.00 7 GLY A CA 11
ATOM 11257 C C . GLY A 1 4 ? 8.886 10.557 1.867 1.00 0.00 7 GLY A C 11
ATOM 11258 O O . GLY A 1 4 ? 8.568 11.129 2.912 1.00 0.00 7 GLY A O 11
ATOM 11262 N N . MET A 1 5 ? 8.985 9.241 1.766 1.00 0.00 8 MET A N 11
ATOM 11263 C CA . MET A 1 5 ? 8.703 8.378 2.902 1.00 0.00 8 MET A CA 11
ATOM 11264 C C . MET A 1 5 ? 9.318 6.995 2.719 1.00 0.00 8 MET A C 11
ATOM 11265 O O . MET A 1 5 ? 9.511 6.530 1.590 1.00 0.00 8 MET A O 11
ATOM 11279 N N . LYS A 1 6 ? 9.636 6.355 3.836 1.00 0.00 9 LYS A N 11
ATOM 11280 C CA . LYS A 1 6 ? 10.092 4.975 3.836 1.00 0.00 9 LYS A CA 11
ATOM 11281 C C . LYS A 1 6 ? 9.093 4.126 4.606 1.00 0.00 9 LYS A C 11
ATOM 11282 O O . LYS A 1 6 ? 8.840 4.366 5.787 1.00 0.00 9 LYS A O 11
ATOM 11301 N N . PHE A 1 7 ? 8.511 3.147 3.936 1.00 0.00 10 PHE A N 11
ATOM 11302 C CA . PHE A 1 7 ? 7.445 2.356 4.531 1.00 0.00 10 PHE A CA 11
ATOM 11303 C C . PHE A 1 7 ? 7.603 0.886 4.181 1.00 0.00 10 PHE A C 11
ATOM 11304 O O . PHE A 1 7 ? 8.404 0.523 3.314 1.00 0.00 10 PHE A O 11
ATOM 11321 N N . THR A 1 8 ? 6.845 0.041 4.861 1.00 0.00 11 THR A N 11
ATOM 11322 C CA . THR A 1 8 ? 6.892 -1.381 4.601 1.00 0.00 11 THR A CA 11
ATOM 11323 C C . THR A 1 8 ? 5.557 -1.874 4.050 1.00 0.00 11 THR A C 11
ATOM 11324 O O . THR A 1 8 ? 4.488 -1.448 4.491 1.00 0.00 11 THR A O 11
ATOM 11335 N N . VAL A 1 9 ? 5.629 -2.752 3.066 1.00 0.00 12 VAL A N 11
ATOM 11336 C CA . VAL A 1 9 ? 4.440 -3.350 2.486 1.00 0.00 12 VAL A CA 11
ATOM 11337 C C . VAL A 1 9 ? 4.578 -4.866 2.504 1.00 0.00 12 VAL A C 11
ATOM 11338 O O . VAL A 1 9 ? 5.658 -5.399 2.247 1.00 0.00 12 VAL A O 11
ATOM 11351 N N . ILE A 1 10 ? 3.505 -5.556 2.844 1.00 0.00 13 ILE A N 11
ATOM 11352 C CA . ILE A 1 10 ? 3.535 -7.006 2.890 1.00 0.00 13 ILE A CA 11
ATOM 11353 C C . ILE A 1 10 ? 2.562 -7.581 1.861 1.00 0.00 13 ILE A C 11
ATOM 11354 O O . ILE A 1 10 ? 1.366 -7.275 1.867 1.00 0.00 13 ILE A O 11
ATOM 11370 N N . THR A 1 11 ? 3.102 -8.378 0.948 1.00 0.00 14 THR A N 11
ATOM 11371 C CA . THR A 1 11 ? 2.309 -9.018 -0.091 1.00 0.00 14 THR A CA 11
ATOM 11372 C C . THR A 1 11 ? 2.636 -10.509 -0.157 1.00 0.00 14 THR A C 11
ATOM 11373 O O . THR A 1 11 ? 3.240 -11.060 0.766 1.00 0.00 14 THR A O 11
ATOM 11384 N N . ASP A 1 12 ? 2.253 -11.155 -1.253 1.00 0.00 15 ASP A N 11
ATOM 11385 C CA . ASP A 1 12 ? 2.538 -12.573 -1.447 1.00 0.00 15 ASP A CA 11
ATOM 11386 C C . ASP A 1 12 ? 4.027 -12.800 -1.676 1.00 0.00 15 ASP A C 11
ATOM 11387 O O . ASP A 1 12 ? 4.540 -13.894 -1.452 1.00 0.00 15 ASP A O 11
ATOM 11396 N N . ASP A 1 13 ? 4.722 -11.752 -2.109 1.00 0.00 16 ASP A N 11
ATOM 11397 C CA . ASP A 1 13 ? 6.161 -11.831 -2.337 1.00 0.00 16 ASP A CA 11
ATOM 11398 C C . ASP A 1 13 ? 6.910 -11.648 -1.021 1.00 0.00 16 ASP A C 11
ATOM 11399 O O . ASP A 1 13 ? 8.115 -11.887 -0.928 1.00 0.00 16 ASP A O 11
ATOM 11408 N N . GLY A 1 14 ? 6.182 -11.239 0.008 1.00 0.00 17 GLY A N 11
ATOM 11409 C CA . GLY A 1 14 ? 6.777 -11.056 1.313 1.00 0.00 17 GLY A CA 11
ATOM 11410 C C . GLY A 1 14 ? 6.611 -9.641 1.819 1.00 0.00 17 GLY A C 11
ATOM 11411 O O . GLY A 1 14 ? 5.845 -8.862 1.256 1.00 0.00 17 GLY A O 11
ATOM 11415 N N . LYS A 1 15 ? 7.327 -9.308 2.880 1.00 0.00 18 LYS A N 11
ATOM 11416 C CA . LYS A 1 15 ? 7.257 -7.981 3.466 1.00 0.00 18 LYS A CA 11
ATOM 11417 C C . LYS A 1 15 ? 8.501 -7.189 3.083 1.00 0.00 18 LYS A C 11
ATOM 11418 O O . LYS A 1 15 ? 9.612 -7.547 3.466 1.00 0.00 18 LYS A O 11
ATOM 11437 N N . LYS A 1 16 ? 8.313 -6.126 2.320 1.00 0.00 19 LYS A N 11
ATOM 11438 C CA . LYS A 1 16 ? 9.431 -5.355 1.791 1.00 0.00 19 LYS A CA 11
ATOM 11439 C C . LYS A 1 16 ? 9.502 -3.959 2.401 1.00 0.00 19 LYS A C 11
ATOM 11440 O O . LYS A 1 16 ? 8.497 -3.418 2.866 1.00 0.00 19 LYS A O 11
ATOM 11459 N N . ILE A 1 17 ? 10.703 -3.395 2.400 1.00 0.00 20 ILE A N 11
ATOM 11460 C CA . ILE A 1 17 ? 10.917 -2.000 2.753 1.00 0.00 20 ILE A CA 11
ATOM 11461 C C . ILE A 1 17 ? 11.283 -1.225 1.494 1.00 0.00 20 ILE A C 11
ATOM 11462 O O . ILE A 1 17 ? 12.261 -1.556 0.820 1.00 0.00 20 ILE A O 11
ATOM 11478 N N . LEU A 1 18 ? 10.503 -0.212 1.165 1.00 0.00 21 LEU A N 11
ATOM 11479 C CA . LEU A 1 18 ? 10.761 0.561 -0.034 1.00 0.00 21 LEU A CA 11
ATOM 11480 C C . LEU A 1 18 ? 10.805 2.048 0.276 1.00 0.00 21 LEU A C 11
ATOM 11481 O O . LEU A 1 18 ? 10.310 2.497 1.313 1.00 0.00 21 LEU A O 11
ATOM 11497 N N . GLU A 1 19 ? 11.400 2.798 -0.632 1.00 0.00 22 GLU A N 11
ATOM 11498 C CA . GLU A 1 19 ? 11.652 4.213 -0.430 1.00 0.00 22 GLU A CA 11
ATOM 11499 C C . GLU A 1 19 ? 11.080 5.018 -1.589 1.00 0.00 22 GLU A C 11
ATOM 11500 O O . GLU A 1 19 ? 11.146 4.588 -2.742 1.00 0.00 22 GLU A O 11
ATOM 11512 N N . SER A 1 20 ? 10.511 6.172 -1.283 1.00 0.00 23 SER A N 11
ATOM 11513 C CA . SER A 1 20 ? 10.009 7.065 -2.311 1.00 0.00 23 SER A CA 11
ATOM 11514 C C . SER A 1 20 ? 10.540 8.471 -2.067 1.00 0.00 23 SER A C 11
ATOM 11515 O O . SER A 1 20 ? 10.629 8.916 -0.921 1.00 0.00 23 SER A O 11
ATOM 11523 N N . GLY A 1 21 ? 10.897 9.158 -3.143 1.00 0.00 24 GLY A N 11
ATOM 11524 C CA . GLY A 1 21 ? 11.465 10.486 -3.023 1.00 0.00 24 GLY A CA 11
ATOM 11525 C C . GLY A 1 21 ? 10.408 11.547 -2.825 1.00 0.00 24 GLY A C 11
ATOM 11526 O O . GLY A 1 21 ? 10.709 12.669 -2.421 1.00 0.00 24 GLY A O 11
ATOM 11530 N N . ALA A 1 22 ? 9.169 11.193 -3.116 1.00 0.00 25 ALA A N 11
ATOM 11531 C CA . ALA A 1 22 ? 8.049 12.098 -2.936 1.00 0.00 25 ALA A CA 11
ATOM 11532 C C . ALA A 1 22 ? 6.864 11.346 -2.346 1.00 0.00 25 ALA A C 11
ATOM 11533 O O . ALA A 1 22 ? 6.711 10.145 -2.589 1.00 0.00 25 ALA A O 11
ATOM 11540 N N . PRO A 1 23 ? 6.029 12.028 -1.540 1.00 0.00 26 PRO A N 11
ATOM 11541 C CA . PRO A 1 23 ? 4.823 11.428 -0.963 1.00 0.00 26 PRO A CA 11
ATOM 11542 C C . PRO A 1 23 ? 3.882 10.896 -2.043 1.00 0.00 26 PRO A C 11
ATOM 11543 O O . PRO A 1 23 ? 3.728 11.504 -3.105 1.00 0.00 26 PRO A O 11
ATOM 11554 N N . ARG A 1 24 ? 3.253 9.767 -1.761 1.00 0.00 27 ARG A N 11
ATOM 11555 C CA . ARG A 1 24 ? 2.458 9.058 -2.751 1.00 0.00 27 ARG A CA 11
ATOM 11556 C C . ARG A 1 24 ? 1.166 8.561 -2.106 1.00 0.00 27 ARG A C 11
ATOM 11557 O O . ARG A 1 24 ? 1.100 8.452 -0.886 1.00 0.00 27 ARG A O 11
ATOM 11578 N N . ARG A 1 25 ? 0.142 8.292 -2.904 1.00 0.00 28 ARG A N 11
ATOM 11579 C CA . ARG A 1 25 ? -1.086 7.681 -2.396 1.00 0.00 28 ARG A CA 11
ATOM 11580 C C . ARG A 1 25 ? -1.133 6.201 -2.736 1.00 0.00 28 ARG A C 11
ATOM 11581 O O . ARG A 1 25 ? -0.282 5.694 -3.469 1.00 0.00 28 ARG A O 11
ATOM 11602 N N . ILE A 1 26 ? -2.139 5.515 -2.212 1.00 0.00 29 ILE A N 11
ATOM 11603 C CA . ILE A 1 26 ? -2.351 4.112 -2.529 1.00 0.00 29 ILE A CA 11
ATOM 11604 C C . ILE A 1 26 ? -2.771 3.970 -3.988 1.00 0.00 29 ILE A C 11
ATOM 11605 O O . ILE A 1 26 ? -2.283 3.096 -4.700 1.00 0.00 29 ILE A O 11
ATOM 11621 N N . LYS A 1 27 ? -3.663 4.856 -4.427 1.00 0.00 30 LYS A N 11
ATOM 11622 C CA . LYS A 1 27 ? -4.102 4.895 -5.819 1.00 0.00 30 LYS A CA 11
ATOM 11623 C C . LYS A 1 27 ? -2.919 5.165 -6.735 1.00 0.00 30 LYS A C 11
ATOM 11624 O O . LYS A 1 27 ? -2.867 4.684 -7.862 1.00 0.00 30 LYS A O 11
ATOM 11643 N N . ASP A 1 28 ? -1.966 5.931 -6.228 1.00 0.00 31 ASP A N 11
ATOM 11644 C CA . ASP A 1 28 ? -0.763 6.254 -6.975 1.00 0.00 31 ASP A CA 11
ATOM 11645 C C . ASP A 1 28 ? 0.101 5.012 -7.169 1.00 0.00 31 ASP A C 11
ATOM 11646 O O . ASP A 1 28 ? 0.651 4.790 -8.243 1.00 0.00 31 ASP A O 11
ATOM 11655 N N . VAL A 1 29 ? 0.215 4.201 -6.121 1.00 0.00 32 VAL A N 11
ATOM 11656 C CA . VAL A 1 29 ? 1.013 2.982 -6.183 1.00 0.00 32 VAL A CA 11
ATOM 11657 C C . VAL A 1 29 ? 0.285 1.893 -6.968 1.00 0.00 32 VAL A C 11
ATOM 11658 O O . VAL A 1 29 ? 0.833 1.321 -7.914 1.00 0.00 32 VAL A O 11
ATOM 11671 N N . LEU A 1 30 ? -0.954 1.616 -6.579 1.00 0.00 33 LEU A N 11
ATOM 11672 C CA . LEU A 1 30 ? -1.763 0.615 -7.267 1.00 0.00 33 LEU A CA 11
ATOM 11673 C C . LEU A 1 30 ? -1.997 1.009 -8.720 1.00 0.00 33 LEU A C 11
ATOM 11674 O O . LEU A 1 30 ? -2.040 0.155 -9.600 1.00 0.00 33 LEU A O 11
ATOM 11690 N N . GLY A 1 31 ? -2.141 2.303 -8.969 1.00 0.00 34 GLY A N 11
ATOM 11691 C CA . GLY A 1 31 ? -2.308 2.781 -10.329 1.00 0.00 34 GLY A CA 11
ATOM 11692 C C . GLY A 1 31 ? -1.037 2.650 -11.140 1.00 0.00 34 GLY A C 11
ATOM 11693 O O . GLY A 1 31 ? -1.082 2.389 -12.343 1.00 0.00 34 GLY A O 11
ATOM 11697 N N . GLU A 1 32 ? 0.100 2.818 -10.473 1.00 0.00 35 GLU A N 11
ATOM 11698 C CA . GLU A 1 32 ? 1.405 2.748 -11.122 1.00 0.00 35 GLU A CA 11
ATOM 11699 C C . GLU A 1 32 ? 1.623 1.371 -11.753 1.00 0.00 35 GLU A C 11
ATOM 11700 O O . GLU A 1 32 ? 2.066 1.263 -12.895 1.00 0.00 35 GLU A O 11
ATOM 11712 N N . LEU A 1 33 ? 1.297 0.324 -11.001 1.00 0.00 36 LEU A N 11
ATOM 11713 C CA . LEU A 1 33 ? 1.530 -1.050 -11.449 1.00 0.00 36 LEU A CA 11
ATOM 11714 C C . LEU A 1 33 ? 0.246 -1.709 -11.951 1.00 0.00 36 LEU A C 11
ATOM 11715 O O . LEU A 1 33 ? 0.241 -2.901 -12.265 1.00 0.00 36 LEU A O 11
ATOM 11731 N N . GLU A 1 34 ? -0.822 -0.918 -12.037 1.00 0.00 37 GLU A N 11
ATOM 11732 C CA . GLU A 1 34 ? -2.149 -1.402 -12.432 1.00 0.00 37 GLU A CA 11
ATOM 11733 C C . GLU A 1 34 ? -2.585 -2.585 -11.562 1.00 0.00 37 GLU A C 11
ATOM 11734 O O . GLU A 1 34 ? -2.645 -3.731 -12.014 1.00 0.00 37 GLU A O 11
ATOM 11746 N N . ILE A 1 35 ? -2.862 -2.293 -10.304 1.00 0.00 38 ILE A N 11
ATOM 11747 C CA . ILE A 1 35 ? -3.299 -3.302 -9.355 1.00 0.00 38 ILE A CA 11
ATOM 11748 C C . ILE A 1 35 ? -4.756 -3.064 -8.972 1.00 0.00 38 ILE A C 11
ATOM 11749 O O . ILE A 1 35 ? -5.092 -2.021 -8.414 1.00 0.00 38 ILE A O 11
ATOM 11765 N N . PRO A 1 36 ? -5.640 -4.020 -9.286 1.00 0.00 39 PRO A N 11
ATOM 11766 C CA . PRO A 1 36 ? -7.060 -3.932 -8.945 1.00 0.00 39 PRO A CA 11
ATOM 11767 C C . PRO A 1 36 ? -7.292 -3.999 -7.436 1.00 0.00 39 PRO A C 11
ATOM 11768 O O . PRO A 1 36 ? -7.048 -5.026 -6.801 1.00 0.00 39 PRO A O 11
ATOM 11779 N N . ILE A 1 37 ? -7.769 -2.897 -6.875 1.00 0.00 40 ILE A N 11
ATOM 11780 C CA . ILE A 1 37 ? -8.020 -2.802 -5.441 1.00 0.00 40 ILE A CA 11
ATOM 11781 C C . ILE A 1 37 ? -9.347 -3.479 -5.080 1.00 0.00 40 ILE A C 11
ATOM 11782 O O . ILE A 1 37 ? -9.634 -3.749 -3.917 1.00 0.00 40 ILE A O 11
ATOM 11798 N N . GLU A 1 38 ? -10.139 -3.774 -6.099 1.00 0.00 41 GLU A N 11
ATOM 11799 C CA . GLU A 1 38 ? -11.457 -4.360 -5.913 1.00 0.00 41 GLU A CA 11
ATOM 11800 C C . GLU A 1 38 ? -11.367 -5.849 -5.554 1.00 0.00 41 GLU A C 11
ATOM 11801 O O . GLU A 1 38 ? -12.327 -6.433 -5.046 1.00 0.00 41 GLU A O 11
ATOM 11813 N N . THR A 1 39 ? -10.215 -6.463 -5.804 1.00 0.00 42 THR A N 11
ATOM 11814 C CA . THR A 1 39 ? -10.081 -7.902 -5.614 1.00 0.00 42 THR A CA 11
ATOM 11815 C C . THR A 1 39 ? -9.210 -8.256 -4.403 1.00 0.00 42 THR A C 11
ATOM 11816 O O . THR A 1 39 ? -9.132 -9.421 -4.013 1.00 0.00 42 THR A O 11
ATOM 11827 N N . VAL A 1 40 ? -8.563 -7.264 -3.799 1.00 0.00 43 VAL A N 11
ATOM 11828 C CA . VAL A 1 40 ? -7.713 -7.521 -2.638 1.00 0.00 43 VAL A CA 11
ATOM 11829 C C . VAL A 1 40 ? -7.996 -6.517 -1.524 1.00 0.00 43 VAL A C 11
ATOM 11830 O O . VAL A 1 40 ? -8.668 -5.513 -1.742 1.00 0.00 43 VAL A O 11
ATOM 11843 N N . VAL A 1 41 ? -7.488 -6.799 -0.331 1.00 0.00 44 VAL A N 11
ATOM 11844 C CA . VAL A 1 41 ? -7.724 -5.934 0.819 1.00 0.00 44 VAL A CA 11
ATOM 11845 C C . VAL A 1 41 ? -6.480 -5.121 1.152 1.00 0.00 44 VAL A C 11
ATOM 11846 O O . VAL A 1 41 ? -5.417 -5.681 1.410 1.00 0.00 44 VAL A O 11
ATOM 11859 N N . VAL A 1 42 ? -6.618 -3.803 1.143 1.00 0.00 45 VAL A N 11
ATOM 11860 C CA . VAL A 1 42 ? -5.515 -2.922 1.497 1.00 0.00 45 VAL A CA 11
ATOM 11861 C C . VAL A 1 42 ? -5.719 -2.369 2.902 1.00 0.00 45 VAL A C 11
ATOM 11862 O O . VAL A 1 42 ? -6.778 -1.820 3.217 1.00 0.00 45 VAL A O 11
ATOM 11875 N N . LYS A 1 43 ? -4.713 -2.526 3.748 1.00 0.00 46 LYS A N 11
ATOM 11876 C CA . LYS A 1 43 ? -4.800 -2.063 5.123 1.00 0.00 46 LYS A CA 11
ATOM 11877 C C . LYS A 1 43 ? -3.685 -1.085 5.462 1.00 0.00 46 LYS A C 11
ATOM 11878 O O . LYS A 1 43 ? -2.555 -1.222 4.989 1.00 0.00 46 LYS A O 11
ATOM 11897 N N . LYS A 1 44 ? -4.013 -0.107 6.292 1.00 0.00 47 LYS A N 11
ATOM 11898 C CA . LYS A 1 44 ? -3.009 0.742 6.911 1.00 0.00 47 LYS A CA 11
ATOM 11899 C C . LYS A 1 44 ? -2.774 0.280 8.336 1.00 0.00 47 LYS A C 11
ATOM 11900 O O . LYS A 1 44 ? -3.594 0.539 9.218 1.00 0.00 47 LYS A O 11
ATOM 11919 N N . ASN A 1 45 ? -1.677 -0.441 8.543 1.00 0.00 48 ASN A N 11
ATOM 11920 C CA . ASN A 1 45 ? -1.287 -0.942 9.868 1.00 0.00 48 ASN A CA 11
ATOM 11921 C C . ASN A 1 45 ? -2.322 -1.935 10.432 1.00 0.00 48 ASN A C 11
ATOM 11922 O O . ASN A 1 45 ? -2.172 -2.444 11.540 1.00 0.00 48 ASN A O 11
ATOM 11933 N N . GLY A 1 46 ? -3.358 -2.229 9.655 1.00 0.00 49 GLY A N 11
ATOM 11934 C CA . GLY A 1 46 ? -4.403 -3.129 10.108 1.00 0.00 49 GLY A CA 11
ATOM 11935 C C . GLY A 1 46 ? -5.790 -2.616 9.775 1.00 0.00 49 GLY A C 11
ATOM 11936 O O . GLY A 1 46 ? -6.760 -3.378 9.782 1.00 0.00 49 GLY A O 11
ATOM 11940 N N . GLN A 1 47 ? -5.885 -1.327 9.469 1.00 0.00 50 GLN A N 11
ATOM 11941 C CA . GLN A 1 47 ? -7.164 -0.705 9.131 1.00 0.00 50 GLN A CA 11
ATOM 11942 C C . GLN A 1 47 ? -7.461 -0.845 7.645 1.00 0.00 50 GLN A C 11
ATOM 11943 O O . GLN A 1 47 ? -6.622 -0.521 6.811 1.00 0.00 50 GLN A O 11
ATOM 11957 N N . ILE A 1 48 ? -8.651 -1.320 7.320 1.00 0.00 51 ILE A N 11
ATOM 11958 C CA . ILE A 1 48 ? -9.065 -1.427 5.930 1.00 0.00 51 ILE A CA 11
ATOM 11959 C C . ILE A 1 48 ? -9.275 -0.028 5.355 1.00 0.00 51 ILE A C 11
ATOM 11960 O O . ILE A 1 48 ? -10.077 0.755 5.873 1.00 0.00 51 ILE A O 11
ATOM 11976 N N . VAL A 1 49 ? -8.532 0.289 4.307 1.00 0.00 52 VAL A N 11
ATOM 11977 C CA . VAL A 1 49 ? -8.582 1.611 3.705 1.00 0.00 52 VAL A CA 11
ATOM 11978 C C . VAL A 1 49 ? -8.896 1.526 2.221 1.00 0.00 52 VAL A C 11
ATOM 11979 O O . VAL A 1 49 ? -9.024 0.436 1.660 1.00 0.00 52 VAL A O 11
ATOM 11992 N N . ILE A 1 50 ? -9.015 2.683 1.590 1.00 0.00 53 ILE A N 11
ATOM 11993 C CA . ILE A 1 50 ? -9.198 2.747 0.152 1.00 0.00 53 ILE A CA 11
ATOM 11994 C C . ILE A 1 50 ? -7.977 3.372 -0.508 1.00 0.00 53 ILE A C 11
ATOM 11995 O O . ILE A 1 50 ? -7.030 3.776 0.167 1.00 0.00 53 ILE A O 11
ATOM 12011 N N . ASP A 1 51 ? -8.022 3.478 -1.824 1.00 0.00 54 ASP A N 11
ATOM 12012 C CA . ASP A 1 51 ? -6.891 3.963 -2.609 1.00 0.00 54 ASP A CA 11
ATOM 12013 C C . ASP A 1 51 ? -6.695 5.473 -2.453 1.00 0.00 54 ASP A C 11
ATOM 12014 O O . ASP A 1 51 ? -5.705 6.032 -2.924 1.00 0.00 54 ASP A O 11
ATOM 12023 N N . GLU A 1 52 ? -7.621 6.117 -1.759 1.00 0.00 55 GLU A N 11
ATOM 12024 C CA . GLU A 1 52 ? -7.603 7.569 -1.593 1.00 0.00 55 GLU A CA 11
ATOM 12025 C C . GLU A 1 52 ? -6.642 7.992 -0.477 1.00 0.00 55 GLU A C 11
ATOM 12026 O O . GLU A 1 52 ? -6.461 9.182 -0.219 1.00 0.00 55 GLU A O 11
ATOM 12038 N N . GLU A 1 53 ? -6.022 7.024 0.184 1.00 0.00 56 GLU A N 11
ATOM 12039 C CA . GLU A 1 53 ? -5.132 7.322 1.301 1.00 0.00 56 GLU A CA 11
ATOM 12040 C C . GLU A 1 53 ? -3.698 7.533 0.832 1.00 0.00 56 GLU A C 11
ATOM 12041 O O . GLU A 1 53 ? -3.270 6.954 -0.167 1.00 0.00 56 GLU A O 11
ATOM 12053 N N . GLU A 1 54 ? -2.966 8.361 1.567 1.00 0.00 57 GLU A N 11
ATOM 12054 C CA . GLU A 1 54 ? -1.565 8.631 1.277 1.00 0.00 57 GLU A CA 11
ATOM 12055 C C . GLU A 1 54 ? -0.680 7.611 1.977 1.00 0.00 57 GLU A C 11
ATOM 12056 O O . GLU A 1 54 ? -1.085 7.008 2.967 1.00 0.00 57 GLU A O 11
ATOM 12068 N N . ILE A 1 55 ? 0.522 7.424 1.465 1.00 0.00 58 ILE A N 11
ATOM 12069 C CA . ILE A 1 55 ? 1.505 6.575 2.116 1.00 0.00 58 ILE A CA 11
ATOM 12070 C C . ILE A 1 55 ? 2.429 7.453 2.950 1.00 0.00 58 ILE A C 11
ATOM 12071 O O . ILE A 1 55 ? 2.882 8.498 2.478 1.00 0.00 58 ILE A O 11
ATOM 12087 N N . PHE A 1 56 ? 2.706 7.049 4.179 1.00 0.00 59 PHE A N 11
ATOM 12088 C CA . PHE A 1 56 ? 3.498 7.876 5.079 1.00 0.00 59 PHE A CA 11
ATOM 12089 C C . PHE A 1 56 ? 4.805 7.191 5.452 1.00 0.00 59 PHE A C 11
ATOM 12090 O O . PHE A 1 56 ? 4.998 6.006 5.186 1.00 0.00 59 PHE A O 11
ATOM 12107 N N . ASP A 1 57 ? 5.707 7.953 6.051 1.00 0.00 60 ASP A N 11
ATOM 12108 C CA . ASP A 1 57 ? 6.966 7.416 6.544 1.00 0.00 60 ASP A CA 11
ATOM 12109 C C . ASP A 1 57 ? 6.729 6.604 7.808 1.00 0.00 60 ASP A C 11
ATOM 12110 O O . ASP A 1 57 ? 6.065 7.066 8.738 1.00 0.00 60 ASP A O 11
ATOM 12119 N N . GLY A 1 58 ? 7.254 5.389 7.831 1.00 0.00 61 GLY A N 11
ATOM 12120 C CA . GLY A 1 58 ? 7.027 4.506 8.956 1.00 0.00 61 GLY A CA 11
ATOM 12121 C C . GLY A 1 58 ? 5.631 3.919 8.926 1.00 0.00 61 GLY A C 11
ATOM 12122 O O . GLY A 1 58 ? 5.122 3.445 9.943 1.00 0.00 61 GLY A O 11
ATOM 12126 N N . ASP A 1 59 ? 5.012 3.969 7.756 1.00 0.00 62 ASP A N 11
ATOM 12127 C CA . ASP A 1 59 ? 3.669 3.437 7.572 1.00 0.00 62 ASP A CA 11
ATOM 12128 C C . ASP A 1 59 ? 3.759 1.984 7.124 1.00 0.00 62 ASP A C 11
ATOM 12129 O O . ASP A 1 59 ? 4.783 1.558 6.584 1.00 0.00 62 ASP A O 11
ATOM 12138 N N . ILE A 1 60 ? 2.705 1.223 7.354 1.00 0.00 63 ILE A N 11
ATOM 12139 C CA . ILE A 1 60 ? 2.721 -0.200 7.059 1.00 0.00 63 ILE A CA 11
ATOM 12140 C C . ILE A 1 60 ? 1.523 -0.591 6.209 1.00 0.00 63 ILE A C 11
ATOM 12141 O O . ILE A 1 60 ? 0.374 -0.512 6.649 1.00 0.00 63 ILE A O 11
ATOM 12157 N N . ILE A 1 61 ? 1.805 -1.009 4.989 1.00 0.00 64 ILE A N 11
ATOM 12158 C CA . ILE A 1 61 ? 0.767 -1.384 4.048 1.00 0.00 64 ILE A CA 11
ATOM 12159 C C . ILE A 1 61 ? 0.561 -2.893 4.063 1.00 0.00 64 ILE A C 11
ATOM 12160 O O . ILE A 1 61 ? 1.399 -3.647 3.566 1.00 0.00 64 ILE A O 11
ATOM 12176 N N . GLU A 1 62 ? -0.543 -3.339 4.643 1.00 0.00 65 GLU A N 11
ATOM 12177 C CA . GLU A 1 62 ? -0.861 -4.756 4.641 1.00 0.00 65 GLU A CA 11
ATOM 12178 C C . GLU A 1 62 ? -1.830 -5.058 3.509 1.00 0.00 65 GLU A C 11
ATOM 12179 O O . GLU A 1 62 ? -3.020 -4.765 3.604 1.00 0.00 65 GLU A O 11
ATOM 12191 N N . VAL A 1 63 ? -1.311 -5.611 2.427 1.00 0.00 66 VAL A N 11
ATOM 12192 C CA . VAL A 1 63 ? -2.139 -5.948 1.287 1.00 0.00 66 VAL A CA 11
ATOM 12193 C C . VAL A 1 63 ? -2.461 -7.431 1.296 1.00 0.00 66 VAL A C 11
ATOM 12194 O O . VAL A 1 63 ? -1.606 -8.272 1.011 1.00 0.00 66 VAL A O 11
ATOM 12207 N N . ILE A 1 64 ? -3.693 -7.742 1.645 1.00 0.00 67 ILE A N 11
ATOM 12208 C CA . ILE A 1 64 ? -4.152 -9.111 1.666 1.00 0.00 67 ILE A CA 11
ATOM 12209 C C . ILE A 1 64 ? -4.770 -9.447 0.324 1.00 0.00 67 ILE A C 11
ATOM 12210 O O . ILE A 1 64 ? -5.932 -9.124 0.061 1.00 0.00 67 ILE A O 11
ATOM 12226 N N . ARG A 1 65 ? -3.973 -10.047 -0.541 1.00 0.00 68 ARG A N 11
ATOM 12227 C CA . ARG A 1 65 ? -4.455 -10.457 -1.843 1.00 0.00 68 ARG A CA 11
ATOM 12228 C C . ARG A 1 65 ? -5.319 -11.693 -1.700 1.00 0.00 68 ARG A C 11
ATOM 12229 O O . ARG A 1 65 ? -5.195 -12.445 -0.732 1.00 0.00 68 ARG A O 11
ATOM 12250 N N . VAL A 1 66 ? -6.191 -11.907 -2.662 1.00 0.00 69 VAL A N 11
ATOM 12251 C CA . VAL A 1 66 ? -7.066 -13.055 -2.621 1.00 0.00 69 VAL A CA 11
ATOM 12252 C C . VAL A 1 66 ? -6.356 -14.290 -3.165 1.00 0.00 69 VAL A C 11
ATOM 12253 O O . VAL A 1 66 ? -5.798 -14.279 -4.265 1.00 0.00 69 VAL A O 11
ATOM 12266 N N . ILE A 1 67 ? -6.320 -15.329 -2.352 1.00 0.00 70 ILE A N 11
ATOM 12267 C CA . ILE A 1 67 ? -5.917 -16.635 -2.818 1.00 0.00 70 ILE A CA 11
ATOM 12268 C C . ILE A 1 67 ? -7.156 -17.329 -3.367 1.00 0.00 70 ILE A C 11
ATOM 12269 O O . ILE A 1 67 ? -8.023 -17.776 -2.615 1.00 0.00 70 ILE A O 11
ATOM 12285 N N . TYR A 1 68 ? -7.272 -17.350 -4.686 1.00 0.00 71 TYR A N 11
ATOM 12286 C CA . TYR A 1 68 ? -8.496 -17.795 -5.330 1.00 0.00 71 TYR A CA 11
ATOM 12287 C C . TYR A 1 68 ? -8.757 -19.272 -5.063 1.00 0.00 71 TYR A C 11
ATOM 12288 O O . TYR A 1 68 ? -8.112 -20.151 -5.634 1.00 0.00 71 TYR A O 11
ATOM 12306 N N . GLY A 1 69 ? -9.702 -19.523 -4.175 1.00 0.00 72 GLY A N 11
ATOM 12307 C CA . GLY A 1 69 ? -10.066 -20.874 -3.828 1.00 0.00 72 GLY A CA 11
ATOM 12308 C C . GLY A 1 69 ? -11.341 -20.908 -3.020 1.00 0.00 72 GLY A C 11
ATOM 12309 O O . GLY A 1 69 ? -12.416 -20.623 -3.543 1.00 0.00 72 GLY A O 11
ATOM 12313 N N . GLY A 1 70 ? -11.224 -21.235 -1.744 1.00 0.00 73 GLY A N 11
ATOM 12314 C CA . GLY A 1 70 ? -12.384 -21.300 -0.883 1.00 0.00 73 GLY A CA 11
ATOM 12315 C C . GLY A 1 70 ? -12.193 -22.311 0.219 1.00 0.00 73 GLY A C 11
ATOM 12316 O O . GLY A 1 70 ? -11.419 -23.269 0.008 1.00 0.00 73 GLY A O 11
ATOM 12321 N N . MET A 1 1 ? 7.954 19.689 6.690 1.00 0.00 4 MET A N 12
ATOM 12322 C CA . MET A 1 1 ? 7.967 18.211 6.766 1.00 0.00 4 MET A CA 12
ATOM 12323 C C . MET A 1 1 ? 9.198 17.660 6.064 1.00 0.00 4 MET A C 12
ATOM 12324 O O . MET A 1 1 ? 9.980 18.420 5.492 1.00 0.00 4 MET A O 12
ATOM 12340 N N . VAL A 1 2 ? 9.370 16.346 6.109 1.00 0.00 5 VAL A N 12
ATOM 12341 C CA . VAL A 1 2 ? 10.492 15.703 5.443 1.00 0.00 5 VAL A CA 12
ATOM 12342 C C . VAL A 1 2 ? 10.052 15.148 4.095 1.00 0.00 5 VAL A C 12
ATOM 12343 O O . VAL A 1 2 ? 9.062 14.420 4.006 1.00 0.00 5 VAL A O 12
ATOM 12356 N N . ILE A 1 3 ? 10.779 15.507 3.049 1.00 0.00 6 ILE A N 12
ATOM 12357 C CA . ILE A 1 3 ? 10.473 15.026 1.713 1.00 0.00 6 ILE A CA 12
ATOM 12358 C C . ILE A 1 3 ? 11.075 13.639 1.496 1.00 0.00 6 ILE A C 12
ATOM 12359 O O . ILE A 1 3 ? 12.286 13.445 1.628 1.00 0.00 6 ILE A O 12
ATOM 12375 N N . GLY A 1 4 ? 10.220 12.679 1.172 1.00 0.00 7 GLY A N 12
ATOM 12376 C CA . GLY A 1 4 ? 10.667 11.313 0.988 1.00 0.00 7 GLY A CA 12
ATOM 12377 C C . GLY A 1 4 ? 10.130 10.397 2.068 1.00 0.00 7 GLY A C 12
ATOM 12378 O O . GLY A 1 4 ? 10.395 10.605 3.254 1.00 0.00 7 GLY A O 12
ATOM 12382 N N . MET A 1 5 ? 9.379 9.385 1.663 1.00 0.00 8 MET A N 12
ATOM 12383 C CA . MET A 1 5 ? 8.727 8.499 2.614 1.00 0.00 8 MET A CA 12
ATOM 12384 C C . MET A 1 5 ? 9.299 7.085 2.540 1.00 0.00 8 MET A C 12
ATOM 12385 O O . MET A 1 5 ? 9.509 6.533 1.455 1.00 0.00 8 MET A O 12
ATOM 12399 N N . LYS A 1 6 ? 9.566 6.528 3.707 1.00 0.00 9 LYS A N 12
ATOM 12400 C CA . LYS A 1 6 ? 10.042 5.163 3.840 1.00 0.00 9 LYS A CA 12
ATOM 12401 C C . LYS A 1 6 ? 8.915 4.295 4.384 1.00 0.00 9 LYS A C 12
ATOM 12402 O O . LYS A 1 6 ? 8.327 4.624 5.411 1.00 0.00 9 LYS A O 12
ATOM 12421 N N . PHE A 1 7 ? 8.597 3.201 3.708 1.00 0.00 10 PHE A N 12
ATOM 12422 C CA . PHE A 1 7 ? 7.541 2.317 4.184 1.00 0.00 10 PHE A CA 12
ATOM 12423 C C . PHE A 1 7 ? 7.763 0.888 3.716 1.00 0.00 10 PHE A C 12
ATOM 12424 O O . PHE A 1 7 ? 8.321 0.648 2.644 1.00 0.00 10 PHE A O 12
ATOM 12441 N N . THR A 1 8 ? 7.347 -0.060 4.536 1.00 0.00 11 THR A N 12
ATOM 12442 C CA . THR A 1 8 ? 7.464 -1.458 4.183 1.00 0.00 11 THR A CA 12
ATOM 12443 C C . THR A 1 8 ? 6.129 -1.959 3.644 1.00 0.00 11 THR A C 12
ATOM 12444 O O . THR A 1 8 ? 5.067 -1.537 4.113 1.00 0.00 11 THR A O 12
ATOM 12455 N N . VAL A 1 9 ? 6.176 -2.820 2.647 1.00 0.00 12 VAL A N 12
ATOM 12456 C CA . VAL A 1 9 ? 4.964 -3.411 2.122 1.00 0.00 12 VAL A CA 12
ATOM 12457 C C . VAL A 1 9 ? 5.004 -4.921 2.296 1.00 0.00 12 VAL A C 12
ATOM 12458 O O . VAL A 1 9 ? 5.912 -5.602 1.812 1.00 0.00 12 VAL A O 12
ATOM 12471 N N . ILE A 1 10 ? 4.046 -5.436 3.037 1.00 0.00 13 ILE A N 12
ATOM 12472 C CA . ILE A 1 10 ? 3.934 -6.863 3.227 1.00 0.00 13 ILE A CA 12
ATOM 12473 C C . ILE A 1 10 ? 2.746 -7.378 2.420 1.00 0.00 13 ILE A C 12
ATOM 12474 O O . ILE A 1 10 ? 1.601 -6.972 2.618 1.00 0.00 13 ILE A O 12
ATOM 12490 N N . THR A 1 11 ? 3.043 -8.230 1.464 1.00 0.00 14 THR A N 12
ATOM 12491 C CA . THR A 1 11 ? 2.036 -8.768 0.576 1.00 0.00 14 THR A CA 12
ATOM 12492 C C . THR A 1 11 ? 1.913 -10.272 0.808 1.00 0.00 14 THR A C 12
ATOM 12493 O O . THR A 1 11 ? 2.673 -10.840 1.590 1.00 0.00 14 THR A O 12
ATOM 12504 N N . ASP A 1 12 ? 0.961 -10.907 0.137 1.00 0.00 15 ASP A N 12
ATOM 12505 C CA . ASP A 1 12 ? 0.755 -12.353 0.242 1.00 0.00 15 ASP A CA 12
ATOM 12506 C C . ASP A 1 12 ? 2.032 -13.130 -0.111 1.00 0.00 15 ASP A C 12
ATOM 12507 O O . ASP A 1 12 ? 2.221 -14.267 0.321 1.00 0.00 15 ASP A O 12
ATOM 12516 N N . ASP A 1 13 ? 2.914 -12.497 -0.883 1.00 0.00 16 ASP A N 12
ATOM 12517 C CA . ASP A 1 13 ? 4.169 -13.121 -1.307 1.00 0.00 16 ASP A CA 12
ATOM 12518 C C . ASP A 1 13 ? 5.281 -12.908 -0.274 1.00 0.00 16 ASP A C 12
ATOM 12519 O O . ASP A 1 13 ? 6.322 -13.570 -0.317 1.00 0.00 16 ASP A O 12
ATOM 12528 N N . GLY A 1 14 ? 5.047 -12.020 0.679 1.00 0.00 17 GLY A N 12
ATOM 12529 C CA . GLY A 1 14 ? 6.066 -11.714 1.661 1.00 0.00 17 GLY A CA 12
ATOM 12530 C C . GLY A 1 14 ? 6.231 -10.220 1.869 1.00 0.00 17 GLY A C 12
ATOM 12531 O O . GLY A 1 14 ? 5.490 -9.423 1.295 1.00 0.00 17 GLY A O 12
ATOM 12535 N N . LYS A 1 15 ? 7.214 -9.841 2.671 1.00 0.00 18 LYS A N 12
ATOM 12536 C CA . LYS A 1 15 ? 7.420 -8.445 3.036 1.00 0.00 18 LYS A CA 12
ATOM 12537 C C . LYS A 1 15 ? 8.686 -7.889 2.383 1.00 0.00 18 LYS A C 12
ATOM 12538 O O . LYS A 1 15 ? 9.706 -8.576 2.304 1.00 0.00 18 LYS A O 12
ATOM 12557 N N . LYS A 1 16 ? 8.611 -6.652 1.908 1.00 0.00 19 LYS A N 12
ATOM 12558 C CA . LYS A 1 16 ? 9.779 -5.959 1.380 1.00 0.00 19 LYS A CA 12
ATOM 12559 C C . LYS A 1 16 ? 9.624 -4.456 1.601 1.00 0.00 19 LYS A C 12
ATOM 12560 O O . LYS A 1 16 ? 8.545 -3.902 1.399 1.00 0.00 19 LYS A O 12
ATOM 12579 N N . ILE A 1 17 ? 10.692 -3.805 2.037 1.00 0.00 20 ILE A N 12
ATOM 12580 C CA . ILE A 1 17 ? 10.642 -2.379 2.330 1.00 0.00 20 ILE A CA 12
ATOM 12581 C C . ILE A 1 17 ? 11.204 -1.576 1.158 1.00 0.00 20 ILE A C 12
ATOM 12582 O O . ILE A 1 17 ? 12.218 -1.950 0.567 1.00 0.00 20 ILE A O 12
ATOM 12598 N N . LEU A 1 18 ? 10.519 -0.497 0.804 1.00 0.00 21 LEU A N 12
ATOM 12599 C CA . LEU A 1 18 ? 10.970 0.378 -0.267 1.00 0.00 21 LEU A CA 12
ATOM 12600 C C . LEU A 1 18 ? 10.763 1.836 0.126 1.00 0.00 21 LEU A C 12
ATOM 12601 O O . LEU A 1 18 ? 10.130 2.128 1.143 1.00 0.00 21 LEU A O 12
ATOM 12617 N N . GLU A 1 19 ? 11.300 2.750 -0.662 1.00 0.00 22 GLU A N 12
ATOM 12618 C CA . GLU A 1 19 ? 11.189 4.164 -0.353 1.00 0.00 22 GLU A CA 12
ATOM 12619 C C . GLU A 1 19 ? 10.909 4.985 -1.603 1.00 0.00 22 GLU A C 12
ATOM 12620 O O . GLU A 1 19 ? 11.292 4.604 -2.709 1.00 0.00 22 GLU A O 12
ATOM 12632 N N . SER A 1 20 ? 10.212 6.097 -1.419 1.00 0.00 23 SER A N 12
ATOM 12633 C CA . SER A 1 20 ? 9.910 7.006 -2.512 1.00 0.00 23 SER A CA 12
ATOM 12634 C C . SER A 1 20 ? 10.147 8.447 -2.076 1.00 0.00 23 SER A C 12
ATOM 12635 O O . SER A 1 20 ? 9.720 8.851 -0.993 1.00 0.00 23 SER A O 12
ATOM 12643 N N . GLY A 1 21 ? 10.825 9.216 -2.919 1.00 0.00 24 GLY A N 12
ATOM 12644 C CA . GLY A 1 21 ? 11.159 10.591 -2.586 1.00 0.00 24 GLY A CA 12
ATOM 12645 C C . GLY A 1 21 ? 9.969 11.534 -2.666 1.00 0.00 24 GLY A C 12
ATOM 12646 O O . GLY A 1 21 ? 10.116 12.742 -2.480 1.00 0.00 24 GLY A O 12
ATOM 12650 N N . ALA A 1 22 ? 8.796 10.987 -2.937 1.00 0.00 25 ALA A N 12
ATOM 12651 C CA . ALA A 1 22 ? 7.582 11.781 -3.008 1.00 0.00 25 ALA A CA 12
ATOM 12652 C C . ALA A 1 22 ? 6.446 11.086 -2.269 1.00 0.00 25 ALA A C 12
ATOM 12653 O O . ALA A 1 22 ? 6.180 9.906 -2.502 1.00 0.00 25 ALA A O 12
ATOM 12660 N N . PRO A 1 23 ? 5.780 11.800 -1.350 1.00 0.00 26 PRO A N 12
ATOM 12661 C CA . PRO A 1 23 ? 4.615 11.276 -0.628 1.00 0.00 26 PRO A CA 12
ATOM 12662 C C . PRO A 1 23 ? 3.450 11.025 -1.580 1.00 0.00 26 PRO A C 12
ATOM 12663 O O . PRO A 1 23 ? 3.075 11.909 -2.352 1.00 0.00 26 PRO A O 12
ATOM 12674 N N . ARG A 1 24 ? 2.878 9.833 -1.530 1.00 0.00 27 ARG A N 12
ATOM 12675 C CA . ARG A 1 24 ? 1.898 9.436 -2.528 1.00 0.00 27 ARG A CA 12
ATOM 12676 C C . ARG A 1 24 ? 0.676 8.788 -1.882 1.00 0.00 27 ARG A C 12
ATOM 12677 O O . ARG A 1 24 ? 0.667 8.516 -0.682 1.00 0.00 27 ARG A O 12
ATOM 12698 N N . ARG A 1 25 ? -0.352 8.551 -2.691 1.00 0.00 28 ARG A N 12
ATOM 12699 C CA . ARG A 1 25 ? -1.584 7.928 -2.224 1.00 0.00 28 ARG A CA 12
ATOM 12700 C C . ARG A 1 25 ? -1.628 6.469 -2.678 1.00 0.00 28 ARG A C 12
ATOM 12701 O O . ARG A 1 25 ? -0.908 6.082 -3.602 1.00 0.00 28 ARG A O 12
ATOM 12722 N N . ILE A 1 26 ? -2.461 5.666 -2.022 1.00 0.00 29 ILE A N 12
ATOM 12723 C CA . ILE A 1 26 ? -2.608 4.251 -2.367 1.00 0.00 29 ILE A CA 12
ATOM 12724 C C . ILE A 1 26 ? -2.999 4.074 -3.833 1.00 0.00 29 ILE A C 12
ATOM 12725 O O . ILE A 1 26 ? -2.397 3.270 -4.546 1.00 0.00 29 ILE A O 12
ATOM 12741 N N . LYS A 1 27 ? -3.993 4.839 -4.275 1.00 0.00 30 LYS A N 12
ATOM 12742 C CA . LYS A 1 27 ? -4.477 4.769 -5.656 1.00 0.00 30 LYS A CA 12
ATOM 12743 C C . LYS A 1 27 ? -3.345 4.996 -6.653 1.00 0.00 30 LYS A C 12
ATOM 12744 O O . LYS A 1 27 ? -3.292 4.351 -7.698 1.00 0.00 30 LYS A O 12
ATOM 12763 N N . ASP A 1 28 ? -2.443 5.904 -6.315 1.00 0.00 31 ASP A N 12
ATOM 12764 C CA . ASP A 1 28 ? -1.326 6.240 -7.187 1.00 0.00 31 ASP A CA 12
ATOM 12765 C C . ASP A 1 28 ? -0.334 5.090 -7.270 1.00 0.00 31 ASP A C 12
ATOM 12766 O O . ASP A 1 28 ? -0.057 4.576 -8.353 1.00 0.00 31 ASP A O 12
ATOM 12775 N N . VAL A 1 29 ? 0.183 4.676 -6.122 1.00 0.00 32 VAL A N 12
ATOM 12776 C CA . VAL A 1 29 ? 1.193 3.623 -6.073 1.00 0.00 32 VAL A CA 12
ATOM 12777 C C . VAL A 1 29 ? 0.644 2.316 -6.642 1.00 0.00 32 VAL A C 12
ATOM 12778 O O . VAL A 1 29 ? 1.273 1.681 -7.488 1.00 0.00 32 VAL A O 12
ATOM 12791 N N . LEU A 1 30 ? -0.546 1.938 -6.198 1.00 0.00 33 LEU A N 12
ATOM 12792 C CA . LEU A 1 30 ? -1.165 0.697 -6.635 1.00 0.00 33 LEU A CA 12
ATOM 12793 C C . LEU A 1 30 ? -1.545 0.788 -8.111 1.00 0.00 33 LEU A C 12
ATOM 12794 O O . LEU A 1 30 ? -1.446 -0.192 -8.854 1.00 0.00 33 LEU A O 12
ATOM 12810 N N . GLY A 1 31 ? -1.965 1.980 -8.526 1.00 0.00 34 GLY A N 12
ATOM 12811 C CA . GLY A 1 31 ? -2.367 2.200 -9.898 1.00 0.00 34 GLY A CA 12
ATOM 12812 C C . GLY A 1 31 ? -1.197 2.161 -10.862 1.00 0.00 34 GLY A C 12
ATOM 12813 O O . GLY A 1 31 ? -1.281 1.539 -11.921 1.00 0.00 34 GLY A O 12
ATOM 12817 N N . GLU A 1 32 ? -0.101 2.813 -10.491 1.00 0.00 35 GLU A N 12
ATOM 12818 C CA . GLU A 1 32 ? 1.096 2.847 -11.325 1.00 0.00 35 GLU A CA 12
ATOM 12819 C C . GLU A 1 32 ? 1.768 1.475 -11.394 1.00 0.00 35 GLU A C 12
ATOM 12820 O O . GLU A 1 32 ? 2.522 1.190 -12.324 1.00 0.00 35 GLU A O 12
ATOM 12832 N N . LEU A 1 33 ? 1.494 0.626 -10.411 1.00 0.00 36 LEU A N 12
ATOM 12833 C CA . LEU A 1 33 ? 1.985 -0.747 -10.438 1.00 0.00 36 LEU A CA 12
ATOM 12834 C C . LEU A 1 33 ? 0.984 -1.651 -11.150 1.00 0.00 36 LEU A C 12
ATOM 12835 O O . LEU A 1 33 ? 1.222 -2.849 -11.325 1.00 0.00 36 LEU A O 12
ATOM 12851 N N . GLU A 1 34 ? -0.139 -1.051 -11.545 1.00 0.00 37 GLU A N 12
ATOM 12852 C CA . GLU A 1 34 ? -1.190 -1.728 -12.299 1.00 0.00 37 GLU A CA 12
ATOM 12853 C C . GLU A 1 34 ? -1.710 -2.951 -11.543 1.00 0.00 37 GLU A C 12
ATOM 12854 O O . GLU A 1 34 ? -1.880 -4.036 -12.109 1.00 0.00 37 GLU A O 12
ATOM 12866 N N . ILE A 1 35 ? -1.959 -2.767 -10.258 1.00 0.00 38 ILE A N 12
ATOM 12867 C CA . ILE A 1 35 ? -2.535 -3.818 -9.437 1.00 0.00 38 ILE A CA 12
ATOM 12868 C C . ILE A 1 35 ? -3.993 -3.486 -9.130 1.00 0.00 38 ILE A C 12
ATOM 12869 O O . ILE A 1 35 ? -4.284 -2.467 -8.505 1.00 0.00 38 ILE A O 12
ATOM 12885 N N . PRO A 1 36 ? -4.925 -4.329 -9.590 1.00 0.00 39 PRO A N 12
ATOM 12886 C CA . PRO A 1 36 ? -6.359 -4.088 -9.430 1.00 0.00 39 PRO A CA 12
ATOM 12887 C C . PRO A 1 36 ? -6.813 -4.170 -7.975 1.00 0.00 39 PRO A C 12
ATOM 12888 O O . PRO A 1 36 ? -6.805 -5.241 -7.366 1.00 0.00 39 PRO A O 12
ATOM 12899 N N . ILE A 1 37 ? -7.218 -3.029 -7.428 1.00 0.00 40 ILE A N 12
ATOM 12900 C CA . ILE A 1 37 ? -7.731 -2.961 -6.064 1.00 0.00 40 ILE A CA 12
ATOM 12901 C C . ILE A 1 37 ? -9.088 -3.662 -5.983 1.00 0.00 40 ILE A C 12
ATOM 12902 O O . ILE A 1 37 ? -9.580 -3.989 -4.906 1.00 0.00 40 ILE A O 12
ATOM 12918 N N . GLU A 1 38 ? -9.666 -3.908 -7.151 1.00 0.00 41 GLU A N 12
ATOM 12919 C CA . GLU A 1 38 ? -10.964 -4.555 -7.269 1.00 0.00 41 GLU A CA 12
ATOM 12920 C C . GLU A 1 38 ? -10.952 -5.956 -6.659 1.00 0.00 41 GLU A C 12
ATOM 12921 O O . GLU A 1 38 ? -11.975 -6.441 -6.181 1.00 0.00 41 GLU A O 12
ATOM 12933 N N . THR A 1 39 ? -9.792 -6.598 -6.676 1.00 0.00 42 THR A N 12
ATOM 12934 C CA . THR A 1 39 ? -9.697 -7.989 -6.262 1.00 0.00 42 THR A CA 12
ATOM 12935 C C . THR A 1 39 ? -8.696 -8.169 -5.114 1.00 0.00 42 THR A C 12
ATOM 12936 O O . THR A 1 39 ? -8.381 -9.292 -4.716 1.00 0.00 42 THR A O 12
ATOM 12947 N N . VAL A 1 40 ? -8.200 -7.067 -4.566 1.00 0.00 43 VAL A N 12
ATOM 12948 C CA . VAL A 1 40 ? -7.230 -7.155 -3.483 1.00 0.00 43 VAL A CA 12
ATOM 12949 C C . VAL A 1 40 ? -7.623 -6.238 -2.329 1.00 0.00 43 VAL A C 12
ATOM 12950 O O . VAL A 1 40 ? -8.257 -5.203 -2.537 1.00 0.00 43 VAL A O 12
ATOM 12963 N N . VAL A 1 41 ? -7.268 -6.631 -1.113 1.00 0.00 44 VAL A N 12
ATOM 12964 C CA . VAL A 1 41 ? -7.570 -5.832 0.065 1.00 0.00 44 VAL A CA 12
ATOM 12965 C C . VAL A 1 41 ? -6.347 -5.033 0.488 1.00 0.00 44 VAL A C 12
ATOM 12966 O O . VAL A 1 41 ? -5.245 -5.575 0.622 1.00 0.00 44 VAL A O 12
ATOM 12979 N N . VAL A 1 42 ? -6.547 -3.742 0.689 1.00 0.00 45 VAL A N 12
ATOM 12980 C CA . VAL A 1 42 ? -5.466 -2.855 1.067 1.00 0.00 45 VAL A CA 12
ATOM 12981 C C . VAL A 1 42 ? -5.540 -2.524 2.554 1.00 0.00 45 VAL A C 12
ATOM 12982 O O . VAL A 1 42 ? -6.580 -2.103 3.069 1.00 0.00 45 VAL A O 12
ATOM 12995 N N . LYS A 1 43 ? -4.432 -2.733 3.237 1.00 0.00 46 LYS A N 12
ATOM 12996 C CA . LYS A 1 43 ? -4.332 -2.440 4.649 1.00 0.00 46 LYS A CA 12
ATOM 12997 C C . LYS A 1 43 ? -3.253 -1.399 4.907 1.00 0.00 46 LYS A C 12
ATOM 12998 O O . LYS A 1 43 ? -2.184 -1.423 4.292 1.00 0.00 46 LYS A O 12
ATOM 13017 N N . LYS A 1 44 ? -3.540 -0.487 5.815 1.00 0.00 47 LYS A N 12
ATOM 13018 C CA . LYS A 1 44 ? -2.571 0.505 6.240 1.00 0.00 47 LYS A CA 12
ATOM 13019 C C . LYS A 1 44 ? -2.445 0.490 7.748 1.00 0.00 47 LYS A C 12
ATOM 13020 O O . LYS A 1 44 ? -3.410 0.775 8.455 1.00 0.00 47 LYS A O 12
ATOM 13039 N N . ASN A 1 45 ? -1.262 0.133 8.230 1.00 0.00 48 ASN A N 12
ATOM 13040 C CA . ASN A 1 45 ? -0.973 0.110 9.664 1.00 0.00 48 ASN A CA 12
ATOM 13041 C C . ASN A 1 45 ? -1.877 -0.902 10.374 1.00 0.00 48 ASN A C 12
ATOM 13042 O O . ASN A 1 45 ? -2.105 -0.818 11.583 1.00 0.00 48 ASN A O 12
ATOM 13053 N N . GLY A 1 46 ? -2.383 -1.868 9.612 1.00 0.00 49 GLY A N 12
ATOM 13054 C CA . GLY A 1 46 ? -3.275 -2.872 10.163 1.00 0.00 49 GLY A CA 12
ATOM 13055 C C . GLY A 1 46 ? -4.731 -2.602 9.831 1.00 0.00 49 GLY A C 12
ATOM 13056 O O . GLY A 1 46 ? -5.580 -3.480 9.972 1.00 0.00 49 GLY A O 12
ATOM 13060 N N . GLN A 1 47 ? -5.015 -1.390 9.372 1.00 0.00 50 GLN A N 12
ATOM 13061 C CA . GLN A 1 47 ? -6.385 -0.964 9.102 1.00 0.00 50 GLN A CA 12
ATOM 13062 C C . GLN A 1 47 ? -6.800 -1.325 7.683 1.00 0.00 50 GLN A C 12
ATOM 13063 O O . GLN A 1 47 ? -6.008 -1.199 6.754 1.00 0.00 50 GLN A O 12
ATOM 13077 N N . ILE A 1 48 ? -8.042 -1.762 7.518 1.00 0.00 51 ILE A N 12
ATOM 13078 C CA . ILE A 1 48 ? -8.587 -2.016 6.189 1.00 0.00 51 ILE A CA 12
ATOM 13079 C C . ILE A 1 48 ? -9.017 -0.687 5.576 1.00 0.00 51 ILE A C 12
ATOM 13080 O O . ILE A 1 48 ? -9.953 -0.042 6.060 1.00 0.00 51 ILE A O 12
ATOM 13096 N N . VAL A 1 49 ? -8.327 -0.276 4.523 1.00 0.00 52 VAL A N 12
ATOM 13097 C CA . VAL A 1 49 ? -8.492 1.065 3.981 1.00 0.00 52 VAL A CA 12
ATOM 13098 C C . VAL A 1 49 ? -8.829 1.039 2.496 1.00 0.00 52 VAL A C 12
ATOM 13099 O O . VAL A 1 49 ? -8.925 -0.025 1.885 1.00 0.00 52 VAL A O 12
ATOM 13112 N N . ILE A 1 50 ? -9.018 2.225 1.929 1.00 0.00 53 ILE A N 12
ATOM 13113 C CA . ILE A 1 50 ? -9.322 2.363 0.515 1.00 0.00 53 ILE A CA 12
ATOM 13114 C C . ILE A 1 50 ? -8.166 3.037 -0.221 1.00 0.00 53 ILE A C 12
ATOM 13115 O O . ILE A 1 50 ? -7.093 3.250 0.348 1.00 0.00 53 ILE A O 12
ATOM 13131 N N . ASP A 1 51 ? -8.395 3.389 -1.477 1.00 0.00 54 ASP A N 12
ATOM 13132 C CA . ASP A 1 51 ? -7.348 3.941 -2.332 1.00 0.00 54 ASP A CA 12
ATOM 13133 C C . ASP A 1 51 ? -7.134 5.434 -2.076 1.00 0.00 54 ASP A C 12
ATOM 13134 O O . ASP A 1 51 ? -6.185 6.028 -2.588 1.00 0.00 54 ASP A O 12
ATOM 13143 N N . GLU A 1 52 ? -8.007 6.028 -1.268 1.00 0.00 55 GLU A N 12
ATOM 13144 C CA . GLU A 1 52 ? -7.944 7.460 -0.979 1.00 0.00 55 GLU A CA 12
ATOM 13145 C C . GLU A 1 52 ? -7.084 7.712 0.264 1.00 0.00 55 GLU A C 12
ATOM 13146 O O . GLU A 1 52 ? -7.063 8.808 0.820 1.00 0.00 55 GLU A O 12
ATOM 13158 N N . GLU A 1 53 ? -6.364 6.686 0.691 1.00 0.00 56 GLU A N 12
ATOM 13159 C CA . GLU A 1 53 ? -5.491 6.798 1.847 1.00 0.00 56 GLU A CA 12
ATOM 13160 C C . GLU A 1 53 ? -4.103 7.279 1.443 1.00 0.00 56 GLU A C 12
ATOM 13161 O O . GLU A 1 53 ? -3.477 6.721 0.537 1.00 0.00 56 GLU A O 12
ATOM 13173 N N . GLU A 1 54 ? -3.636 8.320 2.116 1.00 0.00 57 GLU A N 12
ATOM 13174 C CA . GLU A 1 54 ? -2.300 8.852 1.885 1.00 0.00 57 GLU A CA 12
ATOM 13175 C C . GLU A 1 54 ? -1.264 7.950 2.545 1.00 0.00 57 GLU A C 12
ATOM 13176 O O . GLU A 1 54 ? -1.503 7.414 3.628 1.00 0.00 57 GLU A O 12
ATOM 13188 N N . ILE A 1 55 ? -0.123 7.773 1.900 1.00 0.00 58 ILE A N 12
ATOM 13189 C CA . ILE A 1 55 ? 0.947 6.981 2.480 1.00 0.00 58 ILE A CA 12
ATOM 13190 C C . ILE A 1 55 ? 1.887 7.892 3.260 1.00 0.00 58 ILE A C 12
ATOM 13191 O O . ILE A 1 55 ? 2.211 8.993 2.810 1.00 0.00 58 ILE A O 12
ATOM 13207 N N . PHE A 1 56 ? 2.305 7.442 4.434 1.00 0.00 59 PHE A N 12
ATOM 13208 C CA . PHE A 1 56 ? 3.113 8.264 5.319 1.00 0.00 59 PHE A CA 12
ATOM 13209 C C . PHE A 1 56 ? 4.488 7.649 5.540 1.00 0.00 59 PHE A C 12
ATOM 13210 O O . PHE A 1 56 ? 4.651 6.428 5.507 1.00 0.00 59 PHE A O 12
ATOM 13227 N N . ASP A 1 57 ? 5.474 8.507 5.749 1.00 0.00 60 ASP A N 12
ATOM 13228 C CA . ASP A 1 57 ? 6.833 8.074 6.058 1.00 0.00 60 ASP A CA 12
ATOM 13229 C C . ASP A 1 57 ? 6.887 7.391 7.422 1.00 0.00 60 ASP A C 12
ATOM 13230 O O . ASP A 1 57 ? 6.599 8.009 8.449 1.00 0.00 60 ASP A O 12
ATOM 13239 N N . GLY A 1 58 ? 7.249 6.116 7.424 1.00 0.00 61 GLY A N 12
ATOM 13240 C CA . GLY A 1 58 ? 7.314 5.357 8.657 1.00 0.00 61 GLY A CA 12
ATOM 13241 C C . GLY A 1 58 ? 6.052 4.556 8.904 1.00 0.00 61 GLY A C 12
ATOM 13242 O O . GLY A 1 58 ? 5.842 4.034 10.002 1.00 0.00 61 GLY A O 12
ATOM 13246 N N . ASP A 1 59 ? 5.205 4.463 7.889 1.00 0.00 62 ASP A N 12
ATOM 13247 C CA . ASP A 1 59 ? 3.958 3.715 7.998 1.00 0.00 62 ASP A CA 12
ATOM 13248 C C . ASP A 1 59 ? 4.128 2.313 7.408 1.00 0.00 62 ASP A C 12
ATOM 13249 O O . ASP A 1 59 ? 5.069 2.061 6.652 1.00 0.00 62 ASP A O 12
ATOM 13258 N N . ILE A 1 60 ? 3.228 1.411 7.757 1.00 0.00 63 ILE A N 12
ATOM 13259 C CA . ILE A 1 60 ? 3.306 0.029 7.303 1.00 0.00 63 ILE A CA 12
ATOM 13260 C C . ILE A 1 60 ? 2.161 -0.285 6.346 1.00 0.00 63 ILE A C 12
ATOM 13261 O O . ILE A 1 60 ? 0.992 -0.066 6.667 1.00 0.00 63 ILE A O 12
ATOM 13277 N N . ILE A 1 61 ? 2.503 -0.788 5.169 1.00 0.00 64 ILE A N 12
ATOM 13278 C CA . ILE A 1 61 ? 1.506 -1.123 4.167 1.00 0.00 64 ILE A CA 12
ATOM 13279 C C . ILE A 1 61 ? 1.353 -2.637 4.053 1.00 0.00 64 ILE A C 12
ATOM 13280 O O . ILE A 1 61 ? 2.339 -3.366 3.932 1.00 0.00 64 ILE A O 12
ATOM 13296 N N . GLU A 1 62 ? 0.116 -3.106 4.103 1.00 0.00 65 GLU A N 12
ATOM 13297 C CA . GLU A 1 62 ? -0.175 -4.523 3.956 1.00 0.00 65 GLU A CA 12
ATOM 13298 C C . GLU A 1 62 ? -1.125 -4.725 2.784 1.00 0.00 65 GLU A C 12
ATOM 13299 O O . GLU A 1 62 ? -2.150 -4.058 2.692 1.00 0.00 65 GLU A O 12
ATOM 13311 N N . VAL A 1 63 ? -0.786 -5.625 1.879 1.00 0.00 66 VAL A N 12
ATOM 13312 C CA . VAL A 1 63 ? -1.666 -5.925 0.759 1.00 0.00 66 VAL A CA 12
ATOM 13313 C C . VAL A 1 63 ? -2.024 -7.401 0.740 1.00 0.00 66 VAL A C 12
ATOM 13314 O O . VAL A 1 63 ? -1.183 -8.261 0.468 1.00 0.00 66 VAL A O 12
ATOM 13327 N N . ILE A 1 64 ? -3.278 -7.681 1.039 1.00 0.00 67 ILE A N 12
ATOM 13328 C CA . ILE A 1 64 ? -3.775 -9.042 1.088 1.00 0.00 67 ILE A CA 12
ATOM 13329 C C . ILE A 1 64 ? -4.871 -9.217 0.050 1.00 0.00 67 ILE A C 12
ATOM 13330 O O . ILE A 1 64 ? -6.000 -8.771 0.243 1.00 0.00 67 ILE A O 12
ATOM 13346 N N . ARG A 1 65 ? -4.535 -9.830 -1.069 1.00 0.00 68 ARG A N 12
ATOM 13347 C CA . ARG A 1 65 ? -5.512 -10.023 -2.123 1.00 0.00 68 ARG A CA 12
ATOM 13348 C C . ARG A 1 65 ? -6.429 -11.181 -1.763 1.00 0.00 68 ARG A C 12
ATOM 13349 O O . ARG A 1 65 ? -5.995 -12.156 -1.144 1.00 0.00 68 ARG A O 12
ATOM 13370 N N . VAL A 1 66 ? -7.698 -11.069 -2.123 1.00 0.00 69 VAL A N 12
ATOM 13371 C CA . VAL A 1 66 ? -8.671 -12.076 -1.743 1.00 0.00 69 VAL A CA 12
ATOM 13372 C C . VAL A 1 66 ? -8.636 -13.248 -2.713 1.00 0.00 69 VAL A C 12
ATOM 13373 O O . VAL A 1 66 ? -8.871 -13.100 -3.914 1.00 0.00 69 VAL A O 12
ATOM 13386 N N . ILE A 1 67 ? -8.290 -14.409 -2.186 1.00 0.00 70 ILE A N 12
ATOM 13387 C CA . ILE A 1 67 ? -8.218 -15.613 -2.986 1.00 0.00 70 ILE A CA 12
ATOM 13388 C C . ILE A 1 67 ? -9.522 -16.396 -2.867 1.00 0.00 70 ILE A C 12
ATOM 13389 O O . ILE A 1 67 ? -10.015 -16.647 -1.766 1.00 0.00 70 ILE A O 12
ATOM 13405 N N . TYR A 1 68 ? -10.102 -16.742 -4.001 1.00 0.00 71 TYR A N 12
ATOM 13406 C CA . TYR A 1 68 ? -11.312 -17.544 -4.011 1.00 0.00 71 TYR A CA 12
ATOM 13407 C C . TYR A 1 68 ? -10.959 -19.021 -3.853 1.00 0.00 71 TYR A C 12
ATOM 13408 O O . TYR A 1 68 ? -10.736 -19.739 -4.827 1.00 0.00 71 TYR A O 12
ATOM 13426 N N . GLY A 1 69 ? -10.859 -19.453 -2.603 1.00 0.00 72 GLY A N 12
ATOM 13427 C CA . GLY A 1 69 ? -10.483 -20.819 -2.317 1.00 0.00 72 GLY A CA 12
ATOM 13428 C C . GLY A 1 69 ? -11.673 -21.748 -2.330 1.00 0.00 72 GLY A C 12
ATOM 13429 O O . GLY A 1 69 ? -12.413 -21.834 -1.348 1.00 0.00 72 GLY A O 12
ATOM 13433 N N . GLY A 1 70 ? -11.867 -22.428 -3.447 1.00 0.00 73 GLY A N 12
ATOM 13434 C CA . GLY A 1 70 ? -12.959 -23.366 -3.556 1.00 0.00 73 GLY A CA 12
ATOM 13435 C C . GLY A 1 70 ? -12.519 -24.776 -3.234 1.00 0.00 73 GLY A C 12
ATOM 13436 O O . GLY A 1 70 ? -13.326 -25.542 -2.670 1.00 0.00 73 GLY A O 12
ATOM 13441 N N . MET A 1 1 ? 12.627 19.773 5.952 1.00 0.00 4 MET A N 13
ATOM 13442 C CA . MET A 1 1 ? 11.604 19.381 4.959 1.00 0.00 4 MET A CA 13
ATOM 13443 C C . MET A 1 1 ? 11.640 17.874 4.738 1.00 0.00 4 MET A C 13
ATOM 13444 O O . MET A 1 1 ? 12.671 17.319 4.358 1.00 0.00 4 MET A O 13
ATOM 13460 N N . VAL A 1 2 ? 10.528 17.207 5.000 1.00 0.00 5 VAL A N 13
ATOM 13461 C CA . VAL A 1 2 ? 10.441 15.778 4.766 1.00 0.00 5 VAL A CA 13
ATOM 13462 C C . VAL A 1 2 ? 9.948 15.514 3.351 1.00 0.00 5 VAL A C 13
ATOM 13463 O O . VAL A 1 2 ? 8.771 15.704 3.042 1.00 0.00 5 VAL A O 13
ATOM 13476 N N . ILE A 1 3 ? 10.863 15.109 2.491 1.00 0.00 6 ILE A N 13
ATOM 13477 C CA . ILE A 1 3 ? 10.522 14.762 1.123 1.00 0.00 6 ILE A CA 13
ATOM 13478 C C . ILE A 1 3 ? 10.833 13.290 0.872 1.00 0.00 6 ILE A C 13
ATOM 13479 O O . ILE A 1 3 ? 11.968 12.841 1.043 1.00 0.00 6 ILE A O 13
ATOM 13495 N N . GLY A 1 4 ? 9.821 12.538 0.476 1.00 0.00 7 GLY A N 13
ATOM 13496 C CA . GLY A 1 4 ? 9.994 11.114 0.298 1.00 0.00 7 GLY A CA 13
ATOM 13497 C C . GLY A 1 4 ? 9.534 10.340 1.515 1.00 0.00 7 GLY A C 13
ATOM 13498 O O . GLY A 1 4 ? 9.567 10.855 2.634 1.00 0.00 7 GLY A O 13
ATOM 13502 N N . MET A 1 5 ? 9.098 9.108 1.308 1.00 0.00 8 MET A N 13
ATOM 13503 C CA . MET A 1 5 ? 8.553 8.306 2.395 1.00 0.00 8 MET A CA 13
ATOM 13504 C C . MET A 1 5 ? 9.221 6.943 2.441 1.00 0.00 8 MET A C 13
ATOM 13505 O O . MET A 1 5 ? 9.483 6.330 1.401 1.00 0.00 8 MET A O 13
ATOM 13519 N N . LYS A 1 6 ? 9.493 6.479 3.645 1.00 0.00 9 LYS A N 13
ATOM 13520 C CA . LYS A 1 6 ? 10.000 5.135 3.856 1.00 0.00 9 LYS A CA 13
ATOM 13521 C C . LYS A 1 6 ? 8.878 4.255 4.380 1.00 0.00 9 LYS A C 13
ATOM 13522 O O . LYS A 1 6 ? 8.424 4.437 5.505 1.00 0.00 9 LYS A O 13
ATOM 13541 N N . PHE A 1 7 ? 8.421 3.311 3.580 1.00 0.00 10 PHE A N 13
ATOM 13542 C CA . PHE A 1 7 ? 7.328 2.446 3.999 1.00 0.00 10 PHE A CA 13
ATOM 13543 C C . PHE A 1 7 ? 7.581 1.008 3.576 1.00 0.00 10 PHE A C 13
ATOM 13544 O O . PHE A 1 7 ? 8.410 0.737 2.706 1.00 0.00 10 PHE A O 13
ATOM 13561 N N . THR A 1 8 ? 6.883 0.081 4.202 1.00 0.00 11 THR A N 13
ATOM 13562 C CA . THR A 1 8 ? 7.049 -1.317 3.880 1.00 0.00 11 THR A CA 13
ATOM 13563 C C . THR A 1 8 ? 5.734 -1.887 3.369 1.00 0.00 11 THR A C 13
ATOM 13564 O O . THR A 1 8 ? 4.658 -1.480 3.816 1.00 0.00 11 THR A O 13
ATOM 13575 N N . VAL A 1 9 ? 5.821 -2.795 2.416 1.00 0.00 12 VAL A N 13
ATOM 13576 C CA . VAL A 1 9 ? 4.644 -3.465 1.908 1.00 0.00 12 VAL A CA 13
ATOM 13577 C C . VAL A 1 9 ? 4.738 -4.956 2.195 1.00 0.00 12 VAL A C 13
ATOM 13578 O O . VAL A 1 9 ? 5.739 -5.603 1.882 1.00 0.00 12 VAL A O 13
ATOM 13591 N N . ILE A 1 10 ? 3.715 -5.490 2.833 1.00 0.00 13 ILE A N 13
ATOM 13592 C CA . ILE A 1 10 ? 3.671 -6.907 3.130 1.00 0.00 13 ILE A CA 13
ATOM 13593 C C . ILE A 1 10 ? 2.556 -7.556 2.324 1.00 0.00 13 ILE A C 13
ATOM 13594 O O . ILE A 1 10 ? 1.419 -7.080 2.310 1.00 0.00 13 ILE A O 13
ATOM 13610 N N . THR A 1 11 ? 2.911 -8.612 1.614 1.00 0.00 14 THR A N 13
ATOM 13611 C CA . THR A 1 11 ? 1.990 -9.317 0.739 1.00 0.00 14 THR A CA 13
ATOM 13612 C C . THR A 1 11 ? 2.318 -10.815 0.795 1.00 0.00 14 THR A C 13
ATOM 13613 O O . THR A 1 11 ? 3.187 -11.220 1.569 1.00 0.00 14 THR A O 13
ATOM 13624 N N . ASP A 1 12 ? 1.619 -11.630 0.010 1.00 0.00 15 ASP A N 13
ATOM 13625 C CA . ASP A 1 12 ? 1.931 -13.056 -0.123 1.00 0.00 15 ASP A CA 13
ATOM 13626 C C . ASP A 1 12 ? 3.422 -13.265 -0.403 1.00 0.00 15 ASP A C 13
ATOM 13627 O O . ASP A 1 12 ? 4.019 -14.253 0.026 1.00 0.00 15 ASP A O 13
ATOM 13636 N N . ASP A 1 13 ? 4.012 -12.313 -1.122 1.00 0.00 16 ASP A N 13
ATOM 13637 C CA . ASP A 1 13 ? 5.416 -12.388 -1.532 1.00 0.00 16 ASP A CA 13
ATOM 13638 C C . ASP A 1 13 ? 6.349 -11.965 -0.391 1.00 0.00 16 ASP A C 13
ATOM 13639 O O . ASP A 1 13 ? 7.566 -11.891 -0.559 1.00 0.00 16 ASP A O 13
ATOM 13648 N N . GLY A 1 14 ? 5.769 -11.695 0.771 1.00 0.00 17 GLY A N 13
ATOM 13649 C CA . GLY A 1 14 ? 6.558 -11.335 1.933 1.00 0.00 17 GLY A CA 13
ATOM 13650 C C . GLY A 1 14 ? 6.430 -9.868 2.274 1.00 0.00 17 GLY A C 13
ATOM 13651 O O . GLY A 1 14 ? 5.672 -9.141 1.633 1.00 0.00 17 GLY A O 13
ATOM 13655 N N . LYS A 1 15 ? 7.159 -9.434 3.291 1.00 0.00 18 LYS A N 13
ATOM 13656 C CA . LYS A 1 15 ? 7.181 -8.031 3.668 1.00 0.00 18 LYS A CA 13
ATOM 13657 C C . LYS A 1 15 ? 8.488 -7.400 3.214 1.00 0.00 18 LYS A C 13
ATOM 13658 O O . LYS A 1 15 ? 9.566 -7.802 3.657 1.00 0.00 18 LYS A O 13
ATOM 13677 N N . LYS A 1 16 ? 8.396 -6.428 2.328 1.00 0.00 19 LYS A N 13
ATOM 13678 C CA . LYS A 1 16 ? 9.582 -5.798 1.773 1.00 0.00 19 LYS A CA 13
ATOM 13679 C C . LYS A 1 16 ? 9.471 -4.281 1.854 1.00 0.00 19 LYS A C 13
ATOM 13680 O O . LYS A 1 16 ? 8.397 -3.710 1.654 1.00 0.00 19 LYS A O 13
ATOM 13699 N N . ILE A 1 17 ? 10.576 -3.638 2.195 1.00 0.00 20 ILE A N 13
ATOM 13700 C CA . ILE A 1 17 ? 10.602 -2.196 2.391 1.00 0.00 20 ILE A CA 13
ATOM 13701 C C . ILE A 1 17 ? 10.974 -1.495 1.088 1.00 0.00 20 ILE A C 13
ATOM 13702 O O . ILE A 1 17 ? 11.837 -1.963 0.340 1.00 0.00 20 ILE A O 13
ATOM 13718 N N . LEU A 1 18 ? 10.285 -0.406 0.790 1.00 0.00 21 LEU A N 13
ATOM 13719 C CA . LEU A 1 18 ? 10.569 0.376 -0.399 1.00 0.00 21 LEU A CA 13
ATOM 13720 C C . LEU A 1 18 ? 10.521 1.860 -0.064 1.00 0.00 21 LEU A C 13
ATOM 13721 O O . LEU A 1 18 ? 9.762 2.285 0.807 1.00 0.00 21 LEU A O 13
ATOM 13737 N N . GLU A 1 19 ? 11.337 2.646 -0.743 1.00 0.00 22 GLU A N 13
ATOM 13738 C CA . GLU A 1 19 ? 11.420 4.068 -0.461 1.00 0.00 22 GLU A CA 13
ATOM 13739 C C . GLU A 1 19 ? 11.139 4.875 -1.718 1.00 0.00 22 GLU A C 13
ATOM 13740 O O . GLU A 1 19 ? 11.757 4.656 -2.761 1.00 0.00 22 GLU A O 13
ATOM 13752 N N . SER A 1 20 ? 10.197 5.796 -1.617 1.00 0.00 23 SER A N 13
ATOM 13753 C CA . SER A 1 20 ? 9.845 6.653 -2.734 1.00 0.00 23 SER A CA 13
ATOM 13754 C C . SER A 1 20 ? 10.100 8.110 -2.370 1.00 0.00 23 SER A C 13
ATOM 13755 O O . SER A 1 20 ? 9.579 8.599 -1.370 1.00 0.00 23 SER A O 13
ATOM 13763 N N . GLY A 1 21 ? 10.893 8.796 -3.184 1.00 0.00 24 GLY A N 13
ATOM 13764 C CA . GLY A 1 21 ? 11.228 10.185 -2.913 1.00 0.00 24 GLY A CA 13
ATOM 13765 C C . GLY A 1 21 ? 10.109 11.152 -3.272 1.00 0.00 24 GLY A C 13
ATOM 13766 O O . GLY A 1 21 ? 10.352 12.340 -3.481 1.00 0.00 24 GLY A O 13
ATOM 13770 N N . ALA A 1 22 ? 8.891 10.643 -3.351 1.00 0.00 25 ALA A N 13
ATOM 13771 C CA . ALA A 1 22 ? 7.727 11.462 -3.643 1.00 0.00 25 ALA A CA 13
ATOM 13772 C C . ALA A 1 22 ? 6.555 11.028 -2.772 1.00 0.00 25 ALA A C 13
ATOM 13773 O O . ALA A 1 22 ? 6.359 9.833 -2.551 1.00 0.00 25 ALA A O 13
ATOM 13780 N N . PRO A 1 23 ? 5.781 11.988 -2.243 1.00 0.00 26 PRO A N 13
ATOM 13781 C CA . PRO A 1 23 ? 4.570 11.693 -1.465 1.00 0.00 26 PRO A CA 13
ATOM 13782 C C . PRO A 1 23 ? 3.520 10.972 -2.314 1.00 0.00 26 PRO A C 13
ATOM 13783 O O . PRO A 1 23 ? 3.156 11.438 -3.395 1.00 0.00 26 PRO A O 13
ATOM 13794 N N . ARG A 1 24 ? 3.033 9.843 -1.817 1.00 0.00 27 ARG A N 13
ATOM 13795 C CA . ARG A 1 24 ? 2.142 8.986 -2.593 1.00 0.00 27 ARG A CA 13
ATOM 13796 C C . ARG A 1 24 ? 0.849 8.700 -1.835 1.00 0.00 27 ARG A C 13
ATOM 13797 O O . ARG A 1 24 ? 0.779 8.852 -0.615 1.00 0.00 27 ARG A O 13
ATOM 13818 N N . ARG A 1 25 ? -0.171 8.286 -2.571 1.00 0.00 28 ARG A N 13
ATOM 13819 C CA . ARG A 1 25 ? -1.348 7.674 -1.973 1.00 0.00 28 ARG A CA 13
ATOM 13820 C C . ARG A 1 25 ? -1.406 6.222 -2.412 1.00 0.00 28 ARG A C 13
ATOM 13821 O O . ARG A 1 25 ? -0.675 5.823 -3.321 1.00 0.00 28 ARG A O 13
ATOM 13842 N N . ILE A 1 26 ? -2.270 5.438 -1.791 1.00 0.00 29 ILE A N 13
ATOM 13843 C CA . ILE A 1 26 ? -2.374 4.024 -2.114 1.00 0.00 29 ILE A CA 13
ATOM 13844 C C . ILE A 1 26 ? -2.767 3.836 -3.574 1.00 0.00 29 ILE A C 13
ATOM 13845 O O . ILE A 1 26 ? -2.176 3.031 -4.280 1.00 0.00 29 ILE A O 13
ATOM 13861 N N . LYS A 1 27 ? -3.753 4.603 -4.016 1.00 0.00 30 LYS A N 13
ATOM 13862 C CA . LYS A 1 27 ? -4.245 4.540 -5.387 1.00 0.00 30 LYS A CA 13
ATOM 13863 C C . LYS A 1 27 ? -3.147 4.897 -6.378 1.00 0.00 30 LYS A C 13
ATOM 13864 O O . LYS A 1 27 ? -3.107 4.374 -7.488 1.00 0.00 30 LYS A O 13
ATOM 13883 N N . ASP A 1 28 ? -2.254 5.785 -5.967 1.00 0.00 31 ASP A N 13
ATOM 13884 C CA . ASP A 1 28 ? -1.162 6.219 -6.826 1.00 0.00 31 ASP A CA 13
ATOM 13885 C C . ASP A 1 28 ? -0.110 5.120 -6.949 1.00 0.00 31 ASP A C 13
ATOM 13886 O O . ASP A 1 28 ? 0.389 4.844 -8.037 1.00 0.00 31 ASP A O 13
ATOM 13895 N N . VAL A 1 29 ? 0.203 4.475 -5.830 1.00 0.00 32 VAL A N 13
ATOM 13896 C CA . VAL A 1 29 ? 1.160 3.372 -5.825 1.00 0.00 32 VAL A CA 13
ATOM 13897 C C . VAL A 1 29 ? 0.561 2.140 -6.498 1.00 0.00 32 VAL A C 13
ATOM 13898 O O . VAL A 1 29 ? 1.156 1.562 -7.408 1.00 0.00 32 VAL A O 13
ATOM 13911 N N . LEU A 1 30 ? -0.629 1.754 -6.053 1.00 0.00 33 LEU A N 13
ATOM 13912 C CA . LEU A 1 30 ? -1.332 0.602 -6.606 1.00 0.00 33 LEU A CA 13
ATOM 13913 C C . LEU A 1 30 ? -1.629 0.820 -8.090 1.00 0.00 33 LEU A C 13
ATOM 13914 O O . LEU A 1 30 ? -1.538 -0.106 -8.897 1.00 0.00 33 LEU A O 13
ATOM 13930 N N . GLY A 1 31 ? -1.967 2.056 -8.441 1.00 0.00 34 GLY A N 13
ATOM 13931 C CA . GLY A 1 31 ? -2.228 2.402 -9.826 1.00 0.00 34 GLY A CA 13
ATOM 13932 C C . GLY A 1 31 ? -0.972 2.376 -10.677 1.00 0.00 34 GLY A C 13
ATOM 13933 O O . GLY A 1 31 ? -1.024 2.032 -11.858 1.00 0.00 34 GLY A O 13
ATOM 13937 N N . GLU A 1 32 ? 0.160 2.732 -10.077 1.00 0.00 35 GLU A N 13
ATOM 13938 C CA . GLU A 1 32 ? 1.442 2.694 -10.769 1.00 0.00 35 GLU A CA 13
ATOM 13939 C C . GLU A 1 32 ? 1.883 1.245 -10.973 1.00 0.00 35 GLU A C 13
ATOM 13940 O O . GLU A 1 32 ? 2.499 0.902 -11.984 1.00 0.00 35 GLU A O 13
ATOM 13952 N N . LEU A 1 33 ? 1.547 0.396 -10.010 1.00 0.00 36 LEU A N 13
ATOM 13953 C CA . LEU A 1 33 ? 1.802 -1.036 -10.125 1.00 0.00 36 LEU A CA 13
ATOM 13954 C C . LEU A 1 33 ? 0.775 -1.683 -11.050 1.00 0.00 36 LEU A C 13
ATOM 13955 O O . LEU A 1 33 ? 0.908 -2.850 -11.426 1.00 0.00 36 LEU A O 13
ATOM 13971 N N . GLU A 1 34 ? -0.257 -0.911 -11.390 1.00 0.00 37 GLU A N 13
ATOM 13972 C CA . GLU A 1 34 ? -1.295 -1.330 -12.330 1.00 0.00 37 GLU A CA 13
ATOM 13973 C C . GLU A 1 34 ? -2.063 -2.534 -11.785 1.00 0.00 37 GLU A C 13
ATOM 13974 O O . GLU A 1 34 ? -2.316 -3.511 -12.493 1.00 0.00 37 GLU A O 13
ATOM 13986 N N . ILE A 1 35 ? -2.437 -2.454 -10.519 1.00 0.00 38 ILE A N 13
ATOM 13987 C CA . ILE A 1 35 ? -3.196 -3.518 -9.886 1.00 0.00 38 ILE A CA 13
ATOM 13988 C C . ILE A 1 35 ? -4.579 -3.010 -9.484 1.00 0.00 38 ILE A C 13
ATOM 13989 O O . ILE A 1 35 ? -4.696 -2.025 -8.763 1.00 0.00 38 ILE A O 13
ATOM 14005 N N . PRO A 1 36 ? -5.643 -3.664 -9.972 1.00 0.00 39 PRO A N 13
ATOM 14006 C CA . PRO A 1 36 ? -7.023 -3.286 -9.650 1.00 0.00 39 PRO A CA 13
ATOM 14007 C C . PRO A 1 36 ? -7.330 -3.424 -8.161 1.00 0.00 39 PRO A C 13
ATOM 14008 O O . PRO A 1 36 ? -7.044 -4.456 -7.552 1.00 0.00 39 PRO A O 13
ATOM 14019 N N . ILE A 1 37 ? -7.939 -2.393 -7.584 1.00 0.00 40 ILE A N 13
ATOM 14020 C CA . ILE A 1 37 ? -8.269 -2.393 -6.159 1.00 0.00 40 ILE A CA 13
ATOM 14021 C C . ILE A 1 37 ? -9.399 -3.386 -5.867 1.00 0.00 40 ILE A C 13
ATOM 14022 O O . ILE A 1 37 ? -9.630 -3.772 -4.723 1.00 0.00 40 ILE A O 13
ATOM 14038 N N . GLU A 1 38 ? -10.083 -3.815 -6.923 1.00 0.00 41 GLU A N 13
ATOM 14039 C CA . GLU A 1 38 ? -11.166 -4.785 -6.803 1.00 0.00 41 GLU A CA 13
ATOM 14040 C C . GLU A 1 38 ? -10.664 -6.133 -6.293 1.00 0.00 41 GLU A C 13
ATOM 14041 O O . GLU A 1 38 ? -11.374 -6.833 -5.575 1.00 0.00 41 GLU A O 13
ATOM 14053 N N . THR A 1 39 ? -9.438 -6.488 -6.656 1.00 0.00 42 THR A N 13
ATOM 14054 C CA . THR A 1 39 ? -8.922 -7.818 -6.370 1.00 0.00 42 THR A CA 13
ATOM 14055 C C . THR A 1 39 ? -7.933 -7.813 -5.201 1.00 0.00 42 THR A C 13
ATOM 14056 O O . THR A 1 39 ? -7.433 -8.864 -4.795 1.00 0.00 42 THR A O 13
ATOM 14067 N N . VAL A 1 40 ? -7.658 -6.641 -4.645 1.00 0.00 43 VAL A N 13
ATOM 14068 C CA . VAL A 1 40 ? -6.700 -6.542 -3.552 1.00 0.00 43 VAL A CA 13
ATOM 14069 C C . VAL A 1 40 ? -7.285 -5.778 -2.376 1.00 0.00 43 VAL A C 13
ATOM 14070 O O . VAL A 1 40 ? -8.092 -4.865 -2.553 1.00 0.00 43 VAL A O 13
ATOM 14083 N N . VAL A 1 41 ? -6.893 -6.166 -1.175 1.00 0.00 44 VAL A N 13
ATOM 14084 C CA . VAL A 1 41 ? -7.304 -5.458 0.020 1.00 0.00 44 VAL A CA 13
ATOM 14085 C C . VAL A 1 41 ? -6.100 -4.733 0.612 1.00 0.00 44 VAL A C 13
ATOM 14086 O O . VAL A 1 41 ? -4.992 -5.275 0.647 1.00 0.00 44 VAL A O 13
ATOM 14099 N N . VAL A 1 42 ? -6.296 -3.497 1.036 1.00 0.00 45 VAL A N 13
ATOM 14100 C CA . VAL A 1 42 ? -5.198 -2.715 1.569 1.00 0.00 45 VAL A CA 13
ATOM 14101 C C . VAL A 1 42 ? -5.430 -2.381 3.036 1.00 0.00 45 VAL A C 13
ATOM 14102 O O . VAL A 1 42 ? -6.525 -1.973 3.431 1.00 0.00 45 VAL A O 13
ATOM 14115 N N . LYS A 1 43 ? -4.400 -2.575 3.839 1.00 0.00 46 LYS A N 13
ATOM 14116 C CA . LYS A 1 43 ? -4.447 -2.246 5.248 1.00 0.00 46 LYS A CA 13
ATOM 14117 C C . LYS A 1 43 ? -3.418 -1.177 5.573 1.00 0.00 46 LYS A C 13
ATOM 14118 O O . LYS A 1 43 ? -2.250 -1.293 5.199 1.00 0.00 46 LYS A O 13
ATOM 14137 N N . LYS A 1 44 ? -3.851 -0.146 6.272 1.00 0.00 47 LYS A N 13
ATOM 14138 C CA . LYS A 1 44 ? -2.941 0.861 6.777 1.00 0.00 47 LYS A CA 13
ATOM 14139 C C . LYS A 1 44 ? -2.537 0.492 8.193 1.00 0.00 47 LYS A C 13
ATOM 14140 O O . LYS A 1 44 ? -3.344 0.594 9.122 1.00 0.00 47 LYS A O 13
ATOM 14159 N N . ASN A 1 45 ? -1.304 0.012 8.325 1.00 0.00 48 ASN A N 13
ATOM 14160 C CA . ASN A 1 45 ? -0.747 -0.458 9.595 1.00 0.00 48 ASN A CA 13
ATOM 14161 C C . ASN A 1 45 ? -1.389 -1.781 10.005 1.00 0.00 48 ASN A C 13
ATOM 14162 O O . ASN A 1 45 ? -0.715 -2.802 10.121 1.00 0.00 48 ASN A O 13
ATOM 14173 N N . GLY A 1 46 ? -2.694 -1.751 10.206 1.00 0.00 49 GLY A N 13
ATOM 14174 C CA . GLY A 1 46 ? -3.438 -2.946 10.542 1.00 0.00 49 GLY A CA 13
ATOM 14175 C C . GLY A 1 46 ? -4.930 -2.724 10.401 1.00 0.00 49 GLY A C 13
ATOM 14176 O O . GLY A 1 46 ? -5.735 -3.438 10.999 1.00 0.00 49 GLY A O 13
ATOM 14180 N N . GLN A 1 47 ? -5.293 -1.726 9.603 1.00 0.00 50 GLN A N 13
ATOM 14181 C CA . GLN A 1 47 ? -6.688 -1.340 9.431 1.00 0.00 50 GLN A CA 13
ATOM 14182 C C . GLN A 1 47 ? -7.050 -1.324 7.954 1.00 0.00 50 GLN A C 13
ATOM 14183 O O . GLN A 1 47 ? -6.318 -0.761 7.146 1.00 0.00 50 GLN A O 13
ATOM 14197 N N . ILE A 1 48 ? -8.169 -1.943 7.605 1.00 0.00 51 ILE A N 13
ATOM 14198 C CA . ILE A 1 48 ? -8.645 -1.950 6.224 1.00 0.00 51 ILE A CA 13
ATOM 14199 C C . ILE A 1 48 ? -8.974 -0.532 5.761 1.00 0.00 51 ILE A C 13
ATOM 14200 O O . ILE A 1 48 ? -9.788 0.161 6.375 1.00 0.00 51 ILE A O 13
ATOM 14216 N N . VAL A 1 49 ? -8.328 -0.105 4.686 1.00 0.00 52 VAL A N 13
ATOM 14217 C CA . VAL A 1 49 ? -8.523 1.236 4.151 1.00 0.00 52 VAL A CA 13
ATOM 14218 C C . VAL A 1 49 ? -8.904 1.179 2.678 1.00 0.00 52 VAL A C 13
ATOM 14219 O O . VAL A 1 49 ? -8.992 0.101 2.089 1.00 0.00 52 VAL A O 13
ATOM 14232 N N . ILE A 1 50 ? -9.140 2.341 2.089 1.00 0.00 53 ILE A N 13
ATOM 14233 C CA . ILE A 1 50 ? -9.440 2.421 0.669 1.00 0.00 53 ILE A CA 13
ATOM 14234 C C . ILE A 1 50 ? -8.207 2.835 -0.117 1.00 0.00 53 ILE A C 13
ATOM 14235 O O . ILE A 1 50 ? -7.134 3.038 0.449 1.00 0.00 53 ILE A O 13
ATOM 14251 N N . ASP A 1 51 ? -8.377 2.980 -1.418 1.00 0.00 54 ASP A N 13
ATOM 14252 C CA . ASP A 1 51 ? -7.273 3.300 -2.309 1.00 0.00 54 ASP A CA 13
ATOM 14253 C C . ASP A 1 51 ? -6.896 4.777 -2.222 1.00 0.00 54 ASP A C 13
ATOM 14254 O O . ASP A 1 51 ? -5.736 5.140 -2.390 1.00 0.00 54 ASP A O 13
ATOM 14263 N N . GLU A 1 52 ? -7.864 5.630 -1.926 1.00 0.00 55 GLU A N 13
ATOM 14264 C CA . GLU A 1 52 ? -7.630 7.071 -1.956 1.00 0.00 55 GLU A CA 13
ATOM 14265 C C . GLU A 1 52 ? -6.936 7.565 -0.679 1.00 0.00 55 GLU A C 13
ATOM 14266 O O . GLU A 1 52 ? -6.875 8.766 -0.421 1.00 0.00 55 GLU A O 13
ATOM 14278 N N . GLU A 1 53 ? -6.389 6.640 0.097 1.00 0.00 56 GLU A N 13
ATOM 14279 C CA . GLU A 1 53 ? -5.696 6.990 1.332 1.00 0.00 56 GLU A CA 13
ATOM 14280 C C . GLU A 1 53 ? -4.240 7.334 1.063 1.00 0.00 56 GLU A C 13
ATOM 14281 O O . GLU A 1 53 ? -3.640 6.836 0.111 1.00 0.00 56 GLU A O 13
ATOM 14293 N N . GLU A 1 54 ? -3.678 8.179 1.914 1.00 0.00 57 GLU A N 13
ATOM 14294 C CA . GLU A 1 54 ? -2.306 8.639 1.760 1.00 0.00 57 GLU A CA 13
ATOM 14295 C C . GLU A 1 54 ? -1.328 7.657 2.395 1.00 0.00 57 GLU A C 13
ATOM 14296 O O . GLU A 1 54 ? -1.712 6.813 3.211 1.00 0.00 57 GLU A O 13
ATOM 14308 N N . ILE A 1 55 ? -0.069 7.766 2.012 1.00 0.00 58 ILE A N 13
ATOM 14309 C CA . ILE A 1 55 ? 0.987 6.982 2.624 1.00 0.00 58 ILE A CA 13
ATOM 14310 C C . ILE A 1 55 ? 1.779 7.873 3.573 1.00 0.00 58 ILE A C 13
ATOM 14311 O O . ILE A 1 55 ? 1.939 9.067 3.321 1.00 0.00 58 ILE A O 13
ATOM 14327 N N . PHE A 1 56 ? 2.241 7.311 4.679 1.00 0.00 59 PHE A N 13
ATOM 14328 C CA . PHE A 1 56 ? 3.022 8.073 5.637 1.00 0.00 59 PHE A CA 13
ATOM 14329 C C . PHE A 1 56 ? 4.443 7.542 5.695 1.00 0.00 59 PHE A C 13
ATOM 14330 O O . PHE A 1 56 ? 4.711 6.414 5.279 1.00 0.00 59 PHE A O 13
ATOM 14347 N N . ASP A 1 57 ? 5.348 8.354 6.210 1.00 0.00 60 ASP A N 13
ATOM 14348 C CA . ASP A 1 57 ? 6.718 7.917 6.416 1.00 0.00 60 ASP A CA 13
ATOM 14349 C C . ASP A 1 57 ? 6.784 7.047 7.660 1.00 0.00 60 ASP A C 13
ATOM 14350 O O . ASP A 1 57 ? 6.407 7.483 8.751 1.00 0.00 60 ASP A O 13
ATOM 14359 N N . GLY A 1 58 ? 7.230 5.814 7.488 1.00 0.00 61 GLY A N 13
ATOM 14360 C CA . GLY A 1 58 ? 7.256 4.873 8.587 1.00 0.00 61 GLY A CA 13
ATOM 14361 C C . GLY A 1 58 ? 5.956 4.111 8.704 1.00 0.00 61 GLY A C 13
ATOM 14362 O O . GLY A 1 58 ? 5.730 3.405 9.688 1.00 0.00 61 GLY A O 13
ATOM 14366 N N . ASP A 1 59 ? 5.094 4.252 7.702 1.00 0.00 62 ASP A N 13
ATOM 14367 C CA . ASP A 1 59 ? 3.793 3.595 7.719 1.00 0.00 62 ASP A CA 13
ATOM 14368 C C . ASP A 1 59 ? 3.902 2.199 7.123 1.00 0.00 62 ASP A C 13
ATOM 14369 O O . ASP A 1 59 ? 4.708 1.955 6.221 1.00 0.00 62 ASP A O 13
ATOM 14378 N N . ILE A 1 60 ? 3.102 1.284 7.635 1.00 0.00 63 ILE A N 13
ATOM 14379 C CA . ILE A 1 60 ? 3.151 -0.104 7.203 1.00 0.00 63 ILE A CA 13
ATOM 14380 C C . ILE A 1 60 ? 1.952 -0.423 6.317 1.00 0.00 63 ILE A C 13
ATOM 14381 O O . ILE A 1 60 ? 0.811 -0.242 6.726 1.00 0.00 63 ILE A O 13
ATOM 14397 N N . ILE A 1 61 ? 2.208 -0.884 5.105 1.00 0.00 64 ILE A N 13
ATOM 14398 C CA . ILE A 1 61 ? 1.138 -1.169 4.165 1.00 0.00 64 ILE A CA 13
ATOM 14399 C C . ILE A 1 61 ? 0.994 -2.672 3.951 1.00 0.00 64 ILE A C 13
ATOM 14400 O O . ILE A 1 61 ? 1.905 -3.329 3.443 1.00 0.00 64 ILE A O 13
ATOM 14416 N N . GLU A 1 62 ? -0.143 -3.215 4.359 1.00 0.00 65 GLU A N 13
ATOM 14417 C CA . GLU A 1 62 ? -0.416 -4.630 4.167 1.00 0.00 65 GLU A CA 13
ATOM 14418 C C . GLU A 1 62 ? -1.402 -4.816 3.024 1.00 0.00 65 GLU A C 13
ATOM 14419 O O . GLU A 1 62 ? -2.548 -4.384 3.108 1.00 0.00 65 GLU A O 13
ATOM 14431 N N . VAL A 1 63 ? -0.945 -5.439 1.954 1.00 0.00 66 VAL A N 13
ATOM 14432 C CA . VAL A 1 63 ? -1.781 -5.661 0.787 1.00 0.00 66 VAL A CA 13
ATOM 14433 C C . VAL A 1 63 ? -2.050 -7.146 0.611 1.00 0.00 66 VAL A C 13
ATOM 14434 O O . VAL A 1 63 ? -1.136 -7.922 0.340 1.00 0.00 66 VAL A O 13
ATOM 14447 N N . ILE A 1 64 ? -3.300 -7.539 0.781 1.00 0.00 67 ILE A N 13
ATOM 14448 C CA . ILE A 1 64 ? -3.676 -8.936 0.657 1.00 0.00 67 ILE A CA 13
ATOM 14449 C C . ILE A 1 64 ? -4.633 -9.111 -0.510 1.00 0.00 67 ILE A C 13
ATOM 14450 O O . ILE A 1 64 ? -5.710 -8.519 -0.525 1.00 0.00 67 ILE A O 13
ATOM 14466 N N . ARG A 1 65 ? -4.243 -9.895 -1.502 1.00 0.00 68 ARG A N 13
ATOM 14467 C CA . ARG A 1 65 ? -5.137 -10.178 -2.611 1.00 0.00 68 ARG A CA 13
ATOM 14468 C C . ARG A 1 65 ? -6.297 -11.034 -2.124 1.00 0.00 68 ARG A C 13
ATOM 14469 O O . ARG A 1 65 ? -6.090 -12.049 -1.458 1.00 0.00 68 ARG A O 13
ATOM 14490 N N . VAL A 1 66 ? -7.512 -10.628 -2.446 1.00 0.00 69 VAL A N 13
ATOM 14491 C CA . VAL A 1 66 ? -8.686 -11.341 -1.974 1.00 0.00 69 VAL A CA 13
ATOM 14492 C C . VAL A 1 66 ? -9.042 -12.491 -2.912 1.00 0.00 69 VAL A C 13
ATOM 14493 O O . VAL A 1 66 ? -9.361 -12.286 -4.086 1.00 0.00 69 VAL A O 13
ATOM 14506 N N . ILE A 1 67 ? -8.955 -13.704 -2.390 1.00 0.00 70 ILE A N 13
ATOM 14507 C CA . ILE A 1 67 ? -9.335 -14.883 -3.144 1.00 0.00 70 ILE A CA 13
ATOM 14508 C C . ILE A 1 67 ? -10.855 -15.031 -3.154 1.00 0.00 70 ILE A C 13
ATOM 14509 O O . ILE A 1 67 ? -11.478 -15.289 -2.122 1.00 0.00 70 ILE A O 13
ATOM 14525 N N . TYR A 1 68 ? -11.442 -14.820 -4.322 1.00 0.00 71 TYR A N 13
ATOM 14526 C CA . TYR A 1 68 ? -12.887 -14.894 -4.489 1.00 0.00 71 TYR A CA 13
ATOM 14527 C C . TYR A 1 68 ? -13.422 -16.261 -4.064 1.00 0.00 71 TYR A C 13
ATOM 14528 O O . TYR A 1 68 ? -12.885 -17.296 -4.460 1.00 0.00 71 TYR A O 13
ATOM 14546 N N . GLY A 1 69 ? -14.474 -16.254 -3.251 1.00 0.00 72 GLY A N 13
ATOM 14547 C CA . GLY A 1 69 ? -15.079 -17.491 -2.801 1.00 0.00 72 GLY A CA 13
ATOM 14548 C C . GLY A 1 69 ? -16.016 -18.064 -3.842 1.00 0.00 72 GLY A C 13
ATOM 14549 O O . GLY A 1 69 ? -17.238 -18.017 -3.686 1.00 0.00 72 GLY A O 13
ATOM 14553 N N . GLY A 1 70 ? -15.442 -18.590 -4.910 1.00 0.00 73 GLY A N 13
ATOM 14554 C CA . GLY A 1 70 ? -16.229 -19.126 -5.995 1.00 0.00 73 GLY A CA 13
ATOM 14555 C C . GLY A 1 70 ? -15.348 -19.568 -7.137 1.00 0.00 73 GLY A C 13
ATOM 14556 O O . GLY A 1 70 ? -14.212 -19.057 -7.240 1.00 0.00 73 GLY A O 13
ATOM 14561 N N . MET A 1 1 ? 10.007 20.846 5.846 1.00 0.00 4 MET A N 14
ATOM 14562 C CA . MET A 1 1 ? 9.015 20.009 5.136 1.00 0.00 4 MET A CA 14
ATOM 14563 C C . MET A 1 1 ? 9.717 18.848 4.453 1.00 0.00 4 MET A C 14
ATOM 14564 O O . MET A 1 1 ? 10.408 19.030 3.451 1.00 0.00 4 MET A O 14
ATOM 14580 N N . VAL A 1 2 ? 9.551 17.660 5.010 1.00 0.00 5 VAL A N 14
ATOM 14581 C CA . VAL A 1 2 ? 10.211 16.475 4.488 1.00 0.00 5 VAL A CA 14
ATOM 14582 C C . VAL A 1 2 ? 9.384 15.845 3.377 1.00 0.00 5 VAL A C 14
ATOM 14583 O O . VAL A 1 2 ? 8.306 15.296 3.626 1.00 0.00 5 VAL A O 14
ATOM 14596 N N . ILE A 1 3 ? 9.876 15.939 2.153 1.00 0.00 6 ILE A N 14
ATOM 14597 C CA . ILE A 1 3 ? 9.213 15.313 1.029 1.00 0.00 6 ILE A CA 14
ATOM 14598 C C . ILE A 1 3 ? 9.835 13.946 0.778 1.00 0.00 6 ILE A C 14
ATOM 14599 O O . ILE A 1 3 ? 11.037 13.831 0.536 1.00 0.00 6 ILE A O 14
ATOM 14615 N N . GLY A 1 4 ? 9.008 12.920 0.852 1.00 0.00 7 GLY A N 14
ATOM 14616 C CA . GLY A 1 4 ? 9.487 11.560 0.743 1.00 0.00 7 GLY A CA 14
ATOM 14617 C C . GLY A 1 4 ? 8.887 10.693 1.823 1.00 0.00 7 GLY A C 14
ATOM 14618 O O . GLY A 1 4 ? 8.349 11.210 2.802 1.00 0.00 7 GLY A O 14
ATOM 14622 N N . MET A 1 5 ? 8.963 9.385 1.658 1.00 0.00 8 MET A N 14
ATOM 14623 C CA . MET A 1 5 ? 8.345 8.476 2.608 1.00 0.00 8 MET A CA 14
ATOM 14624 C C . MET A 1 5 ? 8.950 7.080 2.512 1.00 0.00 8 MET A C 14
ATOM 14625 O O . MET A 1 5 ? 9.199 6.573 1.417 1.00 0.00 8 MET A O 14
ATOM 14639 N N . LYS A 1 6 ? 9.201 6.477 3.662 1.00 0.00 9 LYS A N 14
ATOM 14640 C CA . LYS A 1 6 ? 9.685 5.109 3.721 1.00 0.00 9 LYS A CA 14
ATOM 14641 C C . LYS A 1 6 ? 8.572 4.202 4.233 1.00 0.00 9 LYS A C 14
ATOM 14642 O O . LYS A 1 6 ? 8.070 4.399 5.342 1.00 0.00 9 LYS A O 14
ATOM 14661 N N . PHE A 1 7 ? 8.185 3.227 3.432 1.00 0.00 10 PHE A N 14
ATOM 14662 C CA . PHE A 1 7 ? 7.086 2.340 3.789 1.00 0.00 10 PHE A CA 14
ATOM 14663 C C . PHE A 1 7 ? 7.389 0.906 3.377 1.00 0.00 10 PHE A C 14
ATOM 14664 O O . PHE A 1 7 ? 8.340 0.651 2.635 1.00 0.00 10 PHE A O 14
ATOM 14681 N N . THR A 1 8 ? 6.589 -0.028 3.860 1.00 0.00 11 THR A N 14
ATOM 14682 C CA . THR A 1 8 ? 6.751 -1.418 3.489 1.00 0.00 11 THR A CA 14
ATOM 14683 C C . THR A 1 8 ? 5.400 -2.023 3.133 1.00 0.00 11 THR A C 14
ATOM 14684 O O . THR A 1 8 ? 4.366 -1.629 3.682 1.00 0.00 11 THR A O 14
ATOM 14695 N N . VAL A 1 9 ? 5.412 -2.947 2.190 1.00 0.00 12 VAL A N 14
ATOM 14696 C CA . VAL A 1 9 ? 4.209 -3.648 1.796 1.00 0.00 12 VAL A CA 14
ATOM 14697 C C . VAL A 1 9 ? 4.363 -5.133 2.093 1.00 0.00 12 VAL A C 14
ATOM 14698 O O . VAL A 1 9 ? 5.266 -5.790 1.571 1.00 0.00 12 VAL A O 14
ATOM 14711 N N . ILE A 1 10 ? 3.498 -5.653 2.945 1.00 0.00 13 ILE A N 14
ATOM 14712 C CA . ILE A 1 10 ? 3.525 -7.063 3.280 1.00 0.00 13 ILE A CA 14
ATOM 14713 C C . ILE A 1 10 ? 2.397 -7.784 2.544 1.00 0.00 13 ILE A C 14
ATOM 14714 O O . ILE A 1 10 ? 1.231 -7.384 2.600 1.00 0.00 13 ILE A O 14
ATOM 14730 N N . THR A 1 11 ? 2.768 -8.803 1.796 1.00 0.00 14 THR A N 14
ATOM 14731 C CA . THR A 1 11 ? 1.821 -9.579 1.016 1.00 0.00 14 THR A CA 14
ATOM 14732 C C . THR A 1 11 ? 2.288 -11.035 0.980 1.00 0.00 14 THR A C 14
ATOM 14733 O O . THR A 1 11 ? 3.381 -11.343 1.457 1.00 0.00 14 THR A O 14
ATOM 14744 N N . ASP A 1 12 ? 1.476 -11.928 0.428 1.00 0.00 15 ASP A N 14
ATOM 14745 C CA . ASP A 1 12 ? 1.884 -13.319 0.237 1.00 0.00 15 ASP A CA 14
ATOM 14746 C C . ASP A 1 12 ? 3.048 -13.390 -0.749 1.00 0.00 15 ASP A C 14
ATOM 14747 O O . ASP A 1 12 ? 3.823 -14.346 -0.756 1.00 0.00 15 ASP A O 14
ATOM 14756 N N . ASP A 1 13 ? 3.165 -12.351 -1.570 1.00 0.00 16 ASP A N 14
ATOM 14757 C CA . ASP A 1 13 ? 4.275 -12.219 -2.509 1.00 0.00 16 ASP A CA 14
ATOM 14758 C C . ASP A 1 13 ? 5.571 -11.883 -1.768 1.00 0.00 16 ASP A C 14
ATOM 14759 O O . ASP A 1 13 ? 6.667 -11.981 -2.321 1.00 0.00 16 ASP A O 14
ATOM 14768 N N . GLY A 1 14 ? 5.440 -11.535 -0.500 1.00 0.00 17 GLY A N 14
ATOM 14769 C CA . GLY A 1 14 ? 6.595 -11.192 0.297 1.00 0.00 17 GLY A CA 14
ATOM 14770 C C . GLY A 1 14 ? 6.436 -9.850 0.971 1.00 0.00 17 GLY A C 14
ATOM 14771 O O . GLY A 1 14 ? 5.430 -9.167 0.772 1.00 0.00 17 GLY A O 14
ATOM 14775 N N . LYS A 1 15 ? 7.416 -9.478 1.774 1.00 0.00 18 LYS A N 14
ATOM 14776 C CA . LYS A 1 15 ? 7.410 -8.186 2.436 1.00 0.00 18 LYS A CA 14
ATOM 14777 C C . LYS A 1 15 ? 8.461 -7.287 1.800 1.00 0.00 18 LYS A C 14
ATOM 14778 O O . LYS A 1 15 ? 9.660 -7.461 2.025 1.00 0.00 18 LYS A O 14
ATOM 14797 N N . LYS A 1 16 ? 8.009 -6.350 0.986 1.00 0.00 19 LYS A N 14
ATOM 14798 C CA . LYS A 1 16 ? 8.914 -5.479 0.251 1.00 0.00 19 LYS A CA 14
ATOM 14799 C C . LYS A 1 16 ? 8.955 -4.095 0.881 1.00 0.00 19 LYS A C 14
A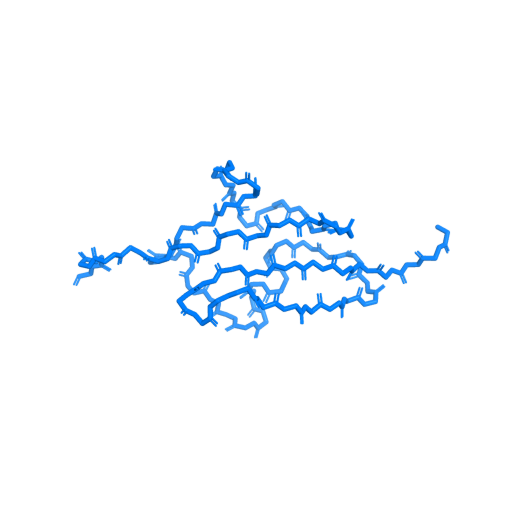TOM 14800 O O . LYS A 1 16 ? 7.917 -3.529 1.224 1.00 0.00 19 LYS A O 14
ATOM 14819 N N . ILE A 1 17 ? 10.155 -3.562 1.050 1.00 0.00 20 ILE A N 14
ATOM 14820 C CA . ILE A 1 17 ? 10.323 -2.222 1.587 1.00 0.00 20 ILE A CA 14
ATOM 14821 C C . ILE A 1 17 ? 10.661 -1.255 0.450 1.00 0.00 20 ILE A C 14
ATOM 14822 O O . ILE A 1 17 ? 11.540 -1.519 -0.372 1.00 0.00 20 ILE A O 14
ATOM 14838 N N . LEU A 1 18 ? 9.929 -0.154 0.389 1.00 0.00 21 LEU A N 14
ATOM 14839 C CA . LEU A 1 18 ? 10.105 0.825 -0.674 1.00 0.00 21 LEU A CA 14
ATOM 14840 C C . LEU A 1 18 ? 10.091 2.238 -0.109 1.00 0.00 21 LEU A C 14
ATOM 14841 O O . LEU A 1 18 ? 9.280 2.560 0.760 1.00 0.00 21 LEU A O 14
ATOM 14857 N N . GLU A 1 19 ? 10.995 3.076 -0.584 1.00 0.00 22 GLU A N 14
ATOM 14858 C CA . GLU A 1 19 ? 10.982 4.478 -0.213 1.00 0.00 22 GLU A CA 14
ATOM 14859 C C . GLU A 1 19 ? 10.756 5.343 -1.449 1.00 0.00 22 GLU A C 14
ATOM 14860 O O . GLU A 1 19 ? 11.409 5.171 -2.481 1.00 0.00 22 GLU A O 14
ATOM 14872 N N . SER A 1 20 ? 9.796 6.240 -1.353 1.00 0.00 23 SER A N 14
ATOM 14873 C CA . SER A 1 20 ? 9.455 7.110 -2.461 1.00 0.00 23 SER A CA 14
ATOM 14874 C C . SER A 1 20 ? 9.879 8.538 -2.159 1.00 0.00 23 SER A C 14
ATOM 14875 O O . SER A 1 20 ? 9.826 8.978 -1.009 1.00 0.00 23 SER A O 14
ATOM 14883 N N . GLY A 1 21 ? 10.298 9.256 -3.193 1.00 0.00 24 GLY A N 14
ATOM 14884 C CA . GLY A 1 21 ? 10.755 10.620 -3.016 1.00 0.00 24 GLY A CA 14
ATOM 14885 C C . GLY A 1 21 ? 9.609 11.598 -2.869 1.00 0.00 24 GLY A C 14
ATOM 14886 O O . GLY A 1 21 ? 9.814 12.755 -2.512 1.00 0.00 24 GLY A O 14
ATOM 14890 N N . ALA A 1 22 ? 8.400 11.129 -3.139 1.00 0.00 25 ALA A N 14
ATOM 14891 C CA . ALA A 1 22 ? 7.215 11.967 -3.040 1.00 0.00 25 ALA A CA 14
ATOM 14892 C C . ALA A 1 22 ? 6.067 11.197 -2.401 1.00 0.00 25 ALA A C 14
ATOM 14893 O O . ALA A 1 22 ? 5.902 10.004 -2.657 1.00 0.00 25 ALA A O 14
ATOM 14900 N N . PRO A 1 23 ? 5.271 11.861 -1.548 1.00 0.00 26 PRO A N 14
ATOM 14901 C CA . PRO A 1 23 ? 4.096 11.250 -0.917 1.00 0.00 26 PRO A CA 14
ATOM 14902 C C . PRO A 1 23 ? 2.966 11.031 -1.919 1.00 0.00 26 PRO A C 14
ATOM 14903 O O . PRO A 1 23 ? 2.525 11.966 -2.588 1.00 0.00 26 PRO A O 14
ATOM 14914 N N . ARG A 1 24 ? 2.513 9.791 -2.031 1.00 0.00 27 ARG A N 14
ATOM 14915 C CA . ARG A 1 24 ? 1.462 9.440 -2.980 1.00 0.00 27 ARG A CA 14
ATOM 14916 C C . ARG A 1 24 ? 0.331 8.719 -2.254 1.00 0.00 27 ARG A C 14
ATOM 14917 O O . ARG A 1 24 ? 0.431 8.461 -1.060 1.00 0.00 27 ARG A O 14
ATOM 14938 N N . ARG A 1 25 ? -0.746 8.409 -2.964 1.00 0.00 28 ARG A N 14
ATOM 14939 C CA . ARG A 1 25 ? -1.836 7.628 -2.387 1.00 0.00 28 ARG A CA 14
ATOM 14940 C C . ARG A 1 25 ? -1.659 6.151 -2.700 1.00 0.00 28 ARG A C 14
ATOM 14941 O O . ARG A 1 25 ? -0.747 5.769 -3.433 1.00 0.00 28 ARG A O 14
ATOM 14962 N N . ILE A 1 26 ? -2.533 5.323 -2.147 1.00 0.00 29 ILE A N 14
ATOM 14963 C CA . ILE A 1 26 ? -2.497 3.894 -2.418 1.00 0.00 29 ILE A CA 14
ATOM 14964 C C . ILE A 1 26 ? -2.887 3.637 -3.868 1.00 0.00 29 ILE A C 14
ATOM 14965 O O . ILE A 1 26 ? -2.295 2.792 -4.545 1.00 0.00 29 ILE A O 14
ATOM 14981 N N . LYS A 1 27 ? -3.879 4.388 -4.341 1.00 0.00 30 LYS A N 14
ATOM 14982 C CA . LYS A 1 27 ? -4.285 4.349 -5.741 1.00 0.00 30 LYS A CA 14
ATOM 14983 C C . LYS A 1 27 ? -3.107 4.738 -6.629 1.00 0.00 30 LYS A C 14
ATOM 14984 O O . LYS A 1 27 ? -2.921 4.195 -7.719 1.00 0.00 30 LYS A O 14
ATOM 15003 N N . ASP A 1 28 ? -2.310 5.676 -6.134 1.00 0.00 31 ASP A N 14
ATOM 15004 C CA . ASP A 1 28 ? -1.115 6.133 -6.833 1.00 0.00 31 ASP A CA 14
ATOM 15005 C C . ASP A 1 28 ? -0.078 5.022 -6.922 1.00 0.00 31 ASP A C 14
ATOM 15006 O O . ASP A 1 28 ? 0.281 4.576 -8.013 1.00 0.00 31 ASP A O 14
ATOM 15015 N N . VAL A 1 29 ? 0.387 4.573 -5.760 1.00 0.00 32 VAL A N 14
ATOM 15016 C CA . VAL A 1 29 ? 1.449 3.578 -5.683 1.00 0.00 32 VAL A CA 14
ATOM 15017 C C . VAL A 1 29 ? 1.055 2.278 -6.380 1.00 0.00 32 VAL A C 14
ATOM 15018 O O . VAL A 1 29 ? 1.698 1.871 -7.348 1.00 0.00 32 VAL A O 14
ATOM 15031 N N . LEU A 1 30 ? -0.015 1.639 -5.908 1.00 0.00 33 LEU A N 14
ATOM 15032 C CA . LEU A 1 30 ? -0.429 0.355 -6.466 1.00 0.00 33 LEU A CA 14
ATOM 15033 C C . LEU A 1 30 ? -0.827 0.495 -7.932 1.00 0.00 33 LEU A C 14
ATOM 15034 O O . LEU A 1 30 ? -0.573 -0.400 -8.737 1.00 0.00 33 LEU A O 14
ATOM 15050 N N . GLY A 1 31 ? -1.416 1.635 -8.280 1.00 0.00 34 GLY A N 14
ATOM 15051 C CA . GLY A 1 31 ? -1.847 1.863 -9.645 1.00 0.00 34 GLY A CA 14
ATOM 15052 C C . GLY A 1 31 ? -0.686 1.928 -10.619 1.00 0.00 34 GLY A C 14
ATOM 15053 O O . GLY A 1 31 ? -0.709 1.279 -11.666 1.00 0.00 34 GLY A O 14
ATOM 15057 N N . GLU A 1 32 ? 0.346 2.692 -10.270 1.00 0.00 35 GLU A N 14
ATOM 15058 C CA . GLU A 1 32 ? 1.518 2.828 -11.130 1.00 0.00 35 GLU A CA 14
ATOM 15059 C C . GLU A 1 32 ? 2.339 1.540 -11.148 1.00 0.00 35 GLU A C 14
ATOM 15060 O O . GLU A 1 32 ? 3.094 1.285 -12.088 1.00 0.00 35 GLU A O 14
ATOM 15072 N N . LEU A 1 33 ? 2.179 0.725 -10.113 1.00 0.00 36 LEU A N 14
ATOM 15073 C CA . LEU A 1 33 ? 2.848 -0.569 -10.052 1.00 0.00 36 LEU A CA 14
ATOM 15074 C C . LEU A 1 33 ? 2.015 -1.640 -10.751 1.00 0.00 36 LEU A C 14
ATOM 15075 O O . LEU A 1 33 ? 2.387 -2.814 -10.766 1.00 0.00 36 LEU A O 14
ATOM 15091 N N . GLU A 1 34 ? 0.877 -1.217 -11.309 1.00 0.00 37 GLU A N 14
ATOM 15092 C CA . GLU A 1 34 ? -0.016 -2.090 -12.078 1.00 0.00 37 GLU A CA 14
ATOM 15093 C C . GLU A 1 34 ? -0.626 -3.181 -11.190 1.00 0.00 37 GLU A C 14
ATOM 15094 O O . GLU A 1 34 ? -1.177 -4.166 -11.682 1.00 0.00 37 GLU A O 14
ATOM 15106 N N . ILE A 1 35 ? -0.566 -2.981 -9.883 1.00 0.00 38 ILE A N 14
ATOM 15107 C CA . ILE A 1 35 ? -1.126 -3.934 -8.941 1.00 0.00 38 ILE A CA 14
ATOM 15108 C C . ILE A 1 35 ? -2.622 -3.679 -8.784 1.00 0.00 38 ILE A C 14
ATOM 15109 O O . ILE A 1 35 ? -3.021 -2.593 -8.365 1.00 0.00 38 ILE A O 14
ATOM 15125 N N . PRO A 1 36 ? -3.463 -4.665 -9.141 1.00 0.00 39 PRO A N 14
ATOM 15126 C CA . PRO A 1 36 ? -4.924 -4.534 -9.082 1.00 0.00 39 PRO A CA 14
ATOM 15127 C C . PRO A 1 36 ? -5.429 -4.244 -7.673 1.00 0.00 39 PRO A C 14
ATOM 15128 O O . PRO A 1 36 ? -5.691 -5.156 -6.889 1.00 0.00 39 PRO A O 14
ATOM 15139 N N . ILE A 1 37 ? -5.562 -2.963 -7.364 1.00 0.00 40 ILE A N 14
ATOM 15140 C CA . ILE A 1 37 ? -5.991 -2.526 -6.043 1.00 0.00 40 ILE A CA 14
ATOM 15141 C C . ILE A 1 37 ? -7.497 -2.728 -5.879 1.00 0.00 40 ILE A C 14
ATOM 15142 O O . ILE A 1 37 ? -8.020 -2.770 -4.767 1.00 0.00 40 ILE A O 14
ATOM 15158 N N . GLU A 1 38 ? -8.177 -2.895 -7.004 1.00 0.00 41 GLU A N 14
ATOM 15159 C CA . GLU A 1 38 ? -9.624 -3.051 -7.026 1.00 0.00 41 GLU A CA 14
ATOM 15160 C C . GLU A 1 38 ? -10.062 -4.379 -6.387 1.00 0.00 41 GLU A C 14
ATOM 15161 O O . GLU A 1 38 ? -11.206 -4.520 -5.956 1.00 0.00 41 GLU A O 14
ATOM 15173 N N . THR A 1 39 ? -9.149 -5.342 -6.310 1.00 0.00 42 THR A N 14
ATOM 15174 C CA . THR A 1 39 ? -9.492 -6.674 -5.818 1.00 0.00 42 THR A CA 14
ATOM 15175 C C . THR A 1 39 ? -8.680 -7.065 -4.578 1.00 0.00 42 THR A C 14
ATOM 15176 O O . THR A 1 39 ? -8.703 -8.222 -4.149 1.00 0.00 42 THR A O 14
ATOM 15187 N N . VAL A 1 40 ? -7.967 -6.118 -3.990 1.00 0.00 43 VAL A N 14
ATOM 15188 C CA . VAL A 1 40 ? -7.159 -6.425 -2.820 1.00 0.00 43 VAL A CA 14
ATOM 15189 C C . VAL A 1 40 ? -7.542 -5.550 -1.637 1.00 0.00 43 VAL A C 14
ATOM 15190 O O . VAL A 1 40 ? -7.954 -4.400 -1.802 1.00 0.00 43 VAL A O 14
ATOM 15203 N N . VAL A 1 41 ? -7.419 -6.117 -0.450 1.00 0.00 44 VAL A N 14
ATOM 15204 C CA . VAL A 1 41 ? -7.715 -5.395 0.776 1.00 0.00 44 VAL A CA 14
ATOM 15205 C C . VAL A 1 41 ? -6.446 -4.752 1.309 1.00 0.00 44 VAL A C 14
ATOM 15206 O O . VAL A 1 41 ? -5.464 -5.439 1.583 1.00 0.00 44 VAL A O 14
ATOM 15219 N N . VAL A 1 42 ? -6.465 -3.438 1.438 1.00 0.00 45 VAL A N 14
ATOM 15220 C CA . VAL A 1 42 ? -5.289 -2.700 1.866 1.00 0.00 45 VAL A CA 14
ATOM 15221 C C . VAL A 1 42 ? -5.415 -2.277 3.326 1.00 0.00 45 VAL A C 14
ATOM 15222 O O . VAL A 1 42 ? -6.441 -1.735 3.745 1.00 0.00 45 VAL A O 14
ATOM 15235 N N . LYS A 1 43 ? -4.376 -2.546 4.098 1.00 0.00 46 LYS A N 14
ATOM 15236 C CA . LYS A 1 43 ? -4.339 -2.158 5.498 1.00 0.00 46 LYS A CA 14
ATOM 15237 C C . LYS A 1 43 ? -3.193 -1.199 5.775 1.00 0.00 46 LYS A C 14
ATOM 15238 O O . LYS A 1 43 ? -2.132 -1.294 5.163 1.00 0.00 46 LYS A O 14
ATOM 15257 N N . LYS A 1 44 ? -3.429 -0.279 6.696 1.00 0.00 47 LYS A N 14
ATOM 15258 C CA . LYS A 1 44 ? -2.381 0.557 7.252 1.00 0.00 47 LYS A CA 14
ATOM 15259 C C . LYS A 1 44 ? -2.124 0.144 8.692 1.00 0.00 47 LYS A C 14
ATOM 15260 O O . LYS A 1 44 ? -2.914 0.460 9.582 1.00 0.00 47 LYS A O 14
ATOM 15279 N N . ASN A 1 45 ? -1.046 -0.605 8.901 1.00 0.00 48 ASN A N 14
ATOM 15280 C CA . ASN A 1 45 ? -0.662 -1.087 10.230 1.00 0.00 48 ASN A CA 14
ATOM 15281 C C . ASN A 1 45 ? -1.766 -1.933 10.863 1.00 0.00 48 ASN A C 14
ATOM 15282 O O . ASN A 1 45 ? -1.787 -2.136 12.077 1.00 0.00 48 ASN A O 14
ATOM 15293 N N . GLY A 1 46 ? -2.673 -2.441 10.040 1.00 0.00 49 GLY A N 14
ATOM 15294 C CA . GLY A 1 46 ? -3.738 -3.280 10.548 1.00 0.00 49 GLY A CA 14
ATOM 15295 C C . GLY A 1 46 ? -5.114 -2.689 10.310 1.00 0.00 49 GLY A C 14
ATOM 15296 O O . GLY A 1 46 ? -6.118 -3.400 10.368 1.00 0.00 49 GLY A O 14
ATOM 15300 N N . GLN A 1 47 ? -5.171 -1.391 10.040 1.00 0.00 50 GLN A N 14
ATOM 15301 C CA . GLN A 1 47 ? -6.447 -0.729 9.791 1.00 0.00 50 GLN A CA 14
ATOM 15302 C C . GLN A 1 47 ? -6.819 -0.823 8.317 1.00 0.00 50 GLN A C 14
ATOM 15303 O O . GLN A 1 47 ? -6.011 -0.516 7.446 1.00 0.00 50 GLN A O 14
ATOM 15317 N N . ILE A 1 48 ? -8.041 -1.252 8.046 1.00 0.00 51 ILE A N 14
ATOM 15318 C CA . ILE A 1 48 ? -8.514 -1.396 6.675 1.00 0.00 51 ILE A CA 14
ATOM 15319 C C . ILE A 1 48 ? -8.792 -0.022 6.070 1.00 0.00 51 ILE A C 14
ATOM 15320 O O . ILE A 1 48 ? -9.598 0.747 6.597 1.00 0.00 51 ILE A O 14
ATOM 15336 N N . VAL A 1 49 ? -8.114 0.285 4.974 1.00 0.00 52 VAL A N 14
ATOM 15337 C CA . VAL A 1 49 ? -8.222 1.595 4.346 1.00 0.00 52 VAL A CA 14
ATOM 15338 C C . VAL A 1 49 ? -8.641 1.473 2.885 1.00 0.00 52 VAL A C 14
ATOM 15339 O O . VAL A 1 49 ? -8.815 0.369 2.370 1.00 0.00 52 VAL A O 14
ATOM 15352 N N . ILE A 1 50 ? -8.803 2.614 2.225 1.00 0.00 53 ILE A N 14
ATOM 15353 C CA . ILE A 1 50 ? -9.197 2.644 0.821 1.00 0.00 53 ILE A CA 14
ATOM 15354 C C . ILE A 1 50 ? -8.085 3.235 -0.045 1.00 0.00 53 ILE A C 14
ATOM 15355 O O . ILE A 1 50 ? -7.087 3.739 0.476 1.00 0.00 53 ILE A O 14
ATOM 15371 N N . ASP A 1 51 ? -8.277 3.195 -1.360 1.00 0.00 54 ASP A N 14
ATOM 15372 C CA . ASP A 1 51 ? -7.269 3.663 -2.317 1.00 0.00 54 ASP A CA 14
ATOM 15373 C C . ASP A 1 51 ? -6.979 5.157 -2.174 1.00 0.00 54 ASP A C 14
ATOM 15374 O O . ASP A 1 51 ? -5.899 5.625 -2.548 1.00 0.00 54 ASP A O 14
ATOM 15383 N N . GLU A 1 52 ? -7.939 5.893 -1.626 1.00 0.00 55 GLU A N 14
ATOM 15384 C CA . GLU A 1 52 ? -7.825 7.344 -1.496 1.00 0.00 55 GLU A CA 14
ATOM 15385 C C . GLU A 1 52 ? -6.801 7.722 -0.428 1.00 0.00 55 GLU A C 14
ATOM 15386 O O . GLU A 1 52 ? -6.311 8.855 -0.392 1.00 0.00 55 GLU A O 14
ATOM 15398 N N . GLU A 1 53 ? -6.475 6.771 0.436 1.00 0.00 56 GLU A N 14
ATOM 15399 C CA . GLU A 1 53 ? -5.549 7.023 1.528 1.00 0.00 56 GLU A CA 14
ATOM 15400 C C . GLU A 1 53 ? -4.143 7.287 1.011 1.00 0.00 56 GLU A C 14
ATOM 15401 O O . GLU A 1 53 ? -3.686 6.654 0.058 1.00 0.00 56 GLU A O 14
ATOM 15413 N N . GLU A 1 54 ? -3.463 8.222 1.651 1.00 0.00 57 GLU A N 14
ATOM 15414 C CA . GLU A 1 54 ? -2.113 8.589 1.266 1.00 0.00 57 GLU A CA 14
ATOM 15415 C C . GLU A 1 54 ? -1.097 7.727 1.995 1.00 0.00 57 GLU A C 14
ATOM 15416 O O . GLU A 1 54 ? -1.364 7.227 3.086 1.00 0.00 57 GLU A O 14
ATOM 15428 N N . ILE A 1 55 ? 0.052 7.532 1.375 1.00 0.00 58 ILE A N 14
ATOM 15429 C CA . ILE A 1 55 ? 1.135 6.788 1.990 1.00 0.00 58 ILE A CA 14
ATOM 15430 C C . ILE A 1 55 ? 1.991 7.754 2.795 1.00 0.00 58 ILE A C 14
ATOM 15431 O O . ILE A 1 55 ? 2.132 8.919 2.422 1.00 0.00 58 ILE A O 14
ATOM 15447 N N . PHE A 1 56 ? 2.541 7.288 3.903 1.00 0.00 59 PHE A N 14
ATOM 15448 C CA . PHE A 1 56 ? 3.346 8.141 4.757 1.00 0.00 59 PHE A CA 14
ATOM 15449 C C . PHE A 1 56 ? 4.642 7.446 5.136 1.00 0.00 59 PHE A C 14
ATOM 15450 O O . PHE A 1 56 ? 4.786 6.236 4.961 1.00 0.00 59 PHE A O 14
ATOM 15467 N N . ASP A 1 57 ? 5.591 8.220 5.626 1.00 0.00 60 ASP A N 14
ATOM 15468 C CA . ASP A 1 57 ? 6.811 7.659 6.182 1.00 0.00 60 ASP A CA 14
ATOM 15469 C C . ASP A 1 57 ? 6.488 6.902 7.463 1.00 0.00 60 ASP A C 14
ATOM 15470 O O . ASP A 1 57 ? 5.927 7.468 8.403 1.00 0.00 60 ASP A O 14
ATOM 15479 N N . GLY A 1 58 ? 6.819 5.621 7.488 1.00 0.00 61 GLY A N 14
ATOM 15480 C CA . GLY A 1 58 ? 6.501 4.797 8.636 1.00 0.00 61 GLY A CA 14
ATOM 15481 C C . GLY A 1 58 ? 5.129 4.166 8.512 1.00 0.00 61 GLY A C 14
ATOM 15482 O O . GLY A 1 58 ? 4.525 3.762 9.508 1.00 0.00 61 GLY A O 14
ATOM 15486 N N . ASP A 1 59 ? 4.636 4.100 7.286 1.00 0.00 62 ASP A N 14
ATOM 15487 C CA . ASP A 1 59 ? 3.336 3.510 7.007 1.00 0.00 62 ASP A CA 14
ATOM 15488 C C . ASP A 1 59 ? 3.522 2.060 6.581 1.00 0.00 62 ASP A C 14
ATOM 15489 O O . ASP A 1 59 ? 4.370 1.756 5.740 1.00 0.00 62 ASP A O 14
ATOM 15498 N N . ILE A 1 60 ? 2.756 1.163 7.176 1.00 0.00 63 ILE A N 14
ATOM 15499 C CA . ILE A 1 60 ? 2.891 -0.258 6.889 1.00 0.00 63 ILE A CA 14
ATOM 15500 C C . ILE A 1 60 ? 1.663 -0.771 6.146 1.00 0.00 63 ILE A C 14
ATOM 15501 O O . ILE A 1 60 ? 0.576 -0.866 6.718 1.00 0.00 63 ILE A O 14
ATOM 15517 N N . ILE A 1 61 ? 1.841 -1.097 4.875 1.00 0.00 64 ILE A N 14
ATOM 15518 C CA . ILE A 1 61 ? 0.741 -1.539 4.034 1.00 0.00 64 ILE A CA 14
ATOM 15519 C C . ILE A 1 61 ? 0.649 -3.061 3.998 1.00 0.00 64 ILE A C 14
ATOM 15520 O O . ILE A 1 61 ? 1.589 -3.742 3.584 1.00 0.00 64 ILE A O 14
ATOM 15536 N N . GLU A 1 62 ? -0.479 -3.591 4.449 1.00 0.00 65 GLU A N 14
ATOM 15537 C CA . GLU A 1 62 ? -0.758 -5.011 4.309 1.00 0.00 65 GLU A CA 14
ATOM 15538 C C . GLU A 1 62 ? -1.754 -5.218 3.177 1.00 0.00 65 GLU A C 14
ATOM 15539 O O . GLU A 1 62 ? -2.855 -4.668 3.202 1.00 0.00 65 GLU A O 14
ATOM 15551 N N . VAL A 1 63 ? -1.355 -5.985 2.176 1.00 0.00 66 VAL A N 14
ATOM 15552 C CA . VAL A 1 63 ? -2.211 -6.241 1.032 1.00 0.00 66 VAL A CA 14
ATOM 15553 C C . VAL A 1 63 ? -2.737 -7.666 1.069 1.00 0.00 66 VAL A C 14
ATOM 15554 O O . VAL A 1 63 ? -1.994 -8.625 0.858 1.00 0.00 66 VAL A O 14
ATOM 15567 N N . ILE A 1 64 ? -4.020 -7.794 1.355 1.00 0.00 67 ILE A N 14
ATOM 15568 C CA . ILE A 1 64 ? -4.657 -9.095 1.422 1.00 0.00 67 ILE A CA 14
ATOM 15569 C C . ILE A 1 64 ? -5.490 -9.324 0.172 1.00 0.00 67 ILE A C 14
ATOM 15570 O O . ILE A 1 64 ? -6.520 -8.676 -0.019 1.00 0.00 67 ILE A O 14
ATOM 15586 N N . ARG A 1 65 ? -5.041 -10.221 -0.693 1.00 0.00 68 ARG A N 14
ATOM 15587 C CA . ARG A 1 65 ? -5.806 -10.555 -1.885 1.00 0.00 68 ARG A CA 14
ATOM 15588 C C . ARG A 1 65 ? -7.077 -11.285 -1.476 1.00 0.00 68 ARG A C 14
ATOM 15589 O O . ARG A 1 65 ? -7.064 -12.062 -0.520 1.00 0.00 68 ARG A O 14
ATOM 15610 N N . VAL A 1 66 ? -8.170 -11.045 -2.184 1.00 0.00 69 VAL A N 14
ATOM 15611 C CA . VAL A 1 66 ? -9.383 -11.809 -1.948 1.00 0.00 69 VAL A CA 14
ATOM 15612 C C . VAL A 1 66 ? -9.309 -13.120 -2.720 1.00 0.00 69 VAL A C 14
ATOM 15613 O O . VAL A 1 66 ? -8.876 -13.148 -3.874 1.00 0.00 69 VAL A O 14
ATOM 15626 N N . ILE A 1 67 ? -9.697 -14.207 -2.078 1.00 0.00 70 ILE A N 14
ATOM 15627 C CA . ILE A 1 67 ? -9.613 -15.512 -2.703 1.00 0.00 70 ILE A CA 14
ATOM 15628 C C . ILE A 1 67 ? -10.773 -15.712 -3.676 1.00 0.00 70 ILE A C 14
ATOM 15629 O O . ILE A 1 67 ? -11.945 -15.591 -3.314 1.00 0.00 70 ILE A O 14
ATOM 15645 N N . TYR A 1 68 ? -10.434 -15.976 -4.927 1.00 0.00 71 TYR A N 14
ATOM 15646 C CA . TYR A 1 68 ? -11.437 -16.193 -5.951 1.00 0.00 71 TYR A CA 14
ATOM 15647 C C . TYR A 1 68 ? -11.986 -17.608 -5.851 1.00 0.00 71 TYR A C 14
ATOM 15648 O O . TYR A 1 68 ? -11.478 -18.527 -6.492 1.00 0.00 71 TYR A O 14
ATOM 15666 N N . GLY A 1 69 ? -13.000 -17.783 -5.021 1.00 0.00 72 GLY A N 14
ATOM 15667 C CA . GLY A 1 69 ? -13.576 -19.093 -4.821 1.00 0.00 72 GLY A CA 14
ATOM 15668 C C . GLY A 1 69 ? -15.036 -19.031 -4.435 1.00 0.00 72 GLY A C 14
ATOM 15669 O O . GLY A 1 69 ? -15.578 -17.950 -4.187 1.00 0.00 72 GLY A O 14
ATOM 15673 N N . GLY A 1 70 ? -15.666 -20.190 -4.379 1.00 0.00 73 GLY A N 14
ATOM 15674 C CA . GLY A 1 70 ? -17.065 -20.272 -4.037 1.00 0.00 73 GLY A CA 14
ATOM 15675 C C . GLY A 1 70 ? -17.515 -21.710 -3.970 1.00 0.00 73 GLY A C 14
ATOM 15676 O O . GLY A 1 70 ? -16.672 -22.575 -3.651 1.00 0.00 73 GLY A O 14
ATOM 15681 N N . MET A 1 1 ? 14.851 19.309 5.300 1.00 0.00 4 MET A N 15
ATOM 15682 C CA . MET A 1 1 ? 13.526 18.802 4.882 1.00 0.00 4 MET A CA 15
ATOM 15683 C C . MET A 1 1 ? 13.687 17.506 4.098 1.00 0.00 4 MET A C 15
ATOM 15684 O O . MET A 1 1 ? 14.393 17.463 3.092 1.00 0.00 4 MET A O 15
ATOM 15700 N N . VAL A 1 2 ? 13.034 16.453 4.561 1.00 0.00 5 VAL A N 15
ATOM 15701 C CA . VAL A 1 2 ? 13.102 15.170 3.892 1.00 0.00 5 VAL A CA 15
ATOM 15702 C C . VAL A 1 2 ? 11.950 15.030 2.907 1.00 0.00 5 VAL A C 15
ATOM 15703 O O . VAL A 1 2 ? 10.779 15.142 3.273 1.00 0.00 5 VAL A O 15
ATOM 15716 N N . ILE A 1 3 ? 12.286 14.839 1.642 1.00 0.00 6 ILE A N 15
ATOM 15717 C CA . ILE A 1 3 ? 11.279 14.609 0.624 1.00 0.00 6 ILE A CA 15
ATOM 15718 C C . ILE A 1 3 ? 11.190 13.124 0.315 1.00 0.00 6 ILE A C 15
ATOM 15719 O O . ILE A 1 3 ? 12.187 12.484 -0.025 1.00 0.00 6 ILE A O 15
ATOM 15735 N N . GLY A 1 4 ? 10.000 12.575 0.472 1.00 0.00 7 GLY A N 15
ATOM 15736 C CA . GLY A 1 4 ? 9.814 11.158 0.276 1.00 0.00 7 GLY A CA 15
ATOM 15737 C C . GLY A 1 4 ? 9.564 10.455 1.588 1.00 0.00 7 GLY A C 15
ATOM 15738 O O . GLY A 1 4 ? 9.504 11.100 2.636 1.00 0.00 7 GLY A O 15
ATOM 15742 N N . MET A 1 5 ? 9.417 9.144 1.539 1.00 0.00 8 MET A N 15
ATOM 15743 C CA . MET A 1 5 ? 9.122 8.362 2.733 1.00 0.00 8 MET A CA 15
ATOM 15744 C C . MET A 1 5 ? 9.466 6.894 2.528 1.00 0.00 8 MET A C 15
ATOM 15745 O O . MET A 1 5 ? 9.505 6.408 1.396 1.00 0.00 8 MET A O 15
ATOM 15759 N N . LYS A 1 6 ? 9.756 6.205 3.626 1.00 0.00 9 LYS A N 15
ATOM 15760 C CA . LYS A 1 6 ? 9.982 4.766 3.599 1.00 0.00 9 LYS A CA 15
ATOM 15761 C C . LYS A 1 6 ? 8.784 4.049 4.194 1.00 0.00 9 LYS A C 15
ATOM 15762 O O . LYS A 1 6 ? 8.346 4.375 5.294 1.00 0.00 9 LYS A O 15
ATOM 15781 N N . PHE A 1 7 ? 8.259 3.075 3.480 1.00 0.00 10 PHE A N 15
ATOM 15782 C CA . PHE A 1 7 ? 7.097 2.343 3.950 1.00 0.00 10 PHE A CA 15
ATOM 15783 C C . PHE A 1 7 ? 7.240 0.857 3.655 1.00 0.00 10 PHE A C 15
ATOM 15784 O O . PHE A 1 7 ? 7.904 0.467 2.697 1.00 0.00 10 PHE A O 15
ATOM 15801 N N . THR A 1 8 ? 6.640 0.030 4.491 1.00 0.00 11 THR A N 15
ATOM 15802 C CA . THR A 1 8 ? 6.708 -1.406 4.299 1.00 0.00 11 THR A CA 15
ATOM 15803 C C . THR A 1 8 ? 5.341 -1.956 3.907 1.00 0.00 11 THR A C 15
ATOM 15804 O O . THR A 1 8 ? 4.361 -1.794 4.639 1.00 0.00 11 THR A O 15
ATOM 15815 N N . VAL A 1 9 ? 5.283 -2.585 2.746 1.00 0.00 12 VAL A N 15
ATOM 15816 C CA . VAL A 1 9 ? 4.054 -3.166 2.240 1.00 0.00 12 VAL A CA 15
ATOM 15817 C C . VAL A 1 9 ? 4.170 -4.680 2.215 1.00 0.00 12 VAL A C 15
ATOM 15818 O O . VAL A 1 9 ? 5.153 -5.218 1.710 1.00 0.00 12 VAL A O 15
ATOM 15831 N N . ILE A 1 10 ? 3.190 -5.380 2.759 1.00 0.00 13 ILE A N 15
ATOM 15832 C CA . ILE A 1 10 ? 3.190 -6.823 2.642 1.00 0.00 13 ILE A CA 15
ATOM 15833 C C . ILE A 1 10 ? 2.498 -7.235 1.354 1.00 0.00 13 ILE A C 15
ATOM 15834 O O . ILE A 1 10 ? 1.401 -6.766 1.040 1.00 0.00 13 ILE A O 15
ATOM 15850 N N . THR A 1 11 ? 3.178 -8.083 0.605 1.00 0.00 14 THR A N 15
ATOM 15851 C CA . THR A 1 11 ? 2.673 -8.591 -0.646 1.00 0.00 14 THR A CA 15
ATOM 15852 C C . THR A 1 11 ? 2.646 -10.115 -0.612 1.00 0.00 14 THR A C 15
ATOM 15853 O O . THR A 1 11 ? 2.964 -10.728 0.411 1.00 0.00 14 THR A O 15
ATOM 15864 N N . ASP A 1 12 ? 2.295 -10.714 -1.735 1.00 0.00 15 ASP A N 15
ATOM 15865 C CA . ASP A 1 12 ? 2.126 -12.158 -1.828 1.00 0.00 15 ASP A CA 15
ATOM 15866 C C . ASP A 1 12 ? 3.454 -12.896 -1.670 1.00 0.00 15 ASP A C 15
ATOM 15867 O O . ASP A 1 12 ? 3.491 -14.035 -1.204 1.00 0.00 15 ASP A O 15
ATOM 15876 N N . ASP A 1 13 ? 4.546 -12.247 -2.051 1.00 0.00 16 ASP A N 15
ATOM 15877 C CA . ASP A 1 13 ? 5.861 -12.878 -1.984 1.00 0.00 16 ASP A CA 15
ATOM 15878 C C . ASP A 1 13 ? 6.594 -12.511 -0.694 1.00 0.00 16 ASP A C 15
ATOM 15879 O O . ASP A 1 13 ? 7.665 -13.049 -0.409 1.00 0.00 16 ASP A O 15
ATOM 15888 N N . GLY A 1 14 ? 6.019 -11.613 0.093 1.00 0.00 17 GLY A N 15
ATOM 15889 C CA . GLY A 1 14 ? 6.645 -11.228 1.345 1.00 0.00 17 GLY A CA 15
ATOM 15890 C C . GLY A 1 14 ? 6.385 -9.781 1.703 1.00 0.00 17 GLY A C 15
ATOM 15891 O O . GLY A 1 14 ? 5.678 -9.074 0.983 1.00 0.00 17 GLY A O 15
ATOM 15895 N N . LYS A 1 15 ? 6.967 -9.331 2.807 1.00 0.00 18 LYS A N 15
ATOM 15896 C CA . LYS A 1 15 ? 6.754 -7.973 3.280 1.00 0.00 18 LYS A CA 15
ATOM 15897 C C . LYS A 1 15 ? 7.928 -7.090 2.863 1.00 0.00 18 LYS A C 15
ATOM 15898 O O . LYS A 1 15 ? 9.037 -7.220 3.382 1.00 0.00 18 LYS A O 15
ATOM 15917 N N . LYS A 1 16 ? 7.668 -6.204 1.914 1.00 0.00 19 LYS A N 15
ATOM 15918 C CA . LYS A 1 16 ? 8.708 -5.409 1.276 1.00 0.00 19 LYS A CA 15
ATOM 15919 C C . LYS A 1 16 ? 8.722 -3.978 1.796 1.00 0.00 19 LYS A C 15
ATOM 15920 O O . LYS A 1 16 ? 7.706 -3.288 1.755 1.00 0.00 19 LYS A O 15
ATOM 15939 N N . ILE A 1 17 ? 9.869 -3.540 2.285 1.00 0.00 20 ILE A N 15
ATOM 15940 C CA . ILE A 1 17 ? 10.061 -2.138 2.611 1.00 0.00 20 ILE A CA 15
ATOM 15941 C C . ILE A 1 17 ? 10.614 -1.417 1.379 1.00 0.00 20 ILE A C 15
ATOM 15942 O O . ILE A 1 17 ? 11.612 -1.836 0.789 1.00 0.00 20 ILE A O 15
ATOM 15958 N N . LEU A 1 18 ? 9.930 -0.362 0.965 1.00 0.00 21 LEU A N 15
ATOM 15959 C CA . LEU A 1 18 ? 10.340 0.414 -0.191 1.00 0.00 21 LEU A CA 15
ATOM 15960 C C . LEU A 1 18 ? 10.118 1.894 0.082 1.00 0.00 21 LEU A C 15
ATOM 15961 O O . LEU A 1 18 ? 9.423 2.258 1.031 1.00 0.00 21 LEU A O 15
ATOM 15977 N N . GLU A 1 19 ? 10.718 2.741 -0.734 1.00 0.00 22 GLU A N 15
ATOM 15978 C CA . GLU A 1 19 ? 10.634 4.175 -0.524 1.00 0.00 22 GLU A CA 15
ATOM 15979 C C . GLU A 1 19 ? 10.457 4.924 -1.840 1.00 0.00 22 GLU A C 15
ATOM 15980 O O . GLU A 1 19 ? 10.664 4.366 -2.918 1.00 0.00 22 GLU A O 15
ATOM 15992 N N . SER A 1 20 ? 10.037 6.175 -1.738 1.00 0.00 23 SER A N 15
ATOM 15993 C CA . SER A 1 20 ? 9.889 7.043 -2.895 1.00 0.00 23 SER A CA 15
ATOM 15994 C C . SER A 1 20 ? 10.484 8.407 -2.583 1.00 0.00 23 SER A C 15
ATOM 15995 O O . SER A 1 20 ? 10.626 8.774 -1.414 1.00 0.00 23 SER A O 15
ATOM 16003 N N . GLY A 1 21 ? 10.835 9.152 -3.623 1.00 0.00 24 GLY A N 15
ATOM 16004 C CA . GLY A 1 21 ? 11.434 10.458 -3.438 1.00 0.00 24 GLY A CA 15
ATOM 16005 C C . GLY A 1 21 ? 10.397 11.545 -3.248 1.00 0.00 24 GLY A C 15
ATOM 16006 O O . GLY A 1 21 ? 10.738 12.702 -2.990 1.00 0.00 24 GLY A O 15
ATOM 16010 N N . ALA A 1 22 ? 9.131 11.178 -3.377 1.00 0.00 25 ALA A N 15
ATOM 16011 C CA . ALA A 1 22 ? 8.042 12.121 -3.194 1.00 0.00 25 ALA A CA 15
ATOM 16012 C C . ALA A 1 22 ? 6.903 11.480 -2.412 1.00 0.00 25 ALA A C 15
ATOM 16013 O O . ALA A 1 22 ? 6.614 10.298 -2.592 1.00 0.00 25 ALA A O 15
ATOM 16020 N N . PRO A 1 23 ? 6.262 12.240 -1.511 1.00 0.00 26 PRO A N 15
ATOM 16021 C CA . PRO A 1 23 ? 5.087 11.770 -0.769 1.00 0.00 26 PRO A CA 15
ATOM 16022 C C . PRO A 1 23 ? 3.927 11.442 -1.707 1.00 0.00 26 PRO A C 15
ATOM 16023 O O . PRO A 1 23 ? 3.591 12.225 -2.595 1.00 0.00 26 PRO A O 15
ATOM 16034 N N . ARG A 1 24 ? 3.323 10.278 -1.513 1.00 0.00 27 ARG A N 15
ATOM 16035 C CA . ARG A 1 24 ? 2.291 9.799 -2.422 1.00 0.00 27 ARG A CA 15
ATOM 16036 C C . ARG A 1 24 ? 1.079 9.290 -1.659 1.00 0.00 27 ARG A C 15
ATOM 16037 O O . ARG A 1 24 ? 1.115 9.140 -0.437 1.00 0.00 27 ARG A O 15
ATOM 16058 N N . ARG A 1 25 ? 0.008 9.037 -2.395 1.00 0.00 28 ARG A N 15
ATOM 16059 C CA . ARG A 1 25 ? -1.131 8.300 -1.872 1.00 0.00 28 ARG A CA 15
ATOM 16060 C C . ARG A 1 25 ? -1.089 6.881 -2.413 1.00 0.00 28 ARG A C 15
ATOM 16061 O O . ARG A 1 25 ? -0.344 6.597 -3.353 1.00 0.00 28 ARG A O 15
ATOM 16082 N N . ILE A 1 26 ? -1.882 6.001 -1.822 1.00 0.00 29 ILE A N 15
ATOM 16083 C CA . ILE A 1 26 ? -1.958 4.614 -2.260 1.00 0.00 29 ILE A CA 15
ATOM 16084 C C . ILE A 1 26 ? -2.318 4.543 -3.743 1.00 0.00 29 ILE A C 15
ATOM 16085 O O . ILE A 1 26 ? -1.746 3.757 -4.496 1.00 0.00 29 ILE A O 15
ATOM 16101 N N . LYS A 1 27 ? -3.251 5.400 -4.139 1.00 0.00 30 LYS A N 15
ATOM 16102 C CA . LYS A 1 27 ? -3.734 5.494 -5.515 1.00 0.00 30 LYS A CA 15
ATOM 16103 C C . LYS A 1 27 ? -2.589 5.628 -6.512 1.00 0.00 30 LYS A C 15
ATOM 16104 O O . LYS A 1 27 ? -2.587 4.973 -7.551 1.00 0.00 30 LYS A O 15
ATOM 16123 N N . ASP A 1 28 ? -1.615 6.462 -6.176 1.00 0.00 31 ASP A N 15
ATOM 16124 C CA . ASP A 1 28 ? -0.520 6.770 -7.090 1.00 0.00 31 ASP A CA 15
ATOM 16125 C C . ASP A 1 28 ? 0.343 5.537 -7.338 1.00 0.00 31 ASP A C 15
ATOM 16126 O O . ASP A 1 28 ? 0.594 5.159 -8.483 1.00 0.00 31 ASP A O 15
ATOM 16135 N N . VAL A 1 29 ? 0.764 4.897 -6.256 1.00 0.00 32 VAL A N 15
ATOM 16136 C CA . VAL A 1 29 ? 1.617 3.717 -6.342 1.00 0.00 32 VAL A CA 15
ATOM 16137 C C . VAL A 1 29 ? 0.844 2.521 -6.898 1.00 0.00 32 VAL A C 15
ATOM 16138 O O . VAL A 1 29 ? 1.296 1.854 -7.832 1.00 0.00 32 VAL A O 15
ATOM 16151 N N . LEU A 1 30 ? -0.329 2.271 -6.330 1.00 0.00 33 LEU A N 15
ATOM 16152 C CA . LEU A 1 30 ? -1.159 1.135 -6.720 1.00 0.00 33 LEU A CA 15
ATOM 16153 C C . LEU A 1 30 ? -1.579 1.250 -8.181 1.00 0.00 33 LEU A C 15
ATOM 16154 O O . LEU A 1 30 ? -1.579 0.262 -8.921 1.00 0.00 33 LEU A O 15
ATOM 16170 N N . GLY A 1 31 ? -1.918 2.468 -8.589 1.00 0.00 34 GLY A N 15
ATOM 16171 C CA . GLY A 1 31 ? -2.381 2.708 -9.940 1.00 0.00 34 GLY A CA 15
ATOM 16172 C C . GLY A 1 31 ? -1.311 2.430 -10.977 1.00 0.00 34 GLY A C 15
ATOM 16173 O O . GLY A 1 31 ? -1.579 1.785 -11.991 1.00 0.00 34 GLY A O 15
ATOM 16177 N N . GLU A 1 32 ? -0.093 2.896 -10.714 1.00 0.00 35 GLU A N 15
ATOM 16178 C CA . GLU A 1 32 ? 1.015 2.706 -11.644 1.00 0.00 35 GLU A CA 15
ATOM 16179 C C . GLU A 1 32 ? 1.492 1.255 -11.662 1.00 0.00 35 GLU A C 15
ATOM 16180 O O . GLU A 1 32 ? 1.976 0.768 -12.680 1.00 0.00 35 GLU A O 15
ATOM 16192 N N . LEU A 1 33 ? 1.352 0.562 -10.537 1.00 0.00 36 LEU A N 15
ATOM 16193 C CA . LEU A 1 33 ? 1.752 -0.839 -10.461 1.00 0.00 36 LEU A CA 15
ATOM 16194 C C . LEU A 1 33 ? 0.707 -1.742 -11.109 1.00 0.00 36 LEU A C 15
ATOM 16195 O O . LEU A 1 33 ? 0.931 -2.944 -11.272 1.00 0.00 36 LEU A O 15
ATOM 16211 N N . GLU A 1 34 ? -0.437 -1.149 -11.464 1.00 0.00 37 GLU A N 15
ATOM 16212 C CA . GLU A 1 34 ? -1.499 -1.846 -12.187 1.00 0.00 37 GLU A CA 15
ATOM 16213 C C . GLU A 1 34 ? -2.088 -2.981 -11.341 1.00 0.00 37 GLU A C 15
ATOM 16214 O O . GLU A 1 34 ? -2.637 -3.951 -11.866 1.00 0.00 37 GLU A O 15
ATOM 16226 N N . ILE A 1 35 ? -1.994 -2.844 -10.026 1.00 0.00 38 ILE A N 15
ATOM 16227 C CA . ILE A 1 35 ? -2.515 -3.860 -9.122 1.00 0.00 38 ILE A CA 15
ATOM 16228 C C . ILE A 1 35 ? -4.012 -3.659 -8.913 1.00 0.00 38 ILE A C 15
ATOM 16229 O O . ILE A 1 35 ? -4.451 -2.571 -8.540 1.00 0.00 38 ILE A O 15
ATOM 16245 N N . PRO A 1 36 ? -4.817 -4.702 -9.175 1.00 0.00 39 PRO A N 15
ATOM 16246 C CA . PRO A 1 36 ? -6.270 -4.632 -9.027 1.00 0.00 39 PRO A CA 15
ATOM 16247 C C . PRO A 1 36 ? -6.722 -4.589 -7.563 1.00 0.00 39 PRO A C 15
ATOM 16248 O O . PRO A 1 36 ? -6.641 -5.585 -6.841 1.00 0.00 39 PRO A O 15
ATOM 16259 N N . ILE A 1 37 ? -7.209 -3.425 -7.143 1.00 0.00 40 ILE A N 15
ATOM 16260 C CA . ILE A 1 37 ? -7.715 -3.227 -5.785 1.00 0.00 40 ILE A CA 15
ATOM 16261 C C . ILE A 1 37 ? -9.068 -3.929 -5.614 1.00 0.00 40 ILE A C 15
ATOM 16262 O O . ILE A 1 37 ? -9.590 -4.068 -4.508 1.00 0.00 40 ILE A O 15
ATOM 16278 N N . GLU A 1 38 ? -9.611 -4.389 -6.732 1.00 0.00 41 GLU A N 15
ATOM 16279 C CA . GLU A 1 38 ? -10.926 -5.008 -6.776 1.00 0.00 41 GLU A CA 15
ATOM 16280 C C . GLU A 1 38 ? -10.936 -6.368 -6.075 1.00 0.00 41 GLU A C 15
ATOM 16281 O O . GLU A 1 38 ? -11.859 -6.683 -5.323 1.00 0.00 41 GLU A O 15
ATOM 16293 N N . THR A 1 39 ? -9.904 -7.163 -6.313 1.00 0.00 42 THR A N 15
ATOM 16294 C CA . THR A 1 39 ? -9.906 -8.552 -5.876 1.00 0.00 42 THR A CA 15
ATOM 16295 C C . THR A 1 39 ? -9.405 -8.727 -4.436 1.00 0.00 42 THR A C 15
ATOM 16296 O O . THR A 1 39 ? -10.051 -9.404 -3.636 1.00 0.00 42 THR A O 15
ATOM 16307 N N . VAL A 1 40 ? -8.277 -8.108 -4.092 1.00 0.00 43 VAL A N 15
ATOM 16308 C CA . VAL A 1 40 ? -7.659 -8.345 -2.788 1.00 0.00 43 VAL A CA 15
ATOM 16309 C C . VAL A 1 40 ? -7.940 -7.204 -1.811 1.00 0.00 43 VAL A C 15
ATOM 16310 O O . VAL A 1 40 ? -8.607 -6.226 -2.156 1.00 0.00 43 VAL A O 15
ATOM 16323 N N . VAL A 1 41 ? -7.434 -7.339 -0.590 1.00 0.00 44 VAL A N 15
ATOM 16324 C CA . VAL A 1 41 ? -7.750 -6.403 0.483 1.00 0.00 44 VAL A CA 15
ATOM 16325 C C . VAL A 1 41 ? -6.594 -5.444 0.749 1.00 0.00 44 VAL A C 15
ATOM 16326 O O . VAL A 1 41 ? -5.432 -5.843 0.737 1.00 0.00 44 VAL A O 15
ATOM 16339 N N . VAL A 1 42 ? -6.922 -4.178 0.989 1.00 0.00 45 VAL A N 15
ATOM 16340 C CA . VAL A 1 42 ? -5.920 -3.177 1.324 1.00 0.00 45 VAL A CA 15
ATOM 16341 C C . VAL A 1 42 ? -6.153 -2.648 2.740 1.00 0.00 45 VAL A C 15
ATOM 16342 O O . VAL A 1 42 ? -7.252 -2.200 3.079 1.00 0.00 45 VAL A O 15
ATOM 16355 N N . LYS A 1 43 ? -5.118 -2.713 3.561 1.00 0.00 46 LYS A N 15
ATOM 16356 C CA . LYS A 1 43 ? -5.188 -2.235 4.933 1.00 0.00 46 LYS A CA 15
ATOM 16357 C C . LYS A 1 43 ? -4.021 -1.303 5.237 1.00 0.00 46 LYS A C 15
ATOM 16358 O O . LYS A 1 43 ? -2.953 -1.418 4.641 1.00 0.00 46 LYS A O 15
ATOM 16377 N N . LYS A 1 44 ? -4.231 -0.383 6.161 1.00 0.00 47 LYS A N 15
ATOM 16378 C CA . LYS A 1 44 ? -3.150 0.414 6.703 1.00 0.00 47 LYS A CA 15
ATOM 16379 C C . LYS A 1 44 ? -2.828 -0.056 8.103 1.00 0.00 47 LYS A C 15
ATOM 16380 O O . LYS A 1 44 ? -3.545 0.268 9.055 1.00 0.00 47 LYS A O 15
ATOM 16399 N N . ASN A 1 45 ? -1.764 -0.842 8.216 1.00 0.00 48 ASN A N 15
ATOM 16400 C CA . ASN A 1 45 ? -1.284 -1.341 9.502 1.00 0.00 48 ASN A CA 15
ATOM 16401 C C . ASN A 1 45 ? -2.397 -2.077 10.261 1.00 0.00 48 ASN A C 15
ATOM 16402 O O . ASN A 1 45 ? -2.363 -2.189 11.487 1.00 0.00 48 ASN A O 15
ATOM 16413 N N . GLY A 1 46 ? -3.375 -2.592 9.516 1.00 0.00 49 GLY A N 15
ATOM 16414 C CA . GLY A 1 46 ? -4.464 -3.333 10.123 1.00 0.00 49 GLY A CA 15
ATOM 16415 C C . GLY A 1 46 ? -5.838 -2.776 9.780 1.00 0.00 49 GLY A C 15
ATOM 16416 O O . GLY A 1 46 ? -6.823 -3.514 9.768 1.00 0.00 49 GLY A O 15
ATOM 16420 N N . GLN A 1 47 ? -5.908 -1.483 9.501 1.00 0.00 50 GLN A N 15
ATOM 16421 C CA . GLN A 1 47 ? -7.189 -0.819 9.265 1.00 0.00 50 GLN A CA 15
ATOM 16422 C C . GLN A 1 47 ? -7.585 -0.868 7.794 1.00 0.00 50 GLN A C 15
ATOM 16423 O O . GLN A 1 47 ? -6.772 -0.597 6.921 1.00 0.00 50 GLN A O 15
ATOM 16437 N N . ILE A 1 48 ? -8.836 -1.212 7.526 1.00 0.00 51 ILE A N 15
ATOM 16438 C CA . ILE A 1 48 ? -9.353 -1.214 6.162 1.00 0.00 51 ILE A CA 15
ATOM 16439 C C . ILE A 1 48 ? -9.385 0.207 5.603 1.00 0.00 51 ILE A C 15
ATOM 16440 O O . ILE A 1 48 ? -9.986 1.103 6.202 1.00 0.00 51 ILE A O 15
ATOM 16456 N N . VAL A 1 49 ? -8.734 0.412 4.468 1.00 0.00 52 VAL A N 15
ATOM 16457 C CA . VAL A 1 49 ? -8.650 1.735 3.867 1.00 0.00 52 VAL A CA 15
ATOM 16458 C C . VAL A 1 49 ? -8.958 1.684 2.377 1.00 0.00 52 VAL A C 15
ATOM 16459 O O . VAL A 1 49 ? -9.209 0.613 1.816 1.00 0.00 52 VAL A O 15
ATOM 16472 N N . ILE A 1 50 ? -8.947 2.848 1.749 1.00 0.00 53 ILE A N 15
ATOM 16473 C CA . ILE A 1 50 ? -9.164 2.957 0.317 1.00 0.00 53 ILE A CA 15
ATOM 16474 C C . ILE A 1 50 ? -7.868 3.344 -0.387 1.00 0.00 53 ILE A C 15
ATOM 16475 O O . ILE A 1 50 ? -6.809 3.400 0.239 1.00 0.00 53 ILE A O 15
ATOM 16491 N N . ASP A 1 51 ? -7.956 3.616 -1.676 1.00 0.00 54 ASP A N 15
ATOM 16492 C CA . ASP A 1 51 ? -6.789 3.983 -2.465 1.00 0.00 54 ASP A CA 15
ATOM 16493 C C . ASP A 1 51 ? -6.463 5.466 -2.301 1.00 0.00 54 ASP A C 15
ATOM 16494 O O . ASP A 1 51 ? -5.338 5.894 -2.539 1.00 0.00 54 ASP A O 15
ATOM 16503 N N . GLU A 1 52 ? -7.439 6.238 -1.851 1.00 0.00 55 GLU A N 15
ATOM 16504 C CA . GLU A 1 52 ? -7.244 7.666 -1.601 1.00 0.00 55 GLU A CA 15
ATOM 16505 C C . GLU A 1 52 ? -6.597 7.923 -0.236 1.00 0.00 55 GLU A C 15
ATOM 16506 O O . GLU A 1 52 ? -6.768 8.989 0.354 1.00 0.00 55 GLU A O 15
ATOM 16518 N N . GLU A 1 53 ? -5.834 6.951 0.247 1.00 0.00 56 GLU A N 15
ATOM 16519 C CA . GLU A 1 53 ? -5.148 7.080 1.526 1.00 0.00 56 GLU A CA 15
ATOM 16520 C C . GLU A 1 53 ? -3.708 7.535 1.304 1.00 0.00 56 GLU A C 15
ATOM 16521 O O . GLU A 1 53 ? -3.103 7.219 0.280 1.00 0.00 56 GLU A O 15
ATOM 16533 N N . GLU A 1 54 ? -3.165 8.264 2.271 1.00 0.00 57 GLU A N 15
ATOM 16534 C CA . GLU A 1 54 ? -1.816 8.812 2.174 1.00 0.00 57 GLU A CA 15
ATOM 16535 C C . GLU A 1 54 ? -0.769 7.741 2.462 1.00 0.00 57 GLU A C 15
ATOM 16536 O O . GLU A 1 54 ? -1.100 6.638 2.888 1.00 0.00 57 GLU A O 15
ATOM 16548 N N . ILE A 1 55 ? 0.492 8.067 2.217 1.00 0.00 58 ILE A N 15
ATOM 16549 C CA . ILE A 1 55 ? 1.598 7.200 2.600 1.00 0.00 58 ILE A CA 15
ATOM 16550 C C . ILE A 1 55 ? 2.629 8.009 3.385 1.00 0.00 58 ILE A C 15
ATOM 16551 O O . ILE A 1 55 ? 3.160 9.002 2.882 1.00 0.00 58 ILE A O 15
ATOM 16567 N N . PHE A 1 56 ? 2.891 7.597 4.618 1.00 0.00 59 PHE A N 15
ATOM 16568 C CA . PHE A 1 56 ? 3.828 8.310 5.477 1.00 0.00 59 PHE A CA 15
ATOM 16569 C C . PHE A 1 56 ? 5.074 7.470 5.730 1.00 0.00 59 PHE A C 15
ATOM 16570 O O . PHE A 1 56 ? 5.068 6.256 5.520 1.00 0.00 59 PHE A O 15
ATOM 16587 N N . ASP A 1 57 ? 6.138 8.121 6.176 1.00 0.00 60 ASP A N 15
ATOM 16588 C CA . ASP A 1 57 ? 7.376 7.426 6.510 1.00 0.00 60 ASP A CA 15
ATOM 16589 C C . ASP A 1 57 ? 7.202 6.612 7.783 1.00 0.00 60 ASP A C 15
ATOM 16590 O O . ASP A 1 57 ? 6.782 7.135 8.814 1.00 0.00 60 ASP A O 15
ATOM 16599 N N . GLY A 1 58 ? 7.515 5.332 7.699 1.00 0.00 61 GLY A N 15
ATOM 16600 C CA . GLY A 1 58 ? 7.375 4.456 8.840 1.00 0.00 61 GLY A CA 15
ATOM 16601 C C . GLY A 1 58 ? 5.998 3.835 8.905 1.00 0.00 61 GLY A C 15
ATOM 16602 O O . GLY A 1 58 ? 5.653 3.158 9.874 1.00 0.00 61 GLY A O 15
ATOM 16606 N N . ASP A 1 59 ? 5.204 4.071 7.869 1.00 0.00 62 ASP A N 15
ATOM 16607 C CA . ASP A 1 59 ? 3.850 3.541 7.811 1.00 0.00 62 ASP A CA 15
ATOM 16608 C C . ASP A 1 59 ? 3.853 2.154 7.178 1.00 0.00 62 ASP A C 15
ATOM 16609 O O . ASP A 1 59 ? 4.764 1.810 6.417 1.00 0.00 62 ASP A O 15
ATOM 16618 N N . ILE A 1 60 ? 2.843 1.362 7.491 1.00 0.00 63 ILE A N 15
ATOM 16619 C CA . ILE A 1 60 ? 2.787 -0.017 7.039 1.00 0.00 63 ILE A CA 15
ATOM 16620 C C . ILE A 1 60 ? 1.535 -0.255 6.204 1.00 0.00 63 ILE A C 15
ATOM 16621 O O . ILE A 1 60 ? 0.414 -0.129 6.695 1.00 0.00 63 ILE A O 15
ATOM 16637 N N . ILE A 1 61 ? 1.728 -0.598 4.947 1.00 0.00 64 ILE A N 15
ATOM 16638 C CA . ILE A 1 61 ? 0.614 -0.895 4.067 1.00 0.00 64 ILE A CA 15
ATOM 16639 C C . ILE A 1 61 ? 0.484 -2.404 3.929 1.00 0.00 64 ILE A C 15
ATOM 16640 O O . ILE A 1 61 ? 1.461 -3.095 3.644 1.00 0.00 64 ILE A O 15
ATOM 16656 N N . GLU A 1 62 ? -0.704 -2.920 4.158 1.00 0.00 65 GLU A N 15
ATOM 16657 C CA . GLU A 1 62 ? -0.918 -4.349 4.080 1.00 0.00 65 GLU A CA 15
ATOM 16658 C C . GLU A 1 62 ? -1.869 -4.696 2.947 1.00 0.00 65 GLU A C 15
ATOM 16659 O O . GLU A 1 62 ? -3.068 -4.435 3.029 1.00 0.00 65 GLU A O 15
ATOM 16671 N N . VAL A 1 63 ? -1.329 -5.265 1.880 1.00 0.00 66 VAL A N 15
ATOM 16672 C CA . VAL A 1 63 ? -2.155 -5.749 0.792 1.00 0.00 66 VAL A CA 15
ATOM 16673 C C . VAL A 1 63 ? -2.323 -7.253 0.928 1.00 0.00 66 VAL A C 15
ATOM 16674 O O . VAL A 1 63 ? -1.434 -8.036 0.590 1.00 0.00 66 VAL A O 15
ATOM 16687 N N . ILE A 1 64 ? -3.466 -7.644 1.452 1.00 0.00 67 ILE A N 15
ATOM 16688 C CA . ILE A 1 64 ? -3.741 -9.038 1.722 1.00 0.00 67 ILE A CA 15
ATOM 16689 C C . ILE A 1 64 ? -4.456 -9.662 0.543 1.00 0.00 67 ILE A C 15
ATOM 16690 O O . ILE A 1 64 ? -5.609 -9.327 0.258 1.00 0.00 67 ILE A O 15
ATOM 16706 N N . ARG A 1 65 ? -3.762 -10.533 -0.169 1.00 0.00 68 ARG A N 15
ATOM 16707 C CA . ARG A 1 65 ? -4.382 -11.282 -1.240 1.00 0.00 68 ARG A CA 15
ATOM 16708 C C . ARG A 1 65 ? -5.452 -12.189 -0.647 1.00 0.00 68 ARG A C 15
ATOM 16709 O O . ARG A 1 65 ? -5.268 -12.757 0.431 1.00 0.00 68 ARG A O 15
ATOM 16730 N N . VAL A 1 66 ? -6.569 -12.319 -1.331 1.00 0.00 69 VAL A N 15
ATOM 16731 C CA . VAL A 1 66 ? -7.659 -13.125 -0.820 1.00 0.00 69 VAL A CA 15
ATOM 16732 C C . VAL A 1 66 ? -7.431 -14.593 -1.136 1.00 0.00 69 VAL A C 15
ATOM 16733 O O . VAL A 1 66 ? -7.001 -14.947 -2.238 1.00 0.00 69 VAL A O 15
ATOM 16746 N N . ILE A 1 67 ? -7.678 -15.442 -0.155 1.00 0.00 70 ILE A N 15
ATOM 16747 C CA . ILE A 1 67 ? -7.567 -16.871 -0.357 1.00 0.00 70 ILE A CA 15
ATOM 16748 C C . ILE A 1 67 ? -8.862 -17.383 -0.968 1.00 0.00 70 ILE A C 15
ATOM 16749 O O . ILE A 1 67 ? -9.957 -17.081 -0.488 1.00 0.00 70 ILE A O 15
ATOM 16765 N N . TYR A 1 68 ? -8.734 -18.117 -2.056 1.00 0.00 71 TYR A N 15
ATOM 16766 C CA . TYR A 1 68 ? -9.889 -18.580 -2.797 1.00 0.00 71 TYR A CA 15
ATOM 16767 C C . TYR A 1 68 ? -10.521 -19.778 -2.105 1.00 0.00 71 TYR A C 15
ATOM 16768 O O . TYR A 1 68 ? -10.079 -20.914 -2.274 1.00 0.00 71 TYR A O 15
ATOM 16786 N N . GLY A 1 69 ? -11.538 -19.509 -1.301 1.00 0.00 72 GLY A N 15
ATOM 16787 C CA . GLY A 1 69 ? -12.252 -20.569 -0.619 1.00 0.00 72 GLY A CA 15
ATOM 16788 C C . GLY A 1 69 ? -13.401 -21.095 -1.449 1.00 0.00 72 GLY A C 15
ATOM 16789 O O . GLY A 1 69 ? -14.503 -21.301 -0.942 1.00 0.00 72 GLY A O 15
ATOM 16793 N N . GLY A 1 70 ? -13.143 -21.306 -2.727 1.00 0.00 73 GLY A N 15
ATOM 16794 C CA . GLY A 1 70 ? -14.165 -21.789 -3.622 1.00 0.00 73 GLY A CA 15
ATOM 16795 C C . GLY A 1 70 ? -13.620 -22.844 -4.550 1.00 0.00 73 GLY A C 15
ATOM 16796 O O . GLY A 1 70 ? -12.420 -22.771 -4.886 1.00 0.00 73 GLY A O 15
ATOM 16801 N N . MET A 1 1 ? 11.102 18.704 9.056 1.00 0.00 4 MET A N 16
ATOM 16802 C CA . MET A 1 1 ? 10.301 17.662 8.377 1.00 0.00 4 MET A CA 16
ATOM 16803 C C . MET A 1 1 ? 11.157 16.934 7.349 1.00 0.00 4 MET A C 16
ATOM 16804 O O . MET A 1 1 ? 11.980 17.548 6.668 1.00 0.00 4 MET A O 16
ATOM 16820 N N . VAL A 1 2 ? 10.980 15.627 7.252 1.00 0.00 5 VAL A N 16
ATOM 16821 C CA . VAL A 1 2 ? 11.663 14.844 6.235 1.00 0.00 5 VAL A CA 16
ATOM 16822 C C . VAL A 1 2 ? 10.739 14.636 5.043 1.00 0.00 5 VAL A C 16
ATOM 16823 O O . VAL A 1 2 ? 9.668 14.046 5.179 1.00 0.00 5 VAL A O 16
ATOM 16836 N N . ILE A 1 3 ? 11.147 15.134 3.885 1.00 0.00 6 ILE A N 16
ATOM 16837 C CA . ILE A 1 3 ? 10.341 15.001 2.684 1.00 0.00 6 ILE A CA 16
ATOM 16838 C C . ILE A 1 3 ? 10.555 13.635 2.044 1.00 0.00 6 ILE A C 16
ATOM 16839 O O . ILE A 1 3 ? 11.688 13.173 1.883 1.00 0.00 6 ILE A O 16
ATOM 16855 N N . GLY A 1 4 ? 9.455 12.987 1.709 1.00 0.00 7 GLY A N 16
ATOM 16856 C CA . GLY A 1 4 ? 9.515 11.656 1.156 1.00 0.00 7 GLY A CA 16
ATOM 16857 C C . GLY A 1 4 ? 8.825 10.663 2.060 1.00 0.00 7 GLY A C 16
ATOM 16858 O O . GLY A 1 4 ? 8.274 11.046 3.097 1.00 0.00 7 GLY A O 16
ATOM 16862 N N . MET A 1 5 ? 8.836 9.400 1.673 1.00 0.00 8 MET A N 16
ATOM 16863 C CA . MET A 1 5 ? 8.220 8.357 2.478 1.00 0.00 8 MET A CA 16
ATOM 16864 C C . MET A 1 5 ? 8.753 6.988 2.084 1.00 0.00 8 MET A C 16
ATOM 16865 O O . MET A 1 5 ? 8.818 6.650 0.905 1.00 0.00 8 MET A O 16
ATOM 16879 N N . LYS A 1 6 ? 9.159 6.210 3.064 1.00 0.00 9 LYS A N 16
ATOM 16880 C CA . LYS A 1 6 ? 9.521 4.830 2.818 1.00 0.00 9 LYS A CA 16
ATOM 16881 C C . LYS A 1 6 ? 8.603 3.913 3.612 1.00 0.00 9 LYS A C 16
ATOM 16882 O O . LYS A 1 6 ? 8.526 3.991 4.837 1.00 0.00 9 LYS A O 16
ATOM 16901 N N . PHE A 1 7 ? 7.881 3.068 2.901 1.00 0.00 10 PHE A N 16
ATOM 16902 C CA . PHE A 1 7 ? 6.880 2.211 3.510 1.00 0.00 10 PHE A CA 16
ATOM 16903 C C . PHE A 1 7 ? 7.170 0.756 3.183 1.00 0.00 10 PHE A C 16
ATOM 16904 O O . PHE A 1 7 ? 7.761 0.453 2.147 1.00 0.00 10 PHE A O 16
ATOM 16921 N N . THR A 1 8 ? 6.767 -0.141 4.058 1.00 0.00 11 THR A N 16
ATOM 16922 C CA . THR A 1 8 ? 6.993 -1.551 3.821 1.00 0.00 11 THR A CA 16
ATOM 16923 C C . THR A 1 8 ? 5.673 -2.253 3.516 1.00 0.00 11 THR A C 16
ATOM 16924 O O . THR A 1 8 ? 4.659 -2.006 4.166 1.00 0.00 11 THR A O 16
ATOM 16935 N N . VAL A 1 9 ? 5.685 -3.095 2.496 1.00 0.00 12 VAL A N 16
ATOM 16936 C CA . VAL A 1 9 ? 4.496 -3.817 2.086 1.00 0.00 12 VAL A CA 16
ATOM 16937 C C . VAL A 1 9 ? 4.655 -5.306 2.394 1.00 0.00 12 VAL A C 16
ATOM 16938 O O . VAL A 1 9 ? 5.721 -5.887 2.172 1.00 0.00 12 VAL A O 16
ATOM 16951 N N . ILE A 1 10 ? 3.609 -5.909 2.940 1.00 0.00 13 ILE A N 16
ATOM 16952 C CA . ILE A 1 10 ? 3.640 -7.324 3.271 1.00 0.00 13 ILE A CA 16
ATOM 16953 C C . ILE A 1 10 ? 2.640 -8.090 2.406 1.00 0.00 13 ILE A C 16
ATOM 16954 O O . ILE A 1 10 ? 1.467 -7.718 2.296 1.00 0.00 13 ILE A O 16
ATOM 16970 N N . THR A 1 11 ? 3.133 -9.124 1.740 1.00 0.00 14 THR A N 16
ATOM 16971 C CA . THR A 1 11 ? 2.308 -9.978 0.903 1.00 0.00 14 THR A CA 16
ATOM 16972 C C . THR A 1 11 ? 2.844 -11.414 0.957 1.00 0.00 14 THR A C 16
ATOM 16973 O O . THR A 1 11 ? 3.623 -11.751 1.851 1.00 0.00 14 THR A O 16
ATOM 16984 N N . ASP A 1 12 ? 2.432 -12.252 0.006 1.00 0.00 15 ASP A N 16
ATOM 16985 C CA . ASP A 1 12 ? 2.906 -13.634 -0.072 1.00 0.00 15 ASP A CA 16
ATOM 16986 C C . ASP A 1 12 ? 4.400 -13.683 -0.373 1.00 0.00 15 ASP A C 16
ATOM 16987 O O . ASP A 1 12 ? 5.077 -14.669 -0.077 1.00 0.00 15 ASP A O 16
ATOM 16996 N N . ASP A 1 13 ? 4.909 -12.601 -0.945 1.00 0.00 16 ASP A N 16
ATOM 16997 C CA . ASP A 1 13 ? 6.320 -12.505 -1.309 1.00 0.00 16 ASP A CA 16
ATOM 16998 C C . ASP A 1 13 ? 7.143 -12.017 -0.116 1.00 0.00 16 ASP A C 16
ATOM 16999 O O . ASP A 1 13 ? 8.333 -11.725 -0.228 1.00 0.00 16 ASP A O 16
ATOM 17008 N N . GLY A 1 14 ? 6.494 -11.939 1.038 1.00 0.00 17 GLY A N 16
ATOM 17009 C CA . GLY A 1 14 ? 7.165 -11.500 2.244 1.00 0.00 17 GLY A CA 16
ATOM 17010 C C . GLY A 1 14 ? 6.855 -10.056 2.562 1.00 0.00 17 GLY A C 16
ATOM 17011 O O . GLY A 1 14 ? 5.881 -9.500 2.051 1.00 0.00 17 GLY A O 16
ATOM 17015 N N . LYS A 1 15 ? 7.674 -9.445 3.405 1.00 0.00 18 LYS A N 16
ATOM 17016 C CA . LYS A 1 15 ? 7.507 -8.043 3.747 1.00 0.00 18 LYS A CA 16
ATOM 17017 C C . LYS A 1 15 ? 8.737 -7.259 3.311 1.00 0.00 18 LYS A C 16
ATOM 17018 O O . LYS A 1 15 ? 9.817 -7.402 3.889 1.00 0.00 18 LYS A O 16
ATOM 17037 N N . LYS A 1 16 ? 8.574 -6.452 2.276 1.00 0.00 19 LYS A N 16
ATOM 17038 C CA . LYS A 1 16 ? 9.679 -5.692 1.712 1.00 0.00 19 LYS A CA 16
ATOM 17039 C C . LYS A 1 16 ? 9.437 -4.200 1.877 1.00 0.00 19 LYS A C 16
ATOM 17040 O O . LYS A 1 16 ? 8.292 -3.751 1.921 1.00 0.00 19 LYS A O 16
ATOM 17059 N N . ILE A 1 17 ? 10.511 -3.438 1.978 1.00 0.00 20 ILE A N 16
ATOM 17060 C CA . ILE A 1 17 ? 10.404 -2.010 2.221 1.00 0.00 20 ILE A CA 16
ATOM 17061 C C . ILE A 1 17 ? 10.750 -1.236 0.943 1.00 0.00 20 ILE A C 16
ATOM 17062 O O . ILE A 1 17 ? 11.743 -1.527 0.271 1.00 0.00 20 ILE A O 16
ATOM 17078 N N . LEU A 1 18 ? 9.893 -0.289 0.586 1.00 0.00 21 LEU A N 16
ATOM 17079 C CA . LEU A 1 18 ? 10.093 0.531 -0.603 1.00 0.00 21 LEU A CA 16
ATOM 17080 C C . LEU A 1 18 ? 10.266 1.990 -0.205 1.00 0.00 21 LEU A C 16
ATOM 17081 O O . LEU A 1 18 ? 9.524 2.505 0.633 1.00 0.00 21 LEU A O 16
ATOM 17097 N N . GLU A 1 19 ? 11.239 2.655 -0.801 1.00 0.00 22 GLU A N 16
ATOM 17098 C CA . GLU A 1 19 ? 11.526 4.037 -0.455 1.00 0.00 22 GLU A CA 16
ATOM 17099 C C . GLU A 1 19 ? 11.108 4.967 -1.590 1.00 0.00 22 GLU A C 16
ATOM 17100 O O . GLU A 1 19 ? 11.493 4.772 -2.742 1.00 0.00 22 GLU A O 16
ATOM 17112 N N . SER A 1 20 ? 10.301 5.964 -1.262 1.00 0.00 23 SER A N 16
ATOM 17113 C CA . SER A 1 20 ? 9.841 6.929 -2.245 1.00 0.00 23 SER A CA 16
ATOM 17114 C C . SER A 1 20 ? 10.328 8.326 -1.871 1.00 0.00 23 SER A C 16
ATOM 17115 O O . SER A 1 20 ? 10.413 8.667 -0.688 1.00 0.00 23 SER A O 16
ATOM 17123 N N . GLY A 1 21 ? 10.635 9.132 -2.878 1.00 0.00 24 GLY A N 16
ATOM 17124 C CA . GLY A 1 21 ? 11.172 10.458 -2.638 1.00 0.00 24 GLY A CA 16
ATOM 17125 C C . GLY A 1 21 ? 10.092 11.481 -2.356 1.00 0.00 24 GLY A C 16
ATOM 17126 O O . GLY A 1 21 ? 10.383 12.612 -1.969 1.00 0.00 24 GLY A O 16
ATOM 17130 N N . ALA A 1 22 ? 8.842 11.087 -2.549 1.00 0.00 25 ALA A N 16
ATOM 17131 C CA . ALA A 1 22 ? 7.724 11.984 -2.315 1.00 0.00 25 ALA A CA 16
ATOM 17132 C C . ALA A 1 22 ? 6.580 11.260 -1.616 1.00 0.00 25 ALA A C 16
ATOM 17133 O O . ALA A 1 22 ? 6.328 10.087 -1.888 1.00 0.00 25 ALA A O 16
ATOM 17140 N N . PRO A 1 23 ? 5.896 11.940 -0.682 1.00 0.00 26 PRO A N 16
ATOM 17141 C CA . PRO A 1 23 ? 4.699 11.406 -0.029 1.00 0.00 26 PRO A CA 16
ATOM 17142 C C . PRO A 1 23 ? 3.509 11.427 -0.981 1.00 0.00 26 PRO A C 16
ATOM 17143 O O . PRO A 1 23 ? 3.132 12.484 -1.492 1.00 0.00 26 PRO A O 16
ATOM 17154 N N . ARG A 1 24 ? 2.930 10.262 -1.234 1.00 0.00 27 ARG A N 16
ATOM 17155 C CA . ARG A 1 24 ? 1.868 10.141 -2.224 1.00 0.00 27 ARG A CA 16
ATOM 17156 C C . ARG A 1 24 ? 0.688 9.352 -1.663 1.00 0.00 27 ARG A C 16
ATOM 17157 O O . ARG A 1 24 ? 0.726 8.870 -0.531 1.00 0.00 27 ARG A O 16
ATOM 17178 N N . ARG A 1 25 ? -0.356 9.233 -2.467 1.00 0.00 28 ARG A N 16
ATOM 17179 C CA . ARG A 1 25 ? -1.584 8.570 -2.058 1.00 0.00 28 ARG A CA 16
ATOM 17180 C C . ARG A 1 25 ? -1.562 7.104 -2.501 1.00 0.00 28 ARG A C 16
ATOM 17181 O O . ARG A 1 25 ? -0.776 6.733 -3.377 1.00 0.00 28 ARG A O 16
ATOM 17202 N N . ILE A 1 26 ? -2.403 6.269 -1.883 1.00 0.00 29 ILE A N 16
ATOM 17203 C CA . ILE A 1 26 ? -2.527 4.864 -2.276 1.00 0.00 29 ILE A CA 16
ATOM 17204 C C . ILE A 1 26 ? -2.752 4.757 -3.782 1.00 0.00 29 ILE A C 16
ATOM 17205 O O . ILE A 1 26 ? -2.159 3.911 -4.449 1.00 0.00 29 ILE A O 16
ATOM 17221 N N . LYS A 1 27 ? -3.583 5.658 -4.300 1.00 0.00 30 LYS A N 16
ATOM 17222 C CA . LYS A 1 27 ? -3.930 5.702 -5.719 1.00 0.00 30 LYS A CA 16
ATOM 17223 C C . LYS A 1 27 ? -2.686 5.692 -6.608 1.00 0.00 30 LYS A C 16
ATOM 17224 O O . LYS A 1 27 ? -2.685 5.074 -7.669 1.00 0.00 30 LYS A O 16
ATOM 17243 N N . ASP A 1 28 ? -1.632 6.374 -6.165 1.00 0.00 31 ASP A N 16
ATOM 17244 C CA . ASP A 1 28 ? -0.401 6.476 -6.947 1.00 0.00 31 ASP A CA 16
ATOM 17245 C C . ASP A 1 28 ? 0.258 5.110 -7.102 1.00 0.00 31 ASP A C 16
ATOM 17246 O O . ASP A 1 28 ? 0.379 4.591 -8.213 1.00 0.00 31 ASP A O 16
ATOM 17255 N N . VAL A 1 29 ? 0.659 4.522 -5.982 1.00 0.00 32 VAL A N 16
ATOM 17256 C CA . VAL A 1 29 ? 1.351 3.235 -5.994 1.00 0.00 32 VAL A CA 16
ATOM 17257 C C . VAL A 1 29 ? 0.446 2.139 -6.552 1.00 0.00 32 VAL A C 16
ATOM 17258 O O . VAL A 1 29 ? 0.866 1.335 -7.386 1.00 0.00 32 VAL A O 16
ATOM 17271 N N . LEU A 1 30 ? -0.803 2.144 -6.103 1.00 0.00 33 LEU A N 16
ATOM 17272 C CA . LEU A 1 30 ? -1.788 1.157 -6.524 1.00 0.00 33 LEU A CA 16
ATOM 17273 C C . LEU A 1 30 ? -2.020 1.254 -8.033 1.00 0.00 33 LEU A C 16
ATOM 17274 O O . LEU A 1 30 ? -2.013 0.244 -8.742 1.00 0.00 33 LEU A O 16
ATOM 17290 N N . GLY A 1 31 ? -2.194 2.481 -8.515 1.00 0.00 34 GLY A N 16
ATOM 17291 C CA . GLY A 1 31 ? -2.513 2.703 -9.909 1.00 0.00 34 GLY A CA 16
ATOM 17292 C C . GLY A 1 31 ? -1.358 2.394 -10.841 1.00 0.00 34 GLY A C 16
ATOM 17293 O O . GLY A 1 31 ? -1.530 1.689 -11.835 1.00 0.00 34 GLY A O 16
ATOM 17297 N N . GLU A 1 32 ? -0.174 2.897 -10.505 1.00 0.00 35 GLU A N 16
ATOM 17298 C CA . GLU A 1 32 ? 0.997 2.744 -11.363 1.00 0.00 35 GLU A CA 16
ATOM 17299 C C . GLU A 1 32 ? 1.443 1.289 -11.465 1.00 0.00 35 GLU A C 16
ATOM 17300 O O . GLU A 1 32 ? 1.916 0.851 -12.514 1.00 0.00 35 GLU A O 16
ATOM 17312 N N . LEU A 1 33 ? 1.291 0.538 -10.381 1.00 0.00 36 LEU A N 16
ATOM 17313 C CA . LEU A 1 33 ? 1.669 -0.872 -10.384 1.00 0.00 36 LEU A CA 16
ATOM 17314 C C . LEU A 1 33 ? 0.561 -1.731 -10.984 1.00 0.00 36 LEU A C 16
ATOM 17315 O O . LEU A 1 33 ? 0.724 -2.941 -11.151 1.00 0.00 36 LEU A O 16
ATOM 17331 N N . GLU A 1 34 ? -0.563 -1.088 -11.301 1.00 0.00 37 GLU A N 16
ATOM 17332 C CA . GLU A 1 34 ? -1.709 -1.745 -11.933 1.00 0.00 37 GLU A CA 16
ATOM 17333 C C . GLU A 1 34 ? -2.207 -2.918 -11.081 1.00 0.00 37 GLU A C 16
ATOM 17334 O O . GLU A 1 34 ? -2.670 -3.936 -11.600 1.00 0.00 37 GLU A O 16
ATOM 17346 N N . ILE A 1 35 ? -2.124 -2.765 -9.770 1.00 0.00 38 ILE A N 16
ATOM 17347 C CA . ILE A 1 35 ? -2.613 -3.790 -8.863 1.00 0.00 38 ILE A CA 16
ATOM 17348 C C . ILE A 1 35 ? -4.126 -3.672 -8.749 1.00 0.00 38 ILE A C 16
ATOM 17349 O O . ILE A 1 35 ? -4.643 -2.592 -8.470 1.00 0.00 38 ILE A O 16
ATOM 17365 N N . PRO A 1 36 ? -4.856 -4.766 -9.006 1.00 0.00 39 PRO A N 16
ATOM 17366 C CA . PRO A 1 36 ? -6.321 -4.759 -8.995 1.00 0.00 39 PRO A CA 16
ATOM 17367 C C . PRO A 1 36 ? -6.903 -4.372 -7.636 1.00 0.00 39 PRO A C 16
ATOM 17368 O O . PRO A 1 36 ? -6.961 -5.189 -6.715 1.00 0.00 39 PRO A O 16
ATOM 17379 N N . ILE A 1 37 ? -7.338 -3.119 -7.526 1.00 0.00 40 ILE A N 16
ATOM 17380 C CA . ILE A 1 37 ? -7.920 -2.600 -6.292 1.00 0.00 40 ILE A CA 16
ATOM 17381 C C . ILE A 1 37 ? -9.298 -3.217 -6.070 1.00 0.00 40 ILE A C 16
ATOM 17382 O O . ILE A 1 37 ? -9.832 -3.225 -4.960 1.00 0.00 40 ILE A O 16
ATOM 17398 N N . GLU A 1 38 ? -9.860 -3.744 -7.148 1.00 0.00 41 GLU A N 16
ATOM 17399 C CA . GLU A 1 38 ? -11.138 -4.431 -7.100 1.00 0.00 41 GLU A CA 16
ATOM 17400 C C . GLU A 1 38 ? -10.966 -5.833 -6.519 1.00 0.00 41 GLU A C 16
ATOM 17401 O O . GLU A 1 38 ? -11.852 -6.358 -5.841 1.00 0.00 41 GLU A O 16
ATOM 17413 N N . THR A 1 39 ? -9.807 -6.428 -6.775 1.00 0.00 42 THR A N 16
ATOM 17414 C CA . THR A 1 39 ? -9.575 -7.824 -6.443 1.00 0.00 42 THR A CA 16
ATOM 17415 C C . THR A 1 39 ? -8.950 -7.992 -5.058 1.00 0.00 42 THR A C 16
ATOM 17416 O O . THR A 1 39 ? -9.303 -8.914 -4.324 1.00 0.00 42 THR A O 16
ATOM 17427 N N . VAL A 1 40 ? -8.023 -7.114 -4.697 1.00 0.00 43 VAL A N 16
ATOM 17428 C CA . VAL A 1 40 ? -7.313 -7.261 -3.433 1.00 0.00 43 VAL A CA 16
ATOM 17429 C C . VAL A 1 40 ? -7.668 -6.141 -2.460 1.00 0.00 43 VAL A C 16
ATOM 17430 O O . VAL A 1 40 ? -8.209 -5.106 -2.854 1.00 0.00 43 VAL A O 16
ATOM 17443 N N . VAL A 1 41 ? -7.360 -6.362 -1.191 1.00 0.00 44 VAL A N 16
ATOM 17444 C CA . VAL A 1 41 ? -7.676 -5.411 -0.136 1.00 0.00 44 VAL A CA 16
ATOM 17445 C C . VAL A 1 41 ? -6.406 -4.754 0.402 1.00 0.00 44 VAL A C 16
ATOM 17446 O O . VAL A 1 41 ? -5.382 -5.410 0.563 1.00 0.00 44 VAL A O 16
ATOM 17459 N N . VAL A 1 42 ? -6.474 -3.457 0.682 1.00 0.00 45 VAL A N 16
ATOM 17460 C CA . VAL A 1 42 ? -5.315 -2.724 1.173 1.00 0.00 45 VAL A CA 16
ATOM 17461 C C . VAL A 1 42 ? -5.516 -2.261 2.617 1.00 0.00 45 VAL A C 16
ATOM 17462 O O . VAL A 1 42 ? -6.554 -1.703 2.967 1.00 0.00 45 VAL A O 16
ATOM 17475 N N . LYS A 1 43 ? -4.525 -2.533 3.451 1.00 0.00 46 LYS A N 16
ATOM 17476 C CA . LYS A 1 43 ? -4.488 -2.023 4.816 1.00 0.00 46 LYS A CA 16
ATOM 17477 C C . LYS A 1 43 ? -3.206 -1.233 5.035 1.00 0.00 46 LYS A C 16
ATOM 17478 O O . LYS A 1 43 ? -2.189 -1.511 4.405 1.00 0.00 46 LYS A O 16
ATOM 17497 N N . LYS A 1 44 ? -3.252 -0.253 5.921 1.00 0.00 47 LYS A N 16
ATOM 17498 C CA . LYS A 1 44 ? -2.046 0.440 6.334 1.00 0.00 47 LYS A CA 16
ATOM 17499 C C . LYS A 1 44 ? -1.915 0.434 7.854 1.00 0.00 47 LYS A C 16
ATOM 17500 O O . LYS A 1 44 ? -2.683 1.076 8.571 1.00 0.00 47 LYS A O 16
ATOM 17519 N N . ASN A 1 45 ? -0.961 -0.363 8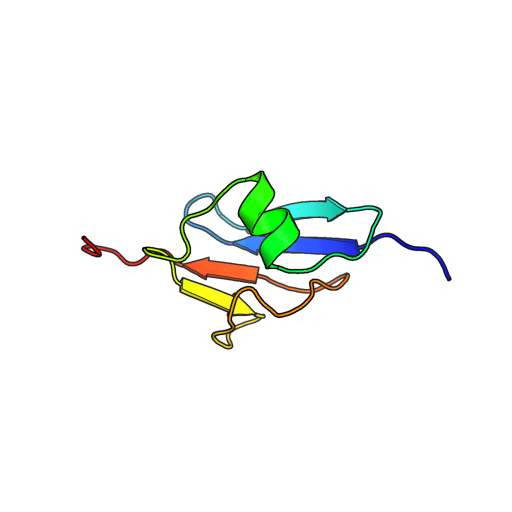.321 1.00 0.00 48 ASN A N 16
ATOM 17520 C CA . ASN A 1 45 ? -0.581 -0.436 9.731 1.00 0.00 48 ASN A CA 16
ATOM 17521 C C . ASN A 1 45 ? -1.721 -0.964 10.598 1.00 0.00 48 ASN A C 16
ATOM 17522 O O . ASN A 1 45 ? -1.761 -0.726 11.806 1.00 0.00 48 ASN A O 16
ATOM 17533 N N . GLY A 1 46 ? -2.631 -1.708 9.979 1.00 0.00 49 GLY A N 16
ATOM 17534 C CA . GLY A 1 46 ? -3.728 -2.305 10.714 1.00 0.00 49 GLY A CA 16
ATOM 17535 C C . GLY A 1 46 ? -5.072 -1.717 10.342 1.00 0.00 49 GLY A C 16
ATOM 17536 O O . GLY A 1 46 ? -6.111 -2.190 10.795 1.00 0.00 49 GLY A O 16
ATOM 17540 N N . GLN A 1 47 ? -5.057 -0.679 9.521 1.00 0.00 50 GLN A N 16
ATOM 17541 C CA . GLN A 1 47 ? -6.288 -0.027 9.100 1.00 0.00 50 GLN A CA 16
ATOM 17542 C C . GLN A 1 47 ? -6.565 -0.260 7.625 1.00 0.00 50 GLN A C 16
ATOM 17543 O O . GLN A 1 47 ? -5.804 0.181 6.766 1.00 0.00 50 GLN A O 16
ATOM 17557 N N . ILE A 1 48 ? -7.645 -0.977 7.345 1.00 0.00 51 ILE A N 16
ATOM 17558 C CA . ILE A 1 48 ? -8.085 -1.199 5.977 1.00 0.00 51 ILE A CA 16
ATOM 17559 C C . ILE A 1 48 ? -8.454 0.145 5.341 1.00 0.00 51 ILE A C 16
ATOM 17560 O O . ILE A 1 48 ? -9.222 0.931 5.904 1.00 0.00 51 ILE A O 16
ATOM 17576 N N . VAL A 1 49 ? -7.875 0.426 4.185 1.00 0.00 52 VAL A N 16
ATOM 17577 C CA . VAL A 1 49 ? -8.053 1.720 3.548 1.00 0.00 52 VAL A CA 16
ATOM 17578 C C . VAL A 1 49 ? -8.248 1.582 2.048 1.00 0.00 52 VAL A C 16
ATOM 17579 O O . VAL A 1 49 ? -7.842 0.590 1.443 1.00 0.00 52 VAL A O 16
ATOM 17592 N N . ILE A 1 50 ? -8.890 2.575 1.459 1.00 0.00 53 ILE A N 16
ATOM 17593 C CA . ILE A 1 50 ? -9.102 2.604 0.022 1.00 0.00 53 ILE A CA 16
ATOM 17594 C C . ILE A 1 50 ? -8.041 3.457 -0.668 1.00 0.00 53 ILE A C 16
ATOM 17595 O O . ILE A 1 50 ? -7.120 3.968 -0.025 1.00 0.00 53 ILE A O 16
ATOM 17611 N N . ASP A 1 51 ? -8.195 3.626 -1.974 1.00 0.00 54 ASP A N 16
ATOM 17612 C CA . ASP A 1 51 ? -7.224 4.339 -2.801 1.00 0.00 54 ASP A CA 16
ATOM 17613 C C . ASP A 1 51 ? -7.207 5.837 -2.504 1.00 0.00 54 ASP A C 16
ATOM 17614 O O . ASP A 1 51 ? -6.336 6.560 -2.983 1.00 0.00 54 ASP A O 16
ATOM 17623 N N . GLU A 1 52 ? -8.164 6.289 -1.710 1.00 0.00 55 GLU A N 16
ATOM 17624 C CA . GLU A 1 52 ? -8.302 7.703 -1.379 1.00 0.00 55 GLU A CA 16
ATOM 17625 C C . GLU A 1 52 ? -7.349 8.100 -0.246 1.00 0.00 55 GLU A C 16
ATOM 17626 O O . GLU A 1 52 ? -7.152 9.282 0.032 1.00 0.00 55 GLU A O 16
ATOM 17638 N N . GLU A 1 53 ? -6.748 7.106 0.391 1.00 0.00 56 GLU A N 16
ATOM 17639 C CA . GLU A 1 53 ? -5.904 7.342 1.558 1.00 0.00 56 GLU A CA 16
ATOM 17640 C C . GLU A 1 53 ? -4.464 7.670 1.176 1.00 0.00 56 GLU A C 16
ATOM 17641 O O . GLU A 1 53 ? -3.938 7.159 0.190 1.00 0.00 56 GLU A O 16
ATOM 17653 N N . GLU A 1 54 ? -3.834 8.528 1.968 1.00 0.00 57 GLU A N 16
ATOM 17654 C CA . GLU A 1 54 ? -2.416 8.829 1.798 1.00 0.00 57 GLU A CA 16
ATOM 17655 C C . GLU A 1 54 ? -1.558 7.745 2.437 1.00 0.00 57 GLU A C 16
ATOM 17656 O O . GLU A 1 54 ? -2.030 6.983 3.290 1.00 0.00 57 GLU A O 16
ATOM 17668 N N . ILE A 1 55 ? -0.300 7.688 2.023 1.00 0.00 58 ILE A N 16
ATOM 17669 C CA . ILE A 1 55 ? 0.669 6.769 2.599 1.00 0.00 58 ILE A CA 16
ATOM 17670 C C . ILE A 1 55 ? 1.628 7.547 3.493 1.00 0.00 58 ILE A C 16
ATOM 17671 O O . ILE A 1 55 ? 1.914 8.714 3.229 1.00 0.00 58 ILE A O 16
ATOM 17687 N N . PHE A 1 56 ? 2.104 6.917 4.556 1.00 0.00 59 PHE A N 16
ATOM 17688 C CA . PHE A 1 56 ? 2.993 7.588 5.490 1.00 0.00 59 PHE A CA 16
ATOM 17689 C C . PHE A 1 56 ? 4.401 7.012 5.426 1.00 0.00 59 PHE A C 16
ATOM 17690 O O . PHE A 1 56 ? 4.600 5.848 5.079 1.00 0.00 59 PHE A O 16
ATOM 17707 N N . ASP A 1 57 ? 5.374 7.848 5.747 1.00 0.00 60 ASP A N 16
ATOM 17708 C CA . ASP A 1 57 ? 6.752 7.403 5.883 1.00 0.00 60 ASP A CA 16
ATOM 17709 C C . ASP A 1 57 ? 6.895 6.524 7.119 1.00 0.00 60 ASP A C 16
ATOM 17710 O O . ASP A 1 57 ? 6.597 6.956 8.235 1.00 0.00 60 ASP A O 16
ATOM 17719 N N . GLY A 1 58 ? 7.332 5.292 6.914 1.00 0.00 61 GLY A N 16
ATOM 17720 C CA . GLY A 1 58 ? 7.447 4.355 8.010 1.00 0.00 61 GLY A CA 16
ATOM 17721 C C . GLY A 1 58 ? 6.151 3.607 8.256 1.00 0.00 61 GLY A C 16
ATOM 17722 O O . GLY A 1 58 ? 5.942 3.051 9.335 1.00 0.00 61 GLY A O 16
ATOM 17726 N N . ASP A 1 59 ? 5.278 3.598 7.254 1.00 0.00 62 ASP A N 16
ATOM 17727 C CA . ASP A 1 59 ? 3.992 2.924 7.369 1.00 0.00 62 ASP A CA 16
ATOM 17728 C C . ASP A 1 59 ? 4.078 1.508 6.798 1.00 0.00 62 ASP A C 16
ATOM 17729 O O . ASP A 1 59 ? 4.982 1.192 6.016 1.00 0.00 62 ASP A O 16
ATOM 17738 N N . ILE A 1 60 ? 3.144 0.659 7.196 1.00 0.00 63 ILE A N 16
ATOM 17739 C CA . ILE A 1 60 ? 3.152 -0.744 6.806 1.00 0.00 63 ILE A CA 16
ATOM 17740 C C . ILE A 1 60 ? 1.915 -1.067 5.977 1.00 0.00 63 ILE A C 16
ATOM 17741 O O . ILE A 1 60 ? 0.804 -1.118 6.493 1.00 0.00 63 ILE A O 16
ATOM 17757 N N . ILE A 1 61 ? 2.109 -1.285 4.692 1.00 0.00 64 ILE A N 16
ATOM 17758 C CA . ILE A 1 61 ? 1.001 -1.571 3.802 1.00 0.00 64 ILE A CA 16
ATOM 17759 C C . ILE A 1 61 ? 0.795 -3.077 3.686 1.00 0.00 64 ILE A C 16
ATOM 17760 O O . ILE A 1 61 ? 1.687 -3.811 3.263 1.00 0.00 64 ILE A O 16
ATOM 17776 N N . GLU A 1 62 ? -0.378 -3.531 4.085 1.00 0.00 65 GLU A N 16
ATOM 17777 C CA . GLU A 1 62 ? -0.724 -4.938 4.002 1.00 0.00 65 GLU A CA 16
ATOM 17778 C C . GLU A 1 62 ? -1.692 -5.159 2.852 1.00 0.00 65 GLU A C 16
ATOM 17779 O O . GLU A 1 62 ? -2.805 -4.632 2.860 1.00 0.00 65 GLU A O 16
ATOM 17791 N N . VAL A 1 63 ? -1.264 -5.910 1.853 1.00 0.00 66 VAL A N 16
ATOM 17792 C CA . VAL A 1 63 ? -2.110 -6.187 0.706 1.00 0.00 66 VAL A CA 16
ATOM 17793 C C . VAL A 1 63 ? -2.718 -7.574 0.828 1.00 0.00 66 VAL A C 16
ATOM 17794 O O . VAL A 1 63 ? -2.055 -8.587 0.599 1.00 0.00 66 VAL A O 16
ATOM 17807 N N . ILE A 1 64 ? -3.980 -7.606 1.211 1.00 0.00 67 ILE A N 16
ATOM 17808 C CA . ILE A 1 64 ? -4.691 -8.853 1.393 1.00 0.00 67 ILE A CA 16
ATOM 17809 C C . ILE A 1 64 ? -5.428 -9.225 0.121 1.00 0.00 67 ILE A C 16
ATOM 17810 O O . ILE A 1 64 ? -6.540 -8.759 -0.124 1.00 0.00 67 ILE A O 16
ATOM 17826 N N . ARG A 1 65 ? -4.785 -10.016 -0.713 1.00 0.00 68 ARG A N 16
ATOM 17827 C CA . ARG A 1 65 ? -5.463 -10.594 -1.854 1.00 0.00 68 ARG A CA 16
ATOM 17828 C C . ARG A 1 65 ? -6.459 -11.633 -1.354 1.00 0.00 68 ARG A C 16
ATOM 17829 O O . ARG A 1 65 ? -6.263 -12.221 -0.286 1.00 0.00 68 ARG A O 16
ATOM 17850 N N . VAL A 1 66 ? -7.516 -11.869 -2.107 1.00 0.00 69 VAL A N 16
ATOM 17851 C CA . VAL A 1 66 ? -8.549 -12.785 -1.660 1.00 0.00 69 VAL A CA 16
ATOM 17852 C C . VAL A 1 66 ? -8.123 -14.218 -1.926 1.00 0.00 69 VAL A C 16
ATOM 17853 O O . VAL A 1 66 ? -7.409 -14.494 -2.895 1.00 0.00 69 VAL A O 16
ATOM 17866 N N . ILE A 1 67 ? -8.530 -15.125 -1.055 1.00 0.00 70 ILE A N 16
ATOM 17867 C CA . ILE A 1 67 ? -8.097 -16.501 -1.166 1.00 0.00 70 ILE A CA 16
ATOM 17868 C C . ILE A 1 67 ? -8.893 -17.208 -2.264 1.00 0.00 70 ILE A C 16
ATOM 17869 O O . ILE A 1 67 ? -10.069 -17.550 -2.123 1.00 0.00 70 ILE A O 16
ATOM 17885 N N . TYR A 1 68 ? -8.239 -17.340 -3.391 1.00 0.00 71 TYR A N 16
ATOM 17886 C CA . TYR A 1 68 ? -8.758 -18.068 -4.524 1.00 0.00 71 TYR A CA 16
ATOM 17887 C C . TYR A 1 68 ? -7.561 -18.606 -5.271 1.00 0.00 71 TYR A C 16
ATOM 17888 O O . TYR A 1 68 ? -7.287 -19.804 -5.247 1.00 0.00 71 TYR A O 16
ATOM 17906 N N . GLY A 1 69 ? -6.840 -17.676 -5.895 1.00 0.00 72 GLY A N 16
ATOM 17907 C CA . GLY A 1 69 ? -5.499 -17.930 -6.377 1.00 0.00 72 GLY A CA 16
ATOM 17908 C C . GLY A 1 69 ? -5.370 -19.174 -7.229 1.00 0.00 72 GLY A C 16
ATOM 17909 O O . GLY A 1 69 ? -5.740 -19.183 -8.405 1.00 0.00 72 GLY A O 16
ATOM 17913 N N . GLY A 1 70 ? -4.840 -20.220 -6.621 1.00 0.00 73 GLY A N 16
ATOM 17914 C CA . GLY A 1 70 ? -4.612 -21.463 -7.315 1.00 0.00 73 GLY A CA 16
ATOM 17915 C C . GLY A 1 70 ? -3.971 -22.482 -6.408 1.00 0.00 73 GLY A C 16
ATOM 17916 O O . GLY A 1 70 ? -4.278 -22.480 -5.197 1.00 0.00 73 GLY A O 16
ATOM 17921 N N . MET A 1 1 ? 8.033 20.325 5.586 1.00 0.00 4 MET A N 17
ATOM 17922 C CA . MET A 1 1 ? 7.481 19.375 4.589 1.00 0.00 4 MET A CA 17
ATOM 17923 C C . MET A 1 1 ? 8.247 18.065 4.625 1.00 0.00 4 MET A C 17
ATOM 17924 O O . MET A 1 1 ? 9.466 18.056 4.792 1.00 0.00 4 MET A O 17
ATOM 17940 N N . VAL A 1 2 ? 7.535 16.961 4.466 1.00 0.00 5 VAL A N 17
ATOM 17941 C CA . VAL A 1 2 ? 8.167 15.651 4.475 1.00 0.00 5 VAL A CA 17
ATOM 17942 C C . VAL A 1 2 ? 8.251 15.099 3.060 1.00 0.00 5 VAL A C 17
ATOM 17943 O O . VAL A 1 2 ? 7.247 14.687 2.482 1.00 0.00 5 VAL A O 17
ATOM 17956 N N . ILE A 1 3 ? 9.447 15.120 2.500 1.00 0.00 6 ILE A N 17
ATOM 17957 C CA . ILE A 1 3 ? 9.675 14.593 1.165 1.00 0.00 6 ILE A CA 17
ATOM 17958 C C . ILE A 1 3 ? 10.545 13.346 1.253 1.00 0.00 6 ILE A C 17
ATOM 17959 O O . ILE A 1 3 ? 11.585 13.355 1.912 1.00 0.00 6 ILE A O 17
ATOM 17975 N N . GLY A 1 4 ? 10.111 12.277 0.602 1.00 0.00 7 GLY A N 17
ATOM 17976 C CA . GLY A 1 4 ? 10.833 11.025 0.678 1.00 0.00 7 GLY A CA 17
ATOM 17977 C C . GLY A 1 4 ? 10.425 10.228 1.894 1.00 0.00 7 GLY A C 17
ATOM 17978 O O . GLY A 1 4 ? 10.865 10.514 3.004 1.00 0.00 7 GLY A O 17
ATOM 17982 N N . MET A 1 5 ? 9.570 9.239 1.691 1.00 0.00 8 MET A N 17
ATOM 17983 C CA . MET A 1 5 ? 9.050 8.447 2.797 1.00 0.00 8 MET A CA 17
ATOM 17984 C C . MET A 1 5 ? 9.281 6.963 2.556 1.00 0.00 8 MET A C 17
ATOM 17985 O O . MET A 1 5 ? 9.343 6.512 1.410 1.00 0.00 8 MET A O 17
ATOM 17999 N N . LYS A 1 6 ? 9.449 6.221 3.642 1.00 0.00 9 LYS A N 17
ATOM 18000 C CA . LYS A 1 6 ? 9.611 4.776 3.571 1.00 0.00 9 LYS A CA 17
ATOM 18001 C C . LYS A 1 6 ? 8.380 4.080 4.125 1.00 0.00 9 LYS A C 17
ATOM 18002 O O . LYS A 1 6 ? 7.807 4.524 5.120 1.00 0.00 9 LYS A O 17
ATOM 18021 N N . PHE A 1 7 ? 7.977 2.997 3.485 1.00 0.00 10 PHE A N 17
ATOM 18022 C CA . PHE A 1 7 ? 6.883 2.189 3.989 1.00 0.00 10 PHE A CA 17
ATOM 18023 C C . PHE A 1 7 ? 7.124 0.722 3.675 1.00 0.00 10 PHE A C 17
ATOM 18024 O O . PHE A 1 7 ? 7.822 0.385 2.717 1.00 0.00 10 PHE A O 17
ATOM 18041 N N . THR A 1 8 ? 6.569 -0.149 4.494 1.00 0.00 11 THR A N 17
ATOM 18042 C CA . THR A 1 8 ? 6.727 -1.573 4.290 1.00 0.00 11 THR A CA 17
ATOM 18043 C C . THR A 1 8 ? 5.398 -2.185 3.864 1.00 0.00 11 THR A C 17
ATOM 18044 O O . THR A 1 8 ? 4.418 -2.130 4.606 1.00 0.00 11 THR A O 17
ATOM 18055 N N . VAL A 1 9 ? 5.367 -2.753 2.670 1.00 0.00 12 VAL A N 17
ATOM 18056 C CA . VAL A 1 9 ? 4.144 -3.321 2.129 1.00 0.00 12 VAL A CA 17
ATOM 18057 C C . VAL A 1 9 ? 4.245 -4.844 2.042 1.00 0.00 12 VAL A C 17
ATOM 18058 O O . VAL A 1 9 ? 5.247 -5.382 1.574 1.00 0.00 12 VAL A O 17
ATOM 18071 N N . ILE A 1 10 ? 3.225 -5.540 2.521 1.00 0.00 13 ILE A N 17
ATOM 18072 C CA . ILE A 1 10 ? 3.216 -6.990 2.448 1.00 0.00 13 ILE A CA 17
ATOM 18073 C C . ILE A 1 10 ? 2.615 -7.422 1.109 1.00 0.00 13 ILE A C 17
ATOM 18074 O O . ILE A 1 10 ? 1.519 -6.992 0.726 1.00 0.00 13 ILE A O 17
ATOM 18090 N N . THR A 1 11 ? 3.385 -8.219 0.381 1.00 0.00 14 THR A N 17
ATOM 18091 C CA . THR A 1 11 ? 3.004 -8.690 -0.939 1.00 0.00 14 THR A CA 17
ATOM 18092 C C . THR A 1 11 ? 3.281 -10.189 -1.068 1.00 0.00 14 THR A C 17
ATOM 18093 O O . THR A 1 11 ? 3.624 -10.842 -0.084 1.00 0.00 14 THR A O 17
ATOM 18104 N N . ASP A 1 12 ? 3.156 -10.733 -2.277 1.00 0.00 15 ASP A N 17
ATOM 18105 C CA . ASP A 1 12 ? 3.260 -12.180 -2.473 1.00 0.00 15 ASP A CA 17
ATOM 18106 C C . ASP A 1 12 ? 4.712 -12.656 -2.379 1.00 0.00 15 ASP A C 17
ATOM 18107 O O . ASP A 1 12 ? 4.970 -13.800 -2.004 1.00 0.00 15 ASP A O 17
ATOM 18116 N N . ASP A 1 13 ? 5.658 -11.777 -2.702 1.00 0.00 16 ASP A N 17
ATOM 18117 C CA . ASP A 1 13 ? 7.076 -12.125 -2.609 1.00 0.00 16 ASP A CA 17
ATOM 18118 C C . ASP A 1 13 ? 7.576 -11.929 -1.186 1.00 0.00 16 ASP A C 17
ATOM 18119 O O . ASP A 1 13 ? 8.705 -12.290 -0.853 1.00 0.00 16 ASP A O 17
ATOM 18128 N N . GLY A 1 14 ? 6.717 -11.375 -0.343 1.00 0.00 17 GLY A N 17
ATOM 18129 C CA . GLY A 1 14 ? 7.080 -11.117 1.030 1.00 0.00 17 GLY A CA 17
ATOM 18130 C C . GLY A 1 14 ? 6.724 -9.708 1.441 1.00 0.00 17 GLY A C 17
ATOM 18131 O O . GLY A 1 14 ? 6.072 -8.979 0.687 1.00 0.00 17 GLY A O 17
ATOM 18135 N N . LYS A 1 15 ? 7.132 -9.322 2.637 1.00 0.00 18 LYS A N 17
ATOM 18136 C CA . LYS A 1 15 ? 6.885 -7.976 3.121 1.00 0.00 18 LYS A CA 17
ATOM 18137 C C . LYS A 1 15 ? 8.048 -7.069 2.739 1.00 0.00 18 LYS A C 17
ATOM 18138 O O . LYS A 1 15 ? 9.136 -7.151 3.313 1.00 0.00 18 LYS A O 17
ATOM 18157 N N . LYS A 1 16 ? 7.803 -6.211 1.763 1.00 0.00 19 LYS A N 17
ATOM 18158 C CA . LYS A 1 16 ? 8.856 -5.429 1.140 1.00 0.00 19 LYS A CA 17
ATOM 18159 C C . LYS A 1 16 ? 8.836 -3.987 1.632 1.00 0.00 19 LYS A C 17
ATOM 18160 O O . LYS A 1 16 ? 7.832 -3.286 1.501 1.00 0.00 19 LYS A O 17
ATOM 18179 N N . ILE A 1 17 ? 9.943 -3.554 2.213 1.00 0.00 20 ILE A N 17
ATOM 18180 C CA . ILE A 1 17 ? 10.109 -2.160 2.592 1.00 0.00 20 ILE A CA 17
ATOM 18181 C C . ILE A 1 17 ? 10.783 -1.406 1.446 1.00 0.00 20 ILE A C 17
ATOM 18182 O O . ILE A 1 17 ? 11.826 -1.821 0.937 1.00 0.00 20 ILE A O 17
ATOM 18198 N N . LEU A 1 18 ? 10.159 -0.323 1.012 1.00 0.00 21 LEU A N 17
ATOM 18199 C CA . LEU A 1 18 ? 10.725 0.505 -0.037 1.00 0.00 21 LEU A CA 17
ATOM 18200 C C . LEU A 1 18 ? 10.402 1.970 0.223 1.00 0.00 21 LEU A C 17
ATOM 18201 O O . LEU A 1 18 ? 9.518 2.285 1.024 1.00 0.00 21 LEU A O 17
ATOM 18217 N N . GLU A 1 19 ? 11.127 2.861 -0.430 1.00 0.00 22 GLU A N 17
ATOM 18218 C CA . GLU A 1 19 ? 10.906 4.284 -0.256 1.00 0.00 22 GLU A CA 17
ATOM 18219 C C . GLU A 1 19 ? 10.341 4.905 -1.522 1.00 0.00 22 GLU A C 17
ATOM 18220 O O . GLU A 1 19 ? 10.384 4.308 -2.598 1.00 0.00 22 GLU A O 17
ATOM 18232 N N . SER A 1 20 ? 9.781 6.088 -1.376 1.00 0.00 23 SER A N 17
ATOM 18233 C CA . SER A 1 20 ? 9.260 6.835 -2.499 1.00 0.00 23 SER A CA 17
ATOM 18234 C C . SER A 1 20 ? 9.797 8.257 -2.447 1.00 0.00 23 SER A C 17
ATOM 18235 O O . SER A 1 20 ? 9.912 8.835 -1.364 1.00 0.00 23 SER A O 17
ATOM 18243 N N . GLY A 1 21 ? 10.137 8.803 -3.612 1.00 0.00 24 GLY A N 17
ATOM 18244 C CA . GLY A 1 21 ? 10.679 10.150 -3.686 1.00 0.00 24 GLY A CA 17
ATOM 18245 C C . GLY A 1 21 ? 9.791 11.171 -3.005 1.00 0.00 24 GLY A C 17
ATOM 18246 O O . GLY A 1 21 ? 10.277 12.087 -2.343 1.00 0.00 24 GLY A O 17
ATOM 18250 N N . ALA A 1 22 ? 8.490 10.999 -3.159 1.00 0.00 25 ALA A N 17
ATOM 18251 C CA . ALA A 1 22 ? 7.516 11.859 -2.513 1.00 0.00 25 ALA A CA 17
ATOM 18252 C C . ALA A 1 22 ? 6.370 11.018 -1.969 1.00 0.00 25 ALA A C 17
ATOM 18253 O O . ALA A 1 22 ? 6.106 9.931 -2.485 1.00 0.00 25 ALA A O 17
ATOM 18260 N N . PRO A 1 23 ? 5.702 11.482 -0.900 1.00 0.00 26 PRO A N 17
ATOM 18261 C CA . PRO A 1 23 ? 4.515 10.809 -0.363 1.00 0.00 26 PRO A CA 17
ATOM 18262 C C . PRO A 1 23 ? 3.415 10.712 -1.412 1.00 0.00 26 PRO A C 17
ATOM 18263 O O . PRO A 1 23 ? 3.063 11.708 -2.046 1.00 0.00 26 PRO A O 17
ATOM 18274 N N . ARG A 1 24 ? 2.893 9.511 -1.613 1.00 0.00 27 ARG A N 17
ATOM 18275 C CA . ARG A 1 24 ? 1.897 9.280 -2.650 1.00 0.00 27 ARG A CA 17
ATOM 18276 C C . ARG A 1 24 ? 0.693 8.552 -2.077 1.00 0.00 27 ARG A C 17
ATOM 18277 O O . ARG A 1 24 ? 0.716 8.093 -0.936 1.00 0.00 27 ARG A O 17
ATOM 18298 N N . ARG A 1 25 ? -0.352 8.457 -2.875 1.00 0.00 28 ARG A N 17
ATOM 18299 C CA . ARG A 1 25 ? -1.560 7.751 -2.491 1.00 0.00 28 ARG A CA 17
ATOM 18300 C C . ARG A 1 25 ? -1.348 6.241 -2.614 1.00 0.00 28 ARG A C 17
ATOM 18301 O O . ARG A 1 25 ? -0.480 5.795 -3.366 1.00 0.00 28 ARG A O 17
ATOM 18322 N N . ILE A 1 26 ? -2.124 5.463 -1.863 1.00 0.00 29 ILE A N 17
ATOM 18323 C CA . ILE A 1 26 ? -2.076 4.003 -1.959 1.00 0.00 29 ILE A CA 17
ATOM 18324 C C . ILE A 1 26 ? -2.264 3.576 -3.411 1.00 0.00 29 ILE A C 17
ATOM 18325 O O . ILE A 1 26 ? -1.515 2.755 -3.948 1.00 0.00 29 ILE A O 17
ATOM 18341 N N . LYS A 1 27 ? -3.261 4.176 -4.041 1.00 0.00 30 LYS A N 17
ATOM 18342 C CA . LYS A 1 27 ? -3.608 3.882 -5.421 1.00 0.00 30 LYS A CA 17
ATOM 18343 C C . LYS A 1 27 ? -2.571 4.452 -6.392 1.00 0.00 30 LYS A C 17
ATOM 18344 O O . LYS A 1 27 ? -2.470 4.002 -7.529 1.00 0.00 30 LYS A O 17
ATOM 18363 N N . ASP A 1 28 ? -1.796 5.437 -5.947 1.00 0.00 31 ASP A N 17
ATOM 18364 C CA . ASP A 1 28 ? -0.727 5.987 -6.780 1.00 0.00 31 ASP A CA 17
ATOM 18365 C C . ASP A 1 28 ? 0.345 4.940 -6.995 1.00 0.00 31 ASP A C 17
ATOM 18366 O O . ASP A 1 28 ? 0.711 4.629 -8.127 1.00 0.00 31 ASP A O 17
ATOM 18375 N N . VAL A 1 29 ? 0.832 4.392 -5.890 1.00 0.00 32 VAL A N 17
ATOM 18376 C CA . VAL A 1 29 ? 1.902 3.407 -5.926 1.00 0.00 32 VAL A CA 17
ATOM 18377 C C . VAL A 1 29 ? 1.421 2.103 -6.553 1.00 0.00 32 VAL A C 17
ATOM 18378 O O . VAL A 1 29 ? 2.051 1.576 -7.471 1.00 0.00 32 VAL A O 17
ATOM 18391 N N . LEU A 1 30 ? 0.290 1.599 -6.074 1.00 0.00 33 LEU A N 17
ATOM 18392 C CA . LEU A 1 30 ? -0.229 0.329 -6.554 1.00 0.00 33 LEU A CA 17
ATOM 18393 C C . LEU A 1 30 ? -0.742 0.468 -7.988 1.00 0.00 33 LEU A C 17
ATOM 18394 O O . LEU A 1 30 ? -0.727 -0.493 -8.757 1.00 0.00 33 LEU A O 17
ATOM 18410 N N . GLY A 1 31 ? -1.192 1.671 -8.342 1.00 0.00 34 GLY A N 17
ATOM 18411 C CA . GLY A 1 31 ? -1.595 1.945 -9.709 1.00 0.00 34 GLY A CA 17
ATOM 18412 C C . GLY A 1 31 ? -0.429 1.870 -10.675 1.00 0.00 34 GLY A C 17
ATOM 18413 O O . GLY A 1 31 ? -0.569 1.358 -11.785 1.00 0.00 34 GLY A O 17
ATOM 18417 N N . GLU A 1 32 ? 0.728 2.371 -10.251 1.00 0.00 35 GLU A N 17
ATOM 18418 C CA . GLU A 1 32 ? 1.941 2.302 -11.062 1.00 0.00 35 GLU A CA 17
ATOM 18419 C C . GLU A 1 32 ? 2.343 0.852 -11.306 1.00 0.00 35 GLU A C 17
ATOM 18420 O O . GLU A 1 32 ? 2.771 0.490 -12.402 1.00 0.00 35 GLU A O 17
ATOM 18432 N N . LEU A 1 33 ? 2.184 0.023 -10.282 1.00 0.00 36 LEU A N 17
ATOM 18433 C CA . LEU A 1 33 ? 2.520 -1.395 -10.380 1.00 0.00 36 LEU A CA 17
ATOM 18434 C C . LEU A 1 33 ? 1.458 -2.157 -11.174 1.00 0.00 36 LEU A C 17
ATOM 18435 O O . LEU A 1 33 ? 1.694 -3.286 -11.607 1.00 0.00 36 LEU A O 17
ATOM 18451 N N . GLU A 1 34 ? 0.301 -1.518 -11.360 1.00 0.00 37 GLU A N 17
ATOM 18452 C CA . GLU A 1 34 ? -0.842 -2.112 -12.047 1.00 0.00 37 GLU A CA 17
ATOM 18453 C C . GLU A 1 34 ? -1.301 -3.386 -11.341 1.00 0.00 37 GLU A C 17
ATOM 18454 O O . GLU A 1 34 ? -1.017 -4.503 -11.778 1.00 0.00 37 GLU A O 17
ATOM 18466 N N . ILE A 1 35 ? -1.978 -3.202 -10.218 1.00 0.00 38 ILE A N 17
ATOM 18467 C CA . ILE A 1 35 ? -2.546 -4.308 -9.463 1.00 0.00 38 ILE A CA 17
ATOM 18468 C C . ILE A 1 35 ? -3.977 -3.962 -9.067 1.00 0.00 38 ILE A C 17
ATOM 18469 O O . ILE A 1 35 ? -4.230 -2.863 -8.575 1.00 0.00 38 ILE A O 17
ATOM 18485 N N . PRO A 1 36 ? -4.937 -4.871 -9.318 1.00 0.00 39 PRO A N 17
ATOM 18486 C CA . PRO A 1 36 ? -6.351 -4.646 -8.989 1.00 0.00 39 PRO A CA 17
ATOM 18487 C C . PRO A 1 36 ? -6.581 -4.378 -7.500 1.00 0.00 39 PRO A C 17
ATOM 18488 O O . PRO A 1 36 ? -6.794 -5.300 -6.709 1.00 0.00 39 PRO A O 17
ATOM 18499 N N . ILE A 1 37 ? -6.534 -3.105 -7.133 1.00 0.00 40 ILE A N 17
ATOM 18500 C CA . ILE A 1 37 ? -6.709 -2.680 -5.747 1.00 0.00 40 ILE A CA 17
ATOM 18501 C C . ILE A 1 37 ? -8.183 -2.746 -5.344 1.00 0.00 40 ILE A C 17
ATOM 18502 O O . ILE A 1 37 ? -8.536 -2.630 -4.171 1.00 0.00 40 ILE A O 17
ATOM 18518 N N . GLU A 1 38 ? -9.033 -2.964 -6.335 1.00 0.00 41 GLU A N 17
ATOM 18519 C CA . GLU A 1 38 ? -10.473 -2.993 -6.132 1.00 0.00 41 GLU A CA 17
ATOM 18520 C C . GLU A 1 38 ? -10.925 -4.291 -5.462 1.00 0.00 41 GLU A C 17
ATOM 18521 O O . GLU A 1 38 ? -11.744 -4.270 -4.544 1.00 0.00 41 GLU A O 17
ATOM 18533 N N . THR A 1 39 ? -10.376 -5.415 -5.909 1.00 0.00 42 THR A N 17
ATOM 18534 C CA . THR A 1 39 ? -10.884 -6.716 -5.494 1.00 0.00 42 THR A CA 17
ATOM 18535 C C . THR A 1 39 ? -10.108 -7.295 -4.310 1.00 0.00 42 THR A C 17
ATOM 18536 O O . THR A 1 39 ? -10.472 -8.345 -3.784 1.00 0.00 42 THR A O 17
ATOM 18547 N N . VAL A 1 40 ? -9.043 -6.629 -3.890 1.00 0.00 43 VAL A N 17
ATOM 18548 C CA . VAL A 1 40 ? -8.259 -7.123 -2.765 1.00 0.00 43 VAL A CA 17
ATOM 18549 C C . VAL A 1 40 ? -8.329 -6.157 -1.587 1.00 0.00 43 VAL A C 17
ATOM 18550 O O . VAL A 1 40 ? -8.800 -5.027 -1.726 1.00 0.00 43 VAL A O 17
ATOM 18563 N N . VAL A 1 41 ? -7.866 -6.608 -0.430 1.00 0.00 44 VAL A N 17
ATOM 18564 C CA . VAL A 1 41 ? -7.993 -5.837 0.794 1.00 0.00 44 VAL A CA 17
ATOM 18565 C C . VAL A 1 41 ? -6.722 -5.062 1.097 1.00 0.00 44 VAL A C 17
ATOM 18566 O O . VAL A 1 41 ? -5.637 -5.636 1.196 1.00 0.00 44 VAL A O 17
ATOM 18579 N N . VAL A 1 42 ? -6.870 -3.752 1.232 1.00 0.00 45 VAL A N 17
ATOM 18580 C CA . VAL A 1 42 ? -5.759 -2.892 1.598 1.00 0.00 45 VAL A CA 17
ATOM 18581 C C . VAL A 1 42 ? -5.875 -2.488 3.064 1.00 0.00 45 VAL A C 17
ATOM 18582 O O . VAL A 1 42 ? -6.909 -1.982 3.506 1.00 0.00 45 VAL A O 17
ATOM 18595 N N . LYS A 1 43 ? -4.815 -2.723 3.811 1.00 0.00 46 LYS A N 17
ATOM 18596 C CA . LYS A 1 43 ? -4.779 -2.389 5.221 1.00 0.00 46 LYS A CA 17
ATOM 18597 C C . LYS A 1 43 ? -3.669 -1.390 5.505 1.00 0.00 46 LYS A C 17
ATOM 18598 O O . LYS A 1 43 ? -2.488 -1.699 5.358 1.00 0.00 46 LYS A O 17
ATOM 18617 N N . LYS A 1 44 ? -4.052 -0.195 5.911 1.00 0.00 47 LYS A N 17
ATOM 18618 C CA . LYS A 1 44 ? -3.086 0.829 6.257 1.00 0.00 47 LYS A CA 17
ATOM 18619 C C . LYS A 1 44 ? -2.808 0.792 7.752 1.00 0.00 47 LYS A C 17
ATOM 18620 O O . LYS A 1 44 ? -3.679 1.102 8.570 1.00 0.00 47 LYS A O 17
ATOM 18639 N N . ASN A 1 45 ? -1.601 0.360 8.090 1.00 0.00 48 ASN A N 17
ATOM 18640 C CA . ASN A 1 45 ? -1.143 0.245 9.472 1.00 0.00 48 ASN A CA 17
ATOM 18641 C C . ASN A 1 45 ? -1.962 -0.805 10.225 1.00 0.00 48 ASN A C 17
ATOM 18642 O O . ASN A 1 45 ? -1.951 -0.859 11.454 1.00 0.00 48 ASN A O 17
ATOM 18653 N N . GLY A 1 46 ? -2.660 -1.651 9.471 1.00 0.00 49 GLY A N 17
ATOM 18654 C CA . GLY A 1 46 ? -3.464 -2.699 10.069 1.00 0.00 49 GLY A CA 17
ATOM 18655 C C . GLY A 1 46 ? -4.949 -2.503 9.827 1.00 0.00 49 GLY A C 17
ATOM 18656 O O . GLY A 1 46 ? -5.707 -3.472 9.748 1.00 0.00 49 GLY A O 17
ATOM 18660 N N . GLN A 1 47 ? -5.365 -1.251 9.689 1.00 0.00 50 GLN A N 17
ATOM 18661 C CA . GLN A 1 47 ? -6.776 -0.926 9.525 1.00 0.00 50 GLN A CA 17
ATOM 18662 C C . GLN A 1 47 ? -7.170 -0.954 8.052 1.00 0.00 50 GLN A C 17
ATOM 18663 O O . GLN A 1 47 ? -6.400 -0.530 7.192 1.00 0.00 50 GLN A O 17
ATOM 18677 N N . ILE A 1 48 ? -8.360 -1.464 7.764 1.00 0.00 51 ILE A N 17
ATOM 18678 C CA . ILE A 1 48 ? -8.866 -1.497 6.396 1.00 0.00 51 ILE A CA 17
ATOM 18679 C C . ILE A 1 48 ? -9.194 -0.081 5.930 1.00 0.00 51 ILE A C 17
ATOM 18680 O O . ILE A 1 48 ? -10.037 0.597 6.519 1.00 0.00 51 ILE A O 17
ATOM 18696 N N . VAL A 1 49 ? -8.517 0.365 4.883 1.00 0.00 52 VAL A N 17
ATOM 18697 C CA . VAL A 1 49 ? -8.714 1.710 4.370 1.00 0.00 52 VAL A CA 17
ATOM 18698 C C . VAL A 1 49 ? -9.129 1.680 2.909 1.00 0.00 52 VAL A C 17
ATOM 18699 O O . VAL A 1 49 ? -9.098 0.631 2.259 1.00 0.00 52 VAL A O 17
ATOM 18712 N N . ILE A 1 50 ? -9.533 2.832 2.404 1.00 0.00 53 ILE A N 17
ATOM 18713 C CA . ILE A 1 50 ? -9.870 2.972 1.000 1.00 0.00 53 ILE A CA 17
ATOM 18714 C C . ILE A 1 50 ? -8.632 3.318 0.174 1.00 0.00 53 ILE A C 17
ATOM 18715 O O . ILE A 1 50 ? -7.595 3.704 0.717 1.00 0.00 53 ILE A O 17
ATOM 18731 N N . ASP A 1 51 ? -8.757 3.187 -1.140 1.00 0.00 54 ASP A N 17
ATOM 18732 C CA . ASP A 1 51 ? -7.633 3.377 -2.055 1.00 0.00 54 ASP A CA 17
ATOM 18733 C C . ASP A 1 51 ? -7.215 4.841 -2.154 1.00 0.00 54 ASP A C 17
ATOM 18734 O O . ASP A 1 51 ? -6.160 5.157 -2.707 1.00 0.00 54 ASP A O 17
ATOM 18743 N N . GLU A 1 52 ? -8.030 5.725 -1.601 1.00 0.00 55 GLU A N 17
ATOM 18744 C CA . GLU A 1 52 ? -7.787 7.155 -1.710 1.00 0.00 55 GLU A CA 17
ATOM 18745 C C . GLU A 1 52 ? -6.798 7.637 -0.647 1.00 0.00 55 GLU A C 17
ATOM 18746 O O . GLU A 1 52 ? -6.333 8.775 -0.695 1.00 0.00 55 GLU A O 17
ATOM 18758 N N . GLU A 1 53 ? -6.475 6.766 0.307 1.00 0.00 56 GLU A N 17
ATOM 18759 C CA . GLU A 1 53 ? -5.569 7.120 1.398 1.00 0.00 56 GLU A CA 17
ATOM 18760 C C . GLU A 1 53 ? -4.146 7.369 0.904 1.00 0.00 56 GLU A C 17
ATOM 18761 O O . GLU A 1 53 ? -3.706 6.780 -0.080 1.00 0.00 56 GLU A O 17
ATOM 18773 N N . GLU A 1 54 ? -3.433 8.247 1.598 1.00 0.00 57 GLU A N 17
ATOM 18774 C CA . GLU A 1 54 ? -2.065 8.586 1.231 1.00 0.00 57 GLU A CA 17
ATOM 18775 C C . GLU A 1 54 ? -1.074 7.905 2.169 1.00 0.00 57 GLU A C 17
ATOM 18776 O O . GLU A 1 54 ? -1.402 7.606 3.319 1.00 0.00 57 GLU A O 17
ATOM 18788 N N . ILE A 1 55 ? 0.126 7.649 1.672 1.00 0.00 58 ILE A N 17
ATOM 18789 C CA . ILE A 1 55 ? 1.153 6.974 2.457 1.00 0.00 58 ILE A CA 17
ATOM 18790 C C . ILE A 1 55 ? 2.110 7.992 3.076 1.00 0.00 58 ILE A C 17
ATOM 18791 O O . ILE A 1 55 ? 2.445 8.998 2.448 1.00 0.00 58 ILE A O 17
ATOM 18807 N N . PHE A 1 56 ? 2.556 7.719 4.296 1.00 0.00 59 PHE A N 17
ATOM 18808 C CA . PHE A 1 56 ? 3.469 8.606 5.003 1.00 0.00 59 PHE A CA 17
ATOM 18809 C C . PHE A 1 56 ? 4.707 7.836 5.460 1.00 0.00 59 PHE A C 17
ATOM 18810 O O . PHE A 1 56 ? 4.754 6.610 5.350 1.00 0.00 59 PHE A O 17
ATOM 18827 N N . ASP A 1 57 ? 5.701 8.556 5.970 1.00 0.00 60 ASP A N 17
ATOM 18828 C CA . ASP A 1 57 ? 6.977 7.951 6.353 1.00 0.00 60 ASP A CA 17
ATOM 18829 C C . ASP A 1 57 ? 6.835 7.087 7.601 1.00 0.00 60 ASP A C 17
ATOM 18830 O O . ASP A 1 57 ? 6.397 7.561 8.650 1.00 0.00 60 ASP A O 17
ATOM 18839 N N . GLY A 1 58 ? 7.200 5.821 7.476 1.00 0.00 61 GLY A N 17
ATOM 18840 C CA . GLY A 1 58 ? 7.182 4.922 8.612 1.00 0.00 61 GLY A CA 17
ATOM 18841 C C . GLY A 1 58 ? 5.869 4.180 8.741 1.00 0.00 61 GLY A C 17
ATOM 18842 O O . GLY A 1 58 ? 5.589 3.578 9.780 1.00 0.00 61 GLY A O 17
ATOM 18846 N N . ASP A 1 59 ? 5.062 4.215 7.692 1.00 0.00 62 ASP A N 17
ATOM 18847 C CA . ASP A 1 59 ? 3.765 3.556 7.718 1.00 0.00 62 ASP A CA 17
ATOM 18848 C C . ASP A 1 59 ? 3.884 2.127 7.191 1.00 0.00 62 ASP A C 17
ATOM 18849 O O . ASP A 1 59 ? 4.856 1.779 6.515 1.00 0.00 62 ASP A O 17
ATOM 18858 N N . ILE A 1 60 ? 2.897 1.311 7.506 1.00 0.00 63 ILE A N 17
ATOM 18859 C CA . ILE A 1 60 ? 2.906 -0.095 7.140 1.00 0.00 63 ILE A CA 17
ATOM 18860 C C . ILE A 1 60 ? 1.703 -0.410 6.257 1.00 0.00 63 ILE A C 17
ATOM 18861 O O . ILE A 1 60 ? 0.573 -0.103 6.615 1.00 0.00 63 ILE A O 17
ATOM 18877 N N . ILE A 1 61 ? 1.940 -1.015 5.105 1.00 0.00 64 ILE A N 17
ATOM 18878 C CA . ILE A 1 61 ? 0.865 -1.293 4.163 1.00 0.00 64 ILE A CA 17
ATOM 18879 C C . ILE A 1 61 ? 0.690 -2.796 3.964 1.00 0.00 64 ILE A C 17
ATOM 18880 O O . ILE A 1 61 ? 1.586 -3.477 3.473 1.00 0.00 64 ILE A O 17
ATOM 18896 N N . GLU A 1 62 ? -0.462 -3.311 4.348 1.00 0.00 65 GLU A N 17
ATOM 18897 C CA . GLU A 1 62 ? -0.747 -4.727 4.182 1.00 0.00 65 GLU A CA 17
ATOM 18898 C C . GLU A 1 62 ? -1.699 -4.939 3.010 1.00 0.00 65 GLU A C 17
ATOM 18899 O O . GLU A 1 62 ? -2.849 -4.504 3.059 1.00 0.00 65 GLU A O 17
ATOM 18911 N N . VAL A 1 63 ? -1.230 -5.584 1.949 1.00 0.00 66 VAL A N 17
ATOM 18912 C CA . VAL A 1 63 ? -2.107 -5.919 0.842 1.00 0.00 66 VAL A CA 17
ATOM 18913 C C . VAL A 1 63 ? -2.437 -7.405 0.861 1.00 0.00 66 VAL A C 17
ATOM 18914 O O . VAL A 1 63 ? -1.579 -8.257 0.622 1.00 0.00 66 VAL A O 17
ATOM 18927 N N . ILE A 1 64 ? -3.684 -7.706 1.174 1.00 0.00 67 ILE A N 17
ATOM 18928 C CA . ILE A 1 64 ? -4.141 -9.078 1.251 1.00 0.00 67 ILE A CA 17
ATOM 18929 C C . ILE A 1 64 ? -5.148 -9.349 0.143 1.00 0.00 67 ILE A C 17
ATOM 18930 O O . ILE A 1 64 ? -6.260 -8.816 0.157 1.00 0.00 67 ILE A O 17
ATOM 18946 N N . ARG A 1 65 ? -4.741 -10.143 -0.836 1.00 0.00 68 ARG A N 17
ATOM 18947 C CA . ARG A 1 65 ? -5.629 -10.510 -1.926 1.00 0.00 68 ARG A CA 17
ATOM 18948 C C . ARG A 1 65 ? -6.785 -11.352 -1.396 1.00 0.00 68 ARG A C 17
ATOM 18949 O O . ARG A 1 65 ? -6.657 -12.024 -0.370 1.00 0.00 68 ARG A O 17
ATOM 18970 N N . VAL A 1 66 ? -7.902 -11.324 -2.100 1.00 0.00 69 VAL A N 17
ATOM 18971 C CA . VAL A 1 66 ? -9.060 -12.105 -1.705 1.00 0.00 69 VAL A CA 17
ATOM 18972 C C . VAL A 1 66 ? -8.910 -13.536 -2.209 1.00 0.00 69 VAL A C 17
ATOM 18973 O O . VAL A 1 66 ? -8.292 -13.772 -3.250 1.00 0.00 69 VAL A O 17
ATOM 18986 N N . ILE A 1 67 ? -9.440 -14.490 -1.461 1.00 0.00 70 ILE A N 17
ATOM 18987 C CA . ILE A 1 67 ? -9.376 -15.879 -1.867 1.00 0.00 70 ILE A CA 17
ATOM 18988 C C . ILE A 1 67 ? -10.460 -16.176 -2.902 1.00 0.00 70 ILE A C 17
ATOM 18989 O O . ILE A 1 67 ? -11.657 -16.181 -2.601 1.00 0.00 70 ILE A O 17
ATOM 19005 N N . TYR A 1 68 ? -10.034 -16.369 -4.135 1.00 0.00 71 TYR A N 17
ATOM 19006 C CA . TYR A 1 68 ? -10.945 -16.716 -5.208 1.00 0.00 71 TYR A CA 17
ATOM 19007 C C . TYR A 1 68 ? -10.385 -17.891 -5.988 1.00 0.00 71 TYR A C 17
ATOM 19008 O O . TYR A 1 68 ? -9.358 -17.767 -6.658 1.00 0.00 71 TYR A O 17
ATOM 19026 N N . GLY A 1 69 ? -11.041 -19.029 -5.879 1.00 0.00 72 GLY A N 17
ATOM 19027 C CA . GLY A 1 69 ? -10.578 -20.208 -6.571 1.00 0.00 72 GLY A CA 17
ATOM 19028 C C . GLY A 1 69 ? -11.143 -21.477 -5.981 1.00 0.00 72 GLY A C 17
ATOM 19029 O O . GLY A 1 69 ? -10.433 -22.227 -5.312 1.00 0.00 72 GLY A O 17
ATOM 19033 N N . GLY A 1 70 ? -12.425 -21.712 -6.220 1.00 0.00 73 GLY A N 17
ATOM 19034 C CA . GLY A 1 70 ? -13.055 -22.920 -5.737 1.00 0.00 73 GLY A CA 17
ATOM 19035 C C . GLY A 1 70 ? -12.607 -24.128 -6.529 1.00 0.00 73 GLY A C 17
ATOM 19036 O O . GLY A 1 70 ? -12.526 -25.232 -5.954 1.00 0.00 73 GLY A O 17
ATOM 19041 N N . MET A 1 1 ? 10.558 19.692 7.628 1.00 0.00 4 MET A N 18
ATOM 19042 C CA . MET A 1 1 ? 9.532 18.825 7.012 1.00 0.00 4 MET A CA 18
ATOM 19043 C C . MET A 1 1 ? 10.187 17.633 6.339 1.00 0.00 4 MET A C 18
ATOM 19044 O O . MET A 1 1 ? 11.243 17.760 5.718 1.00 0.00 4 MET A O 18
ATOM 19060 N N . VAL A 1 2 ? 9.560 16.476 6.454 1.00 0.00 5 VAL A N 18
ATOM 19061 C CA . VAL A 1 2 ? 10.077 15.272 5.829 1.00 0.00 5 VAL A CA 18
ATOM 19062 C C . VAL A 1 2 ? 9.519 15.140 4.421 1.00 0.00 5 VAL A C 18
ATOM 19063 O O . VAL A 1 2 ? 8.301 15.102 4.226 1.00 0.00 5 VAL A O 18
ATOM 19076 N N . ILE A 1 3 ? 10.410 15.089 3.443 1.00 0.00 6 ILE A N 18
ATOM 19077 C CA . ILE A 1 3 ? 10.000 14.950 2.057 1.00 0.00 6 ILE A CA 18
ATOM 19078 C C . ILE A 1 3 ? 10.242 13.520 1.578 1.00 0.00 6 ILE A C 18
ATOM 19079 O O . ILE A 1 3 ? 11.359 13.004 1.640 1.00 0.00 6 ILE A O 18
ATOM 19095 N N . GLY A 1 4 ? 9.182 12.878 1.122 1.00 0.00 7 GLY A N 18
ATOM 19096 C CA . GLY A 1 4 ? 9.277 11.500 0.699 1.00 0.00 7 GLY A CA 18
ATOM 19097 C C . GLY A 1 4 ? 8.630 10.577 1.702 1.00 0.00 7 GLY A C 18
ATOM 19098 O O . GLY A 1 4 ? 7.985 11.042 2.644 1.00 0.00 7 GLY A O 18
ATOM 19102 N N . MET A 1 5 ? 8.786 9.276 1.507 1.00 0.00 8 MET A N 18
ATOM 19103 C CA . MET A 1 5 ? 8.216 8.302 2.423 1.00 0.00 8 MET A CA 18
ATOM 19104 C C . MET A 1 5 ? 8.901 6.948 2.279 1.00 0.00 8 MET A C 18
ATOM 19105 O O . MET A 1 5 ? 9.042 6.421 1.176 1.00 0.00 8 MET A O 18
ATOM 19119 N N . LYS A 1 6 ? 9.330 6.400 3.399 1.00 0.00 9 LYS A N 18
ATOM 19120 C CA . LYS A 1 6 ? 9.905 5.069 3.438 1.00 0.00 9 LYS A CA 18
ATOM 19121 C C . LYS A 1 6 ? 8.957 4.137 4.181 1.00 0.00 9 LYS A C 18
ATOM 19122 O O . LYS A 1 6 ? 8.746 4.287 5.386 1.00 0.00 9 LYS A O 18
ATOM 19141 N N . PHE A 1 7 ? 8.377 3.190 3.461 1.00 0.00 10 PHE A N 18
ATOM 19142 C CA . PHE A 1 7 ? 7.354 2.322 4.026 1.00 0.00 10 PHE A CA 18
ATOM 19143 C C . PHE A 1 7 ? 7.583 0.880 3.601 1.00 0.00 10 PHE A C 18
ATOM 19144 O O . PHE A 1 7 ? 8.396 0.606 2.714 1.00 0.00 10 PHE A O 18
ATOM 19161 N N . THR A 1 8 ? 6.875 -0.037 4.236 1.00 0.00 11 THR A N 18
ATOM 19162 C CA . THR A 1 8 ? 6.984 -1.440 3.890 1.00 0.00 11 THR A CA 18
ATOM 19163 C C . THR A 1 8 ? 5.631 -1.965 3.421 1.00 0.00 11 THR A C 18
ATOM 19164 O O . THR A 1 8 ? 4.584 -1.509 3.883 1.00 0.00 11 THR A O 18
ATOM 19175 N N . VAL A 1 9 ? 5.659 -2.896 2.486 1.00 0.00 12 VAL A N 18
ATOM 19176 C CA . VAL A 1 9 ? 4.447 -3.528 1.998 1.00 0.00 12 VAL A CA 18
ATOM 19177 C C . VAL A 1 9 ? 4.569 -5.044 2.113 1.00 0.00 12 VAL A C 18
ATOM 19178 O O . VAL A 1 9 ? 5.515 -5.646 1.601 1.00 0.00 12 VAL A O 18
ATOM 19191 N N . ILE A 1 10 ? 3.639 -5.654 2.825 1.00 0.00 13 ILE A N 18
ATOM 19192 C CA . ILE A 1 10 ? 3.662 -7.092 3.013 1.00 0.00 13 ILE A CA 18
ATOM 19193 C C . ILE A 1 10 ? 2.644 -7.759 2.087 1.00 0.00 13 ILE A C 18
ATOM 19194 O O . ILE A 1 10 ? 1.468 -7.390 2.048 1.00 0.00 13 ILE A O 18
ATOM 19210 N N . THR A 1 11 ? 3.129 -8.700 1.291 1.00 0.00 14 THR A N 18
ATOM 19211 C CA . THR A 1 11 ? 2.285 -9.461 0.383 1.00 0.00 14 THR A CA 18
ATOM 19212 C C . THR A 1 11 ? 2.831 -10.889 0.266 1.00 0.00 14 THR A C 18
ATOM 19213 O O . THR A 1 11 ? 3.589 -11.334 1.132 1.00 0.00 14 THR A O 18
ATOM 19224 N N . ASP A 1 12 ? 2.454 -11.604 -0.792 1.00 0.00 15 ASP A N 18
ATOM 19225 C CA . ASP A 1 12 ? 2.970 -12.951 -1.047 1.00 0.00 15 ASP A CA 18
ATOM 19226 C C . ASP A 1 12 ? 4.480 -12.921 -1.222 1.00 0.00 15 ASP A C 18
ATOM 19227 O O . ASP A 1 12 ? 5.178 -13.879 -0.895 1.00 0.00 15 ASP A O 18
ATOM 19236 N N . ASP A 1 13 ? 4.971 -11.797 -1.721 1.00 0.00 16 ASP A N 18
ATOM 19237 C CA . ASP A 1 13 ? 6.397 -11.597 -1.950 1.00 0.00 16 ASP A CA 18
ATOM 19238 C C . ASP A 1 13 ? 7.133 -11.422 -0.625 1.00 0.00 16 ASP A C 18
ATOM 19239 O O . ASP A 1 13 ? 8.355 -11.294 -0.594 1.00 0.00 16 ASP A O 18
ATOM 19248 N N . GLY A 1 14 ? 6.375 -11.413 0.463 1.00 0.00 17 GLY A N 18
ATOM 19249 C CA . GLY A 1 14 ? 6.944 -11.179 1.769 1.00 0.00 17 GLY A CA 18
ATOM 19250 C C . GLY A 1 14 ? 6.728 -9.748 2.205 1.00 0.00 17 GLY A C 18
ATOM 19251 O O . GLY A 1 14 ? 5.930 -9.030 1.599 1.00 0.00 17 GLY A O 18
ATOM 19255 N N . LYS A 1 15 ? 7.415 -9.329 3.252 1.00 0.00 18 LYS A N 18
ATOM 19256 C CA . LYS A 1 15 ? 7.346 -7.947 3.690 1.00 0.00 18 LYS A CA 18
ATOM 19257 C C . LYS A 1 15 ? 8.479 -7.155 3.044 1.00 0.00 18 LYS A C 18
ATOM 19258 O O . LYS A 1 15 ? 9.640 -7.256 3.453 1.00 0.00 18 LYS A O 18
ATOM 19277 N N . LYS A 1 16 ? 8.139 -6.383 2.025 1.00 0.00 19 LYS A N 18
ATOM 19278 C CA . LYS A 1 16 ? 9.131 -5.691 1.221 1.00 0.00 19 LYS A CA 18
ATOM 19279 C C . LYS A 1 16 ? 9.129 -4.199 1.527 1.00 0.00 19 LYS A C 18
ATOM 19280 O O . LYS A 1 16 ? 8.114 -3.521 1.379 1.00 0.00 19 LYS A O 18
ATOM 19299 N N . ILE A 1 17 ? 10.265 -3.699 1.974 1.00 0.00 20 ILE A N 18
ATOM 19300 C CA . ILE A 1 17 ? 10.397 -2.297 2.328 1.00 0.00 20 ILE A CA 18
ATOM 19301 C C . ILE A 1 17 ? 11.044 -1.522 1.176 1.00 0.00 20 ILE A C 18
ATOM 19302 O O . ILE A 1 17 ? 11.990 -1.999 0.550 1.00 0.00 20 ILE A O 18
ATOM 19318 N N . LEU A 1 18 ? 10.509 -0.348 0.873 1.00 0.00 21 LEU A N 18
ATOM 19319 C CA . LEU A 1 18 ? 11.052 0.482 -0.192 1.00 0.00 21 LEU A CA 18
ATOM 19320 C C . LEU A 1 18 ? 11.036 1.954 0.209 1.00 0.00 21 LEU A C 18
ATOM 19321 O O . LEU A 1 18 ? 10.333 2.344 1.145 1.00 0.00 21 LEU A O 18
ATOM 19337 N N . GLU A 1 19 ? 11.811 2.764 -0.498 1.00 0.00 22 GLU A N 18
ATOM 19338 C CA . GLU A 1 19 ? 11.921 4.185 -0.196 1.00 0.00 22 GLU A CA 18
ATOM 19339 C C . GLU A 1 19 ? 11.355 5.007 -1.356 1.00 0.00 22 GLU A C 18
ATOM 19340 O O . GLU A 1 19 ? 11.490 4.625 -2.521 1.00 0.00 22 GLU A O 18
ATOM 19352 N N . SER A 1 20 ? 10.715 6.121 -1.040 1.00 0.00 23 SER A N 18
ATOM 19353 C CA . SER A 1 20 ? 10.088 6.956 -2.053 1.00 0.00 23 SER A CA 18
ATOM 19354 C C . SER A 1 20 ? 10.485 8.415 -1.861 1.00 0.00 23 SER A C 18
ATOM 19355 O O . SER A 1 20 ? 10.405 8.947 -0.753 1.00 0.00 23 SER A O 18
ATOM 19363 N N . GLY A 1 21 ? 10.901 9.059 -2.946 1.00 0.00 24 GLY A N 18
ATOM 19364 C CA . GLY A 1 21 ? 11.323 10.446 -2.882 1.00 0.00 24 GLY A CA 18
ATOM 19365 C C . GLY A 1 21 ? 10.168 11.401 -2.651 1.00 0.00 24 GLY A C 18
ATOM 19366 O O . GLY A 1 21 ? 10.372 12.555 -2.271 1.00 0.00 24 GLY A O 18
ATOM 19370 N N . ALA A 1 22 ? 8.953 10.926 -2.882 1.00 0.00 25 ALA A N 18
ATOM 19371 C CA . ALA A 1 22 ? 7.767 11.745 -2.685 1.00 0.00 25 ALA A CA 18
ATOM 19372 C C . ALA A 1 22 ? 6.656 10.944 -2.017 1.00 0.00 25 ALA A C 18
ATOM 19373 O O . ALA A 1 22 ? 6.516 9.746 -2.266 1.00 0.00 25 ALA A O 18
ATOM 19380 N N . PRO A 1 23 ? 5.869 11.587 -1.144 1.00 0.00 26 PRO A N 18
ATOM 19381 C CA . PRO A 1 23 ? 4.706 10.962 -0.520 1.00 0.00 26 PRO A CA 18
ATOM 19382 C C . PRO A 1 23 ? 3.548 10.858 -1.505 1.00 0.00 26 PRO A C 18
ATOM 19383 O O . PRO A 1 23 ? 3.196 11.836 -2.166 1.00 0.00 26 PRO A O 18
ATOM 19394 N N . ARG A 1 24 ? 2.966 9.675 -1.612 1.00 0.00 27 ARG A N 18
ATOM 19395 C CA . ARG A 1 24 ? 1.917 9.429 -2.591 1.00 0.00 27 ARG A CA 18
ATOM 19396 C C . ARG A 1 24 ? 0.780 8.627 -1.972 1.00 0.00 27 ARG A C 18
ATOM 19397 O O . ARG A 1 24 ? 0.928 8.047 -0.895 1.00 0.00 27 ARG A O 18
ATOM 19418 N N . ARG A 1 25 ? -0.347 8.607 -2.654 1.00 0.00 28 ARG A N 18
ATOM 19419 C CA . ARG A 1 25 ? -1.540 7.943 -2.162 1.00 0.00 28 ARG A CA 18
ATOM 19420 C C . ARG A 1 25 ? -1.589 6.507 -2.679 1.00 0.00 28 ARG A C 18
ATOM 19421 O O . ARG A 1 25 ? -0.845 6.150 -3.594 1.00 0.00 28 ARG A O 18
ATOM 19442 N N . ILE A 1 26 ? -2.435 5.680 -2.072 1.00 0.00 29 ILE A N 18
ATOM 19443 C CA . ILE A 1 26 ? -2.568 4.280 -2.462 1.00 0.00 29 ILE A CA 18
ATOM 19444 C C . ILE A 1 26 ? -2.807 4.143 -3.966 1.00 0.00 29 ILE A C 18
ATOM 19445 O O . ILE A 1 26 ? -2.149 3.345 -4.631 1.00 0.00 29 ILE A O 18
ATOM 19461 N N . LYS A 1 27 ? -3.722 4.948 -4.501 1.00 0.00 30 LYS A N 18
ATOM 19462 C CA . LYS A 1 27 ? -4.082 4.869 -5.913 1.00 0.00 30 LYS A CA 18
ATOM 19463 C C . LYS A 1 27 ? -2.913 5.252 -6.820 1.00 0.00 30 LYS A C 18
ATOM 19464 O O . LYS A 1 27 ? -2.836 4.792 -7.957 1.00 0.00 30 LYS A O 18
ATOM 19483 N N . ASP A 1 28 ? -2.001 6.083 -6.327 1.00 0.00 31 ASP A N 18
ATOM 19484 C CA . ASP A 1 28 ? -0.814 6.434 -7.103 1.00 0.00 31 ASP A CA 18
ATOM 19485 C C . ASP A 1 28 ? 0.017 5.181 -7.355 1.00 0.00 31 ASP A C 18
ATOM 19486 O O . ASP A 1 28 ? 0.251 4.794 -8.497 1.00 0.00 31 ASP A O 18
ATOM 19495 N N . VAL A 1 29 ? 0.418 4.530 -6.269 1.00 0.00 32 VAL A N 18
ATOM 19496 C CA . VAL A 1 29 ? 1.232 3.322 -6.350 1.00 0.00 32 VAL A CA 18
ATOM 19497 C C . VAL A 1 29 ? 0.455 2.193 -7.031 1.00 0.00 32 VAL A C 18
ATOM 19498 O O . VAL A 1 29 ? 0.999 1.460 -7.862 1.00 0.00 32 VAL A O 18
ATOM 19511 N N . LEU A 1 30 ? -0.821 2.076 -6.687 1.00 0.00 33 LEU A N 18
ATOM 19512 C CA . LEU A 1 30 ? -1.692 1.050 -7.254 1.00 0.00 33 LEU A CA 18
ATOM 19513 C C . LEU A 1 30 ? -1.809 1.237 -8.768 1.00 0.00 33 LEU A C 18
ATOM 19514 O O . LEU A 1 30 ? -1.671 0.281 -9.535 1.00 0.00 33 LEU A O 18
ATOM 19530 N N . GLY A 1 31 ? -2.041 2.478 -9.187 1.00 0.00 34 GLY A N 18
ATOM 19531 C CA . GLY A 1 31 ? -2.198 2.776 -10.597 1.00 0.00 34 GLY A CA 18
ATOM 19532 C C . GLY A 1 31 ? -0.921 2.563 -11.382 1.00 0.00 34 GLY A C 18
ATOM 19533 O O . GLY A 1 31 ? -0.957 2.080 -12.515 1.00 0.00 34 GLY A O 18
ATOM 19537 N N . GLU A 1 32 ? 0.209 2.920 -10.780 1.00 0.00 35 GLU A N 18
ATOM 19538 C CA . GLU A 1 32 ? 1.505 2.750 -11.426 1.00 0.00 35 GLU A CA 18
ATOM 19539 C C . GLU A 1 32 ? 1.840 1.277 -11.628 1.00 0.00 35 GLU A C 18
ATOM 19540 O O . GLU A 1 32 ? 2.263 0.874 -12.710 1.00 0.00 35 GLU A O 18
ATOM 19552 N N . LEU A 1 33 ? 1.652 0.475 -10.586 1.00 0.00 36 LEU A N 18
ATOM 19553 C CA . LEU A 1 33 ? 1.961 -0.949 -10.661 1.00 0.00 36 LEU A CA 18
ATOM 19554 C C . LEU A 1 33 ? 0.883 -1.696 -11.440 1.00 0.00 36 LEU A C 18
ATOM 19555 O O . LEU A 1 33 ? 1.089 -2.834 -11.869 1.00 0.00 36 LEU A O 18
ATOM 19571 N N . GLU A 1 34 ? -0.264 -1.039 -11.608 1.00 0.00 37 GLU A N 18
ATOM 19572 C CA . GLU A 1 34 ? -1.383 -1.590 -12.368 1.00 0.00 37 GLU A CA 18
ATOM 19573 C C . GLU A 1 34 ? -1.872 -2.896 -11.733 1.00 0.00 37 GLU A C 18
ATOM 19574 O O . GLU A 1 34 ? -2.266 -3.840 -12.420 1.00 0.00 37 GLU A O 18
ATOM 19586 N N . ILE A 1 35 ? -1.855 -2.935 -10.412 1.00 0.00 38 ILE A N 18
ATOM 19587 C CA . ILE A 1 35 ? -2.337 -4.094 -9.681 1.00 0.00 38 ILE A CA 18
ATOM 19588 C C . ILE A 1 35 ? -3.860 -4.060 -9.618 1.00 0.00 38 ILE A C 18
ATOM 19589 O O . ILE A 1 35 ? -4.442 -3.016 -9.335 1.00 0.00 38 ILE A O 18
ATOM 19605 N N . PRO A 1 36 ? -4.524 -5.185 -9.923 1.00 0.00 39 PRO A N 18
ATOM 19606 C CA . PRO A 1 36 ? -5.985 -5.271 -9.889 1.00 0.00 39 PRO A CA 18
ATOM 19607 C C . PRO A 1 36 ? -6.554 -4.989 -8.498 1.00 0.00 39 PRO A C 18
ATOM 19608 O O . PRO A 1 36 ? -6.581 -5.866 -7.634 1.00 0.00 39 PRO A O 18
ATOM 19619 N N . ILE A 1 37 ? -7.010 -3.758 -8.291 1.00 0.00 40 ILE A N 18
ATOM 19620 C CA . ILE A 1 37 ? -7.571 -3.344 -7.008 1.00 0.00 40 ILE A CA 18
ATOM 19621 C C . ILE A 1 37 ? -8.918 -4.032 -6.775 1.00 0.00 40 ILE A C 18
ATOM 19622 O O . ILE A 1 37 ? -9.439 -4.060 -5.664 1.00 0.00 40 ILE A O 18
ATOM 19638 N N . GLU A 1 38 ? -9.447 -4.616 -7.842 1.00 0.00 41 GLU A N 18
ATOM 19639 C CA . GLU A 1 38 ? -10.727 -5.308 -7.805 1.00 0.00 41 GLU A CA 18
ATOM 19640 C C . GLU A 1 38 ? -10.663 -6.536 -6.892 1.00 0.00 41 GLU A C 18
ATOM 19641 O O . GLU A 1 38 ? -11.688 -7.011 -6.404 1.00 0.00 41 GLU A O 18
ATOM 19653 N N . THR A 1 39 ? -9.456 -7.042 -6.654 1.00 0.00 42 THR A N 18
ATOM 19654 C CA . THR A 1 39 ? -9.296 -8.288 -5.920 1.00 0.00 42 THR A CA 18
ATOM 19655 C C . THR A 1 39 ? -8.326 -8.147 -4.738 1.00 0.00 42 THR A C 18
ATOM 19656 O O . THR A 1 39 ? -7.949 -9.144 -4.116 1.00 0.00 42 THR A O 18
ATOM 19667 N N . VAL A 1 40 ? -7.937 -6.922 -4.404 1.00 0.00 43 VAL A N 18
ATOM 19668 C CA . VAL A 1 40 ? -7.003 -6.708 -3.301 1.00 0.00 43 VAL A CA 18
ATOM 19669 C C . VAL A 1 40 ? -7.502 -5.616 -2.361 1.00 0.00 43 VAL A C 18
ATOM 19670 O O . VAL A 1 40 ? -8.098 -4.629 -2.792 1.00 0.00 43 VAL A O 18
ATOM 19683 N N . VAL A 1 41 ? -7.279 -5.815 -1.071 1.00 0.00 44 VAL A N 18
ATOM 19684 C CA . VAL A 1 41 ? -7.669 -4.841 -0.063 1.00 0.00 44 VAL A CA 18
ATOM 19685 C C . VAL A 1 41 ? -6.432 -4.334 0.671 1.00 0.00 44 VAL A C 18
ATOM 19686 O O . VAL A 1 41 ? -5.524 -5.106 0.981 1.00 0.00 44 VAL A O 18
ATOM 19699 N N . VAL A 1 42 ? -6.394 -3.038 0.934 1.00 0.00 45 VAL A N 18
ATOM 19700 C CA . VAL A 1 42 ? -5.233 -2.427 1.565 1.00 0.00 45 VAL A CA 18
ATOM 19701 C C . VAL A 1 42 ? -5.501 -2.132 3.039 1.00 0.00 45 VAL A C 18
ATOM 19702 O O . VAL A 1 42 ? -6.570 -1.645 3.409 1.00 0.00 45 VAL A O 18
ATOM 19715 N N . LYS A 1 43 ? -4.524 -2.449 3.872 1.00 0.00 46 LYS A N 18
ATOM 19716 C CA . LYS A 1 43 ? -4.586 -2.148 5.291 1.00 0.00 46 LYS A CA 18
ATOM 19717 C C . LYS A 1 43 ? -3.455 -1.200 5.673 1.00 0.00 46 LYS A C 18
ATOM 19718 O O . LYS A 1 43 ? -2.381 -1.221 5.070 1.00 0.00 46 LYS A O 18
ATOM 19737 N N . LYS A 1 44 ? -3.720 -0.352 6.649 1.00 0.00 47 LYS A N 18
ATOM 19738 C CA . LYS A 1 44 ? -2.697 0.497 7.228 1.00 0.00 47 LYS A CA 18
ATOM 19739 C C . LYS A 1 44 ? -2.367 0.011 8.627 1.00 0.00 47 LYS A C 18
ATOM 19740 O O . LYS A 1 44 ? -3.130 0.250 9.568 1.00 0.00 47 LYS A O 18
ATOM 19759 N N . ASN A 1 45 ? -1.253 -0.697 8.750 1.00 0.00 48 ASN A N 18
ATOM 19760 C CA . ASN A 1 45 ? -0.769 -1.186 10.039 1.00 0.00 48 ASN A CA 18
ATOM 19761 C C . ASN A 1 45 ? -1.826 -2.064 10.718 1.00 0.00 48 ASN A C 18
ATOM 19762 O O . ASN A 1 45 ? -1.856 -2.189 11.946 1.00 0.00 48 ASN A O 18
ATOM 19773 N N . GLY A 1 46 ? -2.675 -2.694 9.907 1.00 0.00 49 GLY A N 18
ATOM 19774 C CA . GLY A 1 46 ? -3.730 -3.541 10.433 1.00 0.00 49 GLY A CA 18
ATOM 19775 C C . GLY A 1 46 ? -5.127 -3.031 10.111 1.00 0.00 49 GLY A C 18
ATOM 19776 O O . GLY A 1 46 ? -6.064 -3.823 9.980 1.00 0.00 49 GLY A O 18
ATOM 19780 N N . GLN A 1 47 ? -5.272 -1.720 9.964 1.00 0.00 50 GLN A N 18
ATOM 19781 C CA . GLN A 1 47 ? -6.595 -1.110 9.815 1.00 0.00 50 GLN A CA 18
ATOM 19782 C C . GLN A 1 47 ? -7.026 -1.068 8.354 1.00 0.00 50 GLN A C 18
ATOM 19783 O O . GLN A 1 47 ? -6.223 -0.783 7.477 1.00 0.00 50 GLN A O 18
ATOM 19797 N N . ILE A 1 48 ? -8.296 -1.343 8.095 1.00 0.00 51 ILE A N 18
ATOM 19798 C CA . ILE A 1 48 ? -8.816 -1.312 6.733 1.00 0.00 51 ILE A CA 18
ATOM 19799 C C . ILE A 1 48 ? -8.988 0.122 6.245 1.00 0.00 51 ILE A C 18
ATOM 19800 O O . ILE A 1 48 ? -9.639 0.938 6.899 1.00 0.00 51 ILE A O 18
ATOM 19816 N N . VAL A 1 49 ? -8.395 0.417 5.098 1.00 0.00 52 VAL A N 18
ATOM 19817 C CA . VAL A 1 49 ? -8.492 1.739 4.497 1.00 0.00 52 VAL A CA 18
ATOM 19818 C C . VAL A 1 49 ? -8.930 1.625 3.044 1.00 0.00 52 VAL A C 18
ATOM 19819 O O . VAL A 1 49 ? -9.126 0.520 2.535 1.00 0.00 52 VAL A O 18
ATOM 19832 N N . ILE A 1 50 ? -9.091 2.757 2.377 1.00 0.00 53 ILE A N 18
ATOM 19833 C CA . ILE A 1 50 ? -9.540 2.754 0.996 1.00 0.00 53 ILE A CA 18
ATOM 19834 C C . ILE A 1 50 ? -8.507 3.381 0.063 1.00 0.00 53 ILE A C 18
ATOM 19835 O O . ILE A 1 50 ? -7.395 3.721 0.472 1.00 0.00 53 ILE A O 18
ATOM 19851 N N . ASP A 1 51 ? -8.912 3.533 -1.192 1.00 0.00 54 ASP A N 18
ATOM 19852 C CA . ASP A 1 51 ? -8.054 4.029 -2.271 1.00 0.00 54 ASP A CA 18
ATOM 19853 C C . ASP A 1 51 ? -7.621 5.481 -2.043 1.00 0.00 54 ASP A C 18
ATOM 19854 O O . ASP A 1 51 ? -6.621 5.942 -2.597 1.00 0.00 54 ASP A O 18
ATOM 19863 N N . GLU A 1 52 ? -8.363 6.186 -1.201 1.00 0.00 55 GLU A N 18
ATOM 19864 C CA . GLU A 1 52 ? -8.157 7.614 -0.993 1.00 0.00 55 GLU A CA 18
ATOM 19865 C C . GLU A 1 52 ? -7.170 7.898 0.138 1.00 0.00 55 GLU A C 18
ATOM 19866 O O . GLU A 1 52 ? -6.941 9.056 0.488 1.00 0.00 55 GLU A O 18
ATOM 19878 N N . GLU A 1 53 ? -6.585 6.856 0.709 1.00 0.00 56 GLU A N 18
ATOM 19879 C CA . GLU A 1 53 ? -5.631 7.029 1.799 1.00 0.00 56 GLU A CA 18
ATOM 19880 C C . GLU A 1 53 ? -4.223 7.285 1.270 1.00 0.00 56 GLU A C 18
ATOM 19881 O O . GLU A 1 53 ? -3.766 6.627 0.335 1.00 0.00 56 GLU A O 18
ATOM 19893 N N . GLU A 1 54 ? -3.546 8.254 1.870 1.00 0.00 57 GLU A N 18
ATOM 19894 C CA . GLU A 1 54 ? -2.160 8.540 1.532 1.00 0.00 57 GLU A CA 18
ATOM 19895 C C . GLU A 1 54 ? -1.230 7.585 2.268 1.00 0.00 57 GLU A C 18
ATOM 19896 O O . GLU A 1 54 ? -1.572 7.068 3.335 1.00 0.00 57 GLU A O 18
ATOM 19908 N N . ILE A 1 55 ? -0.060 7.342 1.698 1.00 0.00 58 ILE A N 18
ATOM 19909 C CA . ILE A 1 55 ? 0.948 6.529 2.354 1.00 0.00 58 ILE A CA 18
ATOM 19910 C C . ILE A 1 55 ? 1.926 7.446 3.081 1.00 0.00 58 ILE A C 18
ATOM 19911 O O . ILE A 1 55 ? 2.231 8.536 2.601 1.00 0.00 58 ILE A O 18
ATOM 19927 N N . PHE A 1 56 ? 2.399 7.024 4.243 1.00 0.00 59 PHE A N 18
ATOM 19928 C CA . PHE A 1 56 ? 3.242 7.880 5.062 1.00 0.00 59 PHE A CA 18
ATOM 19929 C C . PHE A 1 56 ? 4.614 7.258 5.285 1.00 0.00 59 PHE A C 18
ATOM 19930 O O . PHE A 1 56 ? 4.779 6.040 5.227 1.00 0.00 59 PHE A O 18
ATOM 19947 N N . ASP A 1 57 ? 5.600 8.108 5.513 1.00 0.00 60 ASP A N 18
ATOM 19948 C CA . ASP A 1 57 ? 6.928 7.654 5.900 1.00 0.00 60 ASP A CA 18
ATOM 19949 C C . ASP A 1 57 ? 6.867 6.925 7.239 1.00 0.00 60 ASP A C 18
ATOM 19950 O O . ASP A 1 57 ? 6.427 7.487 8.244 1.00 0.00 60 ASP A O 18
ATOM 19959 N N . GLY A 1 58 ? 7.291 5.670 7.243 1.00 0.00 61 GLY A N 18
ATOM 19960 C CA . GLY A 1 58 ? 7.264 4.877 8.460 1.00 0.00 61 GLY A CA 18
ATOM 19961 C C . GLY A 1 58 ? 5.933 4.182 8.659 1.00 0.00 61 GLY A C 18
ATOM 19962 O O . GLY A 1 58 ? 5.675 3.606 9.713 1.00 0.00 61 GLY A O 18
ATOM 19966 N N . ASP A 1 59 ? 5.086 4.246 7.643 1.00 0.00 62 ASP A N 18
ATOM 19967 C CA . ASP A 1 59 ? 3.766 3.630 7.695 1.00 0.00 62 ASP A CA 18
ATOM 19968 C C . ASP A 1 59 ? 3.832 2.230 7.093 1.00 0.00 62 ASP A C 18
ATOM 19969 O O . ASP A 1 59 ? 4.623 1.977 6.186 1.00 0.00 62 ASP A O 18
ATOM 19978 N N . ILE A 1 60 ? 3.030 1.319 7.612 1.00 0.00 63 ILE A N 18
ATOM 19979 C CA . ILE A 1 60 ? 3.101 -0.076 7.197 1.00 0.00 63 ILE A CA 18
ATOM 19980 C C . ILE A 1 60 ? 1.893 -0.452 6.339 1.00 0.00 63 ILE A C 18
ATOM 19981 O O . ILE A 1 60 ? 0.747 -0.214 6.725 1.00 0.00 63 ILE A O 18
ATOM 19997 N N . ILE A 1 61 ? 2.162 -1.028 5.173 1.00 0.00 64 ILE A N 18
ATOM 19998 C CA . ILE A 1 61 ? 1.112 -1.383 4.229 1.00 0.00 64 ILE A CA 18
ATOM 19999 C C . ILE A 1 61 ? 0.923 -2.895 4.167 1.00 0.00 64 ILE A C 18
ATOM 20000 O O . ILE A 1 61 ? 1.847 -3.632 3.811 1.00 0.00 64 ILE A O 18
ATOM 20016 N N . GLU A 1 62 ? -0.265 -3.358 4.523 1.00 0.00 65 GLU A N 18
ATOM 20017 C CA . GLU A 1 62 ? -0.607 -4.761 4.346 1.00 0.00 65 GLU A CA 18
ATOM 20018 C C . GLU A 1 62 ? -1.574 -4.910 3.177 1.00 0.00 65 GLU A C 18
ATOM 20019 O O . GLU A 1 62 ? -2.652 -4.317 3.177 1.00 0.00 65 GLU A O 18
ATOM 20031 N N . VAL A 1 63 ? -1.189 -5.688 2.179 1.00 0.00 66 VAL A N 18
ATOM 20032 C CA . VAL A 1 63 ? -2.058 -5.929 1.037 1.00 0.00 66 VAL A CA 18
ATOM 20033 C C . VAL A 1 63 ? -2.648 -7.331 1.106 1.00 0.00 66 VAL A C 18
ATOM 20034 O O . VAL A 1 63 ? -1.968 -8.324 0.838 1.00 0.00 66 VAL A O 18
ATOM 20047 N N . ILE A 1 64 ? -3.913 -7.402 1.484 1.00 0.00 67 ILE A N 18
ATOM 20048 C CA . ILE A 1 64 ? -4.605 -8.673 1.604 1.00 0.00 67 ILE A CA 18
ATOM 20049 C C . ILE A 1 64 ? -5.574 -8.838 0.445 1.00 0.00 67 ILE A C 18
ATOM 20050 O O . ILE A 1 64 ? -6.532 -8.078 0.308 1.00 0.00 67 ILE A O 18
ATOM 20066 N N . ARG A 1 65 ? -5.304 -9.810 -0.409 1.00 0.00 68 ARG A N 18
ATOM 20067 C CA . ARG A 1 65 ? -6.205 -10.126 -1.505 1.00 0.00 68 ARG A CA 18
ATOM 20068 C C . ARG A 1 65 ? -7.538 -10.613 -0.954 1.00 0.00 68 ARG A C 18
ATOM 20069 O O . ARG A 1 65 ? -7.574 -11.333 0.044 1.00 0.00 68 ARG A O 18
ATOM 20090 N N . VAL A 1 66 ? -8.625 -10.219 -1.591 1.00 0.00 69 VAL A N 18
ATOM 20091 C CA . VAL A 1 66 ? -9.930 -10.718 -1.209 1.00 0.00 69 VAL A CA 18
ATOM 20092 C C . VAL A 1 66 ? -10.239 -11.983 -2.003 1.00 0.00 69 VAL A C 18
ATOM 20093 O O . VAL A 1 66 ? -10.224 -11.977 -3.236 1.00 0.00 69 VAL A O 18
ATOM 20106 N N . ILE A 1 67 ? -10.454 -13.079 -1.296 1.00 0.00 70 ILE A N 18
ATOM 20107 C CA . ILE A 1 67 ? -10.744 -14.343 -1.941 1.00 0.00 70 ILE A CA 18
ATOM 20108 C C . ILE A 1 67 ? -12.206 -14.368 -2.385 1.00 0.00 70 ILE A C 18
ATOM 20109 O O . ILE A 1 67 ? -13.134 -14.363 -1.571 1.00 0.00 70 ILE A O 18
ATOM 20125 N N . TYR A 1 68 ? -12.396 -14.343 -3.692 1.00 0.00 71 TYR A N 18
ATOM 20126 C CA . TYR A 1 68 ? -13.722 -14.298 -4.273 1.00 0.00 71 TYR A CA 18
ATOM 20127 C C . TYR A 1 68 ? -14.241 -15.713 -4.482 1.00 0.00 71 TYR A C 18
ATOM 20128 O O . TYR A 1 68 ? -13.476 -16.614 -4.835 1.00 0.00 71 TYR A O 18
ATOM 20146 N N . GLY A 1 69 ? -15.534 -15.910 -4.262 1.00 0.00 72 GLY A N 18
ATOM 20147 C CA . GLY A 1 69 ? -16.131 -17.219 -4.452 1.00 0.00 72 GLY A CA 18
ATOM 20148 C C . GLY A 1 69 ? -16.362 -17.539 -5.917 1.00 0.00 72 GLY A C 18
ATOM 20149 O O . GLY A 1 69 ? -17.503 -17.680 -6.358 1.00 0.00 72 GLY A O 18
ATOM 20153 N N . GLY A 1 70 ? -15.277 -17.648 -6.667 1.00 0.00 73 GLY A N 18
ATOM 20154 C CA . GLY A 1 70 ? -15.367 -17.927 -8.082 1.00 0.00 73 GLY A CA 18
ATOM 20155 C C . GLY A 1 70 ? -14.004 -17.896 -8.730 1.00 0.00 73 GLY A C 18
ATOM 20156 O O . GLY A 1 70 ? -13.013 -18.200 -8.031 1.00 0.00 73 GLY A O 18
ATOM 20161 N N . MET A 1 1 ? 15.077 19.458 3.349 1.00 0.00 4 MET A N 19
ATOM 20162 C CA . MET A 1 1 ? 13.692 18.949 3.452 1.00 0.00 4 MET A CA 19
ATOM 20163 C C . MET A 1 1 ? 13.643 17.489 3.036 1.00 0.00 4 MET A C 19
ATOM 20164 O O . MET A 1 1 ? 14.075 17.138 1.939 1.00 0.00 4 MET A O 19
ATOM 20180 N N . VAL A 1 2 ? 13.125 16.638 3.912 1.00 0.00 5 VAL A N 19
ATOM 20181 C CA . VAL A 1 2 ? 12.994 15.225 3.605 1.00 0.00 5 VAL A CA 19
ATOM 20182 C C . VAL A 1 2 ? 11.720 14.970 2.799 1.00 0.00 5 VAL A C 19
ATOM 20183 O O . VAL A 1 2 ? 10.602 15.090 3.304 1.00 0.00 5 VAL A O 19
ATOM 20196 N N . ILE A 1 3 ? 11.901 14.663 1.526 1.00 0.00 6 ILE A N 19
ATOM 20197 C CA . ILE A 1 3 ? 10.784 14.392 0.644 1.00 0.00 6 ILE A CA 19
ATOM 20198 C C . ILE A 1 3 ? 10.739 12.908 0.303 1.00 0.00 6 ILE A C 19
ATOM 20199 O O . ILE A 1 3 ? 11.712 12.346 -0.204 1.00 0.00 6 ILE A O 19
ATOM 20215 N N . GLY A 1 4 ? 9.617 12.275 0.601 1.00 0.00 7 GLY A N 19
ATOM 20216 C CA . GLY A 1 4 ? 9.484 10.862 0.349 1.00 0.00 7 GLY A CA 19
ATOM 20217 C C . GLY A 1 4 ? 9.218 10.085 1.619 1.00 0.00 7 GLY A C 19
ATOM 20218 O O . GLY A 1 4 ? 9.382 10.611 2.720 1.00 0.00 7 GLY A O 19
ATOM 20222 N N . MET A 1 5 ? 8.807 8.835 1.473 1.00 0.00 8 MET A N 19
ATOM 20223 C CA . MET A 1 5 ? 8.454 8.010 2.618 1.00 0.00 8 MET A CA 19
ATOM 20224 C C . MET A 1 5 ? 9.024 6.612 2.454 1.00 0.00 8 MET A C 19
ATOM 20225 O O . MET A 1 5 ? 9.001 6.055 1.354 1.00 0.00 8 MET A O 19
ATOM 20239 N N . LYS A 1 6 ? 9.534 6.057 3.543 1.00 0.00 9 LYS A N 19
ATOM 20240 C CA . LYS A 1 6 ? 9.957 4.669 3.573 1.00 0.00 9 LYS A CA 19
ATOM 20241 C C . LYS A 1 6 ? 8.880 3.844 4.256 1.00 0.00 9 LYS A C 19
ATOM 20242 O O . LYS A 1 6 ? 8.579 4.055 5.429 1.00 0.00 9 LYS A O 19
ATOM 20261 N N . PHE A 1 7 ? 8.284 2.927 3.524 1.00 0.00 10 PHE A N 19
ATOM 20262 C CA . PHE A 1 7 ? 7.230 2.101 4.080 1.00 0.00 10 PHE A CA 19
ATOM 20263 C C . PHE A 1 7 ? 7.411 0.655 3.657 1.00 0.00 10 PHE A C 19
ATOM 20264 O O . PHE A 1 7 ? 8.189 0.353 2.750 1.00 0.00 10 PHE A O 19
ATOM 20281 N N . THR A 1 8 ? 6.710 -0.244 4.319 1.00 0.00 11 THR A N 19
ATOM 20282 C CA . THR A 1 8 ? 6.812 -1.646 3.992 1.00 0.00 11 THR A CA 19
ATOM 20283 C C . THR A 1 8 ? 5.455 -2.203 3.600 1.00 0.00 11 THR A C 19
ATOM 20284 O O . THR A 1 8 ? 4.433 -1.882 4.206 1.00 0.00 11 THR A O 19
ATOM 20295 N N . VAL A 1 9 ? 5.448 -3.006 2.556 1.00 0.00 12 VAL A N 19
ATOM 20296 C CA . VAL A 1 9 ? 4.241 -3.662 2.112 1.00 0.00 12 VAL A CA 19
ATOM 20297 C C . VAL A 1 9 ? 4.394 -5.167 2.279 1.00 0.00 12 VAL A C 19
ATOM 20298 O O . VAL A 1 9 ? 5.448 -5.729 1.975 1.00 0.00 12 VAL A O 19
ATOM 20311 N N . ILE A 1 10 ? 3.370 -5.810 2.809 1.00 0.00 13 ILE A N 19
ATOM 20312 C CA . ILE A 1 10 ? 3.391 -7.250 2.961 1.00 0.00 13 ILE A CA 19
ATOM 20313 C C . ILE A 1 10 ? 2.406 -7.873 1.979 1.00 0.00 13 ILE A C 19
ATOM 20314 O O . ILE A 1 10 ? 1.228 -7.522 1.943 1.00 0.00 13 ILE A O 19
ATOM 20330 N N . THR A 1 11 ? 2.923 -8.748 1.138 1.00 0.00 14 THR A N 19
ATOM 20331 C CA . THR A 1 11 ? 2.115 -9.446 0.156 1.00 0.00 14 THR A CA 19
ATOM 20332 C C . THR A 1 11 ? 2.457 -10.933 0.195 1.00 0.00 14 THR A C 19
ATOM 20333 O O . THR A 1 11 ? 3.100 -11.393 1.135 1.00 0.00 14 THR A O 19
ATOM 20344 N N . ASP A 1 12 ? 2.051 -11.679 -0.825 1.00 0.00 15 ASP A N 19
ATOM 20345 C CA . ASP A 1 12 ? 2.376 -13.101 -0.906 1.00 0.00 15 ASP A CA 19
ATOM 20346 C C . ASP A 1 12 ? 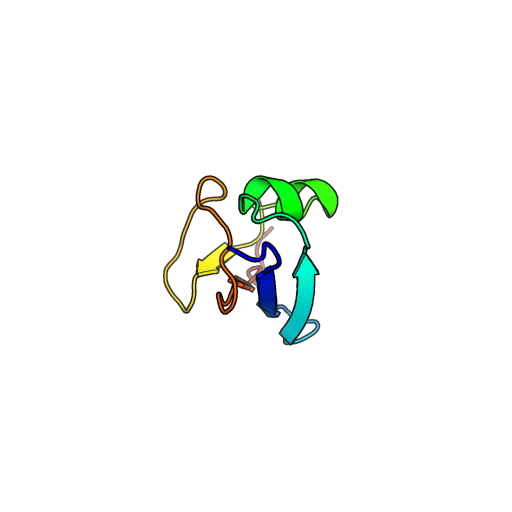3.860 -13.287 -1.205 1.00 0.00 15 ASP A C 19
ATOM 20347 O O . ASP A 1 12 ? 4.401 -14.384 -1.077 1.00 0.00 15 ASP A O 19
ATOM 20356 N N . ASP A 1 13 ? 4.508 -12.200 -1.607 1.00 0.00 16 ASP A N 19
ATOM 20357 C CA . ASP A 1 13 ? 5.950 -12.184 -1.840 1.00 0.00 16 ASP A CA 19
ATOM 20358 C C . ASP A 1 13 ? 6.689 -11.936 -0.524 1.00 0.00 16 ASP A C 19
ATOM 20359 O O . ASP A 1 13 ? 7.912 -12.079 -0.434 1.00 0.00 16 ASP A O 19
ATOM 20368 N N . GLY A 1 14 ? 5.926 -11.587 0.503 1.00 0.00 17 GLY A N 19
ATOM 20369 C CA . GLY A 1 14 ? 6.498 -11.302 1.802 1.00 0.00 17 GLY A CA 19
ATOM 20370 C C . GLY A 1 14 ? 6.365 -9.842 2.171 1.00 0.00 17 GLY A C 19
ATOM 20371 O O . GLY A 1 14 ? 5.782 -9.058 1.418 1.00 0.00 17 GLY A O 19
ATOM 20375 N N . LYS A 1 15 ? 6.883 -9.476 3.331 1.00 0.00 18 LYS A N 19
ATOM 20376 C CA . LYS A 1 15 ? 6.895 -8.088 3.759 1.00 0.00 18 LYS A CA 19
ATOM 20377 C C . LYS A 1 15 ? 8.211 -7.442 3.338 1.00 0.00 18 LYS A C 19
ATOM 20378 O O . LYS A 1 15 ? 9.281 -7.830 3.806 1.00 0.00 18 LYS A O 19
ATOM 20397 N N . LYS A 1 16 ? 8.130 -6.471 2.442 1.00 0.00 19 LYS A N 19
ATOM 20398 C CA . LYS A 1 16 ? 9.321 -5.908 1.822 1.00 0.00 19 LYS A CA 19
ATOM 20399 C C . LYS A 1 16 ? 9.343 -4.383 1.964 1.00 0.00 19 LYS A C 19
ATOM 20400 O O . LYS A 1 16 ? 8.291 -3.742 2.024 1.00 0.00 19 LYS A O 19
ATOM 20419 N N . ILE A 1 17 ? 10.544 -3.817 2.046 1.00 0.00 20 ILE A N 19
ATOM 20420 C CA . ILE A 1 17 ? 10.720 -2.376 2.216 1.00 0.00 20 ILE A CA 19
ATOM 20421 C C . ILE A 1 17 ? 10.922 -1.691 0.867 1.00 0.00 20 ILE A C 19
ATOM 20422 O O . ILE A 1 17 ? 11.794 -2.081 0.093 1.00 0.00 20 ILE A O 19
ATOM 20438 N N . LEU A 1 18 ? 10.112 -0.679 0.586 1.00 0.00 21 LEU A N 19
ATOM 20439 C CA . LEU A 1 18 ? 10.308 0.150 -0.595 1.00 0.00 21 LEU A CA 19
ATOM 20440 C C . LEU A 1 18 ? 9.926 1.591 -0.276 1.00 0.00 21 LEU A C 19
ATOM 20441 O O . LEU A 1 18 ? 9.013 1.838 0.515 1.00 0.00 21 LEU A O 19
ATOM 20457 N N . GLU A 1 19 ? 10.637 2.540 -0.860 1.00 0.00 22 GLU A N 19
ATOM 20458 C CA . GLU A 1 19 ? 10.406 3.944 -0.557 1.00 0.00 22 GLU A CA 19
ATOM 20459 C C . GLU A 1 19 ? 10.478 4.796 -1.816 1.00 0.00 22 GLU A C 19
ATOM 20460 O O . GLU A 1 19 ? 10.984 4.354 -2.849 1.00 0.00 22 GLU A O 19
ATOM 20472 N N . SER A 1 20 ? 9.958 6.012 -1.732 1.00 0.00 23 SER A N 19
ATOM 20473 C CA . SER A 1 20 ? 9.973 6.922 -2.864 1.00 0.00 23 SER A CA 19
ATOM 20474 C C . SER A 1 20 ? 10.541 8.270 -2.444 1.00 0.00 23 SER A C 19
ATOM 20475 O O . SER A 1 20 ? 10.668 8.549 -1.251 1.00 0.00 23 SER A O 19
ATOM 20483 N N . GLY A 1 21 ? 10.890 9.095 -3.423 1.00 0.00 24 GLY A N 19
ATOM 20484 C CA . GLY A 1 21 ? 11.388 10.426 -3.142 1.00 0.00 24 GLY A CA 19
ATOM 20485 C C . GLY A 1 21 ? 10.321 11.478 -3.358 1.00 0.00 24 GLY A C 19
ATOM 20486 O O . GLY A 1 21 ? 10.619 12.669 -3.454 1.00 0.00 24 GLY A O 19
ATOM 20490 N N . ALA A 1 22 ? 9.081 11.027 -3.471 1.00 0.00 25 ALA A N 19
ATOM 20491 C CA . ALA A 1 22 ? 7.941 11.919 -3.591 1.00 0.00 25 ALA A CA 19
ATOM 20492 C C . ALA A 1 22 ? 6.776 11.396 -2.758 1.00 0.00 25 ALA A C 19
ATOM 20493 O O . ALA A 1 22 ? 6.576 10.186 -2.670 1.00 0.00 25 ALA A O 19
ATOM 20500 N N . PRO A 1 23 ? 6.004 12.297 -2.123 1.00 0.00 26 PRO A N 19
ATOM 20501 C CA . PRO A 1 23 ? 4.804 11.918 -1.368 1.00 0.00 26 PRO A CA 19
ATOM 20502 C C . PRO A 1 23 ? 3.774 11.253 -2.271 1.00 0.00 26 PRO A C 19
ATOM 20503 O O . PRO A 1 23 ? 3.533 11.711 -3.390 1.00 0.00 26 PRO A O 19
ATOM 20514 N N . ARG A 1 24 ? 3.169 10.170 -1.804 1.00 0.00 27 ARG A N 19
ATOM 20515 C CA . ARG A 1 24 ? 2.288 9.394 -2.659 1.00 0.00 27 ARG A CA 19
ATOM 20516 C C . ARG A 1 24 ? 1.048 8.900 -1.911 1.00 0.00 27 ARG A C 19
ATOM 20517 O O . ARG A 1 24 ? 1.036 8.805 -0.684 1.00 0.00 27 ARG A O 19
ATOM 20538 N N . ARG A 1 25 ? 0.011 8.601 -2.679 1.00 0.00 28 ARG A N 19
ATOM 20539 C CA . ARG A 1 25 ? -1.234 8.043 -2.161 1.00 0.00 28 ARG A CA 19
ATOM 20540 C C . ARG A 1 25 ? -1.323 6.563 -2.553 1.00 0.00 28 ARG A C 19
ATOM 20541 O O . ARG A 1 25 ? -0.583 6.125 -3.428 1.00 0.00 28 ARG A O 19
ATOM 20562 N N . ILE A 1 26 ? -2.196 5.786 -1.910 1.00 0.00 29 ILE A N 19
ATOM 20563 C CA . ILE A 1 26 ? -2.374 4.380 -2.287 1.00 0.00 29 ILE A CA 19
ATOM 20564 C C . ILE A 1 26 ? -2.831 4.293 -3.744 1.00 0.00 29 ILE A C 19
ATOM 20565 O O . ILE A 1 26 ? -2.286 3.530 -4.542 1.00 0.00 29 ILE A O 19
ATOM 20581 N N . LYS A 1 27 ? -3.840 5.100 -4.059 1.00 0.00 30 LYS A N 19
ATOM 20582 C CA . LYS A 1 27 ? -4.345 5.283 -5.420 1.00 0.00 30 LYS A CA 19
ATOM 20583 C C . LYS A 1 27 ? -3.208 5.612 -6.375 1.00 0.00 30 LYS A C 19
ATOM 20584 O O . LYS A 1 27 ? -3.196 5.178 -7.524 1.00 0.00 30 LYS A O 19
ATOM 20603 N N . ASP A 1 28 ? -2.249 6.365 -5.877 1.00 0.00 31 ASP A N 19
ATOM 20604 C CA . ASP A 1 28 ? -1.087 6.749 -6.656 1.00 0.00 31 ASP A CA 19
ATOM 20605 C C . ASP A 1 28 ? -0.156 5.559 -6.856 1.00 0.00 31 ASP A C 19
ATOM 20606 O O . ASP A 1 28 ? 0.155 5.191 -7.983 1.00 0.00 31 ASP A O 19
ATOM 20615 N N . VAL A 1 29 ? 0.258 4.946 -5.751 1.00 0.00 32 VAL A N 19
ATOM 20616 C CA . VAL A 1 29 ? 1.192 3.823 -5.794 1.00 0.00 32 VAL A CA 19
ATOM 20617 C C . VAL A 1 29 ? 0.626 2.663 -6.606 1.00 0.00 32 VAL A C 19
ATOM 20618 O O . VAL A 1 29 ? 1.193 2.278 -7.628 1.00 0.00 32 VAL A O 19
ATOM 20631 N N . LEU A 1 30 ? -0.502 2.121 -6.166 1.00 0.00 33 LEU A N 19
ATOM 20632 C CA . LEU A 1 30 ? -1.095 0.969 -6.834 1.00 0.00 33 LEU A CA 19
ATOM 20633 C C . LEU A 1 30 ? -1.639 1.347 -8.208 1.00 0.00 33 LEU A C 19
ATOM 20634 O O . LEU A 1 30 ? -1.686 0.513 -9.113 1.00 0.00 33 LEU A O 19
ATOM 20650 N N . GLY A 1 31 ? -2.039 2.604 -8.362 1.00 0.00 34 GLY A N 19
ATOM 20651 C CA . GLY A 1 31 ? -2.556 3.073 -9.634 1.00 0.00 34 GLY A CA 19
ATOM 20652 C C . GLY A 1 31 ? -1.478 3.173 -10.696 1.00 0.00 34 GLY A C 19
ATOM 20653 O O . GLY A 1 31 ? -1.690 2.779 -11.845 1.00 0.00 34 GLY A O 19
ATOM 20657 N N . GLU A 1 32 ? -0.320 3.703 -10.320 1.00 0.00 35 GLU A N 19
ATOM 20658 C CA . GLU A 1 32 ? 0.803 3.819 -11.243 1.00 0.00 35 GLU A CA 19
ATOM 20659 C C . GLU A 1 32 ? 1.411 2.453 -11.522 1.00 0.00 35 GLU A C 19
ATOM 20660 O O . GLU A 1 32 ? 1.867 2.182 -12.632 1.00 0.00 35 GLU A O 19
ATOM 20672 N N . LEU A 1 33 ? 1.410 1.584 -10.515 1.00 0.00 36 LEU A N 19
ATOM 20673 C CA . LEU A 1 33 ? 1.877 0.217 -10.706 1.00 0.00 36 LEU A CA 19
ATOM 20674 C C . LEU A 1 33 ? 0.853 -0.581 -11.508 1.00 0.00 36 LEU A C 19
ATOM 20675 O O . LEU A 1 33 ? 1.174 -1.622 -12.081 1.00 0.00 36 LEU A O 19
ATOM 20691 N N . GLU A 1 34 ? -0.373 -0.058 -11.557 1.00 0.00 37 GLU A N 19
ATOM 20692 C CA . GLU A 1 34 ? -1.450 -0.626 -12.366 1.00 0.00 37 GLU A CA 19
ATOM 20693 C C . GLU A 1 34 ? -1.784 -2.050 -11.909 1.00 0.00 37 GLU A C 19
ATOM 20694 O O . GLU A 1 34 ? -2.117 -2.923 -12.711 1.00 0.00 37 GLU A O 19
ATOM 20706 N N . ILE A 1 35 ? -1.716 -2.262 -10.604 1.00 0.00 38 ILE A N 19
ATOM 20707 C CA . ILE A 1 35 ? -2.013 -3.560 -10.015 1.00 0.00 38 ILE A CA 19
ATOM 20708 C C . ILE A 1 35 ? -3.489 -3.632 -9.623 1.00 0.00 38 ILE A C 19
ATOM 20709 O O . ILE A 1 35 ? -4.046 -2.646 -9.137 1.00 0.00 38 ILE A O 19
ATOM 20725 N N . PRO A 1 36 ? -4.153 -4.782 -9.866 1.00 0.00 39 PRO A N 19
ATOM 20726 C CA . PRO A 1 36 ? -5.561 -4.991 -9.485 1.00 0.00 39 PRO A CA 19
ATOM 20727 C C . PRO A 1 36 ? -5.779 -5.003 -7.967 1.00 0.00 39 PRO A C 19
ATOM 20728 O O . PRO A 1 36 ? -6.169 -6.016 -7.384 1.00 0.00 39 PRO A O 19
ATOM 20739 N N . ILE A 1 37 ? -5.537 -3.858 -7.344 1.00 0.00 40 ILE A N 19
ATOM 20740 C CA . ILE A 1 37 ? -5.740 -3.672 -5.910 1.00 0.00 40 ILE A CA 19
ATOM 20741 C C . ILE A 1 37 ? -7.225 -3.782 -5.551 1.00 0.00 40 ILE A C 19
ATOM 20742 O O . ILE A 1 37 ? -7.590 -4.107 -4.424 1.00 0.00 40 ILE A O 19
ATOM 20758 N N . GLU A 1 38 ? -8.064 -3.556 -6.548 1.00 0.00 41 GLU A N 19
ATOM 20759 C CA . GLU A 1 38 ? -9.505 -3.472 -6.367 1.00 0.00 41 GLU A CA 19
ATOM 20760 C C . GLU A 1 38 ? -10.123 -4.809 -5.941 1.00 0.00 41 GLU A C 19
ATOM 20761 O O . GLU A 1 38 ? -11.223 -4.839 -5.390 1.00 0.00 41 GLU A O 19
ATOM 20773 N N . THR A 1 39 ? -9.423 -5.912 -6.177 1.00 0.00 42 THR A N 19
ATOM 20774 C CA . THR A 1 39 ? -10.008 -7.222 -5.929 1.00 0.00 42 THR A CA 19
ATOM 20775 C C . THR A 1 39 ? -9.373 -7.912 -4.715 1.00 0.00 42 THR A C 19
ATOM 20776 O O . THR A 1 39 ? -9.602 -9.099 -4.475 1.00 0.00 42 THR A O 19
ATOM 20787 N N . VAL A 1 40 ? -8.595 -7.165 -3.937 1.00 0.00 43 VAL A N 19
ATOM 20788 C CA . VAL A 1 40 ? -7.973 -7.716 -2.734 1.00 0.00 43 VAL A CA 19
ATOM 20789 C C . VAL A 1 40 ? -8.148 -6.765 -1.548 1.00 0.00 43 VAL A C 19
ATOM 20790 O O . VAL A 1 40 ? -8.641 -5.652 -1.709 1.00 0.00 43 VAL A O 19
ATOM 20803 N N . VAL A 1 41 ? -7.742 -7.208 -0.361 1.00 0.00 44 VAL A N 19
ATOM 20804 C CA . VAL A 1 41 ? -7.950 -6.428 0.856 1.00 0.00 44 VAL A CA 19
ATOM 20805 C C . VAL A 1 41 ? -6.791 -5.466 1.101 1.00 0.00 44 VAL A C 19
ATOM 20806 O O . VAL A 1 41 ? -5.628 -5.862 1.066 1.00 0.00 44 VAL A O 19
ATOM 20819 N N . VAL A 1 42 ? -7.120 -4.203 1.344 1.00 0.00 45 VAL A N 19
ATOM 20820 C CA . VAL A 1 42 ? -6.109 -3.186 1.586 1.00 0.00 45 VAL A CA 19
ATOM 20821 C C . VAL A 1 42 ? -6.102 -2.766 3.054 1.00 0.00 45 VAL A C 19
ATOM 20822 O O . VAL A 1 42 ? -7.135 -2.379 3.606 1.00 0.00 45 VAL A O 19
ATOM 20835 N N . LYS A 1 43 ? -4.938 -2.841 3.679 1.00 0.00 46 LYS A N 19
ATOM 20836 C CA . LYS A 1 43 ? -4.773 -2.385 5.049 1.00 0.00 46 LYS A CA 19
ATOM 20837 C C . LYS A 1 43 ? -3.678 -1.334 5.142 1.00 0.00 46 LYS A C 19
ATOM 20838 O O . LYS A 1 43 ? -2.519 -1.605 4.836 1.00 0.00 46 LYS A O 19
ATOM 20857 N N . LYS A 1 44 ? -4.050 -0.146 5.568 1.00 0.00 47 LYS A N 19
ATOM 20858 C CA . LYS A 1 44 ? -3.084 0.895 5.853 1.00 0.00 47 LYS A CA 19
ATOM 20859 C C . LYS A 1 44 ? -2.797 0.908 7.344 1.00 0.00 47 LYS A C 19
ATOM 20860 O O . LYS A 1 44 ? -3.665 1.259 8.147 1.00 0.00 47 LYS A O 19
ATOM 20879 N N . ASN A 1 45 ? -1.602 0.458 7.702 1.00 0.00 48 ASN A N 19
ATOM 20880 C CA . ASN A 1 45 ? -1.161 0.401 9.094 1.00 0.00 48 ASN A CA 19
ATOM 20881 C C . ASN A 1 45 ? -2.014 -0.590 9.890 1.00 0.00 48 ASN A C 19
ATOM 20882 O O . ASN A 1 45 ? -1.980 -0.609 11.122 1.00 0.00 48 ASN A O 19
ATOM 20893 N N . GLY A 1 46 ? -2.766 -1.426 9.179 1.00 0.00 49 GLY A N 19
ATOM 20894 C CA . GLY A 1 46 ? -3.635 -2.391 9.828 1.00 0.00 49 GLY A CA 19
ATOM 20895 C C . GLY A 1 46 ? -5.101 -2.029 9.680 1.00 0.00 49 GLY A C 19
ATOM 20896 O O . GLY A 1 46 ? -5.987 -2.840 9.951 1.00 0.00 49 GLY A O 19
ATOM 20900 N N . GLN A 1 47 ? -5.357 -0.806 9.247 1.00 0.00 50 GLN A N 19
ATOM 20901 C CA . GLN A 1 47 ? -6.718 -0.335 9.050 1.00 0.00 50 GLN A CA 19
ATOM 20902 C C . GLN A 1 47 ? -7.181 -0.635 7.633 1.00 0.00 50 GLN A C 19
ATOM 20903 O O . GLN A 1 47 ? -6.487 -0.317 6.673 1.00 0.00 50 GLN A O 19
ATOM 20917 N N . ILE A 1 48 ? -8.346 -1.248 7.498 1.00 0.00 51 ILE A N 19
ATOM 20918 C CA . ILE A 1 48 ? -8.896 -1.522 6.181 1.00 0.00 51 ILE A CA 19
ATOM 20919 C C . ILE A 1 48 ? -9.379 -0.221 5.560 1.00 0.00 51 ILE A C 19
ATOM 20920 O O . ILE A 1 48 ? -10.400 0.333 5.967 1.00 0.00 51 ILE A O 19
ATOM 20936 N N . VAL A 1 49 ? -8.622 0.271 4.596 1.00 0.00 52 VAL A N 19
ATOM 20937 C CA . VAL A 1 49 ? -8.863 1.589 4.033 1.00 0.00 52 VAL A CA 19
ATOM 20938 C C . VAL A 1 49 ? -9.227 1.507 2.563 1.00 0.00 52 VAL A C 19
ATOM 20939 O O . VAL A 1 49 ? -9.140 0.446 1.945 1.00 0.00 52 VAL A O 19
ATOM 20952 N N . ILE A 1 50 ? -9.636 2.637 2.016 1.00 0.00 53 ILE A N 19
ATOM 20953 C CA . ILE A 1 50 ? -9.748 2.790 0.583 1.00 0.00 53 ILE A CA 19
ATOM 20954 C C . ILE A 1 50 ? -8.415 3.295 0.046 1.00 0.00 53 ILE A C 19
ATOM 20955 O O . ILE A 1 50 ? -7.562 3.743 0.813 1.00 0.00 53 ILE A O 19
ATOM 20971 N N . ASP A 1 51 ? -8.235 3.245 -1.256 1.00 0.00 54 ASP A N 19
ATOM 20972 C CA . ASP A 1 51 ? -6.955 3.592 -1.853 1.00 0.00 54 ASP A CA 19
ATOM 20973 C C . ASP A 1 51 ? -6.752 5.108 -1.918 1.00 0.00 54 ASP A C 19
ATOM 20974 O O . ASP A 1 51 ? -5.699 5.582 -2.326 1.00 0.00 54 ASP A O 19
ATOM 20983 N N . GLU A 1 52 ? -7.739 5.871 -1.467 1.00 0.00 55 GLU A N 19
ATOM 20984 C CA . GLU A 1 52 ? -7.661 7.329 -1.527 1.00 0.00 55 GLU A CA 19
ATOM 20985 C C . GLU A 1 52 ? -6.865 7.890 -0.335 1.00 0.00 55 GLU A C 19
ATOM 20986 O O . GLU A 1 52 ? -6.858 9.098 -0.086 1.00 0.00 55 GLU A O 19
ATOM 20998 N N . GLU A 1 53 ? -6.181 7.007 0.383 1.00 0.00 56 GLU A N 19
ATOM 20999 C CA . GLU A 1 53 ? -5.360 7.402 1.527 1.00 0.00 56 GLU A CA 19
ATOM 21000 C C . GLU A 1 53 ? -3.920 7.691 1.110 1.00 0.00 56 GLU A C 19
ATOM 21001 O O . GLU A 1 53 ? -3.375 7.022 0.234 1.00 0.00 56 GLU A O 19
ATOM 21013 N N . GLU A 1 54 ? -3.311 8.688 1.739 1.00 0.00 57 GLU A N 19
ATOM 21014 C CA . GLU A 1 54 ? -1.896 8.969 1.532 1.00 0.00 57 GLU A CA 19
ATOM 21015 C C . GLU A 1 54 ? -1.042 7.954 2.276 1.00 0.00 57 GLU A C 19
ATOM 21016 O O . GLU A 1 54 ? -1.519 7.272 3.185 1.00 0.00 57 GLU A O 19
ATOM 21028 N N . ILE A 1 55 ? 0.218 7.864 1.884 1.00 0.00 58 ILE A N 19
ATOM 21029 C CA . ILE A 1 55 ? 1.182 7.031 2.587 1.00 0.00 58 ILE A CA 19
ATOM 21030 C C . ILE A 1 55 ? 2.095 7.928 3.417 1.00 0.00 58 ILE A C 19
ATOM 21031 O O . ILE A 1 55 ? 2.456 9.021 2.976 1.00 0.00 58 ILE A O 19
ATOM 21047 N N . PHE A 1 56 ? 2.454 7.494 4.615 1.00 0.00 59 PHE A N 19
ATOM 21048 C CA . PHE A 1 56 ? 3.383 8.263 5.433 1.00 0.00 59 PHE A CA 19
ATOM 21049 C C . PHE A 1 56 ? 4.653 7.462 5.706 1.00 0.00 59 PHE A C 19
ATOM 21050 O O . PHE A 1 56 ? 4.722 6.269 5.410 1.00 0.00 59 PHE A O 19
ATOM 21067 N N . ASP A 1 57 ? 5.656 8.126 6.259 1.00 0.00 60 ASP A N 19
ATOM 21068 C CA . ASP A 1 57 ? 6.960 7.513 6.465 1.00 0.00 60 ASP A CA 19
ATOM 21069 C C . ASP A 1 57 ? 6.939 6.597 7.681 1.00 0.00 60 ASP A C 19
ATOM 21070 O O . ASP A 1 57 ? 6.622 7.026 8.790 1.00 0.00 60 ASP A O 19
ATOM 21079 N N . GLY A 1 58 ? 7.269 5.332 7.462 1.00 0.00 61 GLY A N 19
ATOM 21080 C CA . GLY A 1 58 ? 7.238 4.356 8.531 1.00 0.00 61 GLY A CA 19
ATOM 21081 C C . GLY A 1 58 ? 5.927 3.592 8.574 1.00 0.00 61 GLY A C 19
ATOM 21082 O O . GLY A 1 58 ? 5.655 2.875 9.538 1.00 0.00 61 GLY A O 19
ATOM 21086 N N . ASP A 1 59 ? 5.121 3.739 7.528 1.00 0.00 62 ASP A N 19
ATOM 21087 C CA . ASP A 1 59 ? 3.820 3.082 7.471 1.00 0.00 62 ASP A CA 19
ATOM 21088 C C . ASP A 1 59 ? 3.962 1.644 6.975 1.00 0.00 62 ASP A C 19
ATOM 21089 O O . ASP A 1 59 ? 4.973 1.278 6.368 1.00 0.00 62 ASP A O 19
ATOM 21098 N N . ILE A 1 60 ? 2.954 0.829 7.243 1.00 0.00 63 ILE A N 19
ATOM 21099 C CA . ILE A 1 60 ? 2.962 -0.564 6.832 1.00 0.00 63 ILE A CA 19
ATOM 21100 C C . ILE A 1 60 ? 1.674 -0.909 6.095 1.00 0.00 63 ILE A C 19
ATOM 21101 O O . ILE A 1 60 ? 0.595 -0.937 6.689 1.00 0.00 63 ILE A O 19
ATOM 21117 N N . ILE A 1 61 ? 1.791 -1.160 4.803 1.00 0.00 64 ILE A N 19
ATOM 21118 C CA . ILE A 1 61 ? 0.638 -1.495 3.989 1.00 0.00 64 ILE A CA 19
ATOM 21119 C C . ILE A 1 61 ? 0.500 -3.009 3.882 1.00 0.00 64 ILE A C 19
ATOM 21120 O O . ILE A 1 61 ? 1.369 -3.694 3.339 1.00 0.00 64 ILE A O 19
ATOM 21136 N N . GLU A 1 62 ? -0.586 -3.525 4.423 1.00 0.00 65 GLU A N 19
ATOM 21137 C CA . GLU A 1 62 ? -0.852 -4.949 4.382 1.00 0.00 65 GLU A CA 19
ATOM 21138 C C . GLU A 1 62 ? -1.885 -5.256 3.312 1.00 0.00 65 GLU A C 19
ATOM 21139 O O . GLU A 1 62 ? -3.071 -4.978 3.481 1.00 0.00 65 GLU A O 19
ATOM 21151 N N . VAL A 1 63 ? -1.431 -5.806 2.199 1.00 0.00 66 VAL A N 19
ATOM 21152 C CA . VAL A 1 63 ? -2.330 -6.174 1.121 1.00 0.00 66 VAL A CA 19
ATOM 21153 C C . VAL A 1 63 ? -2.663 -7.654 1.211 1.00 0.00 66 VAL A C 19
ATOM 21154 O O . VAL A 1 63 ? -1.832 -8.520 0.932 1.00 0.00 66 VAL A O 19
ATOM 21167 N N . ILE A 1 64 ? -3.885 -7.930 1.617 1.00 0.00 67 ILE A N 19
ATOM 21168 C CA . ILE A 1 64 ? -4.329 -9.291 1.822 1.00 0.00 67 ILE A CA 19
ATOM 21169 C C . ILE A 1 64 ? -4.985 -9.826 0.560 1.00 0.00 67 ILE A C 19
ATOM 21170 O O . ILE A 1 64 ? -6.166 -9.573 0.306 1.00 0.00 67 ILE A O 19
ATOM 21186 N N . ARG A 1 65 ? -4.208 -10.522 -0.254 1.00 0.00 68 ARG A N 19
ATOM 21187 C CA . ARG A 1 65 ? -4.760 -11.195 -1.412 1.00 0.00 68 ARG A CA 19
ATOM 21188 C C . ARG A 1 65 ? -5.595 -12.376 -0.939 1.00 0.00 68 ARG A C 19
ATOM 21189 O O . ARG A 1 65 ? -5.117 -13.226 -0.185 1.00 0.00 68 ARG A O 19
ATOM 21210 N N . VAL A 1 66 ? -6.842 -12.419 -1.365 1.00 0.00 69 VAL A N 19
ATOM 21211 C CA . VAL A 1 66 ? -7.768 -13.434 -0.889 1.00 0.00 69 VAL A CA 19
ATOM 21212 C C . VAL A 1 66 ? -7.603 -14.729 -1.683 1.00 0.00 69 VAL A C 19
ATOM 21213 O O . VAL A 1 66 ? -7.225 -14.707 -2.860 1.00 0.00 69 VAL A O 19
ATOM 21226 N N . ILE A 1 67 ? -7.839 -15.854 -1.028 1.00 0.00 70 ILE A N 19
ATOM 21227 C CA . ILE A 1 67 ? -7.869 -17.132 -1.711 1.00 0.00 70 ILE A CA 19
ATOM 21228 C C . ILE A 1 67 ? -9.203 -17.282 -2.433 1.00 0.00 70 ILE A C 19
ATOM 21229 O O . ILE A 1 67 ? -10.272 -17.237 -1.819 1.00 0.00 70 ILE A O 19
ATOM 21245 N N . TYR A 1 68 ? -9.140 -17.420 -3.745 1.00 0.00 71 TYR A N 19
ATOM 21246 C CA . TYR A 1 68 ? -10.335 -17.391 -4.564 1.00 0.00 71 TYR A CA 19
ATOM 21247 C C . TYR A 1 68 ? -10.976 -18.771 -4.617 1.00 0.00 71 TYR A C 19
ATOM 21248 O O . TYR A 1 68 ? -10.441 -19.690 -5.238 1.00 0.00 71 TYR A O 19
ATOM 21266 N N . GLY A 1 69 ? -12.105 -18.916 -3.941 1.00 0.00 72 GLY A N 19
ATOM 21267 C CA . GLY A 1 69 ? -12.821 -20.173 -3.956 1.00 0.00 72 GLY A CA 19
ATOM 21268 C C . GLY A 1 69 ? -13.796 -20.260 -5.110 1.00 0.00 72 GLY A C 19
ATOM 21269 O O . GLY A 1 69 ? -13.489 -20.838 -6.151 1.00 0.00 72 GLY A O 19
ATOM 21273 N N . GLY A 1 70 ? -14.969 -19.679 -4.929 1.00 0.00 73 GLY A N 19
ATOM 21274 C CA . GLY A 1 70 ? -15.983 -19.712 -5.959 1.00 0.00 73 GLY A CA 19
ATOM 21275 C C . GLY A 1 70 ? -16.398 -18.321 -6.375 1.00 0.00 73 GLY A C 19
ATOM 21276 O O . GLY A 1 70 ? -15.893 -17.819 -7.400 1.00 0.00 73 GLY A O 19
ATOM 21281 N N . MET A 1 1 ? 13.998 19.990 5.132 1.00 0.00 4 MET A N 20
ATOM 21282 C CA . MET A 1 1 ? 12.683 19.329 5.286 1.00 0.00 4 MET A CA 20
ATOM 21283 C C . MET A 1 1 ? 12.810 17.842 5.005 1.00 0.00 4 MET A C 20
ATOM 21284 O O . MET A 1 1 ? 13.638 17.426 4.193 1.00 0.00 4 MET A O 20
ATOM 21300 N N . VAL A 1 2 ? 11.998 17.045 5.680 1.00 0.00 5 VAL A N 20
ATOM 21301 C CA . VAL A 1 2 ? 11.958 15.618 5.422 1.00 0.00 5 VAL A CA 20
ATOM 21302 C C . VAL A 1 2 ? 11.055 15.354 4.228 1.00 0.00 5 VAL A C 20
ATOM 21303 O O . VAL A 1 2 ? 9.833 15.442 4.332 1.00 0.00 5 VAL A O 20
ATOM 21316 N N . ILE A 1 3 ? 11.662 15.062 3.093 1.00 0.00 6 ILE A N 20
ATOM 21317 C CA . ILE A 1 3 ? 10.912 14.785 1.886 1.00 0.00 6 ILE A CA 20
ATOM 21318 C C . ILE A 1 3 ? 11.057 13.315 1.514 1.00 0.00 6 ILE A C 20
ATOM 21319 O O . ILE A 1 3 ? 12.168 12.793 1.407 1.00 0.00 6 ILE A O 20
ATOM 21335 N N . GLY A 1 4 ? 9.930 12.645 1.367 1.00 0.00 7 GLY A N 20
ATOM 21336 C CA . GLY A 1 4 ? 9.945 11.240 1.039 1.00 0.00 7 GLY A CA 20
ATOM 21337 C C . GLY A 1 4 ? 9.220 10.418 2.075 1.00 0.00 7 GLY A C 20
ATOM 21338 O O . GLY A 1 4 ? 8.661 10.964 3.026 1.00 0.00 7 GLY A O 20
ATOM 21342 N N . MET A 1 5 ? 9.220 9.109 1.895 1.00 0.00 8 MET A N 20
ATOM 21343 C CA . MET A 1 5 ? 8.542 8.220 2.820 1.00 0.00 8 MET A CA 20
ATOM 21344 C C . MET A 1 5 ? 9.125 6.815 2.759 1.00 0.00 8 MET A C 20
ATOM 21345 O O . MET A 1 5 ? 9.326 6.253 1.678 1.00 0.00 8 MET A O 20
ATOM 21359 N N . LYS A 1 6 ? 9.427 6.272 3.927 1.00 0.00 9 LYS A N 20
ATOM 21360 C CA . LYS A 1 6 ? 9.873 4.896 4.045 1.00 0.00 9 LYS A CA 20
ATOM 21361 C C . LYS A 1 6 ? 8.708 4.034 4.509 1.00 0.00 9 LYS A C 20
ATOM 21362 O O . LYS A 1 6 ? 8.147 4.272 5.582 1.00 0.00 9 LYS A O 20
ATOM 21381 N N . PHE A 1 7 ? 8.337 3.051 3.707 1.00 0.00 10 PHE A N 20
ATOM 21382 C CA . PHE A 1 7 ? 7.230 2.170 4.052 1.00 0.00 10 PHE A CA 20
ATOM 21383 C C . PHE A 1 7 ? 7.533 0.738 3.643 1.00 0.00 10 PHE A C 20
ATOM 21384 O O . PHE A 1 7 ? 8.295 0.488 2.707 1.00 0.00 10 PHE A O 20
ATOM 21401 N N . THR A 1 8 ? 6.952 -0.198 4.361 1.00 0.00 11 THR A N 20
ATOM 21402 C CA . THR A 1 8 ? 7.132 -1.601 4.063 1.00 0.00 11 THR A CA 20
ATOM 21403 C C . THR A 1 8 ? 5.794 -2.230 3.708 1.00 0.00 11 THR A C 20
ATOM 21404 O O . THR A 1 8 ? 4.815 -2.062 4.437 1.00 0.00 11 THR A O 20
ATOM 21415 N N . VAL A 1 9 ? 5.745 -2.923 2.579 1.00 0.00 12 VAL A N 20
ATOM 21416 C CA . VAL A 1 9 ? 4.532 -3.600 2.163 1.00 0.00 12 VAL A CA 20
ATOM 21417 C C . VAL A 1 9 ? 4.655 -5.100 2.392 1.00 0.00 12 VAL A C 20
ATOM 21418 O O . VAL A 1 9 ? 5.591 -5.742 1.921 1.00 0.00 12 VAL A O 20
ATOM 21431 N N . ILE A 1 10 ? 3.735 -5.651 3.160 1.00 0.00 13 ILE A N 20
ATOM 21432 C CA . ILE A 1 10 ? 3.712 -7.085 3.371 1.00 0.00 13 ILE A CA 20
ATOM 21433 C C . ILE A 1 10 ? 2.893 -7.754 2.268 1.00 0.00 13 ILE A C 20
ATOM 21434 O O . ILE A 1 10 ? 1.737 -7.391 2.018 1.00 0.00 13 ILE A O 20
ATOM 21450 N N . THR A 1 11 ? 3.526 -8.691 1.579 1.00 0.00 14 THR A N 20
ATOM 21451 C CA . THR A 1 11 ? 2.891 -9.418 0.496 1.00 0.00 14 THR A CA 20
ATOM 21452 C C . THR A 1 11 ? 3.226 -10.907 0.634 1.00 0.00 14 THR A C 20
ATOM 21453 O O . THR A 1 11 ? 3.895 -11.303 1.591 1.00 0.00 14 THR A O 20
ATOM 21464 N N . ASP A 1 12 ? 2.777 -11.730 -0.305 1.00 0.00 15 ASP A N 20
ATOM 21465 C CA . ASP A 1 12 ? 2.994 -13.173 -0.226 1.00 0.00 15 ASP A CA 20
ATOM 21466 C C . ASP A 1 12 ? 4.456 -13.528 -0.480 1.00 0.00 15 ASP A C 20
ATOM 21467 O O . ASP A 1 12 ? 4.901 -14.625 -0.147 1.00 0.00 15 ASP A O 20
ATOM 21476 N N . ASP A 1 13 ? 5.197 -12.603 -1.075 1.00 0.00 16 ASP A N 20
ATOM 21477 C CA . ASP A 1 13 ? 6.608 -12.825 -1.365 1.00 0.00 16 ASP A CA 20
ATOM 21478 C C . ASP A 1 13 ? 7.478 -12.360 -0.203 1.00 0.00 16 ASP A C 20
ATOM 21479 O O . ASP A 1 13 ? 8.708 -12.393 -0.281 1.00 0.00 16 ASP A O 20
ATOM 21488 N N . GLY A 1 14 ? 6.834 -11.931 0.874 1.00 0.00 17 GLY A N 20
ATOM 21489 C CA . GLY A 1 14 ? 7.560 -11.557 2.067 1.00 0.00 17 GLY A CA 20
ATOM 21490 C C . GLY A 1 14 ? 7.293 -10.129 2.492 1.00 0.00 17 GLY A C 20
ATOM 21491 O O . GLY A 1 14 ? 6.347 -9.494 2.017 1.00 0.00 17 GLY A O 20
ATOM 21495 N N . LYS A 1 15 ? 8.124 -9.630 3.396 1.00 0.00 18 LYS A N 20
ATOM 21496 C CA . LYS A 1 15 ? 8.011 -8.264 3.872 1.00 0.00 18 LYS A CA 20
ATOM 21497 C C . LYS A 1 15 ? 8.862 -7.362 2.984 1.00 0.00 18 LYS A C 20
ATOM 21498 O O . LYS A 1 15 ? 10.093 -7.382 3.046 1.00 0.00 18 LYS A O 20
ATOM 21517 N N . LYS A 1 16 ? 8.197 -6.589 2.150 1.00 0.00 19 LYS A N 20
ATOM 21518 C CA . LYS A 1 16 ? 8.849 -5.871 1.070 1.00 0.00 19 LYS A CA 20
ATOM 21519 C C . LYS A 1 16 ? 9.006 -4.392 1.418 1.00 0.00 19 LYS A C 20
ATOM 21520 O O . LYS A 1 16 ? 8.061 -3.614 1.299 1.00 0.00 19 LYS A O 20
ATOM 21539 N N . ILE A 1 17 ? 10.189 -4.007 1.870 1.00 0.00 20 ILE A N 20
ATOM 21540 C CA . ILE A 1 17 ? 10.448 -2.618 2.227 1.00 0.00 20 ILE A CA 20
ATOM 21541 C C . ILE A 1 17 ? 10.877 -1.833 0.982 1.00 0.00 20 ILE A C 20
ATOM 21542 O O . ILE A 1 17 ? 11.689 -2.307 0.184 1.00 0.00 20 ILE A O 20
ATOM 21558 N N . LEU A 1 18 ? 10.289 -0.658 0.792 1.00 0.00 21 LEU A N 20
ATOM 21559 C CA . LEU A 1 18 ? 10.650 0.207 -0.320 1.00 0.00 21 LEU A CA 20
ATOM 21560 C C . LEU A 1 18 ? 10.581 1.668 0.110 1.00 0.00 21 LEU A C 20
ATOM 21561 O O . LEU A 1 18 ? 10.059 1.985 1.180 1.00 0.00 21 LEU A O 20
ATOM 21577 N N . GLU A 1 19 ? 11.110 2.553 -0.716 1.00 0.00 22 GLU A N 20
ATOM 21578 C CA . GLU A 1 19 ? 11.155 3.967 -0.382 1.00 0.00 22 GLU A CA 20
ATOM 21579 C C . GLU A 1 19 ? 10.718 4.809 -1.573 1.00 0.00 22 GLU A C 20
ATOM 21580 O O . GLU A 1 19 ? 10.917 4.424 -2.724 1.00 0.00 22 GLU A O 20
ATOM 21592 N N . SER A 1 20 ? 10.109 5.945 -1.290 1.00 0.00 23 SER A N 20
ATOM 21593 C CA . SER A 1 20 ? 9.738 6.891 -2.324 1.00 0.00 23 SER A CA 20
ATOM 21594 C C . SER A 1 20 ? 10.243 8.280 -1.957 1.00 0.00 23 SER A C 20
ATOM 21595 O O . SER A 1 20 ? 10.068 8.728 -0.825 1.00 0.00 23 SER A O 20
ATOM 21603 N N . GLY A 1 21 ? 10.887 8.940 -2.916 1.00 0.00 24 GLY A N 20
ATOM 21604 C CA . GLY A 1 21 ? 11.448 10.262 -2.682 1.00 0.00 24 GLY A CA 20
ATOM 21605 C C . GLY A 1 21 ? 10.398 11.315 -2.379 1.00 0.00 24 GLY A C 20
ATOM 21606 O O . GLY A 1 21 ? 10.722 12.401 -1.898 1.00 0.00 24 GLY A O 20
ATOM 21610 N N . ALA A 1 22 ? 9.146 11.009 -2.683 1.00 0.00 25 ALA A N 20
ATOM 21611 C CA . ALA A 1 22 ? 8.044 11.899 -2.364 1.00 0.00 25 ALA A CA 20
ATOM 21612 C C . ALA A 1 22 ? 6.846 11.100 -1.862 1.00 0.00 25 ALA A C 20
ATOM 21613 O O . ALA A 1 22 ? 6.615 9.976 -2.315 1.00 0.00 25 ALA A O 20
ATOM 21620 N N . PRO A 1 23 ? 6.087 11.657 -0.905 1.00 0.00 26 PRO A N 20
ATOM 21621 C CA . PRO A 1 23 ? 4.869 11.024 -0.384 1.00 0.00 26 PRO A CA 20
ATOM 21622 C C . PRO A 1 23 ? 3.783 10.932 -1.452 1.00 0.00 26 PRO A C 20
ATOM 21623 O O . PRO A 1 23 ? 3.674 11.804 -2.319 1.00 0.00 26 PRO A O 20
ATOM 21634 N N . ARG A 1 24 ? 2.986 9.873 -1.399 1.00 0.00 27 ARG A N 20
ATOM 21635 C CA . ARG A 1 24 ? 1.973 9.638 -2.418 1.00 0.00 27 ARG A CA 20
ATOM 21636 C C . ARG A 1 24 ? 0.683 9.116 -1.810 1.00 0.00 27 ARG A C 20
ATOM 21637 O O . ARG A 1 24 ? 0.639 8.721 -0.646 1.00 0.00 27 ARG A O 20
ATOM 21658 N N . ARG A 1 25 ? -0.356 9.108 -2.624 1.00 0.00 28 ARG A N 20
ATOM 21659 C CA . ARG A 1 25 ? -1.611 8.471 -2.276 1.00 0.00 28 ARG A CA 20
ATOM 21660 C C . ARG A 1 25 ? -1.606 7.047 -2.836 1.00 0.00 28 ARG A C 20
ATOM 21661 O O . ARG A 1 25 ? -0.923 6.782 -3.826 1.00 0.00 28 ARG A O 20
ATOM 21682 N N . ILE A 1 26 ? -2.344 6.140 -2.197 1.00 0.00 29 ILE A N 20
ATOM 21683 C CA . ILE A 1 26 ? -2.381 4.731 -2.603 1.00 0.00 29 ILE A CA 20
ATOM 21684 C C . ILE A 1 26 ? -2.675 4.583 -4.096 1.00 0.00 29 ILE A C 20
ATOM 21685 O O . ILE A 1 26 ? -2.016 3.809 -4.792 1.00 0.00 29 ILE A O 20
ATOM 21701 N N . LYS A 1 27 ? -3.644 5.357 -4.575 1.00 0.00 30 LYS A N 20
ATOM 21702 C CA . LYS A 1 27 ? -4.092 5.289 -5.966 1.00 0.00 30 LYS A CA 20
ATOM 21703 C C . LYS A 1 27 ? -2.957 5.562 -6.950 1.00 0.00 30 LYS A C 20
ATOM 21704 O O . LYS A 1 27 ? -2.989 5.083 -8.078 1.00 0.00 30 LYS A O 20
ATOM 21723 N N . ASP A 1 28 ? -1.960 6.325 -6.527 1.00 0.00 31 ASP A N 20
ATOM 21724 C CA . ASP A 1 28 ? -0.854 6.671 -7.415 1.00 0.00 31 ASP A CA 20
ATOM 21725 C C . ASP A 1 28 ? 0.048 5.461 -7.650 1.00 0.00 31 ASP A C 20
ATOM 21726 O O . ASP A 1 28 ? 0.307 5.083 -8.792 1.00 0.00 31 ASP A O 20
ATOM 21735 N N . VAL A 1 29 ? 0.505 4.852 -6.560 1.00 0.00 32 VAL A N 20
ATOM 21736 C CA . VAL A 1 29 ? 1.356 3.665 -6.640 1.00 0.00 32 VAL A CA 20
ATOM 21737 C C . VAL A 1 29 ? 0.582 2.502 -7.255 1.00 0.00 32 VAL A C 20
ATOM 21738 O O . VAL A 1 29 ? 1.084 1.791 -8.131 1.00 0.00 32 VAL A O 20
ATOM 21751 N N . LEU A 1 30 ? -0.657 2.336 -6.802 1.00 0.00 33 LEU A N 20
ATOM 21752 C CA . LEU A 1 30 ? -1.534 1.293 -7.318 1.00 0.00 33 LEU A CA 20
ATOM 21753 C C . LEU A 1 30 ? -1.803 1.525 -8.801 1.00 0.00 33 LEU A C 20
ATOM 21754 O O . LEU A 1 30 ? -1.912 0.581 -9.583 1.00 0.00 33 LEU A O 20
ATOM 21770 N N . GLY A 1 31 ? -1.900 2.796 -9.171 1.00 0.00 34 GLY A N 20
ATOM 21771 C CA . GLY A 1 31 ? -2.150 3.172 -10.548 1.00 0.00 34 GLY A CA 20
ATOM 21772 C C . GLY A 1 31 ? -0.963 2.915 -11.461 1.00 0.00 34 GLY A C 20
ATOM 21773 O O . GLY A 1 31 ? -1.139 2.595 -12.639 1.00 0.00 34 GLY A O 20
ATOM 21777 N N . GLU A 1 32 ? 0.250 3.066 -10.930 1.00 0.00 35 GLU A N 20
ATOM 21778 C CA . GLU A 1 32 ? 1.457 2.835 -11.719 1.00 0.00 35 GLU A CA 20
ATOM 21779 C C . GLU A 1 32 ? 1.589 1.372 -12.106 1.00 0.00 35 GLU A C 20
ATOM 21780 O O . GLU A 1 32 ? 1.876 1.047 -13.259 1.00 0.00 35 GLU A O 20
ATOM 21792 N N . LEU A 1 33 ? 1.394 0.492 -11.137 1.00 0.00 36 LEU A N 20
ATOM 21793 C CA . LEU A 1 33 ? 1.538 -0.936 -11.374 1.00 0.00 36 LEU A CA 20
ATOM 21794 C C . LEU A 1 33 ? 0.260 -1.516 -11.962 1.00 0.00 36 LEU A C 20
ATOM 21795 O O . LEU A 1 33 ? 0.272 -2.608 -12.531 1.00 0.00 36 LEU A O 20
ATOM 21811 N N . GLU A 1 34 ? -0.824 -0.752 -11.843 1.00 0.00 37 GLU A N 20
ATOM 21812 C CA . GLU A 1 34 ? -2.146 -1.180 -12.285 1.00 0.00 37 GLU A CA 20
ATOM 21813 C C . GLU A 1 34 ? -2.523 -2.511 -11.641 1.00 0.00 37 GLU A C 20
ATOM 21814 O O . GLU A 1 34 ? -2.363 -3.585 -12.226 1.00 0.00 37 GLU A O 20
ATOM 21826 N N . ILE A 1 35 ? -2.987 -2.424 -10.408 1.00 0.00 38 ILE A N 20
ATOM 21827 C CA . ILE A 1 35 ? -3.415 -3.592 -9.662 1.00 0.00 38 ILE A CA 20
ATOM 21828 C C . ILE A 1 35 ? -4.877 -3.433 -9.268 1.00 0.00 38 ILE A C 20
ATOM 21829 O O . ILE A 1 35 ? -5.265 -2.402 -8.717 1.00 0.00 38 ILE A O 20
ATOM 21845 N N . PRO A 1 36 ? -5.716 -4.433 -9.577 1.00 0.00 39 PRO A N 20
ATOM 21846 C CA . PRO A 1 36 ? -7.142 -4.388 -9.265 1.00 0.00 39 PRO A CA 20
ATOM 21847 C C . PRO A 1 36 ? -7.413 -4.428 -7.761 1.00 0.00 39 PRO A C 20
ATOM 21848 O O . PRO A 1 36 ? -7.325 -5.483 -7.127 1.00 0.00 39 PRO A O 20
ATOM 21859 N N . ILE A 1 37 ? -7.756 -3.270 -7.202 1.00 0.00 40 ILE A N 20
ATOM 21860 C CA . ILE A 1 37 ? -8.107 -3.157 -5.785 1.00 0.00 40 ILE A CA 20
ATOM 21861 C C . ILE A 1 37 ? -9.416 -3.906 -5.501 1.00 0.00 40 ILE A C 20
ATOM 21862 O O . ILE A 1 37 ? -9.852 -4.040 -4.359 1.00 0.00 40 ILE A O 20
ATOM 21878 N N . GLU A 1 38 ? -10.032 -4.388 -6.572 1.00 0.00 41 GLU A N 20
ATOM 21879 C CA . GLU A 1 38 ? -11.247 -5.177 -6.490 1.00 0.00 41 GLU A CA 20
ATOM 21880 C C . GLU A 1 38 ? -10.950 -6.582 -5.955 1.00 0.00 41 GLU A C 20
ATOM 21881 O O . GLU A 1 38 ? -11.743 -7.151 -5.207 1.00 0.00 41 GLU A O 20
ATOM 21893 N N . THR A 1 39 ? -9.800 -7.134 -6.333 1.00 0.00 42 THR A N 20
ATOM 21894 C CA . THR A 1 39 ? -9.469 -8.504 -5.961 1.00 0.00 42 THR A CA 20
ATOM 21895 C C . THR A 1 39 ? -8.492 -8.546 -4.781 1.00 0.00 42 THR A C 20
ATOM 21896 O O . THR A 1 39 ? -8.451 -9.529 -4.036 1.00 0.00 42 THR A O 20
ATOM 21907 N N . VAL A 1 40 ? -7.718 -7.481 -4.599 1.00 0.00 43 VAL A N 20
ATOM 21908 C CA . VAL A 1 40 ? -6.802 -7.398 -3.469 1.00 0.00 43 VAL A CA 20
ATOM 21909 C C . VAL A 1 40 ? -7.194 -6.239 -2.563 1.00 0.00 43 VAL A C 20
ATOM 21910 O O . VAL A 1 40 ? -7.605 -5.184 -3.041 1.00 0.00 43 VAL A O 20
ATOM 21923 N N . VAL A 1 41 ? -7.075 -6.439 -1.261 1.00 0.00 44 VAL A N 20
ATOM 21924 C CA . VAL A 1 41 ? -7.472 -5.421 -0.302 1.00 0.00 44 VAL A CA 20
ATOM 21925 C C . VAL A 1 41 ? -6.251 -4.740 0.293 1.00 0.00 44 VAL A C 20
ATOM 21926 O O . VAL A 1 41 ? -5.240 -5.386 0.575 1.00 0.00 44 VAL A O 20
ATOM 21939 N N . VAL A 1 42 ? -6.352 -3.434 0.473 1.00 0.00 45 VAL A N 20
ATOM 21940 C CA . VAL A 1 42 ? -5.258 -2.652 1.008 1.00 0.00 45 VAL A CA 20
ATOM 21941 C C . VAL A 1 42 ? -5.509 -2.299 2.475 1.00 0.00 45 VAL A C 20
ATOM 21942 O O . VAL A 1 42 ? -6.597 -1.852 2.851 1.00 0.00 45 VAL A O 20
ATOM 21955 N N . LYS A 1 43 ? -4.506 -2.535 3.305 1.00 0.00 46 LYS A N 20
ATOM 21956 C CA . LYS A 1 43 ? -4.583 -2.203 4.717 1.00 0.00 46 LYS A CA 20
ATOM 21957 C C . LYS A 1 43 ? -3.508 -1.189 5.079 1.00 0.00 46 LYS A C 20
ATOM 21958 O O . LYS A 1 43 ? -2.418 -1.192 4.502 1.00 0.00 46 LYS A O 20
ATOM 21977 N N . LYS A 1 44 ? -3.832 -0.317 6.015 1.00 0.00 47 LYS A N 20
ATOM 21978 C CA . LYS A 1 44 ? -2.844 0.535 6.642 1.00 0.00 47 LYS A CA 20
ATOM 21979 C C . LYS A 1 44 ? -2.644 0.073 8.074 1.00 0.00 47 LYS A C 20
ATOM 21980 O O . LYS A 1 44 ? -3.471 0.360 8.943 1.00 0.00 47 LYS A O 20
ATOM 21999 N N . ASN A 1 45 ? -1.563 -0.659 8.301 1.00 0.00 48 ASN A N 20
ATOM 22000 C CA . ASN A 1 45 ? -1.233 -1.191 9.623 1.00 0.00 48 ASN A CA 20
ATOM 22001 C C . ASN A 1 45 ? -2.437 -1.918 10.244 1.00 0.00 48 ASN A C 20
ATOM 22002 O O . ASN A 1 45 ? -2.964 -1.515 11.284 1.00 0.00 48 ASN A O 20
ATOM 22013 N N . GLY A 1 46 ? -2.894 -2.971 9.571 1.00 0.00 49 GLY A N 20
ATOM 22014 C CA . GLY A 1 46 ? -3.985 -3.783 10.085 1.00 0.00 49 GLY A CA 20
ATOM 22015 C C . GLY A 1 46 ? -5.361 -3.271 9.693 1.00 0.00 49 GLY A C 20
ATOM 22016 O O . GLY A 1 46 ? -6.324 -4.039 9.656 1.00 0.00 49 GLY A O 20
ATOM 22020 N N . GLN A 1 47 ? -5.461 -1.985 9.385 1.00 0.00 50 GLN A N 20
ATOM 22021 C CA . GLN A 1 47 ? -6.755 -1.355 9.155 1.00 0.00 50 GLN A CA 20
ATOM 22022 C C . GLN A 1 47 ? -7.100 -1.288 7.673 1.00 0.00 50 GLN A C 20
ATOM 22023 O O . GLN A 1 47 ? -6.319 -0.799 6.870 1.00 0.00 50 GLN A O 20
ATOM 22037 N N . ILE A 1 48 ? -8.283 -1.780 7.324 1.00 0.00 51 ILE A N 20
ATOM 22038 C CA . ILE A 1 48 ? -8.766 -1.723 5.948 1.00 0.00 51 ILE A CA 20
ATOM 22039 C C . ILE A 1 48 ? -8.985 -0.271 5.524 1.00 0.00 51 ILE A C 20
ATOM 22040 O O . ILE A 1 48 ? -9.664 0.484 6.221 1.00 0.00 51 ILE A O 20
ATOM 22056 N N . VAL A 1 49 ? -8.407 0.117 4.393 1.00 0.00 52 VAL A N 20
ATOM 22057 C CA . VAL A 1 49 ? -8.500 1.493 3.923 1.00 0.00 52 VAL A CA 20
ATOM 22058 C C . VAL A 1 49 ? -8.900 1.552 2.455 1.00 0.00 52 VAL A C 20
ATOM 22059 O O . VAL A 1 49 ? -9.089 0.523 1.806 1.00 0.00 52 VAL A O 20
ATOM 22072 N N . ILE A 1 50 ? -9.034 2.768 1.945 1.00 0.00 53 ILE A N 20
ATOM 22073 C CA . ILE A 1 50 ? -9.388 2.989 0.551 1.00 0.00 53 ILE A CA 20
ATOM 22074 C C . ILE A 1 50 ? -8.186 3.507 -0.231 1.00 0.00 53 ILE A C 20
ATOM 22075 O O . ILE A 1 50 ? -7.124 3.760 0.341 1.00 0.00 53 ILE A O 20
ATOM 22091 N N . ASP A 1 51 ? -8.366 3.695 -1.534 1.00 0.00 54 ASP A N 20
ATOM 22092 C CA . ASP A 1 51 ? -7.282 4.129 -2.415 1.00 0.00 54 ASP A CA 20
ATOM 22093 C C . ASP A 1 51 ? -6.973 5.607 -2.207 1.00 0.00 54 ASP A C 20
ATOM 22094 O O . ASP A 1 51 ? -5.945 6.112 -2.664 1.00 0.00 54 ASP A O 20
ATOM 22103 N N . GLU A 1 52 ? -7.867 6.293 -1.505 1.00 0.00 55 GLU A N 20
ATOM 22104 C CA . GLU A 1 52 ? -7.700 7.711 -1.219 1.00 0.00 55 GLU A CA 20
ATOM 22105 C C . GLU A 1 52 ? -6.742 7.947 -0.055 1.00 0.00 55 GLU A C 20
ATOM 22106 O O . GLU A 1 52 ? -6.406 9.090 0.257 1.00 0.00 55 GLU A O 20
ATOM 22118 N N . GLU A 1 53 ? -6.302 6.871 0.579 1.00 0.00 56 GLU A N 20
ATOM 22119 C CA . GLU A 1 53 ? -5.351 6.966 1.678 1.00 0.00 56 GLU A CA 20
ATOM 22120 C C . GLU A 1 53 ? -3.983 7.413 1.177 1.00 0.00 56 GLU A C 20
ATOM 22121 O O . GLU A 1 53 ? -3.535 6.992 0.110 1.00 0.00 56 GLU A O 20
ATOM 22133 N N . GLU A 1 54 ? -3.326 8.274 1.937 1.00 0.00 57 GLU A N 20
ATOM 22134 C CA . GLU A 1 54 ? -1.973 8.683 1.603 1.00 0.00 57 GLU A CA 20
ATOM 22135 C C . GLU A 1 54 ? -0.973 7.843 2.381 1.00 0.00 57 GLU A C 20
ATOM 22136 O O . GLU A 1 54 ? -1.250 7.409 3.500 1.00 0.00 57 GLU A O 20
ATOM 22148 N N . ILE A 1 55 ? 0.174 7.595 1.779 1.00 0.00 58 ILE A N 20
ATOM 22149 C CA . ILE A 1 55 ? 1.211 6.800 2.414 1.00 0.00 58 ILE A CA 20
ATOM 22150 C C . ILE A 1 55 ? 2.123 7.706 3.229 1.00 0.00 58 ILE A C 20
ATOM 22151 O O . ILE A 1 55 ? 2.515 8.778 2.769 1.00 0.00 58 ILE A O 20
ATOM 22167 N N . PHE A 1 56 ? 2.445 7.285 4.442 1.00 0.00 59 PHE A N 20
ATOM 22168 C CA . PHE A 1 56 ? 3.258 8.099 5.329 1.00 0.00 59 PHE A CA 20
ATOM 22169 C C . PHE A 1 56 ? 4.555 7.390 5.677 1.00 0.00 59 PHE A C 20
ATOM 22170 O O . PHE A 1 56 ? 4.592 6.164 5.771 1.00 0.00 59 PHE A O 20
ATOM 22187 N N . ASP A 1 57 ? 5.615 8.167 5.850 1.00 0.00 60 ASP A N 20
ATOM 22188 C CA . ASP A 1 57 ? 6.892 7.635 6.315 1.00 0.00 60 ASP A CA 20
ATOM 22189 C C . ASP A 1 57 ? 6.730 6.962 7.671 1.00 0.00 60 ASP A C 20
ATOM 22190 O O . ASP A 1 57 ? 6.367 7.609 8.653 1.00 0.00 60 ASP A O 20
ATOM 22199 N N . GLY A 1 58 ? 6.983 5.664 7.712 1.00 0.00 61 GLY A N 20
ATOM 22200 C CA . GLY A 1 58 ? 6.868 4.920 8.948 1.00 0.00 61 GLY A CA 20
ATOM 22201 C C . GLY A 1 58 ? 5.612 4.078 8.992 1.00 0.00 61 GLY A C 20
ATOM 22202 O O . GLY A 1 58 ? 5.511 3.141 9.785 1.00 0.00 61 GLY A O 20
ATOM 22206 N N . ASP A 1 59 ? 4.662 4.401 8.128 1.00 0.00 62 ASP A N 20
ATOM 22207 C CA . ASP A 1 59 ? 3.398 3.680 8.069 1.00 0.00 62 ASP A CA 20
ATOM 22208 C C . ASP A 1 59 ? 3.585 2.357 7.337 1.00 0.00 62 ASP A C 20
ATOM 22209 O O . ASP A 1 59 ? 4.451 2.231 6.469 1.00 0.00 62 ASP A O 20
ATOM 22218 N N . ILE A 1 60 ? 2.779 1.374 7.696 1.00 0.00 63 ILE A N 20
ATOM 22219 C CA . ILE A 1 60 ? 2.920 0.036 7.151 1.00 0.00 63 ILE A CA 20
ATOM 22220 C C . ILE A 1 60 ? 1.816 -0.246 6.147 1.00 0.00 63 ILE A C 20
ATOM 22221 O O . ILE A 1 60 ? 0.634 -0.289 6.494 1.00 0.00 63 ILE A O 20
ATOM 22237 N N . ILE A 1 61 ? 2.210 -0.433 4.903 1.00 0.00 64 ILE A N 20
ATOM 22238 C CA . ILE A 1 61 ? 1.264 -0.690 3.842 1.00 0.00 64 ILE A CA 20
ATOM 22239 C C . ILE A 1 61 ? 1.147 -2.198 3.621 1.00 0.00 64 ILE A C 20
ATOM 22240 O O . ILE A 1 61 ? 2.148 -2.915 3.593 1.00 0.00 64 ILE A O 20
ATOM 22256 N N . GLU A 1 62 ? -0.071 -2.690 3.523 1.00 0.00 65 GLU A N 20
ATOM 22257 C CA . GLU A 1 62 ? -0.291 -4.122 3.420 1.00 0.00 65 GLU A CA 20
ATOM 22258 C C . GLU A 1 62 ? -1.249 -4.441 2.281 1.00 0.00 65 GLU A C 20
ATOM 22259 O O . GLU A 1 62 ? -2.316 -3.836 2.167 1.00 0.00 65 GLU A O 20
ATOM 22271 N N . VAL A 1 63 ? -0.859 -5.383 1.430 1.00 0.00 66 VAL A N 20
ATOM 22272 C CA . VAL A 1 63 ? -1.707 -5.802 0.325 1.00 0.00 66 VAL A CA 20
ATOM 22273 C C . VAL A 1 63 ? -2.112 -7.255 0.507 1.00 0.00 66 VAL A C 20
ATOM 22274 O O . VAL A 1 63 ? -1.315 -8.170 0.297 1.00 0.00 66 VAL A O 20
ATOM 22287 N N . ILE A 1 64 ? -3.348 -7.457 0.921 1.00 0.00 67 ILE A N 20
ATOM 22288 C CA . ILE A 1 64 ? -3.838 -8.791 1.203 1.00 0.00 67 ILE A CA 20
ATOM 22289 C C . ILE A 1 64 ? -5.080 -9.090 0.378 1.00 0.00 67 ILE A C 20
ATOM 22290 O O . ILE A 1 64 ? -6.138 -8.500 0.597 1.00 0.00 67 ILE A O 20
ATOM 22306 N N . ARG A 1 65 ? -4.943 -9.977 -0.595 1.00 0.00 68 ARG A N 20
ATOM 22307 C CA . ARG A 1 65 ? -6.098 -10.447 -1.348 1.00 0.00 68 ARG A CA 20
ATOM 22308 C C . ARG A 1 65 ? -7.014 -11.257 -0.440 1.00 0.00 68 ARG A C 20
ATOM 22309 O O . ARG A 1 65 ? -6.587 -12.232 0.177 1.00 0.00 68 ARG A O 20
ATOM 22330 N N . VAL A 1 66 ? -8.270 -10.853 -0.365 1.00 0.00 69 VAL A N 20
ATOM 22331 C CA . VAL A 1 66 ? -9.213 -11.484 0.539 1.00 0.00 69 VAL A CA 20
ATOM 22332 C C . VAL A 1 66 ? -9.786 -12.754 -0.079 1.00 0.00 69 VAL A C 20
ATOM 22333 O O . VAL A 1 66 ? -10.261 -12.752 -1.214 1.00 0.00 69 VAL A O 20
ATOM 22346 N N . ILE A 1 67 ? -9.704 -13.848 0.660 1.00 0.00 70 ILE A N 20
ATOM 22347 C CA . ILE A 1 67 ? -10.281 -15.094 0.203 1.00 0.00 70 ILE A CA 20
ATOM 22348 C C . ILE A 1 67 ? -11.789 -15.075 0.449 1.00 0.00 70 ILE A C 20
ATOM 22349 O O . ILE A 1 67 ? -12.273 -15.257 1.567 1.00 0.00 70 ILE A O 20
ATOM 22365 N N . TYR A 1 68 ? -12.519 -14.804 -0.611 1.00 0.00 71 TYR A N 20
ATOM 22366 C CA . TYR A 1 68 ? -13.968 -14.742 -0.550 1.00 0.00 71 TYR A CA 20
ATOM 22367 C C . TYR A 1 68 ? -14.552 -15.756 -1.512 1.00 0.00 71 TYR A C 20
ATOM 22368 O O . TYR A 1 68 ? -15.509 -16.459 -1.195 1.00 0.00 71 TYR A O 20
ATOM 22386 N N . GLY A 1 69 ? -13.950 -15.826 -2.686 1.00 0.00 72 GLY A N 20
ATOM 22387 C CA . GLY A 1 69 ? -14.347 -16.793 -3.678 1.00 0.00 72 GLY A CA 20
ATOM 22388 C C . GLY A 1 69 ? -13.281 -16.952 -4.736 1.00 0.00 72 GLY A C 20
ATOM 22389 O O . GLY A 1 69 ? -12.239 -16.292 -4.675 1.00 0.00 72 GLY A O 20
ATOM 22393 N N . GLY A 1 70 ? -13.536 -17.821 -5.696 1.00 0.00 73 GLY A N 20
ATOM 22394 C CA . GLY A 1 70 ? -12.589 -18.062 -6.762 1.00 0.00 73 GLY A CA 20
ATOM 22395 C C . GLY A 1 70 ? -13.287 -18.530 -8.016 1.00 0.00 73 GLY A C 20
ATOM 22396 O O . GLY A 1 70 ? -14.427 -18.082 -8.262 1.00 0.00 73 GLY A O 20
#

Organism: Methanothermobacter thermautotrophicus (strain ATCC 29096 / DSM 1053 / JCM 10044 / NBRC 100330 / Delta H) (NCBI:txid187420)

Sequence (70 aa):
MVIGMKFTVITDDGKKILESGAPRRIKDVLGELEIPIETVVVKKNGQIVIDEEEIFDGDIIEVIRVIYGGMVIGMKFTVITDDGKKILESGAPRRIKDVLGELEIPIETVVVKKNGQIVIDEEEIFDGDIIEVIRVIYGGMVIGMKFTVITDDGKKILESGAPRRIKDVLGELEIPIETVVVKKNGQIVIDEEEIFDGDIIEVIRVIYGGMVIGMKFTVITDDGKKILESGAPRRIKDVLGELEIPIETVVVKKNGQIVIDEEEIFDGDIIEVIRVIYGGMVIGMKFTVITDDGKKILESGAPRRIKDVLGELEIPIETVVVKKNGQIVIDEEEIFDGDIIEVIRVIYGGMVIGMKFTVITDDGKKILESGAPRRIKDVLGELEIPIETVVVKKNGQIVIDEEEIFDGDIIEVIRVIYGGMVIGMKFTVITDDGKKILESGAPRRIKDVLGELEIPIETVVVKKNGQIVIDEEEIFDGDIIEVIRVIYGGMVIGMKFTVITDDGKKILESGAPRRIKDVLGELEIPIETVVVKKNGQIVIDEEEIFDGDIIEVIRVIYGGMVIGMKFTVITDDGKKILESGAPRRIKDVLGELEIPIETVVVKKNGQIVIDEEEIFDGDIIEVIRVIYGGMVIGMKFTVITDDGKKILESGAPRRIKDVLGELEIPIETVVVKKNGQIVIDEEEIFDGDIIEVIRVIYGGMVIGMKFTVITDDGKKILESGAPRRIKDVLGELEIPIETVVVKKNGQIVIDEEEIFDGDIIEVIRVIYGGMVIGMKFTVITDDGKKILESGAPRRIKDVLGELEIPIETVVVKKNGQIVIDEEEIFDGDIIEVIRVIYGGMVIGMKFTVITDDGKKILESGAPRRIKDVLGELEIPIETVVVKKNGQIVIDEEEIFDGDIIEVIRVIYGGMVIGMKFTVITDDGKKILESGAPRRIKDVLGELEIPIETVVVKKNGQIVIDEEEIFDGDIIEVIRVIYGGMVIGMKFTVITDDGKKILESGAPRRIKDVLGELEIPIETVVVKKNGQIVIDEEEIFDGDIIEVIRVIYGGMVIGMKFTVITDDGKKILESGAPRRIKDVLGELEIPIETVVVKKNGQIVIDEEEIFDGDIIEVIRVIYGGMVIGMKFTVITDDGKKILESGAPRRIKDVLGELEIPIETVVVKKNGQIVIDEEEIFDGDIIEVIRVIYGGMVIGMKFTVITDDGKKILESGAPRRIKDVLGELEIPIETVVVKKNGQIVIDEEEIFDGDIIEVIRVIYGGMVIGMKFTVITDDGKKILESGAPRRIKDVLGELEIPIETVVVKKNGQIVIDEEEIFDGDIIEVIRVIYGGMVIGMKFTVITDDGKKILESGAPRRIKDVLGELEIPIETVVVKKNGQIVIDEEEIFDGDIIEVIRVIYGG

CATH classification: 3.10.20.30